Protein 2K6M (pdb70)

Solvent-accessible surface area: 4986 Å² total; per-residue (Å²): 217,189,100,165,177,131,168,99,55,52,76,64,37,11,5,58,104,117,126,76,60,164,38,2,44,99,111,79,7,9,51,8,2,63,69,131,8,0,101,151,1,0,73,70,37,110,114,78,3,87,93,68,63,74,140,105,28,27,64,63,0,148,78,101,42,6,85

Structure (mmCIF, N/CA/C/O backbone):
data_2K6M
#
_entry.id   2K6M
#
loop_
_atom_site.group_PDB
_atom_site.id
_atom_site.type_symbol
_atom_site.label_atom_id
_atom_site.label_alt_id
_atom_site.label_comp_id
_atom_site.label_asym_id
_atom_site.label_entity_id
_atom_site.label_seq_id
_atom_site.pdbx_PDB_ins_code
_atom_site.Cartn_x
_atom_site.Cartn_y
_atom_site.Cartn_z
_atom_site.occupancy
_atom_site.B_iso_or_equiv
_atom_site.auth_seq_id
_atom_site.auth_comp_id
_atom_site.auth_asym_id
_atom_site.auth_atom_id
_atom_site.pdbx_PDB_model_num
ATOM 1 N N . MET A 1 1 ? -18.258 -14.375 1.313 1.00 0.00 10 MET S N 1
ATOM 2 C CA . MET A 1 1 ? -18.137 -13.394 2.424 1.00 0.00 10 MET S CA 1
ATOM 3 C C . MET A 1 1 ? -17.466 -14.021 3.640 1.00 0.00 10 MET S C 1
ATOM 4 O O . MET A 1 1 ? -16.466 -13.509 4.143 1.00 0.00 10 MET S O 1
ATOM 20 N N . LEU A 1 2 ? -18.022 -15.134 4.109 1.00 0.00 11 LEU S N 1
ATOM 21 C CA . LEU A 1 2 ? -17.477 -15.832 5.268 1.00 0.00 11 LEU S CA 1
ATOM 22 C C . LEU A 1 2 ? -16.413 -16.838 4.846 1.00 0.00 11 LEU S C 1
ATOM 23 O O . LEU A 1 2 ? -15.465 -17.102 5.586 1.00 0.00 11 LEU S O 1
ATOM 39 N N . ALA A 1 3 ? -16.576 -17.401 3.653 1.00 0.00 12 ALA S N 1
ATOM 40 C CA . ALA A 1 3 ? -15.629 -18.379 3.133 1.00 0.00 12 ALA S CA 1
ATOM 41 C C . ALA A 1 3 ? -14.460 -17.695 2.433 1.00 0.00 12 ALA S C 1
ATOM 42 O O . ALA A 1 3 ? -13.306 -18.087 2.605 1.00 0.00 12 ALA S O 1
ATOM 49 N N . LYS A 1 4 ? -14.766 -16.671 1.643 1.00 0.00 13 LYS S N 1
ATOM 50 C CA . LYS A 1 4 ? -13.740 -15.932 0.917 1.00 0.00 13 LYS S CA 1
ATOM 51 C C . LYS A 1 4 ? -13.701 -14.473 1.363 1.00 0.00 13 LYS S C 1
ATOM 52 O O . LYS A 1 4 ? -14.740 -13.863 1.615 1.00 0.00 13 LYS S O 1
ATOM 71 N N . LEU A 1 5 ? -12.496 -13.921 1.458 1.00 0.00 14 LEU S N 1
ATOM 72 C CA . LEU A 1 5 ? -12.324 -12.533 1.873 1.00 0.00 14 LEU S CA 1
ATOM 73 C C . LEU A 1 5 ? -12.377 -11.596 0.671 1.00 0.00 14 LEU S C 1
ATOM 74 O O . LEU A 1 5 ? -12.159 -12.016 -0.466 1.00 0.00 14 LEU S O 1
ATOM 90 N N . CYS A 1 6 ? -12.671 -10.326 0.929 1.00 0.00 15 CYS S N 1
ATOM 91 C CA . CYS A 1 6 ? -12.755 -9.332 -0.135 1.00 0.00 15 CYS S CA 1
ATOM 92 C C . CYS A 1 6 ? -12.104 -8.019 0.291 1.00 0.00 15 CYS S C 1
ATOM 93 O O . CYS A 1 6 ? -12.580 -7.348 1.206 1.00 0.00 15 CYS S O 1
ATOM 101 N N . LYS A 1 7 ? -11.015 -7.660 -0.380 1.00 0.00 16 LYS S N 1
ATOM 102 C CA . LYS A 1 7 ? -10.300 -6.426 -0.075 1.00 0.00 16 LYS S CA 1
ATOM 103 C C . LYS A 1 7 ? -10.444 -5.420 -1.212 1.00 0.00 16 LYS S C 1
ATOM 104 O O . LYS A 1 7 ? -10.695 -5.794 -2.358 1.00 0.00 16 LYS S O 1
ATOM 123 N N . THR A 1 8 ? -10.284 -4.142 -0.889 1.00 0.00 17 THR S N 1
ATOM 124 C CA . THR A 1 8 ? -10.398 -3.081 -1.883 1.00 0.00 17 THR S CA 1
ATOM 125 C C . THR A 1 8 ? -9.246 -2.089 -1.756 1.00 0.00 17 THR S C 1
ATOM 126 O O . THR A 1 8 ? -8.945 -1.610 -0.663 1.00 0.00 17 THR S O 1
ATOM 137 N N . ILE A 1 9 ? -8.603 -1.789 -2.880 1.00 0.00 18 ILE S N 1
ATOM 138 C CA . ILE A 1 9 ? -7.484 -0.860 -2.896 1.00 0.00 18 ILE S CA 1
ATOM 139 C C . ILE A 1 9 ? -7.961 0.571 -3.119 1.00 0.00 18 ILE S C 1
ATOM 140 O O . ILE A 1 9 ? -8.926 0.812 -3.844 1.00 0.00 18 ILE S O 1
ATOM 156 N N . TYR A 1 10 ? -7.270 1.517 -2.492 1.00 0.00 19 TYR S N 1
ATOM 157 C CA . TYR A 1 10 ? -7.610 2.926 -2.622 1.00 0.00 19 TYR S CA 1
ATOM 158 C C . TYR A 1 10 ? -6.742 3.579 -3.698 1.00 0.00 19 TYR S C 1
ATOM 159 O O . TYR A 1 10 ? -5.576 3.221 -3.866 1.00 0.00 19 TYR S O 1
ATOM 177 N N . PRO A 1 11 ? -7.309 4.528 -4.465 1.00 0.00 20 PRO S N 1
ATOM 178 C CA . PRO A 1 11 ? -6.600 5.217 -5.548 1.00 0.00 20 PRO S CA 1
ATOM 179 C C . PRO A 1 11 ? -5.200 5.681 -5.150 1.00 0.00 20 PRO S C 1
ATOM 180 O O . PRO A 1 11 ? -5.045 6.543 -4.285 1.00 0.00 20 PRO S O 1
ATOM 191 N N . LEU A 1 12 ? -4.184 5.101 -5.793 1.00 0.00 21 LEU S N 1
ATOM 192 C CA . LEU A 1 12 ? -2.791 5.445 -5.518 1.00 0.00 21 LEU S CA 1
ATOM 193 C C . LEU A 1 12 ? -2.598 6.951 -5.348 1.00 0.00 21 LEU S C 1
ATOM 194 O O . LEU A 1 12 ? -1.799 7.391 -4.527 1.00 0.00 21 LEU S O 1
ATOM 210 N N . ALA A 1 13 ? -3.334 7.739 -6.121 1.00 0.00 22 ALA S N 1
ATOM 211 C CA . ALA A 1 13 ? -3.228 9.191 -6.030 1.00 0.00 22 ALA S CA 1
ATOM 212 C C . ALA A 1 13 ? -3.497 9.658 -4.607 1.00 0.00 22 ALA S C 1
ATOM 213 O O . ALA A 1 13 ? -2.700 10.393 -4.021 1.00 0.00 22 ALA S O 1
ATOM 220 N N . ASP A 1 14 ? -4.622 9.218 -4.054 1.00 0.00 23 ASP S N 1
ATOM 221 C CA . ASP A 1 14 ? -5.009 9.577 -2.692 1.00 0.00 23 ASP S CA 1
ATOM 222 C C . ASP A 1 14 ? -3.878 9.304 -1.708 1.00 0.00 23 ASP S C 1
ATOM 223 O O . ASP A 1 14 ? -3.581 10.124 -0.839 1.00 0.00 23 ASP S O 1
ATOM 232 N N . LEU A 1 15 ? -3.255 8.143 -1.850 1.00 0.00 24 LEU S N 1
ATOM 233 C CA . LEU A 1 15 ? -2.159 7.743 -0.972 1.00 0.00 24 LEU S CA 1
ATOM 234 C C . LEU A 1 15 ? -0.827 8.317 -1.443 1.00 0.00 24 LEU S C 1
ATOM 235 O O . LEU A 1 15 ? 0.166 8.273 -0.716 1.00 0.00 24 LEU S O 1
ATOM 251 N N . LEU A 1 16 ? -0.801 8.833 -2.665 1.00 0.00 25 LEU S N 1
ATOM 252 C CA . LEU A 1 16 ? 0.419 9.387 -3.225 1.00 0.00 25 LEU S CA 1
ATOM 253 C C . LEU A 1 16 ? 0.405 10.916 -3.238 1.00 0.00 25 LEU S C 1
ATOM 254 O O . LEU A 1 16 ? 0.971 11.539 -4.138 1.00 0.00 25 LEU S O 1
ATOM 270 N N . ALA A 1 17 ? -0.220 11.510 -2.215 1.00 0.00 26 ALA S N 1
ATOM 271 C CA . ALA A 1 17 ? -0.292 12.973 -2.060 1.00 0.00 26 ALA S CA 1
ATOM 272 C C . ALA A 1 17 ? -1.594 13.570 -2.593 1.00 0.00 26 ALA S C 1
ATOM 273 O O . ALA A 1 17 ? -1.576 14.557 -3.330 1.00 0.00 26 ALA S O 1
ATOM 280 N N . ARG A 1 18 ? -2.721 12.991 -2.197 1.00 0.00 27 ARG S N 1
ATOM 281 C CA . ARG A 1 18 ? -4.027 13.494 -2.616 1.00 0.00 27 ARG S CA 1
ATOM 282 C C . ARG A 1 18 ? -5.078 13.189 -1.553 1.00 0.00 27 ARG S C 1
ATOM 283 O O . ARG A 1 18 ? -5.105 12.084 -1.019 1.00 0.00 27 ARG S O 1
ATOM 304 N N . PRO A 1 19 ? -5.961 14.164 -1.231 1.00 0.00 28 PRO S N 1
ATOM 305 C CA . PRO A 1 19 ? -7.021 13.997 -0.233 1.00 0.00 28 PRO S CA 1
ATOM 306 C C . PRO A 1 19 ? -7.533 12.558 -0.137 1.00 0.00 28 PRO S C 1
ATOM 307 O O . PRO A 1 19 ? -8.564 12.207 -0.711 1.00 0.00 28 PRO S O 1
ATOM 318 N N . LEU A 1 20 ? -6.785 11.737 0.590 1.00 0.00 29 LEU S N 1
ATOM 319 C CA . LEU A 1 20 ? -7.120 10.327 0.774 1.00 0.00 29 LEU S CA 1
ATOM 320 C C . LEU A 1 20 ? -8.233 10.139 1.800 1.00 0.00 29 LEU S C 1
ATOM 321 O O . LEU A 1 20 ? -8.473 11.003 2.643 1.00 0.00 29 LEU S O 1
ATOM 337 N N . PRO A 1 21 ? -8.930 8.989 1.731 1.00 0.00 30 PRO S N 1
ATOM 338 C CA . PRO A 1 21 ? -10.026 8.662 2.644 1.00 0.00 30 PRO S CA 1
ATOM 339 C C . PRO A 1 21 ? -9.526 8.143 3.984 1.00 0.00 30 PRO S C 1
ATOM 340 O O . PRO A 1 21 ? -8.378 8.376 4.362 1.00 0.00 30 PRO S O 1
ATOM 351 N N . GLU A 1 22 ? -10.395 7.441 4.700 1.00 0.00 31 GLU S N 1
ATOM 352 C CA . GLU A 1 22 ? -10.033 6.896 6.001 1.00 0.00 31 GLU S CA 1
ATOM 353 C C . GLU A 1 22 ? -9.537 5.465 5.887 1.00 0.00 31 GLU S C 1
ATOM 354 O O . GLU A 1 22 ? -8.553 5.100 6.532 1.00 0.00 31 GLU S O 1
ATOM 366 N N . GLY A 1 23 ? -10.185 4.658 5.047 1.00 0.00 32 GLY S N 1
ATOM 367 C CA . GLY A 1 23 ? -9.730 3.290 4.868 1.00 0.00 32 GLY S CA 1
ATOM 368 C C . GLY A 1 23 ? -8.234 3.260 4.629 1.00 0.00 32 GLY S C 1
ATOM 369 O O . GLY A 1 23 ? -7.549 2.294 4.969 1.00 0.00 32 GLY S O 1
ATOM 373 N N . VAL A 1 24 ? -7.734 4.358 4.066 1.00 0.00 33 VAL S N 1
ATOM 374 C CA . VAL A 1 24 ? -6.320 4.526 3.795 1.00 0.00 33 VAL S CA 1
ATOM 375 C C . VAL A 1 24 ? -5.597 4.926 5.084 1.00 0.00 33 VAL S C 1
ATOM 376 O O . VAL A 1 24 ? -5.766 6.041 5.576 1.00 0.00 33 VAL S O 1
ATOM 389 N N . ASP A 1 25 ? -4.805 4.015 5.637 1.00 0.00 34 ASP S N 1
ATOM 390 C CA . ASP A 1 25 ? -4.083 4.300 6.867 1.00 0.00 34 ASP S CA 1
ATOM 391 C C . ASP A 1 25 ? -2.723 4.924 6.552 1.00 0.00 34 ASP S C 1
ATOM 392 O O . ASP A 1 25 ? -1.933 4.348 5.807 1.00 0.00 34 ASP S O 1
ATOM 401 N N . PRO A 1 26 ? -2.438 6.118 7.103 1.00 0.00 35 PRO S N 1
ATOM 402 C CA . PRO A 1 26 ? -1.171 6.824 6.857 1.00 0.00 35 PRO S CA 1
ATOM 403 C C . PRO A 1 26 ? 0.062 6.021 7.262 1.00 0.00 35 PRO S C 1
ATOM 404 O O . PRO A 1 26 ? 1.107 6.116 6.618 1.00 0.00 35 PRO S O 1
ATOM 415 N N . LEU A 1 27 ? -0.052 5.247 8.335 1.00 0.00 36 LEU S N 1
ATOM 416 C CA . LEU A 1 27 ? 1.079 4.456 8.815 1.00 0.00 36 LEU S CA 1
ATOM 417 C C . LEU A 1 27 ? 1.308 3.200 7.968 1.00 0.00 36 LEU S C 1
ATOM 418 O O . LEU A 1 27 ? 2.382 2.602 8.024 1.00 0.00 36 LEU S O 1
ATOM 434 N N . LYS A 1 28 ? 0.309 2.800 7.183 1.00 0.00 37 LYS S N 1
ATOM 435 C CA . LYS A 1 28 ? 0.443 1.615 6.331 1.00 0.00 37 LYS S CA 1
ATOM 436 C C . LYS A 1 28 ? -0.239 1.821 4.986 1.00 0.00 37 LYS S C 1
ATOM 437 O O . LYS A 1 28 ? -1.415 1.500 4.818 1.00 0.00 37 LYS S O 1
ATOM 456 N N . LEU A 1 29 ? 0.504 2.363 4.029 1.00 0.00 38 LEU S N 1
ATOM 457 C CA . LEU A 1 29 ? -0.033 2.612 2.698 1.00 0.00 38 LEU S CA 1
ATOM 458 C C . LEU A 1 29 ? 0.127 1.396 1.789 1.00 0.00 38 LEU S C 1
ATOM 459 O O . LEU A 1 29 ? -0.833 0.953 1.158 1.00 0.00 38 LEU S O 1
ATOM 475 N N . GLU A 1 30 ? 1.342 0.867 1.717 1.00 0.00 39 GLU S N 1
ATOM 476 C CA . GLU A 1 30 ? 1.630 -0.291 0.874 1.00 0.00 39 GLU S CA 1
ATOM 477 C C . GLU A 1 30 ? 0.568 -1.382 1.018 1.00 0.00 39 GLU S C 1
ATOM 478 O O . GLU A 1 30 ? 0.356 -2.178 0.105 1.00 0.00 39 GLU S O 1
ATOM 490 N N . ILE A 1 31 ? -0.085 -1.427 2.175 1.00 0.00 40 ILE S N 1
ATOM 491 C CA . ILE A 1 31 ? -1.102 -2.437 2.438 1.00 0.00 40 ILE S CA 1
ATOM 492 C C . ILE A 1 31 ? -2.418 -2.157 1.709 1.00 0.00 40 ILE S C 1
ATOM 493 O O . ILE A 1 31 ? -3.248 -3.055 1.568 1.00 0.00 40 ILE S O 1
ATOM 509 N N . TYR A 1 32 ? -2.627 -0.920 1.260 1.00 0.00 41 TYR S N 1
ATOM 510 C CA . TYR A 1 32 ? -3.873 -0.586 0.570 1.00 0.00 41 TYR S CA 1
ATOM 511 C C . TYR A 1 32 ? -3.669 -0.283 -0.911 1.00 0.00 41 TYR S C 1
ATOM 512 O O . TYR A 1 32 ? -4.396 0.530 -1.484 1.00 0.00 41 TYR S O 1
ATOM 530 N N . LEU A 1 33 ? -2.703 -0.947 -1.541 1.00 0.00 42 LEU S N 1
ATOM 531 C CA . LEU A 1 33 ? -2.454 -0.739 -2.967 1.00 0.00 42 LEU S CA 1
ATOM 532 C C . LEU A 1 33 ? -2.188 -2.062 -3.671 1.00 0.00 42 LEU S C 1
ATOM 533 O O . LEU A 1 33 ? -1.272 -2.798 -3.311 1.00 0.00 42 LEU S O 1
ATOM 549 N N . THR A 1 34 ? -3.003 -2.350 -4.682 1.00 0.00 43 THR S N 1
ATOM 550 C CA . THR A 1 34 ? -2.869 -3.579 -5.450 1.00 0.00 43 THR S CA 1
ATOM 551 C C . THR A 1 34 ? -1.561 -3.598 -6.232 1.00 0.00 43 THR S C 1
ATOM 552 O O . THR A 1 34 ? -0.990 -2.559 -6.534 1.00 0.00 43 THR S O 1
ATOM 563 N N . ASP A 1 35 ? -1.111 -4.806 -6.547 1.00 0.00 44 ASP S N 1
ATOM 564 C CA . ASP A 1 35 ? 0.126 -5.043 -7.292 1.00 0.00 44 ASP S CA 1
ATOM 565 C C . ASP A 1 35 ? 0.386 -3.966 -8.338 1.00 0.00 44 ASP S C 1
ATOM 566 O O . ASP A 1 35 ? 1.530 -3.609 -8.589 1.00 0.00 44 ASP S O 1
ATOM 575 N N . GLU A 1 36 ? -0.673 -3.439 -8.936 1.00 0.00 45 GLU S N 1
ATOM 576 C CA . GLU A 1 36 ? -0.518 -2.387 -9.930 1.00 0.00 45 GLU S CA 1
ATOM 577 C C . GLU A 1 36 ? -0.017 -1.128 -9.244 1.00 0.00 45 GLU S C 1
ATOM 578 O O . GLU A 1 36 ? 1.030 -0.582 -9.593 1.00 0.00 45 GLU S O 1
ATOM 590 N N . ASP A 1 37 ? -0.762 -0.700 -8.231 1.00 0.00 46 ASP S N 1
ATOM 591 C CA . ASP A 1 37 ? -0.404 0.459 -7.441 1.00 0.00 46 ASP S CA 1
ATOM 592 C C . ASP A 1 37 ? 0.872 0.152 -6.665 1.00 0.00 46 ASP S C 1
ATOM 593 O O . ASP A 1 37 ? 1.708 1.022 -6.423 1.00 0.00 46 ASP S O 1
ATOM 602 N N . PHE A 1 38 ? 1.000 -1.115 -6.295 1.00 0.00 47 PHE S N 1
ATOM 603 C CA . PHE A 1 38 ? 2.145 -1.618 -5.559 1.00 0.00 47 PHE S CA 1
ATOM 604 C C . PHE A 1 38 ? 3.386 -1.635 -6.443 1.00 0.00 47 PHE S C 1
ATOM 605 O O . PHE A 1 38 ? 4.481 -1.284 -6.004 1.00 0.00 47 PHE S O 1
ATOM 622 N N . GLU A 1 39 ? 3.203 -2.057 -7.689 1.00 0.00 48 GLU S N 1
ATOM 623 C CA . GLU A 1 39 ? 4.314 -2.134 -8.636 1.00 0.00 48 GLU S CA 1
ATOM 624 C C . GLU A 1 39 ? 4.642 -0.766 -9.226 1.00 0.00 48 GLU S C 1
ATOM 625 O O . GLU A 1 39 ? 5.767 -0.522 -9.661 1.00 0.00 48 GLU S O 1
ATOM 637 N N . PHE A 1 40 ? 3.657 0.122 -9.246 1.00 0.00 49 PHE S N 1
ATOM 638 C CA . PHE A 1 40 ? 3.852 1.459 -9.794 1.00 0.00 49 PHE S CA 1
ATOM 639 C C . PHE A 1 40 ? 4.434 2.410 -8.752 1.00 0.00 49 PHE S C 1
ATOM 640 O O . PHE A 1 40 ? 5.238 3.282 -9.078 1.00 0.00 49 PHE S O 1
ATOM 657 N N . ALA A 1 41 ? 4.012 2.248 -7.503 1.00 0.00 50 ALA S N 1
ATOM 658 C CA . ALA A 1 41 ? 4.483 3.109 -6.422 1.00 0.00 50 ALA S CA 1
ATOM 659 C C . ALA A 1 41 ? 5.576 2.448 -5.584 1.00 0.00 50 ALA S C 1
ATOM 660 O O . ALA A 1 41 ? 6.343 3.132 -4.906 1.00 0.00 50 ALA S O 1
ATOM 667 N N . LEU A 1 42 ? 5.640 1.119 -5.609 1.00 0.00 51 LEU S N 1
ATOM 668 C CA . LEU A 1 42 ? 6.638 0.399 -4.818 1.00 0.00 51 LEU S CA 1
ATOM 669 C C . LEU A 1 42 ? 7.397 -0.648 -5.634 1.00 0.00 51 LEU S C 1
ATOM 670 O O . LEU A 1 42 ? 8.392 -1.199 -5.164 1.00 0.00 51 LEU S O 1
ATOM 686 N N . ASP A 1 43 ? 6.930 -0.928 -6.844 1.00 0.00 52 ASP S N 1
ATOM 687 C CA . ASP A 1 43 ? 7.576 -1.920 -7.698 1.00 0.00 52 ASP S CA 1
ATOM 688 C C . ASP A 1 43 ? 7.525 -3.314 -7.074 1.00 0.00 52 ASP S C 1
ATOM 689 O O . ASP A 1 43 ? 8.207 -4.230 -7.535 1.00 0.00 52 ASP S O 1
ATOM 698 N N . MET A 1 44 ? 6.701 -3.484 -6.040 1.00 0.00 53 MET S N 1
ATOM 699 C CA . MET A 1 44 ? 6.558 -4.783 -5.386 1.00 0.00 53 MET S CA 1
ATOM 700 C C . MET A 1 44 ? 5.082 -5.129 -5.246 1.00 0.00 53 MET S C 1
ATOM 701 O O . MET A 1 44 ? 4.236 -4.429 -5.792 1.00 0.00 53 MET S O 1
ATOM 715 N N . THR A 1 45 ? 4.763 -6.205 -4.528 1.00 0.00 54 THR S N 1
ATOM 716 C CA . THR A 1 45 ? 3.370 -6.595 -4.356 1.00 0.00 54 THR S CA 1
ATOM 717 C C . THR A 1 45 ? 3.072 -6.922 -2.901 1.00 0.00 54 THR S C 1
ATOM 718 O O . THR A 1 45 ? 3.973 -7.256 -2.132 1.00 0.00 54 THR S O 1
ATOM 729 N N . ARG A 1 46 ? 1.801 -6.826 -2.527 1.00 0.00 55 ARG S N 1
ATOM 730 C CA . ARG A 1 46 ? 1.386 -7.117 -1.159 1.00 0.00 55 ARG S CA 1
ATOM 731 C C . ARG A 1 46 ? 1.903 -8.480 -0.706 1.00 0.00 55 ARG S C 1
ATOM 732 O O . ARG A 1 46 ? 2.097 -8.712 0.483 1.00 0.00 55 ARG S O 1
ATOM 753 N N . ASP A 1 47 ? 2.116 -9.375 -1.667 1.00 0.00 56 ASP S N 1
ATOM 754 C CA . ASP A 1 47 ? 2.605 -10.720 -1.378 1.00 0.00 56 ASP S CA 1
ATOM 755 C C . ASP A 1 47 ? 4.134 -10.784 -1.382 1.00 0.00 56 ASP S C 1
ATOM 756 O O . ASP A 1 47 ? 4.716 -11.792 -0.983 1.00 0.00 56 ASP S O 1
ATOM 765 N N . GLU A 1 48 ? 4.782 -9.709 -1.823 1.00 0.00 57 GLU S N 1
ATOM 766 C CA . GLU A 1 48 ? 6.237 -9.660 -1.858 1.00 0.00 57 GLU S CA 1
ATOM 767 C C . GLU A 1 48 ? 6.733 -8.983 -0.602 1.00 0.00 57 GLU S C 1
ATOM 768 O O . GLU A 1 48 ? 7.512 -9.543 0.168 1.00 0.00 57 GLU S O 1
ATOM 780 N N . TYR A 1 49 ? 6.236 -7.775 -0.397 1.00 0.00 58 TYR S N 1
ATOM 781 C CA . TYR A 1 49 ? 6.572 -6.994 0.771 1.00 0.00 58 TYR S CA 1
ATOM 782 C C . TYR A 1 49 ? 6.080 -7.710 2.019 1.00 0.00 58 TYR S C 1
ATOM 783 O O . TYR A 1 49 ? 6.662 -7.581 3.096 1.00 0.00 58 TYR S O 1
ATOM 801 N N . ASN A 1 50 ? 5.003 -8.471 1.861 1.00 0.00 59 ASN S N 1
ATOM 802 C CA . ASN A 1 50 ? 4.428 -9.219 2.982 1.00 0.00 59 ASN S CA 1
ATOM 803 C C . ASN A 1 50 ? 5.487 -10.070 3.683 1.00 0.00 59 ASN S C 1
ATOM 804 O O . ASN A 1 50 ? 5.374 -10.360 4.873 1.00 0.00 59 ASN S O 1
ATOM 815 N N . ALA A 1 51 ? 6.509 -10.480 2.935 1.00 0.00 60 ALA S N 1
ATOM 816 C CA . ALA A 1 51 ? 7.574 -11.309 3.490 1.00 0.00 60 ALA S CA 1
ATOM 817 C C . ALA A 1 51 ? 8.851 -10.506 3.717 1.00 0.00 60 ALA S C 1
ATOM 818 O O . ALA A 1 51 ? 9.589 -10.755 4.670 1.00 0.00 60 ALA S O 1
ATOM 825 N N . LEU A 1 52 ? 9.109 -9.545 2.838 1.00 0.00 61 LEU S N 1
ATOM 826 C CA . LEU A 1 52 ? 10.302 -8.713 2.947 1.00 0.00 61 LEU S CA 1
ATOM 827 C C . LEU A 1 52 ? 10.303 -7.939 4.263 1.00 0.00 61 LEU S C 1
ATOM 828 O O . LEU A 1 52 ? 9.262 -7.790 4.903 1.00 0.00 61 LEU S O 1
ATOM 844 N N . PRO A 1 53 ? 11.475 -7.433 4.687 1.00 0.00 62 PRO S N 1
ATOM 845 C CA . PRO A 1 53 ? 11.593 -6.671 5.933 1.00 0.00 62 PRO S CA 1
ATOM 846 C C . PRO A 1 53 ? 10.574 -5.543 6.009 1.00 0.00 62 PRO S C 1
ATOM 847 O O . PRO A 1 53 ? 9.943 -5.200 5.011 1.00 0.00 62 PRO S O 1
ATOM 858 N N . ALA A 1 54 ? 10.416 -4.973 7.197 1.00 0.00 63 ALA S N 1
ATOM 859 C CA . ALA A 1 54 ? 9.470 -3.882 7.400 1.00 0.00 63 ALA S CA 1
ATOM 860 C C . ALA A 1 54 ? 10.112 -2.526 7.120 1.00 0.00 63 ALA S C 1
ATOM 861 O O . ALA A 1 54 ? 9.425 -1.559 6.794 1.00 0.00 63 ALA S O 1
ATOM 868 N N . TRP A 1 55 ? 11.434 -2.463 7.231 1.00 0.00 64 TRP S N 1
ATOM 869 C CA . TRP A 1 55 ? 12.162 -1.242 6.984 1.00 0.00 64 TRP S CA 1
ATOM 870 C C . TRP A 1 55 ? 12.554 -1.182 5.516 1.00 0.00 64 TRP S C 1
ATOM 871 O O . TRP A 1 55 ? 12.400 -0.155 4.870 1.00 0.00 64 TRP S O 1
ATOM 892 N N . LYS A 1 56 ? 13.062 -2.301 5.000 1.00 0.00 65 LYS S N 1
ATOM 893 C CA . LYS A 1 56 ? 13.473 -2.377 3.607 1.00 0.00 65 LYS S CA 1
ATOM 894 C C . LYS A 1 56 ? 12.273 -2.128 2.717 1.00 0.00 65 LYS S C 1
ATOM 895 O O . LYS A 1 56 ? 12.346 -1.364 1.754 1.00 0.00 65 LYS S O 1
ATOM 914 N N . GLN A 1 57 ? 11.149 -2.747 3.068 1.00 0.00 66 GLN S N 1
ATOM 915 C CA . GLN A 1 57 ? 9.927 -2.549 2.316 1.00 0.00 66 GLN S CA 1
ATOM 916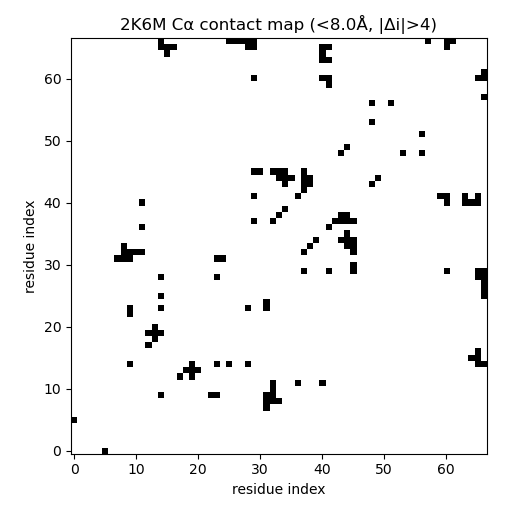 C C . GLN A 1 57 ? 9.562 -1.075 2.382 1.00 0.00 66 GLN S C 1
ATOM 917 O O . GLN A 1 57 ? 9.204 -0.464 1.374 1.00 0.00 66 GLN S O 1
ATOM 931 N N . VAL A 1 58 ? 9.708 -0.496 3.574 1.00 0.00 67 VAL S N 1
ATOM 932 C CA . VAL A 1 58 ? 9.445 0.918 3.762 1.00 0.00 67 VAL S CA 1
ATOM 933 C C . VAL A 1 58 ? 10.474 1.727 2.980 1.00 0.00 67 VAL S C 1
ATOM 934 O O . VAL A 1 58 ? 10.137 2.725 2.345 1.00 0.00 67 VAL S O 1
ATOM 947 N N . ASN A 1 59 ? 11.736 1.276 3.020 1.00 0.00 68 ASN S N 1
ATOM 948 C CA . ASN A 1 59 ? 12.817 1.949 2.299 1.00 0.00 68 ASN S CA 1
ATOM 949 C C . ASN A 1 59 ? 12.362 2.410 0.915 1.00 0.00 68 ASN S C 1
ATOM 950 O O . ASN A 1 59 ? 12.682 3.516 0.478 1.00 0.00 68 ASN S O 1
ATOM 961 N N . LEU A 1 60 ? 11.619 1.546 0.231 1.00 0.00 69 LEU S N 1
ATOM 962 C CA . LEU A 1 60 ? 11.126 1.851 -1.106 1.00 0.00 69 LEU S CA 1
ATOM 963 C C . LEU A 1 60 ? 9.999 2.879 -1.064 1.00 0.00 69 LEU S C 1
ATOM 964 O O . LEU A 1 60 ? 10.010 3.850 -1.821 1.00 0.00 69 LEU S O 1
ATOM 980 N N . LYS A 1 61 ? 9.020 2.662 -0.186 1.00 0.00 70 LYS S N 1
ATOM 981 C CA . LYS A 1 61 ? 7.891 3.583 -0.069 1.00 0.00 70 LYS S CA 1
ATOM 982 C C . LYS A 1 61 ? 8.372 5.026 0.029 1.00 0.00 70 LYS S C 1
ATOM 983 O O . LYS A 1 61 ? 7.979 5.878 -0.769 1.00 0.00 70 LYS S O 1
ATOM 1002 N N . LYS A 1 62 ? 9.231 5.294 1.007 1.00 0.00 71 LYS S N 1
ATOM 1003 C CA . LYS A 1 62 ? 9.770 6.634 1.200 1.00 0.00 71 LYS S CA 1
ATOM 1004 C C . LYS A 1 62 ? 10.541 7.084 -0.036 1.00 0.00 71 LYS S C 1
ATOM 1005 O O . LYS A 1 62 ? 10.600 8.274 -0.345 1.00 0.00 71 LYS S O 1
ATOM 1024 N N . ALA A 1 63 ? 11.123 6.121 -0.745 1.00 0.00 72 ALA S N 1
ATOM 1025 C CA . ALA A 1 63 ? 11.885 6.415 -1.951 1.00 0.00 72 ALA S CA 1
ATOM 1026 C C . ALA A 1 63 ? 10.966 6.839 -3.092 1.00 0.00 72 ALA S C 1
ATOM 1027 O O . ALA A 1 63 ? 11.318 7.700 -3.898 1.00 0.00 72 ALA S O 1
ATOM 1034 N N . LYS A 1 64 ? 9.784 6.230 -3.155 1.00 0.00 73 LYS S N 1
ATOM 1035 C CA . LYS A 1 64 ? 8.818 6.552 -4.200 1.00 0.00 73 LYS S CA 1
ATOM 1036 C C . LYS A 1 64 ? 7.890 7.681 -3.761 1.00 0.00 73 LYS S C 1
ATOM 1037 O O . LYS A 1 64 ? 7.352 8.411 -4.593 1.00 0.00 73 LYS S O 1
ATOM 1056 N N . GLY A 1 65 ? 7.719 7.831 -2.451 1.00 0.00 74 GLY S N 1
ATOM 1057 C CA . GLY A 1 65 ? 6.868 8.886 -1.934 1.00 0.00 74 GLY S CA 1
ATOM 1058 C C . GLY A 1 65 ? 5.553 8.385 -1.360 1.00 0.00 74 GLY S C 1
ATOM 1059 O O . GLY A 1 65 ? 4.717 9.185 -0.940 1.00 0.00 74 GLY S O 1
ATOM 1063 N N . LEU A 1 66 ? 5.357 7.068 -1.334 1.00 0.00 75 LEU S N 1
ATOM 1064 C CA . LEU A 1 66 ? 4.122 6.506 -0.796 1.00 0.00 75 LEU S CA 1
ATOM 1065 C C . LEU A 1 66 ? 3.981 6.845 0.683 1.00 0.00 75 LEU S C 1
ATOM 1066 O O . LEU A 1 66 ? 3.284 7.792 1.045 1.00 0.00 75 LEU S O 1
ATOM 1082 N N . PHE A 1 67 ? 4.644 6.066 1.536 1.00 0.00 76 PHE S N 1
ATOM 1083 C CA . PHE A 1 67 ? 4.583 6.295 2.981 1.00 0.00 76 PHE S CA 1
ATOM 1084 C C . PHE A 1 67 ? 4.796 7.769 3.316 1.00 0.00 76 PHE S C 1
ATOM 1085 O O . PHE A 1 67 ? 4.453 8.175 4.448 1.00 0.00 76 PHE S O 1
ATOM 1103 N N . MET A 1 1 ? -20.124 -2.876 7.013 1.00 0.00 10 MET S N 2
ATOM 1104 C CA . MET A 1 1 ? -18.912 -3.150 6.198 1.00 0.00 10 MET S CA 2
ATOM 1105 C C . MET A 1 1 ? -17.652 -3.139 7.059 1.00 0.00 10 MET S C 2
ATOM 1106 O O . MET A 1 1 ? -16.656 -3.781 6.726 1.00 0.00 10 MET S O 2
ATOM 1122 N N . LEU A 1 2 ? -17.702 -2.405 8.167 1.00 0.00 11 LEU S N 2
ATOM 1123 C CA . LEU A 1 2 ? -16.563 -2.312 9.073 1.00 0.00 11 LEU S CA 2
ATOM 1124 C C . LEU A 1 2 ? -16.461 -3.559 9.946 1.00 0.00 11 LEU S C 2
ATOM 1125 O O . LEU A 1 2 ? -15.366 -3.971 10.330 1.00 0.00 11 LEU S O 2
ATOM 1141 N N . ALA A 1 3 ? -17.609 -4.155 10.255 1.00 0.00 12 ALA S N 2
ATOM 1142 C CA . ALA A 1 3 ? -17.647 -5.354 11.083 1.00 0.00 12 ALA S CA 2
ATOM 1143 C C . ALA A 1 3 ? -16.937 -6.518 10.399 1.00 0.00 12 ALA S C 2
ATOM 1144 O O . ALA A 1 3 ? -16.233 -7.293 11.045 1.00 0.00 12 ALA S O 2
ATOM 1151 N N . LYS A 1 4 ? -17.127 -6.633 9.089 1.00 0.00 13 LYS S N 2
ATOM 1152 C CA . LYS A 1 4 ? -16.503 -7.702 8.318 1.00 0.00 13 LYS S CA 2
ATOM 1153 C C . LYS A 1 4 ? -15.167 -7.249 7.742 1.00 0.00 13 LYS S C 2
ATOM 1154 O O . LYS A 1 4 ? -14.913 -6.054 7.598 1.00 0.00 13 LYS S O 2
ATOM 1173 N N . LEU A 1 5 ? -14.314 -8.213 7.409 1.00 0.00 14 LEU S N 2
ATOM 1174 C CA . LEU A 1 5 ? -13.003 -7.916 6.845 1.00 0.00 14 LEU S CA 2
ATOM 1175 C C . LEU A 1 5 ? -13.070 -7.851 5.324 1.00 0.00 14 LEU S C 2
ATOM 1176 O O . LEU A 1 5 ? -13.465 -8.815 4.669 1.00 0.00 14 LEU S O 2
ATOM 1192 N N . CYS A 1 6 ? -12.679 -6.709 4.767 1.00 0.00 15 CYS S N 2
ATOM 1193 C CA . CYS A 1 6 ? -12.696 -6.521 3.321 1.00 0.00 15 CYS S CA 2
ATOM 1194 C C . CYS A 1 6 ? -11.457 -5.763 2.856 1.00 0.00 15 CYS S C 2
ATOM 1195 O O . CYS A 1 6 ? -11.117 -4.712 3.399 1.00 0.00 15 CYS S O 2
ATOM 1203 N N . LYS A 1 7 ? -10.786 -6.304 1.843 1.00 0.00 16 LYS S N 2
ATOM 1204 C CA . LYS A 1 7 ? -9.585 -5.678 1.299 1.00 0.00 16 LYS S CA 2
ATOM 1205 C C . LYS A 1 7 ? -9.875 -5.043 -0.057 1.00 0.00 16 LYS S C 2
ATOM 1206 O O . LYS A 1 7 ? -10.441 -5.684 -0.943 1.00 0.00 16 LYS S O 2
ATOM 1225 N N . THR A 1 8 ? -9.485 -3.783 -0.213 1.00 0.00 17 THR S N 2
ATOM 1226 C CA . THR A 1 8 ? -9.708 -3.066 -1.463 1.00 0.00 17 THR S CA 2
ATOM 1227 C C . THR A 1 8 ? -8.564 -2.101 -1.757 1.00 0.00 17 THR S C 2
ATOM 1228 O O . THR A 1 8 ? -7.925 -1.580 -0.842 1.00 0.00 17 THR S O 2
ATOM 1239 N N . ILE A 1 9 ? -8.313 -1.870 -3.041 1.00 0.00 18 ILE S N 2
ATOM 1240 C CA . ILE A 1 9 ? -7.247 -0.973 -3.467 1.00 0.00 18 ILE S CA 2
ATOM 1241 C C . ILE A 1 9 ? -7.752 0.460 -3.608 1.00 0.00 18 ILE S C 2
ATOM 1242 O O . ILE A 1 9 ? -8.652 0.735 -4.403 1.00 0.00 18 ILE S O 2
ATOM 1258 N N . TYR A 1 10 ? -7.149 1.373 -2.855 1.00 0.00 19 TYR S N 2
ATOM 1259 C CA . TYR A 1 10 ? -7.523 2.778 -2.929 1.00 0.00 19 TYR S CA 2
ATOM 1260 C C . TYR A 1 10 ? -6.675 3.457 -4.001 1.00 0.00 19 TYR S C 2
ATOM 1261 O O . TYR A 1 10 ? -5.500 3.133 -4.165 1.00 0.00 19 TYR S O 2
ATOM 1279 N N . PRO A 1 11 ? -7.261 4.391 -4.769 1.00 0.00 20 PRO S N 2
ATOM 1280 C CA . PRO A 1 11 ? -6.552 5.087 -5.848 1.00 0.00 20 PRO S CA 2
ATOM 1281 C C . PRO A 1 11 ? -5.213 5.656 -5.401 1.00 0.00 20 PRO S C 2
ATOM 1282 O O . PRO A 1 11 ? -5.153 6.732 -4.807 1.00 0.00 20 PRO S O 2
ATOM 1293 N N . LEU A 1 12 ? -4.140 4.916 -5.693 1.00 0.00 21 LEU S N 2
ATOM 1294 C CA . LEU A 1 12 ? -2.784 5.328 -5.327 1.00 0.00 21 LEU S CA 2
ATOM 1295 C C . LEU A 1 12 ? -2.582 6.840 -5.430 1.00 0.00 21 LEU S C 2
ATOM 1296 O O . LEU A 1 12 ? -1.882 7.431 -4.614 1.00 0.00 21 LEU S O 2
ATOM 1312 N N . ALA A 1 13 ? -3.187 7.458 -6.438 1.00 0.00 22 ALA S N 2
ATOM 1313 C CA . ALA A 1 13 ? -3.048 8.899 -6.638 1.00 0.00 22 ALA S CA 2
ATOM 1314 C C . ALA A 1 13 ? -3.738 9.678 -5.528 1.00 0.00 22 ALA S C 2
ATOM 1315 O O . ALA A 1 13 ? -3.151 10.572 -4.917 1.00 0.00 22 ALA S O 2
ATOM 1322 N N . ASP A 1 14 ? -4.991 9.330 -5.276 1.00 0.00 23 ASP S N 2
ATOM 1323 C CA . ASP A 1 14 ? -5.790 9.983 -4.245 1.00 0.00 23 ASP S CA 2
ATOM 1324 C C . ASP A 1 14 ? -5.115 9.922 -2.875 1.00 0.00 23 ASP S C 2
ATOM 1325 O O . ASP A 1 14 ? -5.468 10.673 -1.967 1.00 0.00 23 ASP S O 2
ATOM 1334 N N . LEU A 1 15 ? -4.174 9.003 -2.724 1.00 0.00 24 LEU S N 2
ATOM 1335 C CA . LEU A 1 15 ? -3.480 8.817 -1.453 1.00 0.00 24 LEU S CA 2
ATOM 1336 C C . LEU A 1 15 ? -2.000 9.144 -1.554 1.00 0.00 24 LEU S C 2
ATOM 1337 O O . LEU A 1 15 ? -1.347 9.432 -0.552 1.00 0.00 24 LEU S O 2
ATOM 1353 N N . LEU A 1 16 ? -1.469 9.063 -2.760 1.00 0.00 25 LEU S N 2
ATOM 1354 C CA . LEU A 1 16 ? -0.058 9.317 -2.982 1.00 0.00 25 LEU S CA 2
ATOM 1355 C C . LEU A 1 16 ? 0.371 10.706 -2.504 1.00 0.00 25 LEU S C 2
ATOM 1356 O O . LEU A 1 16 ? 1.559 10.937 -2.270 1.00 0.00 25 LEU S O 2
ATOM 1372 N N . ALA A 1 17 ? -0.585 11.626 -2.345 1.00 0.00 26 ALA S N 2
ATOM 1373 C CA . ALA A 1 17 ? -0.263 12.986 -1.876 1.00 0.00 26 ALA S CA 2
ATOM 1374 C C . ALA A 1 17 ? -1.416 13.970 -2.088 1.00 0.00 26 ALA S C 2
ATOM 1375 O O . ALA A 1 17 ? -1.195 15.120 -2.466 1.00 0.00 26 ALA S O 2
ATOM 1382 N N . ARG A 1 18 ? -2.640 13.522 -1.845 1.00 0.00 27 ARG S N 2
ATOM 1383 C CA . ARG A 1 18 ? -3.814 14.376 -2.011 1.00 0.00 27 ARG S CA 2
ATOM 1384 C C . ARG A 1 18 ? -4.928 13.959 -1.056 1.00 0.00 27 ARG S C 2
ATOM 1385 O O . ARG A 1 18 ? -4.974 12.805 -0.641 1.00 0.00 27 ARG S O 2
ATOM 1406 N N . PRO A 1 19 ? -5.850 14.889 -0.715 1.00 0.00 28 PRO S N 2
ATOM 1407 C CA . PRO A 1 19 ? -6.986 14.613 0.173 1.00 0.00 28 PRO S CA 2
ATOM 1408 C C . PRO A 1 19 ? -7.530 13.188 0.021 1.00 0.00 28 PRO S C 2
ATOM 1409 O O . PRO A 1 19 ? -8.643 12.968 -0.456 1.00 0.00 28 PRO S O 2
ATOM 1420 N N . LEU A 1 20 ? -6.701 12.240 0.429 1.00 0.00 29 LEU S N 2
ATOM 1421 C CA . LEU A 1 20 ? -7.008 10.818 0.362 1.00 0.00 29 LEU S CA 2
ATOM 1422 C C . LEU A 1 20 ? -8.126 10.407 1.322 1.00 0.00 29 LEU S C 2
ATOM 1423 O O . LEU A 1 20 ? -8.411 11.091 2.306 1.00 0.00 29 LEU S O 2
ATOM 1439 N N . PRO A 1 21 ? -8.780 9.266 1.024 1.00 0.00 30 PRO S N 2
ATOM 1440 C CA . PRO A 1 21 ? -9.881 8.726 1.835 1.00 0.00 30 PRO S CA 2
ATOM 1441 C C . PRO A 1 21 ? -9.461 8.404 3.262 1.00 0.00 30 PRO S C 2
ATOM 1442 O O . PRO A 1 21 ? -8.408 8.839 3.726 1.00 0.00 30 PRO S O 2
ATOM 1453 N N . GLU A 1 22 ? -10.296 7.632 3.954 1.00 0.00 31 GLU S N 2
ATOM 1454 C CA . GLU A 1 22 ? -10.012 7.246 5.330 1.00 0.00 31 GLU S CA 2
ATOM 1455 C C . GLU A 1 22 ? -9.547 5.802 5.406 1.00 0.00 31 GLU S C 2
ATOM 1456 O O . GLU A 1 22 ? -8.611 5.490 6.142 1.00 0.00 31 GLU S O 2
ATOM 1468 N N . GLY A 1 23 ? -10.170 4.922 4.621 1.00 0.00 32 GLY S N 2
ATOM 1469 C CA . GLY A 1 23 ? -9.747 3.531 4.613 1.00 0.00 32 GLY S CA 2
ATOM 1470 C C . GLY A 1 23 ? -8.241 3.443 4.462 1.00 0.00 32 GLY S C 2
ATOM 1471 O O . GLY A 1 23 ? -7.601 2.506 4.938 1.00 0.00 32 GLY S O 2
ATOM 1475 N N . VAL A 1 24 ? -7.686 4.464 3.812 1.00 0.00 33 VAL S N 2
ATOM 1476 C CA . VAL A 1 24 ? -6.257 4.579 3.598 1.00 0.00 33 VAL S CA 2
ATOM 1477 C C . VAL A 1 24 ? -5.590 5.101 4.870 1.00 0.00 33 VAL S C 2
ATOM 1478 O O . VAL A 1 24 ? -5.752 6.269 5.227 1.00 0.00 33 VAL S O 2
ATOM 1491 N N . ASP A 1 25 ? -4.847 4.243 5.557 1.00 0.00 34 ASP S N 2
ATOM 1492 C CA . ASP A 1 25 ? -4.176 4.650 6.781 1.00 0.00 34 ASP S CA 2
ATOM 1493 C C . ASP A 1 25 ? -2.792 5.211 6.454 1.00 0.00 34 ASP S C 2
ATOM 1494 O O . ASP A 1 25 ? -1.997 4.555 5.783 1.00 0.00 34 ASP S O 2
ATOM 1503 N N . PRO A 1 26 ? -2.491 6.440 6.908 1.00 0.00 35 PRO S N 2
ATOM 1504 C CA . PRO A 1 26 ? -1.201 7.084 6.639 1.00 0.00 35 PRO S CA 2
ATOM 1505 C C . PRO A 1 26 ? -0.010 6.296 7.181 1.00 0.00 35 PRO S C 2
ATOM 1506 O O . PRO A 1 26 ? 1.077 6.332 6.605 1.00 0.00 35 PRO S O 2
ATOM 1517 N N . LEU A 1 27 ? -0.210 5.600 8.297 1.00 0.00 36 LEU S N 2
ATOM 1518 C CA . LEU A 1 27 ? 0.870 4.827 8.906 1.00 0.00 36 LEU S CA 2
ATOM 1519 C C . LEU A 1 27 ? 1.133 3.518 8.156 1.00 0.00 36 LEU S C 2
ATOM 1520 O O . LEU A 1 27 ? 2.212 2.942 8.275 1.00 0.00 36 LEU S O 2
ATOM 1536 N N . LYS A 1 28 ? 0.157 3.057 7.376 1.00 0.00 37 LYS S N 2
ATOM 1537 C CA . LYS A 1 28 ? 0.321 1.822 6.606 1.00 0.00 37 LYS S CA 2
ATOM 1538 C C . LYS A 1 28 ? -0.268 1.980 5.210 1.00 0.00 37 LYS S C 2
ATOM 1539 O O . LYS A 1 28 ? -1.455 1.747 4.992 1.00 0.00 37 LYS S O 2
ATOM 1558 N N . LEU A 1 29 ? 0.569 2.394 4.269 1.00 0.00 38 LEU S N 2
ATOM 1559 C CA . LEU A 1 29 ? 0.129 2.600 2.897 1.00 0.00 38 LEU S CA 2
ATOM 1560 C C . LEU A 1 29 ? 0.224 1.326 2.067 1.00 0.00 38 LEU S C 2
ATOM 1561 O O . LEU A 1 29 ? -0.777 0.848 1.534 1.00 0.00 38 LEU S O 2
ATOM 1577 N N . GLU A 1 30 ? 1.433 0.789 1.948 1.00 0.00 39 GLU S N 2
ATOM 1578 C CA . GLU A 1 30 ? 1.670 -0.426 1.168 1.00 0.00 39 GLU S CA 2
ATOM 1579 C C . GLU A 1 30 ? 0.582 -1.481 1.392 1.00 0.00 39 GLU S C 2
ATOM 1580 O O . GLU A 1 30 ? 0.344 -2.324 0.527 1.00 0.00 39 GLU S O 2
ATOM 1592 N N . ILE A 1 31 ? -0.063 -1.442 2.554 1.00 0.00 40 ILE S N 2
ATOM 1593 C CA . ILE A 1 31 ? -1.105 -2.411 2.878 1.00 0.00 40 ILE S CA 2
ATOM 1594 C C . ILE A 1 31 ? -2.417 -2.129 2.140 1.00 0.00 40 ILE S C 2
ATOM 1595 O O . ILE A 1 31 ? -3.168 -3.056 1.836 1.00 0.00 40 ILE S O 2
ATOM 1611 N N . TYR A 1 32 ? -2.705 -0.856 1.860 1.00 0.00 41 TYR S N 2
ATOM 1612 C CA . TYR A 1 32 ? -3.947 -0.509 1.170 1.00 0.00 41 TYR S CA 2
ATOM 1613 C C . TYR A 1 32 ? -3.776 -0.467 -0.341 1.00 0.00 41 TYR S C 2
ATOM 1614 O O . TYR A 1 32 ? -4.563 0.173 -1.038 1.00 0.00 41 TYR S O 2
ATOM 1632 N N . LEU A 1 33 ? -2.754 -1.141 -0.855 1.00 0.00 42 LEU S N 2
ATOM 1633 C CA . LEU A 1 33 ? -2.523 -1.148 -2.291 1.00 0.00 42 LEU S CA 2
ATOM 1634 C C . LEU A 1 33 ? -2.221 -2.544 -2.810 1.00 0.00 42 LEU S C 2
ATOM 1635 O O . LEU A 1 33 ? -1.348 -3.237 -2.292 1.00 0.00 42 LEU S O 2
ATOM 1651 N N . THR A 1 34 ? -2.941 -2.940 -3.851 1.00 0.00 43 THR S N 2
ATOM 1652 C CA . THR A 1 34 ? -2.739 -4.242 -4.460 1.00 0.00 43 THR S CA 2
ATOM 1653 C C . THR A 1 34 ? -1.425 -4.258 -5.234 1.00 0.00 43 THR S C 2
ATOM 1654 O O . THR A 1 34 ? -0.626 -3.332 -5.128 1.00 0.00 43 THR S O 2
ATOM 1665 N N . ASP A 1 35 ? -1.222 -5.311 -6.008 1.00 0.00 44 ASP S N 2
ATOM 1666 C CA . ASP A 1 35 ? -0.019 -5.481 -6.814 1.00 0.00 44 ASP S CA 2
ATOM 1667 C C . ASP A 1 35 ? 0.046 -4.425 -7.906 1.00 0.00 44 ASP S C 2
ATOM 1668 O O . ASP A 1 35 ? 1.122 -3.950 -8.254 1.00 0.00 44 ASP S O 2
ATOM 1677 N N . GLU A 1 36 ? -1.113 -4.053 -8.434 1.00 0.00 45 GLU S N 2
ATOM 1678 C CA . GLU A 1 36 ? -1.172 -3.034 -9.471 1.00 0.00 45 GLU S CA 2
ATOM 1679 C C . GLU A 1 36 ? -0.702 -1.711 -8.898 1.00 0.00 45 GLU S C 2
ATOM 1680 O O . GLU A 1 36 ? 0.208 -1.075 -9.430 1.00 0.00 45 GLU S O 2
ATOM 1692 N N . ASP A 1 37 ? -1.312 -1.317 -7.784 1.00 0.00 46 ASP S N 2
ATOM 1693 C CA . ASP A 1 37 ? -0.939 -0.092 -7.109 1.00 0.00 46 ASP S CA 2
ATOM 1694 C C . ASP A 1 37 ? 0.475 -0.249 -6.572 1.00 0.00 46 ASP S C 2
ATOM 1695 O O . ASP A 1 37 ? 1.287 0.673 -6.634 1.00 0.00 46 ASP S O 2
ATOM 1704 N N . PHE A 1 38 ? 0.768 -1.449 -6.077 1.00 0.00 47 PHE S N 2
ATOM 1705 C CA . PHE A 1 38 ? 2.090 -1.767 -5.561 1.00 0.00 47 PHE S CA 2
ATOM 1706 C C . PHE A 1 38 ? 3.113 -1.614 -6.671 1.00 0.00 47 PHE S C 2
ATOM 1707 O O . PHE A 1 38 ? 4.203 -1.084 -6.467 1.00 0.00 47 PHE S O 2
ATOM 1724 N N . GLU A 1 39 ? 2.745 -2.107 -7.847 1.00 0.00 48 GLU S N 2
ATOM 1725 C CA . GLU A 1 39 ? 3.628 -2.053 -9.008 1.00 0.00 48 GLU S CA 2
ATOM 1726 C C . GLU A 1 39 ? 4.006 -0.617 -9.372 1.00 0.00 48 GLU S C 2
ATOM 1727 O O . GLU A 1 39 ? 5.178 -0.313 -9.585 1.00 0.00 48 GLU S O 2
ATOM 1739 N N . PHE A 1 40 ? 3.012 0.258 -9.462 1.00 0.00 49 PHE S N 2
ATOM 1740 C CA . PHE A 1 40 ? 3.256 1.651 -9.827 1.00 0.00 49 PHE S CA 2
ATOM 1741 C C . PHE A 1 40 ? 3.596 2.519 -8.614 1.00 0.00 49 PHE S C 2
ATOM 1742 O O . PHE A 1 40 ? 4.068 3.646 -8.769 1.00 0.00 49 PHE S O 2
ATOM 1759 N N . ALA A 1 41 ? 3.347 2.009 -7.414 1.00 0.00 50 ALA S N 2
ATOM 1760 C CA . ALA A 1 41 ? 3.625 2.770 -6.198 1.00 0.00 50 ALA S CA 2
ATOM 1761 C C . ALA A 1 41 ? 4.936 2.348 -5.538 1.00 0.00 50 ALA S C 2
ATOM 1762 O O . ALA A 1 41 ? 5.738 3.193 -5.145 1.00 0.00 50 ALA S O 2
ATOM 1769 N N . LEU A 1 42 ? 5.138 1.041 -5.397 1.00 0.00 51 LEU S N 2
ATOM 1770 C CA . LEU A 1 42 ? 6.346 0.525 -4.755 1.00 0.00 51 LEU S CA 2
ATOM 1771 C C . LEU A 1 42 ? 7.156 -0.380 -5.679 1.00 0.00 51 LEU S C 2
ATOM 1772 O O . LEU A 1 42 ? 8.217 -0.871 -5.295 1.00 0.00 51 LEU S O 2
ATOM 1788 N N . ASP A 1 43 ? 6.658 -0.609 -6.887 1.00 0.00 52 ASP S N 2
ATOM 1789 C CA . ASP A 1 43 ? 7.349 -1.465 -7.841 1.00 0.00 52 ASP S CA 2
ATOM 1790 C C . ASP A 1 43 ? 7.477 -2.895 -7.316 1.00 0.00 52 ASP S C 2
ATOM 1791 O O . ASP A 1 43 ? 8.225 -3.698 -7.871 1.00 0.00 52 ASP S O 2
ATOM 1800 N N . MET A 1 44 ? 6.734 -3.219 -6.255 1.00 0.00 53 MET S N 2
ATOM 1801 C CA . MET A 1 44 ? 6.776 -4.568 -5.691 1.00 0.00 53 MET S CA 2
ATOM 1802 C C . MET A 1 44 ? 5.376 -5.175 -5.656 1.00 0.00 53 MET S C 2
ATOM 1803 O O . MET A 1 44 ? 4.496 -4.737 -6.394 1.00 0.00 53 MET S O 2
ATOM 1817 N N . THR A 1 45 ? 5.164 -6.185 -4.811 1.00 0.00 54 THR S N 2
ATOM 1818 C CA . THR A 1 45 ? 3.858 -6.820 -4.719 1.00 0.00 54 THR S CA 2
ATOM 1819 C C . THR A 1 45 ? 3.446 -6.994 -3.268 1.00 0.00 54 THR S C 2
ATOM 1820 O O . THR A 1 45 ? 4.294 -7.143 -2.387 1.00 0.00 54 THR S O 2
ATOM 1831 N N . ARG A 1 46 ? 2.144 -7.008 -3.020 1.00 0.00 55 ARG S N 2
ATOM 1832 C CA . ARG A 1 46 ? 1.640 -7.202 -1.670 1.00 0.00 55 ARG S CA 2
ATOM 1833 C C . ARG A 1 46 ? 2.162 -8.521 -1.109 1.00 0.00 55 ARG S C 2
ATOM 1834 O O . ARG A 1 46 ? 2.283 -8.688 0.103 1.00 0.00 55 ARG S O 2
ATOM 1855 N N . ASP A 1 47 ? 2.477 -9.450 -2.010 1.00 0.00 56 ASP S N 2
ATOM 1856 C CA . ASP A 1 47 ? 2.995 -10.761 -1.634 1.00 0.00 56 ASP S CA 2
ATOM 1857 C C . ASP A 1 47 ? 4.524 -10.764 -1.578 1.00 0.00 56 ASP S C 2
ATOM 1858 O O . ASP A 1 47 ? 5.129 -11.724 -1.101 1.00 0.00 56 ASP S O 2
ATOM 1867 N N . GLU A 1 48 ? 5.149 -9.686 -2.052 1.00 0.00 57 GLU S N 2
ATOM 1868 C CA . GLU A 1 48 ? 6.601 -9.575 -2.032 1.00 0.00 57 GLU S CA 2
ATOM 1869 C C . GLU A 1 48 ? 7.011 -8.863 -0.763 1.00 0.00 57 GLU S C 2
ATOM 1870 O O . GLU A 1 48 ? 7.781 -9.381 0.045 1.00 0.00 57 GLU S O 2
ATOM 1882 N N . TYR A 1 49 ? 6.437 -7.685 -0.577 1.00 0.00 58 TYR S N 2
ATOM 1883 C CA . TYR A 1 49 ? 6.674 -6.897 0.614 1.00 0.00 58 TYR S CA 2
ATOM 1884 C C . TYR A 1 49 ? 6.189 -7.682 1.820 1.00 0.00 58 TYR S C 2
ATOM 1885 O O . TYR A 1 49 ? 6.748 -7.583 2.913 1.00 0.00 58 TYR S O 2
ATOM 1903 N N . ASN A 1 50 ? 5.142 -8.471 1.606 1.00 0.00 59 ASN S N 2
ATOM 1904 C CA . ASN A 1 50 ? 4.570 -9.289 2.675 1.00 0.00 59 ASN S CA 2
ATOM 1905 C C . ASN A 1 50 ? 5.632 -10.173 3.326 1.00 0.00 59 ASN S C 2
ATOM 1906 O O . ASN A 1 50 ? 5.522 -10.529 4.499 1.00 0.00 59 ASN S O 2
ATOM 1917 N N . ALA A 1 51 ? 6.655 -10.537 2.556 1.00 0.00 60 ALA S N 2
ATOM 1918 C CA . ALA A 1 51 ? 7.725 -11.391 3.063 1.00 0.00 60 ALA S CA 2
ATOM 1919 C C . ALA A 1 51 ? 9.024 -10.612 3.252 1.00 0.00 60 ALA S C 2
ATOM 1920 O O . ALA A 1 51 ? 9.827 -10.931 4.128 1.00 0.00 60 ALA S O 2
ATOM 1927 N N . LEU A 1 52 ? 9.226 -9.592 2.425 1.00 0.00 61 LEU S N 2
ATOM 1928 C CA . LEU A 1 52 ? 10.432 -8.775 2.503 1.00 0.00 61 LEU S CA 2
ATOM 1929 C C . LEU A 1 52 ? 10.539 -8.093 3.865 1.00 0.00 61 LEU S C 2
ATOM 1930 O O . LEU A 1 52 ? 9.557 -8.009 4.604 1.00 0.00 61 LEU S O 2
ATOM 1946 N N . PRO A 1 53 ? 11.736 -7.591 4.217 1.00 0.00 62 PRO S N 2
ATOM 1947 C CA . PRO A 1 53 ? 11.959 -6.912 5.497 1.00 0.00 62 PRO S CA 2
ATOM 1948 C C . PRO A 1 53 ? 10.945 -5.804 5.740 1.00 0.00 62 PRO S C 2
ATOM 1949 O O . PRO A 1 53 ? 10.240 -5.386 4.822 1.00 0.00 62 PRO S O 2
ATOM 1960 N N . ALA A 1 54 ? 10.875 -5.330 6.978 1.00 0.00 63 ALA S N 2
ATOM 1961 C CA . ALA A 1 54 ? 9.946 -4.267 7.338 1.00 0.00 63 ALA S CA 2
ATOM 1962 C C . ALA A 1 54 ? 10.567 -2.891 7.117 1.00 0.00 63 ALA S C 2
ATOM 1963 O O . ALA A 1 54 ? 9.864 -1.913 6.868 1.00 0.00 63 ALA S O 2
ATOM 1970 N N . TRP A 1 55 ? 11.892 -2.825 7.184 1.00 0.00 64 TRP S N 2
ATOM 1971 C CA . TRP A 1 55 ? 12.602 -1.588 6.981 1.00 0.00 64 TRP S CA 2
ATOM 1972 C C . TRP A 1 55 ? 12.932 -1.446 5.506 1.00 0.00 64 TRP S C 2
ATOM 1973 O O . TRP A 1 55 ? 12.756 -0.385 4.924 1.00 0.00 64 TRP S O 2
ATOM 1994 N N . LYS A 1 56 ? 13.412 -2.537 4.910 1.00 0.00 65 LYS S N 2
ATOM 1995 C CA . LYS A 1 56 ? 13.762 -2.541 3.499 1.00 0.00 65 LYS S CA 2
ATOM 1996 C C . LYS A 1 56 ? 12.521 -2.260 2.675 1.00 0.00 65 LYS S C 2
ATOM 1997 O O . LYS A 1 56 ? 12.549 -1.456 1.742 1.00 0.00 65 LYS S O 2
ATOM 2016 N N . GLN A 1 57 ? 11.416 -2.900 3.050 1.00 0.00 66 GLN S N 2
ATOM 2017 C CA . GLN A 1 57 ? 10.161 -2.675 2.361 1.00 0.00 66 GLN S CA 2
ATOM 2018 C C . GLN A 1 57 ? 9.794 -1.208 2.508 1.00 0.00 66 GLN S C 2
ATOM 2019 O O . GLN A 1 57 ? 9.345 -0.566 1.560 1.00 0.00 66 GLN S O 2
ATOM 2033 N N . VAL A 1 58 ? 10.043 -0.668 3.703 1.00 0.00 67 VAL S N 2
ATOM 2034 C CA . VAL A 1 58 ? 9.795 0.738 3.959 1.00 0.00 67 VAL S CA 2
ATOM 2035 C C . VAL A 1 58 ? 10.802 1.572 3.174 1.00 0.00 67 VAL S C 2
ATOM 2036 O O . VAL A 1 58 ? 10.453 2.609 2.609 1.00 0.00 67 VAL S O 2
ATOM 2049 N N . ASN A 1 59 ? 12.058 1.101 3.133 1.00 0.00 68 ASN S N 2
ATOM 2050 C CA . ASN A 1 59 ? 13.119 1.797 2.401 1.00 0.00 68 ASN S CA 2
ATOM 2051 C C . ASN A 1 59 ? 12.609 2.343 1.069 1.00 0.00 68 ASN S C 2
ATOM 2052 O O . ASN A 1 59 ? 12.921 3.472 0.687 1.00 0.00 68 ASN S O 2
ATOM 2063 N N . LEU A 1 60 ? 11.828 1.530 0.366 1.00 0.00 69 LEU S N 2
ATOM 2064 C CA . LEU A 1 60 ? 11.278 1.921 -0.927 1.00 0.00 69 LEU S CA 2
ATOM 2065 C C . LEU A 1 60 ? 10.111 2.889 -0.757 1.00 0.00 69 LEU S C 2
ATOM 2066 O O . LEU A 1 60 ? 10.046 3.919 -1.422 1.00 0.00 69 LEU S O 2
ATOM 2082 N N . LYS A 1 61 ? 9.187 2.547 0.136 1.00 0.00 70 LYS S N 2
ATOM 2083 C CA . LYS A 1 61 ? 8.016 3.382 0.391 1.00 0.00 70 LYS S CA 2
ATOM 2084 C C . LYS A 1 61 ? 8.418 4.833 0.645 1.00 0.00 70 LYS S C 2
ATOM 2085 O O . LYS A 1 61 ? 7.926 5.748 -0.015 1.00 0.00 70 LYS S O 2
ATOM 2104 N N . LYS A 1 62 ? 9.319 5.035 1.597 1.00 0.00 71 LYS S N 2
ATOM 2105 C CA . LYS A 1 62 ? 9.790 6.373 1.931 1.00 0.00 71 LYS S CA 2
ATOM 2106 C C . LYS A 1 62 ? 10.612 6.965 0.788 1.00 0.00 71 LYS S C 2
ATOM 2107 O O . LYS A 1 62 ? 10.693 8.184 0.636 1.00 0.00 71 LYS S O 2
ATOM 2126 N N . ALA A 1 63 ? 11.225 6.095 -0.011 1.00 0.00 72 ALA S N 2
ATOM 2127 C CA . ALA A 1 63 ? 12.043 6.534 -1.136 1.00 0.00 72 ALA S CA 2
ATOM 2128 C C . ALA A 1 63 ? 11.187 6.840 -2.362 1.00 0.00 72 ALA S C 2
ATOM 2129 O O . ALA A 1 63 ? 11.576 7.634 -3.219 1.00 0.00 72 ALA S O 2
ATOM 2136 N N . LYS A 1 64 ? 10.019 6.209 -2.439 1.00 0.00 73 LYS S N 2
ATOM 2137 C CA . LYS A 1 64 ? 9.109 6.418 -3.561 1.00 0.00 73 LYS S CA 2
ATOM 2138 C C . LYS A 1 64 ? 8.148 7.566 -3.271 1.00 0.00 73 LYS S C 2
ATOM 2139 O O . LYS A 1 64 ? 7.636 8.208 -4.188 1.00 0.00 73 LYS S O 2
ATOM 2158 N N . GLY A 1 65 ? 7.914 7.824 -1.988 1.00 0.00 74 GLY S N 2
ATOM 2159 C CA . GLY A 1 65 ? 7.023 8.898 -1.597 1.00 0.00 74 GLY S CA 2
ATOM 2160 C C . GLY A 1 65 ? 5.735 8.405 -0.973 1.00 0.00 74 GLY S C 2
ATOM 2161 O O . GLY A 1 65 ? 4.982 9.193 -0.399 1.00 0.00 74 GLY S O 2
ATOM 2165 N N . LEU A 1 66 ? 5.476 7.104 -1.065 1.00 0.00 75 LEU S N 2
ATOM 2166 C CA . LEU A 1 66 ? 4.267 6.540 -0.482 1.00 0.00 75 LEU S CA 2
ATOM 2167 C C . LEU A 1 66 ? 4.216 6.844 1.010 1.00 0.00 75 LEU S C 2
ATOM 2168 O O . LEU A 1 66 ? 3.580 7.810 1.431 1.00 0.00 75 LEU S O 2
ATOM 2184 N N . PHE A 1 67 ? 4.895 6.021 1.804 1.00 0.00 76 PHE S N 2
ATOM 2185 C CA . PHE A 1 67 ? 4.925 6.218 3.253 1.00 0.00 76 PHE S CA 2
ATOM 2186 C C . PHE A 1 67 ? 5.356 7.642 3.603 1.00 0.00 76 PHE S C 2
ATOM 2187 O O . PHE A 1 67 ? 6.552 7.954 3.431 1.00 0.00 76 PHE S O 2
ATOM 2205 N N . MET A 1 1 ? -20.874 -11.194 9.614 1.00 0.00 10 MET S N 3
ATOM 2206 C CA . MET A 1 1 ? -20.178 -10.173 8.787 1.00 0.00 10 MET S CA 3
ATOM 2207 C C . MET A 1 1 ? -18.692 -10.107 9.129 1.00 0.00 10 MET S C 3
ATOM 2208 O O . MET A 1 1 ? -17.840 -10.127 8.242 1.00 0.00 10 MET S O 3
ATOM 2224 N N . LEU A 1 2 ? -18.391 -10.025 10.421 1.00 0.00 11 LEU S N 3
ATOM 2225 C CA . LEU A 1 2 ? -17.008 -9.954 10.880 1.00 0.00 11 LEU S CA 3
ATOM 2226 C C . LEU A 1 2 ? -16.213 -11.172 10.421 1.00 0.00 11 LEU S C 3
ATOM 2227 O O . LEU A 1 2 ? -14.995 -11.104 10.258 1.00 0.00 11 LEU S O 3
ATOM 2243 N N . ALA A 1 3 ? -16.909 -12.287 10.213 1.00 0.00 12 ALA S N 3
ATOM 2244 C CA . ALA A 1 3 ? -16.266 -13.518 9.772 1.00 0.00 12 ALA S CA 3
ATOM 2245 C C . ALA A 1 3 ? -15.522 -13.310 8.456 1.00 0.00 12 ALA S C 3
ATOM 2246 O O . ALA A 1 3 ? -14.367 -13.712 8.314 1.00 0.00 12 ALA S O 3
ATOM 2253 N N . LYS A 1 4 ? -16.193 -12.682 7.498 1.00 0.00 13 LYS S N 3
ATOM 2254 C CA . LYS A 1 4 ? -15.598 -12.420 6.191 1.00 0.00 13 LYS S CA 3
ATOM 2255 C C . LYS A 1 4 ? -15.302 -10.934 6.018 1.00 0.00 13 LYS S C 3
ATOM 2256 O O . LYS A 1 4 ? -16.159 -10.087 6.267 1.00 0.00 13 LYS S O 3
ATOM 2275 N N . LEU A 1 5 ? -14.081 -10.625 5.590 1.00 0.00 14 LEU S N 3
ATOM 2276 C CA . LEU A 1 5 ? -13.672 -9.241 5.382 1.00 0.00 14 LEU S CA 3
ATOM 2277 C C . LEU A 1 5 ? -13.332 -8.988 3.917 1.00 0.00 14 LEU S C 3
ATOM 2278 O O . LEU A 1 5 ? -12.692 -9.814 3.265 1.00 0.00 14 LEU S O 3
ATOM 2294 N N . CYS A 1 6 ? -13.763 -7.839 3.405 1.00 0.00 15 CYS S N 3
ATOM 2295 C CA . CYS A 1 6 ? -13.503 -7.476 2.016 1.00 0.00 15 CYS S CA 3
ATOM 2296 C C . CYS A 1 6 ? -12.267 -6.588 1.910 1.00 0.00 15 CYS S C 3
ATOM 2297 O O . CYS A 1 6 ? -11.813 -6.018 2.901 1.00 0.00 15 CYS S O 3
ATOM 2305 N N . LYS A 1 7 ? -11.728 -6.476 0.701 1.00 0.00 16 LYS S N 3
ATOM 2306 C CA . LYS A 1 7 ? -10.545 -5.657 0.465 1.00 0.00 16 LYS S CA 3
ATOM 2307 C C . LYS A 1 7 ? -10.779 -4.679 -0.682 1.00 0.00 16 LYS S C 3
ATOM 2308 O O . LYS A 1 7 ? -11.410 -5.023 -1.682 1.00 0.00 16 LYS S O 3
ATOM 2327 N N . THR A 1 8 ? -10.269 -3.464 -0.529 1.00 0.00 17 THR S N 3
ATOM 2328 C CA . THR A 1 8 ? -10.422 -2.436 -1.552 1.00 0.00 17 THR S CA 3
ATOM 2329 C C . THR A 1 8 ? -9.176 -1.560 -1.634 1.00 0.00 17 THR S C 3
ATOM 2330 O O . THR A 1 8 ? -8.718 -1.021 -0.625 1.00 0.00 17 THR S O 3
ATOM 2341 N N . ILE A 1 9 ? -8.629 -1.428 -2.837 1.00 0.00 18 ILE S N 3
ATOM 2342 C CA . ILE A 1 9 ? -7.436 -0.627 -3.052 1.00 0.00 18 ILE S CA 3
ATOM 2343 C C . ILE A 1 9 ? -7.794 0.822 -3.364 1.00 0.00 18 ILE S C 3
ATOM 2344 O O . ILE A 1 9 ? -8.648 1.095 -4.207 1.00 0.00 18 ILE S O 3
ATOM 2360 N N . TYR A 1 10 ? -7.121 1.745 -2.687 1.00 0.00 19 TYR S N 3
ATOM 2361 C CA . TYR A 1 10 ? -7.354 3.168 -2.900 1.00 0.00 19 TYR S CA 3
ATOM 2362 C C . TYR A 1 10 ? -6.380 3.694 -3.957 1.00 0.00 19 TYR S C 3
ATOM 2363 O O . TYR A 1 10 ? -5.211 3.307 -3.975 1.00 0.00 19 TYR S O 3
ATOM 2381 N N . PRO A 1 11 ? -6.848 4.569 -4.866 1.00 0.00 20 PRO S N 3
ATOM 2382 C CA . PRO A 1 11 ? -6.009 5.127 -5.934 1.00 0.00 20 PRO S CA 3
ATOM 2383 C C . PRO A 1 11 ? -4.710 5.721 -5.406 1.00 0.00 20 PRO S C 3
ATOM 2384 O O . PRO A 1 11 ? -4.715 6.742 -4.718 1.00 0.00 20 PRO S O 3
ATOM 2395 N N . LEU A 1 12 ? -3.599 5.064 -5.730 1.00 0.00 21 LEU S N 3
A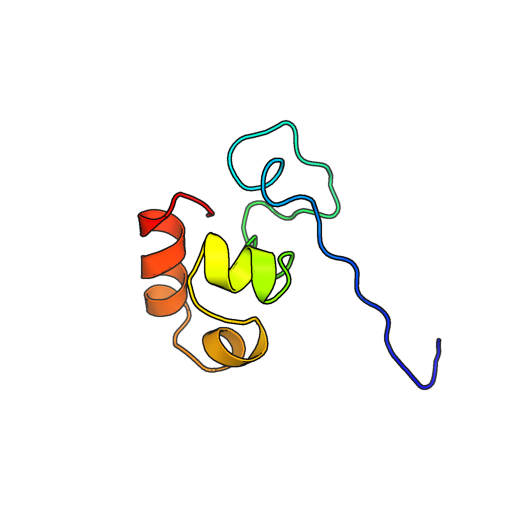TOM 2396 C CA . LEU A 1 12 ? -2.279 5.505 -5.287 1.00 0.00 21 LEU S CA 3
ATOM 2397 C C . LEU A 1 12 ? -2.102 7.017 -5.407 1.00 0.00 21 LEU S C 3
ATOM 2398 O O . LEU A 1 12 ? -1.562 7.650 -4.510 1.00 0.00 21 LEU S O 3
ATOM 2414 N N . ALA A 1 13 ? -2.554 7.591 -6.516 1.00 0.00 22 ALA S N 3
ATOM 2415 C CA . ALA A 1 13 ? -2.423 9.032 -6.729 1.00 0.00 22 ALA S CA 3
ATOM 2416 C C . ALA A 1 13 ? -3.185 9.810 -5.665 1.00 0.00 22 ALA S C 3
ATOM 2417 O O . ALA A 1 13 ? -2.618 10.639 -4.952 1.00 0.00 22 ALA S O 3
ATOM 2424 N N . ASP A 1 14 ? -4.472 9.526 -5.572 1.00 0.00 23 ASP S N 3
ATOM 2425 C CA . ASP A 1 14 ? -5.357 10.168 -4.610 1.00 0.00 23 ASP S CA 3
ATOM 2426 C C . ASP A 1 14 ? -4.777 10.176 -3.195 1.00 0.00 23 ASP S C 3
ATOM 2427 O O . ASP A 1 14 ? -5.190 10.975 -2.357 1.00 0.00 23 ASP S O 3
ATOM 2436 N N . LEU A 1 15 ? -3.848 9.270 -2.921 1.00 0.00 24 LEU S N 3
ATOM 2437 C CA . LEU A 1 15 ? -3.251 9.171 -1.591 1.00 0.00 24 LEU S CA 3
ATOM 2438 C C . LEU A 1 15 ? -1.765 9.507 -1.605 1.00 0.00 24 LEU S C 3
ATOM 2439 O O . LEU A 1 15 ? -1.213 9.972 -0.608 1.00 0.00 24 LEU S O 3
ATOM 2455 N N . LEU A 1 16 ? -1.120 9.252 -2.731 1.00 0.00 25 LEU S N 3
ATOM 2456 C CA . LEU A 1 16 ? 0.309 9.511 -2.869 1.00 0.00 25 LEU S CA 3
ATOM 2457 C C . LEU A 1 16 ? 0.635 10.996 -2.717 1.00 0.00 25 LEU S C 3
ATOM 2458 O O . LEU A 1 16 ? 1.786 11.364 -2.487 1.00 0.00 25 LEU S O 3
ATOM 2474 N N . ALA A 1 17 ? -0.382 11.844 -2.844 1.00 0.00 26 ALA S N 3
ATOM 2475 C CA . ALA A 1 17 ? -0.192 13.289 -2.717 1.00 0.00 26 ALA S CA 3
ATOM 2476 C C . ALA A 1 17 ? -1.496 14.034 -2.982 1.00 0.00 26 ALA S C 3
ATOM 2477 O O . ALA A 1 17 ? -1.518 15.049 -3.678 1.00 0.00 26 ALA S O 3
ATOM 2484 N N . ARG A 1 18 ? -2.582 13.511 -2.429 1.00 0.00 27 ARG S N 3
ATOM 2485 C CA . ARG A 1 18 ? -3.901 14.107 -2.606 1.00 0.00 27 ARG S CA 3
ATOM 2486 C C . ARG A 1 18 ? -4.774 13.824 -1.386 1.00 0.00 27 ARG S C 3
ATOM 2487 O O . ARG A 1 18 ? -4.694 12.742 -0.811 1.00 0.00 27 ARG S O 3
ATOM 2508 N N . PRO A 1 19 ? -5.628 14.783 -0.973 1.00 0.00 28 PRO S N 3
ATOM 2509 C CA . PRO A 1 19 ? -6.517 14.594 0.180 1.00 0.00 28 PRO S CA 3
ATOM 2510 C C . PRO A 1 19 ? -7.271 13.267 0.099 1.00 0.00 28 PRO S C 3
ATOM 2511 O O . PRO A 1 19 ? -8.412 13.208 -0.359 1.00 0.00 28 PRO S O 3
ATOM 2522 N N . LEU A 1 20 ? -6.602 12.204 0.530 1.00 0.00 29 LEU S N 3
ATOM 2523 C CA . LEU A 1 20 ? -7.167 10.860 0.500 1.00 0.00 29 LEU S CA 3
ATOM 2524 C C . LEU A 1 20 ? -8.114 10.612 1.670 1.00 0.00 29 LEU S C 3
ATOM 2525 O O . LEU A 1 20 ? -8.032 11.274 2.704 1.00 0.00 29 LEU S O 3
ATOM 2541 N N . PRO A 1 21 ? -9.021 9.631 1.517 1.00 0.00 30 PRO S N 3
ATOM 2542 C CA . PRO A 1 21 ? -9.982 9.270 2.563 1.00 0.00 30 PRO S CA 3
ATOM 2543 C C . PRO A 1 21 ? -9.285 8.702 3.788 1.00 0.00 30 PRO S C 3
ATOM 2544 O O . PRO A 1 21 ? -8.081 8.884 3.968 1.00 0.00 30 PRO S O 3
ATOM 2555 N N . GLU A 1 22 ? -10.041 8.013 4.629 1.00 0.00 31 GLU S N 3
ATOM 2556 C CA . GLU A 1 22 ? -9.478 7.423 5.836 1.00 0.00 31 GLU S CA 3
ATOM 2557 C C . GLU A 1 22 ? -9.218 5.938 5.661 1.00 0.00 31 GLU S C 3
ATOM 2558 O O . GLU A 1 22 ? -8.423 5.358 6.402 1.00 0.00 31 GLU S O 3
ATOM 2570 N N . GLY A 1 23 ? -9.851 5.323 4.666 1.00 0.00 32 GLY S N 3
ATOM 2571 C CA . GLY A 1 23 ? -9.606 3.914 4.425 1.00 0.00 32 GLY S CA 3
ATOM 2572 C C . GLY A 1 23 ? -8.117 3.648 4.328 1.00 0.00 32 GLY S C 3
ATOM 2573 O O . GLY A 1 23 ? -7.647 2.550 4.629 1.00 0.00 32 GLY S O 3
ATOM 2577 N N . VAL A 1 24 ? -7.378 4.684 3.930 1.00 0.00 33 VAL S N 3
ATOM 2578 C CA . VAL A 1 24 ? -5.931 4.602 3.815 1.00 0.00 33 VAL S CA 3
ATOM 2579 C C . VAL A 1 24 ? -5.283 4.839 5.168 1.00 0.00 33 VAL S C 3
ATOM 2580 O O . VAL A 1 24 ? -5.264 5.965 5.661 1.00 0.00 33 VAL S O 3
ATOM 2593 N N . ASP A 1 25 ? -4.734 3.790 5.758 1.00 0.00 34 ASP S N 3
ATOM 2594 C CA . ASP A 1 25 ? -4.072 3.930 7.041 1.00 0.00 34 ASP S CA 3
ATOM 2595 C C . ASP A 1 25 ? -2.687 4.539 6.824 1.00 0.00 34 ASP S C 3
ATOM 2596 O O . ASP A 1 25 ? -1.807 3.897 6.253 1.00 0.00 34 ASP S O 3
ATOM 2605 N N . PRO A 1 26 ? -2.481 5.799 7.248 1.00 0.00 35 PRO S N 3
ATOM 2606 C CA . PRO A 1 26 ? -1.206 6.500 7.061 1.00 0.00 35 PRO S CA 3
ATOM 2607 C C . PRO A 1 26 ? 0.008 5.713 7.559 1.00 0.00 35 PRO S C 3
ATOM 2608 O O . PRO A 1 26 ? 1.133 5.976 7.140 1.00 0.00 35 PRO S O 3
ATOM 2619 N N . LEU A 1 27 ? -0.215 4.755 8.454 1.00 0.00 36 LEU S N 3
ATOM 2620 C CA . LEU A 1 27 ? 0.886 3.956 8.993 1.00 0.00 36 LEU S CA 3
ATOM 2621 C C . LEU A 1 27 ? 1.064 2.641 8.229 1.00 0.00 36 LEU S C 3
ATOM 2622 O O . LEU A 1 27 ? 1.930 1.838 8.566 1.00 0.00 36 LEU S O 3
ATOM 2638 N N . LYS A 1 28 ? 0.245 2.429 7.200 1.00 0.00 37 LYS S N 3
ATOM 2639 C CA . LYS A 1 28 ? 0.323 1.218 6.385 1.00 0.00 37 LYS S CA 3
ATOM 2640 C C . LYS A 1 28 ? -0.316 1.460 5.020 1.00 0.00 37 LYS S C 3
ATOM 2641 O O . LYS A 1 28 ? -1.494 1.178 4.810 1.00 0.00 37 LYS S O 3
ATOM 2660 N N . LEU A 1 29 ? 0.467 2.010 4.100 1.00 0.00 38 LEU S N 3
ATOM 2661 C CA . LEU A 1 29 ? -0.025 2.315 2.763 1.00 0.00 38 LEU S CA 3
ATOM 2662 C C . LEU A 1 29 ? 0.113 1.124 1.823 1.00 0.00 38 LEU S C 3
ATOM 2663 O O . LEU A 1 29 ? -0.858 0.711 1.188 1.00 0.00 38 LEU S O 3
ATOM 2679 N N . GLU A 1 30 ? 1.322 0.579 1.731 1.00 0.00 39 GLU S N 3
ATOM 2680 C CA . GLU A 1 30 ? 1.589 -0.565 0.858 1.00 0.00 39 GLU S CA 3
ATOM 2681 C C . GLU A 1 30 ? 0.498 -1.641 0.956 1.00 0.00 39 GLU S C 3
ATOM 2682 O O . GLU A 1 30 ? 0.323 -2.439 0.037 1.00 0.00 39 GLU S O 3
ATOM 2694 N N . ILE A 1 31 ? -0.214 -1.674 2.079 1.00 0.00 40 ILE S N 3
ATOM 2695 C CA . ILE A 1 31 ? -1.259 -2.673 2.294 1.00 0.00 40 ILE S CA 3
ATOM 2696 C C . ILE A 1 31 ? -2.542 -2.375 1.514 1.00 0.00 40 ILE S C 3
ATOM 2697 O O . ILE A 1 31 ? -3.242 -3.299 1.103 1.00 0.00 40 ILE S O 3
ATOM 2713 N N . TYR A 1 32 ? -2.870 -1.097 1.328 1.00 0.00 41 TYR S N 3
ATOM 2714 C CA . TYR A 1 32 ? -4.096 -0.736 0.614 1.00 0.00 41 TYR S CA 3
ATOM 2715 C C . TYR A 1 32 ? -3.875 -0.575 -0.885 1.00 0.00 41 TYR S C 3
ATOM 2716 O O . TYR A 1 32 ? -4.621 0.143 -1.551 1.00 0.00 41 TYR S O 3
ATOM 2734 N N . LEU A 1 33 ? -2.861 -1.244 -1.425 1.00 0.00 42 LEU S N 3
ATOM 2735 C CA . LEU A 1 33 ? -2.584 -1.153 -2.852 1.00 0.00 42 LEU S CA 3
ATOM 2736 C C . LEU A 1 33 ? -2.308 -2.522 -3.449 1.00 0.00 42 LEU S C 3
ATOM 2737 O O . LEU A 1 33 ? -1.390 -3.222 -3.029 1.00 0.00 42 LEU S O 3
ATOM 2753 N N . THR A 1 34 ? -3.105 -2.889 -4.449 1.00 0.00 43 THR S N 3
ATOM 2754 C CA . THR A 1 34 ? -2.931 -4.169 -5.122 1.00 0.00 43 THR S CA 3
ATOM 2755 C C . THR A 1 34 ? -1.540 -4.238 -5.739 1.00 0.00 43 THR S C 3
ATOM 2756 O O . THR A 1 34 ? -0.733 -3.343 -5.537 1.00 0.00 43 THR S O 3
ATOM 2767 N N . ASP A 1 35 ? -1.281 -5.299 -6.491 1.00 0.00 44 ASP S N 3
ATOM 2768 C CA . ASP A 1 35 ? 0.003 -5.503 -7.148 1.00 0.00 44 ASP S CA 3
ATOM 2769 C C . ASP A 1 35 ? 0.278 -4.392 -8.146 1.00 0.00 44 ASP S C 3
ATOM 2770 O O . ASP A 1 35 ? 1.402 -3.911 -8.254 1.00 0.00 44 ASP S O 3
ATOM 2779 N N . GLU A 1 36 ? -0.756 -3.978 -8.869 1.00 0.00 45 GLU S N 3
ATOM 2780 C CA . GLU A 1 36 ? -0.611 -2.906 -9.842 1.00 0.00 45 GLU S CA 3
ATOM 2781 C C . GLU A 1 36 ? -0.231 -1.623 -9.127 1.00 0.00 45 GLU S C 3
ATOM 2782 O O . GLU A 1 36 ? 0.789 -1.005 -9.428 1.00 0.00 45 GLU S O 3
ATOM 2794 N N . ASP A 1 37 ? -1.047 -1.245 -8.145 1.00 0.00 46 ASP S N 3
ATOM 2795 C CA . ASP A 1 37 ? -0.783 -0.063 -7.355 1.00 0.00 46 ASP S CA 3
ATOM 2796 C C . ASP A 1 37 ? 0.528 -0.263 -6.607 1.00 0.00 46 ASP S C 3
ATOM 2797 O O . ASP A 1 37 ? 1.304 0.670 -6.414 1.00 0.00 46 ASP S O 3
ATOM 2806 N N . PHE A 1 38 ? 0.765 -1.512 -6.220 1.00 0.00 47 PHE S N 3
ATOM 2807 C CA . PHE A 1 38 ? 1.981 -1.899 -5.523 1.00 0.00 47 PHE S CA 3
ATOM 2808 C C . PHE A 1 38 ? 3.175 -1.672 -6.423 1.00 0.00 47 PHE S C 3
ATOM 2809 O O . PHE A 1 38 ? 4.185 -1.099 -6.016 1.00 0.00 47 PHE S O 3
ATOM 2826 N N . GLU A 1 39 ? 3.047 -2.149 -7.654 1.00 0.00 48 GLU S N 3
ATOM 2827 C CA . GLU A 1 39 ? 4.121 -2.022 -8.630 1.00 0.00 48 GLU S CA 3
ATOM 2828 C C . GLU A 1 39 ? 4.492 -0.559 -8.869 1.00 0.00 48 GLU S C 3
ATOM 2829 O O . GLU A 1 39 ? 5.668 -0.225 -9.009 1.00 0.00 48 GLU S O 3
ATOM 2841 N N . PHE A 1 40 ? 3.486 0.305 -8.925 1.00 0.00 49 PHE S N 3
ATOM 2842 C CA . PHE A 1 40 ? 3.715 1.729 -9.164 1.00 0.00 49 PHE S CA 3
ATOM 2843 C C . PHE A 1 40 ? 3.857 2.519 -7.861 1.00 0.00 49 PHE S C 3
ATOM 2844 O O . PHE A 1 40 ? 4.238 3.689 -7.884 1.00 0.00 49 PHE S O 3
ATOM 2861 N N . ALA A 1 41 ? 3.540 1.894 -6.732 1.00 0.00 50 ALA S N 3
ATOM 2862 C CA . ALA A 1 41 ? 3.630 2.573 -5.442 1.00 0.00 50 ALA S CA 3
ATOM 2863 C C . ALA A 1 41 ? 4.909 2.211 -4.693 1.00 0.00 50 ALA S C 3
ATOM 2864 O O . ALA A 1 41 ? 5.518 3.064 -4.050 1.00 0.00 50 ALA S O 3
ATOM 2871 N N . LEU A 1 42 ? 5.306 0.946 -4.763 1.00 0.00 51 LEU S N 3
ATOM 2872 C CA . LEU A 1 42 ? 6.508 0.492 -4.067 1.00 0.00 51 LEU S CA 3
ATOM 2873 C C . LEU A 1 42 ? 7.360 -0.434 -4.933 1.00 0.00 51 LEU S C 3
ATOM 2874 O O . LEU A 1 42 ? 8.362 -0.977 -4.466 1.00 0.00 51 LEU S O 3
ATOM 2890 N N . ASP A 1 43 ? 6.964 -0.627 -6.185 1.00 0.00 52 ASP S N 3
ATOM 2891 C CA . ASP A 1 43 ? 7.699 -1.502 -7.086 1.00 0.00 52 ASP S CA 3
ATOM 2892 C C . ASP A 1 43 ? 7.740 -2.936 -6.555 1.00 0.00 52 ASP S C 3
ATOM 2893 O O . ASP A 1 43 ? 8.501 -3.766 -7.056 1.00 0.00 52 ASP S O 3
ATOM 2902 N N . MET A 1 44 ? 6.908 -3.234 -5.554 1.00 0.00 53 MET S N 3
ATOM 2903 C CA . MET A 1 44 ? 6.852 -4.580 -4.987 1.00 0.00 53 MET S CA 3
ATOM 2904 C C . MET A 1 44 ? 5.410 -5.076 -4.959 1.00 0.00 53 MET S C 3
ATOM 2905 O O . MET A 1 44 ? 4.545 -4.474 -5.588 1.00 0.00 53 MET S O 3
ATOM 2919 N N . THR A 1 45 ? 5.143 -6.165 -4.238 1.00 0.00 54 THR S N 3
ATOM 2920 C CA . THR A 1 45 ? 3.786 -6.694 -4.165 1.00 0.00 54 THR S CA 3
ATOM 2921 C C . THR A 1 45 ? 3.404 -7.014 -2.728 1.00 0.00 54 THR S C 3
ATOM 2922 O O . THR A 1 45 ? 4.248 -6.993 -1.830 1.00 0.00 54 THR S O 3
ATOM 2933 N N . ARG A 1 46 ? 2.131 -7.325 -2.514 1.00 0.00 55 ARG S N 3
ATOM 2934 C CA . ARG A 1 46 ? 1.646 -7.663 -1.184 1.00 0.00 55 ARG S CA 3
ATOM 2935 C C . ARG A 1 46 ? 2.207 -9.009 -0.741 1.00 0.00 55 ARG S C 3
ATOM 2936 O O . ARG A 1 46 ? 2.392 -9.251 0.450 1.00 0.00 55 ARG S O 3
ATOM 2957 N N . ASP A 1 47 ? 2.470 -9.882 -1.710 1.00 0.00 56 ASP S N 3
ATOM 2958 C CA . ASP A 1 47 ? 3.003 -11.212 -1.428 1.00 0.00 56 ASP S CA 3
ATOM 2959 C C . ASP A 1 47 ? 4.530 -11.209 -1.351 1.00 0.00 56 ASP S C 3
ATOM 2960 O O . ASP A 1 47 ? 5.135 -12.199 -0.936 1.00 0.00 56 ASP S O 3
ATOM 2969 N N . GLU A 1 48 ? 5.155 -10.098 -1.735 1.00 0.00 57 GLU S N 3
ATOM 2970 C CA . GLU A 1 48 ? 6.607 -9.989 -1.685 1.00 0.00 57 GLU S CA 3
ATOM 2971 C C . GLU A 1 48 ? 7.004 -9.317 -0.394 1.00 0.00 57 GLU S C 3
ATOM 2972 O O . GLU A 1 48 ? 7.702 -9.889 0.444 1.00 0.00 57 GLU S O 3
ATOM 2984 N N . TYR A 1 49 ? 6.514 -8.102 -0.237 1.00 0.00 58 TYR S N 3
ATOM 2985 C CA . TYR A 1 49 ? 6.755 -7.321 0.956 1.00 0.00 58 TYR S CA 3
ATOM 2986 C C . TYR A 1 49 ? 6.284 -8.095 2.173 1.00 0.00 58 TYR S C 3
ATOM 2987 O O . TYR A 1 49 ? 6.863 -8.001 3.256 1.00 0.00 58 TYR S O 3
ATOM 3005 N N . ASN A 1 50 ? 5.224 -8.867 1.973 1.00 0.00 59 ASN S N 3
ATOM 3006 C CA . ASN A 1 50 ? 4.653 -9.679 3.048 1.00 0.00 59 ASN S CA 3
ATOM 3007 C C . ASN A 1 50 ? 5.735 -10.460 3.795 1.00 0.00 59 ASN S C 3
ATOM 3008 O O . ASN A 1 50 ? 5.580 -10.774 4.976 1.00 0.00 59 ASN S O 3
ATOM 3019 N N . ALA A 1 51 ? 6.823 -10.780 3.100 1.00 0.00 60 ALA S N 3
ATOM 3020 C CA . ALA A 1 51 ? 7.919 -11.536 3.703 1.00 0.00 60 ALA S CA 3
ATOM 3021 C C . ALA A 1 51 ? 9.211 -10.727 3.739 1.00 0.00 60 ALA S C 3
ATOM 3022 O O . ALA A 1 51 ? 10.040 -10.908 4.631 1.00 0.00 60 ALA S O 3
ATOM 3029 N N . LEU A 1 52 ? 9.381 -9.835 2.768 1.00 0.00 61 LEU S N 3
ATOM 3030 C CA . LEU A 1 52 ? 10.579 -9.007 2.698 1.00 0.00 61 LEU S CA 3
ATOM 3031 C C . LEU A 1 52 ? 10.711 -8.136 3.946 1.00 0.00 61 LEU S C 3
ATOM 3032 O O . LEU A 1 52 ? 9.741 -7.941 4.679 1.00 0.00 61 LEU S O 3
ATOM 3048 N N . PRO A 1 53 ? 11.917 -7.599 4.206 1.00 0.00 62 PRO S N 3
ATOM 3049 C CA . PRO A 1 53 ? 12.162 -6.748 5.374 1.00 0.00 62 PRO S CA 3
ATOM 3050 C C . PRO A 1 53 ? 11.164 -5.600 5.464 1.00 0.00 62 PRO S C 3
ATOM 3051 O O . PRO A 1 53 ? 10.749 -5.046 4.445 1.00 0.00 62 PRO S O 3
ATOM 3062 N N . ALA A 1 54 ? 10.779 -5.254 6.684 1.00 0.00 63 ALA S N 3
ATOM 3063 C CA . ALA A 1 54 ? 9.822 -4.178 6.907 1.00 0.00 63 ALA S CA 3
ATOM 3064 C C . ALA A 1 54 ? 10.440 -2.809 6.640 1.00 0.00 63 ALA S C 3
ATOM 3065 O O . ALA A 1 54 ? 9.725 -1.827 6.449 1.00 0.00 63 ALA S O 3
ATOM 3072 N N . TRP A 1 55 ? 11.765 -2.745 6.605 1.00 0.00 64 TRP S N 3
ATOM 3073 C CA . TRP A 1 55 ? 12.458 -1.507 6.351 1.00 0.00 64 TRP S CA 3
ATOM 3074 C C . TRP A 1 55 ? 12.681 -1.362 4.857 1.00 0.00 64 TRP S C 3
ATOM 3075 O O . TRP A 1 55 ? 12.475 -0.297 4.296 1.00 0.00 64 TRP S O 3
ATOM 3096 N N . LYS A 1 56 ? 13.103 -2.455 4.220 1.00 0.00 65 LYS S N 3
ATOM 3097 C CA . LYS A 1 56 ? 13.347 -2.444 2.787 1.00 0.00 65 LYS S CA 3
ATOM 3098 C C . LYS A 1 56 ? 12.062 -2.106 2.059 1.00 0.00 65 LYS S C 3
ATOM 3099 O O . LYS A 1 56 ? 12.057 -1.294 1.136 1.00 0.00 65 LYS S O 3
ATOM 3118 N N . GLN A 1 57 ? 10.959 -2.702 2.506 1.00 0.00 66 GLN S N 3
ATOM 3119 C CA . GLN A 1 57 ? 9.674 -2.406 1.906 1.00 0.00 66 GLN S CA 3
ATOM 3120 C C . GLN A 1 57 ? 9.377 -0.935 2.138 1.00 0.00 66 GLN S C 3
ATOM 3121 O O . GLN A 1 57 ? 8.905 -0.233 1.244 1.00 0.00 66 GLN S O 3
ATOM 3135 N N . VAL A 1 58 ? 9.722 -0.460 3.335 1.00 0.00 67 VAL S N 3
ATOM 3136 C CA . VAL A 1 58 ? 9.550 0.944 3.660 1.00 0.00 67 VAL S CA 3
ATOM 3137 C C . VAL A 1 58 ? 10.490 1.763 2.783 1.00 0.00 67 VAL S C 3
ATOM 3138 O O . VAL A 1 58 ? 10.120 2.827 2.287 1.00 0.00 67 VAL S O 3
ATOM 3151 N N . ASN A 1 59 ? 11.709 1.245 2.582 1.00 0.00 68 ASN S N 3
ATOM 3152 C CA . ASN A 1 59 ? 12.702 1.918 1.745 1.00 0.00 68 ASN S CA 3
ATOM 3153 C C . ASN A 1 59 ? 12.072 2.485 0.472 1.00 0.00 68 ASN S C 3
ATOM 3154 O O . ASN A 1 59 ? 12.278 3.649 0.127 1.00 0.00 68 ASN S O 3
ATOM 3165 N N . LEU A 1 60 ? 11.309 1.647 -0.225 1.00 0.00 69 LEU S N 3
ATOM 3166 C CA . LEU A 1 60 ? 10.659 2.053 -1.463 1.00 0.00 69 LEU S CA 3
ATOM 3167 C C . LEU A 1 60 ? 9.582 3.098 -1.199 1.00 0.00 69 LEU S C 3
ATOM 3168 O O . LEU A 1 60 ? 9.408 4.031 -1.984 1.00 0.00 69 LEU S O 3
ATOM 3184 N N . LYS A 1 61 ? 8.858 2.939 -0.097 1.00 0.00 70 LYS S N 3
ATOM 3185 C CA . LYS A 1 61 ? 7.797 3.878 0.251 1.00 0.00 70 LYS S CA 3
ATOM 3186 C C . LYS A 1 61 ? 8.336 5.299 0.304 1.00 0.00 70 LYS S C 3
ATOM 3187 O O . LYS A 1 61 ? 7.947 6.148 -0.492 1.00 0.00 70 LYS S O 3
ATOM 3206 N N . LYS A 1 62 ? 9.236 5.550 1.250 1.00 0.00 71 LYS S N 3
ATOM 3207 C CA . LYS A 1 62 ? 9.831 6.873 1.406 1.00 0.00 71 LYS S CA 3
ATOM 3208 C C . LYS A 1 62 ? 10.363 7.385 0.071 1.00 0.00 71 LYS S C 3
ATOM 3209 O O . LYS A 1 62 ? 10.409 8.593 -0.168 1.00 0.00 71 LYS S O 3
ATOM 3228 N N . ALA A 1 63 ? 10.754 6.459 -0.797 1.00 0.00 72 ALA S N 3
ATOM 3229 C CA . ALA A 1 63 ? 11.272 6.815 -2.112 1.00 0.00 72 ALA S CA 3
ATOM 3230 C C . ALA A 1 63 ? 10.143 7.212 -3.059 1.00 0.00 72 ALA S C 3
ATOM 3231 O O . ALA A 1 63 ? 10.351 7.984 -3.995 1.00 0.00 72 ALA S O 3
ATOM 3238 N N . LYS A 1 64 ? 8.947 6.679 -2.813 1.00 0.00 73 LYS S N 3
ATOM 3239 C CA . LYS A 1 64 ? 7.790 6.984 -3.650 1.00 0.00 73 LYS S CA 3
ATOM 3240 C C . LYS A 1 64 ? 6.893 8.030 -2.991 1.00 0.00 73 LYS S C 3
ATOM 3241 O O . LYS A 1 64 ? 6.179 8.766 -3.672 1.00 0.00 73 LYS S O 3
ATOM 3260 N N . GLY A 1 65 ? 6.950 8.108 -1.664 1.00 0.00 74 GLY S N 3
ATOM 3261 C CA . GLY A 1 65 ? 6.158 9.084 -0.941 1.00 0.00 74 GLY S CA 3
ATOM 3262 C C . GLY A 1 65 ? 5.026 8.487 -0.127 1.00 0.00 74 GLY S C 3
ATOM 3263 O O . GLY A 1 65 ? 4.291 9.223 0.533 1.00 0.00 74 GLY S O 3
ATOM 3267 N N . LEU A 1 66 ? 4.876 7.167 -0.146 1.00 0.00 75 LEU S N 3
ATOM 3268 C CA . LEU A 1 66 ? 3.816 6.535 0.630 1.00 0.00 75 LEU S CA 3
ATOM 3269 C C . LEU A 1 66 ? 4.073 6.739 2.120 1.00 0.00 75 LEU S C 3
ATOM 3270 O O . LEU A 1 66 ? 3.550 7.677 2.721 1.00 0.00 75 LEU S O 3
ATOM 3286 N N . PHE A 1 67 ? 4.894 5.877 2.714 1.00 0.00 76 PHE S N 3
ATOM 3287 C CA . PHE A 1 67 ? 5.210 6.008 4.136 1.00 0.00 76 PHE S CA 3
ATOM 3288 C C . PHE A 1 67 ? 5.912 7.335 4.411 1.00 0.00 76 PHE S C 3
ATOM 3289 O O . PHE A 1 67 ? 6.264 7.585 5.582 1.00 0.00 76 PHE S O 3
ATOM 3307 N N . MET A 1 1 ? -23.077 -5.234 4.357 1.00 0.00 10 MET S N 4
ATOM 3308 C CA . MET A 1 1 ? -22.389 -4.594 3.205 1.00 0.00 10 MET S CA 4
ATOM 3309 C C . MET A 1 1 ? -21.722 -3.284 3.616 1.00 0.00 10 MET S C 4
ATOM 3310 O O . MET A 1 1 ? -20.725 -2.872 3.025 1.00 0.00 10 MET S O 4
ATOM 3326 N N . LEU A 1 2 ? -22.280 -2.634 4.633 1.00 0.00 11 LEU S N 4
ATOM 3327 C CA . LEU A 1 2 ? -21.738 -1.371 5.121 1.00 0.00 11 LEU S CA 4
ATOM 3328 C C . LEU A 1 2 ? -20.998 -1.572 6.439 1.00 0.00 11 LEU S C 4
ATOM 3329 O O . LEU A 1 2 ? -20.026 -0.874 6.730 1.00 0.00 11 LEU S O 4
ATOM 3345 N N . ALA A 1 3 ? -21.465 -2.529 7.234 1.00 0.00 12 ALA S N 4
ATOM 3346 C CA . ALA A 1 3 ? -20.849 -2.822 8.522 1.00 0.00 12 ALA S CA 4
ATOM 3347 C C . ALA A 1 3 ? -19.559 -3.618 8.347 1.00 0.00 12 ALA S C 4
ATOM 3348 O O . ALA A 1 3 ? -18.531 -3.294 8.941 1.00 0.00 12 ALA S O 4
ATOM 3355 N N . LYS A 1 4 ? -19.622 -4.664 7.527 1.00 0.00 13 LYS S N 4
ATOM 3356 C CA . LYS A 1 4 ? -18.460 -5.507 7.274 1.00 0.00 13 LYS S CA 4
ATOM 3357 C C . LYS A 1 4 ? -17.404 -4.753 6.474 1.00 0.00 13 LYS S C 4
ATOM 3358 O O . LYS A 1 4 ? -17.724 -3.849 5.702 1.00 0.00 13 LYS S O 4
ATOM 3377 N N . LEU A 1 5 ? -16.145 -5.130 6.662 1.00 0.00 14 LEU S N 4
ATOM 3378 C CA . LEU A 1 5 ? -15.040 -4.490 5.958 1.00 0.00 14 LEU S CA 4
ATOM 3379 C C . LEU A 1 5 ? -14.940 -5.000 4.524 1.00 0.00 14 LEU S C 4
ATOM 3380 O O . LEU A 1 5 ? -15.172 -6.179 4.258 1.00 0.00 14 LEU S O 4
ATOM 3396 N N . CYS A 1 6 ? -14.594 -4.105 3.605 1.00 0.00 15 CYS S N 4
ATOM 3397 C CA . CYS A 1 6 ? -14.464 -4.465 2.197 1.00 0.00 15 CYS S CA 4
ATOM 3398 C C . CYS A 1 6 ? -13.027 -4.282 1.720 1.00 0.00 15 CYS S C 4
ATOM 3399 O O . CYS A 1 6 ? -12.355 -3.320 2.094 1.00 0.00 15 CYS S O 4
ATOM 3407 N N . LYS A 1 7 ? -12.561 -5.210 0.892 1.00 0.00 16 LYS S N 4
ATOM 3408 C CA . LYS A 1 7 ? -11.203 -5.150 0.362 1.00 0.00 16 LYS S CA 4
ATOM 3409 C C . LYS A 1 7 ? -11.175 -4.422 -0.979 1.00 0.00 16 LYS S C 4
ATOM 3410 O O . LYS A 1 7 ? -11.635 -4.949 -1.990 1.00 0.00 16 LYS S O 4
ATOM 3429 N N . THR A 1 8 ? -10.635 -3.209 -0.975 1.00 0.00 17 THR S N 4
ATOM 3430 C CA . THR A 1 8 ? -10.550 -2.408 -2.192 1.00 0.00 17 THR S CA 4
ATOM 3431 C C . THR A 1 8 ? -9.300 -1.533 -2.186 1.00 0.00 17 THR S C 4
ATOM 3432 O O . THR A 1 8 ? -8.876 -1.042 -1.139 1.00 0.00 17 THR S O 4
ATOM 3443 N N . ILE A 1 9 ? -8.713 -1.347 -3.363 1.00 0.00 18 ILE S N 4
ATOM 3444 C CA . ILE A 1 9 ? -7.512 -0.540 -3.505 1.00 0.00 18 ILE S CA 4
ATOM 3445 C C . ILE A 1 9 ? -7.854 0.923 -3.762 1.00 0.00 18 ILE S C 4
ATOM 3446 O O . ILE A 1 9 ? -8.682 1.236 -4.618 1.00 0.00 18 ILE S O 4
ATOM 3462 N N . TYR A 1 10 ? -7.193 1.814 -3.035 1.00 0.00 19 TYR S N 4
ATOM 3463 C CA . TYR A 1 10 ? -7.410 3.244 -3.204 1.00 0.00 19 TYR S CA 4
ATOM 3464 C C . TYR A 1 10 ? -6.427 3.780 -4.246 1.00 0.00 19 TYR S C 4
ATOM 3465 O O . TYR A 1 10 ? -5.282 3.335 -4.309 1.00 0.00 19 TYR S O 4
ATOM 3483 N N . PRO A 1 11 ? -6.865 4.724 -5.098 1.00 0.00 20 PRO S N 4
ATOM 3484 C CA . PRO A 1 11 ? -6.018 5.291 -6.154 1.00 0.00 20 PRO S CA 4
ATOM 3485 C C . PRO A 1 11 ? -4.673 5.787 -5.632 1.00 0.00 20 PRO S C 4
ATOM 3486 O O . PRO A 1 11 ? -4.608 6.778 -4.905 1.00 0.00 20 PRO S O 4
ATOM 3497 N N . LEU A 1 12 ? -3.601 5.088 -6.011 1.00 0.00 21 LEU S N 4
ATOM 3498 C CA . LEU A 1 12 ? -2.251 5.452 -5.584 1.00 0.00 21 LEU S CA 4
ATOM 3499 C C . LEU A 1 12 ? -2.011 6.956 -5.677 1.00 0.00 21 LEU S C 4
ATOM 3500 O O . LEU A 1 12 ? -1.356 7.543 -4.819 1.00 0.00 21 LEU S O 4
ATOM 3516 N N . ALA A 1 13 ? -2.535 7.573 -6.726 1.00 0.00 22 ALA S N 4
ATOM 3517 C CA . ALA A 1 13 ? -2.363 9.005 -6.923 1.00 0.00 22 ALA S CA 4
ATOM 3518 C C . ALA A 1 13 ? -2.935 9.791 -5.749 1.00 0.00 22 ALA S C 4
ATOM 3519 O O . ALA A 1 13 ? -2.290 10.697 -5.220 1.00 0.00 22 ALA S O 4
ATOM 3526 N N . ASP A 1 14 ? -4.151 9.440 -5.354 1.00 0.00 23 ASP S N 4
ATOM 3527 C CA . ASP A 1 14 ? -4.823 10.114 -4.252 1.00 0.00 23 ASP S CA 4
ATOM 3528 C C . ASP A 1 14 ? -4.064 9.952 -2.937 1.00 0.00 23 ASP S C 4
ATOM 3529 O O . ASP A 1 14 ? -3.992 10.883 -2.135 1.00 0.00 23 ASP S O 4
ATOM 3538 N N . LEU A 1 15 ? -3.515 8.767 -2.715 1.00 0.00 24 LEU S N 4
ATOM 3539 C CA . LEU A 1 15 ? -2.777 8.488 -1.483 1.00 0.00 24 LEU S CA 4
ATOM 3540 C C . LEU A 1 15 ? -1.328 8.946 -1.576 1.00 0.00 24 LEU S C 4
ATOM 3541 O O . LEU A 1 15 ? -0.650 9.098 -0.561 1.00 0.00 24 LEU S O 4
ATOM 3557 N N . LEU A 1 16 ? -0.848 9.132 -2.796 1.00 0.00 25 LEU S N 4
ATOM 3558 C CA . LEU A 1 16 ? 0.527 9.531 -3.014 1.00 0.00 25 LEU S CA 4
ATOM 3559 C C . LEU A 1 16 ? 0.735 11.041 -2.883 1.00 0.00 25 LEU S C 4
ATOM 3560 O O . LEU A 1 16 ? 1.875 11.503 -2.855 1.00 0.00 25 LEU S O 4
ATOM 3576 N N . ALA A 1 17 ? -0.350 11.816 -2.792 1.00 0.00 26 ALA S N 4
ATOM 3577 C CA . ALA A 1 17 ? -0.215 13.272 -2.654 1.00 0.00 26 ALA S CA 4
ATOM 3578 C C . ALA A 1 17 ? -1.554 14.009 -2.729 1.00 0.00 26 ALA S C 4
ATOM 3579 O O . ALA A 1 17 ? -1.630 15.103 -3.288 1.00 0.00 26 ALA S O 4
ATOM 3586 N N . ARG A 1 18 ? -2.603 13.429 -2.159 1.00 0.00 27 ARG S N 4
ATOM 3587 C CA . ARG A 1 18 ? -3.915 14.075 -2.171 1.00 0.00 27 ARG S CA 4
ATOM 3588 C C . ARG A 1 18 ? -4.737 13.683 -0.945 1.00 0.00 27 ARG S C 4
ATOM 3589 O O . ARG A 1 18 ? -4.619 12.564 -0.451 1.00 0.00 27 ARG S O 4
ATOM 3610 N N . PRO A 1 19 ? -5.593 14.598 -0.450 1.00 0.00 28 PRO S N 4
ATOM 3611 C CA . PRO A 1 19 ? -6.455 14.336 0.708 1.00 0.00 28 PRO S CA 4
ATOM 3612 C C . PRO A 1 19 ? -7.222 13.020 0.567 1.00 0.00 28 PRO S C 4
ATOM 3613 O O . PRO A 1 19 ? -8.420 13.005 0.281 1.00 0.00 28 PRO S O 4
ATOM 3624 N N . LEU A 1 20 ? -6.504 11.922 0.771 1.00 0.00 29 LEU S N 4
ATOM 3625 C CA . LEU A 1 20 ? -7.073 10.585 0.677 1.00 0.00 29 LEU S CA 4
ATOM 3626 C C . LEU A 1 20 ? -7.970 10.276 1.874 1.00 0.00 29 LEU S C 4
ATOM 3627 O O . LEU A 1 20 ? -7.840 10.885 2.936 1.00 0.00 29 LEU S O 4
ATOM 3643 N N . PRO A 1 21 ? -8.902 9.321 1.708 1.00 0.00 30 PRO S N 4
ATOM 3644 C CA . PRO A 1 21 ? -9.835 8.924 2.768 1.00 0.00 30 PRO S CA 4
ATOM 3645 C C . PRO A 1 21 ? -9.128 8.258 3.939 1.00 0.00 30 PRO S C 4
ATOM 3646 O O . PRO A 1 21 ? -7.912 8.378 4.093 1.00 0.00 30 PRO S O 4
ATOM 3657 N N . GLU A 1 22 ? -9.896 7.562 4.766 1.00 0.00 31 GLU S N 4
ATOM 3658 C CA . GLU A 1 22 ? -9.339 6.883 5.931 1.00 0.00 31 GLU S CA 4
ATOM 3659 C C . GLU A 1 22 ? -9.182 5.392 5.695 1.00 0.00 31 GLU S C 4
ATOM 3660 O O . GLU A 1 22 ? -8.494 4.717 6.462 1.00 0.00 31 GLU S O 4
ATOM 3672 N N . GLY A 1 23 ? -9.769 4.873 4.615 1.00 0.00 32 GLY S N 4
ATOM 3673 C CA . GLY A 1 23 ? -9.593 3.463 4.320 1.00 0.00 32 GLY S CA 4
ATOM 3674 C C . GLY A 1 23 ? -8.118 3.119 4.351 1.00 0.00 32 GLY S C 4
ATOM 3675 O O . GLY A 1 23 ? -7.724 1.992 4.652 1.00 0.00 32 GLY S O 4
ATOM 3679 N N . VAL A 1 24 ? -7.307 4.141 4.074 1.00 0.00 33 VAL S N 4
ATOM 3680 C CA . VAL A 1 24 ? -5.862 4.032 4.095 1.00 0.00 33 VAL S CA 4
ATOM 3681 C C . VAL A 1 24 ? -5.359 4.096 5.528 1.00 0.00 33 VAL S C 4
ATOM 3682 O O . VAL A 1 24 ? -6.013 4.670 6.399 1.00 0.00 33 VAL S O 4
ATOM 3695 N N . ASP A 1 25 ? -4.186 3.537 5.763 1.00 0.00 34 ASP S N 4
ATOM 3696 C CA . ASP A 1 25 ? -3.591 3.571 7.087 1.00 0.00 34 ASP S CA 4
ATOM 3697 C C . ASP A 1 25 ? -2.188 4.176 6.998 1.00 0.00 34 ASP S C 4
ATOM 3698 O O . ASP A 1 25 ? -1.252 3.514 6.550 1.00 0.00 34 ASP S O 4
ATOM 3707 N N . PRO A 1 26 ? -2.026 5.452 7.395 1.00 0.00 35 PRO S N 4
ATOM 3708 C CA . PRO A 1 26 ? -0.741 6.149 7.326 1.00 0.00 35 PRO S CA 4
ATOM 3709 C C . PRO A 1 26 ? 0.441 5.313 7.824 1.00 0.00 35 PRO S C 4
ATOM 3710 O O . PRO A 1 26 ? 1.514 5.328 7.221 1.00 0.00 35 PRO S O 4
ATOM 3721 N N . LEU A 1 27 ? 0.248 4.593 8.926 1.00 0.00 36 LEU S N 4
ATOM 3722 C CA . LEU A 1 27 ? 1.315 3.766 9.490 1.00 0.00 36 LEU S CA 4
ATOM 3723 C C . LEU A 1 27 ? 1.692 2.622 8.547 1.00 0.00 36 LEU S C 4
ATOM 3724 O O . LEU A 1 27 ? 2.739 1.995 8.705 1.00 0.00 36 LEU S O 4
ATOM 3740 N N . LYS A 1 28 ? 0.838 2.364 7.558 1.00 0.00 37 LYS S N 4
ATOM 3741 C CA . LYS A 1 28 ? 1.081 1.310 6.580 1.00 0.00 37 LYS S CA 4
ATOM 3742 C C . LYS A 1 28 ? 0.233 1.551 5.334 1.00 0.00 37 LYS S C 4
ATOM 3743 O O . LYS A 1 28 ? -0.947 1.204 5.295 1.00 0.00 37 LYS S O 4
ATOM 3762 N N . LEU A 1 29 ? 0.835 2.182 4.329 1.00 0.00 38 LEU S N 4
ATOM 3763 C CA . LEU A 1 29 ? 0.125 2.504 3.096 1.00 0.00 38 LEU S CA 4
ATOM 3764 C C . LEU A 1 29 ? 0.021 1.308 2.156 1.00 0.00 38 LEU S C 4
ATOM 3765 O O . LEU A 1 29 ? -1.070 0.962 1.705 1.00 0.00 38 LEU S O 4
ATOM 3781 N N . GLU A 1 30 ? 1.162 0.692 1.854 1.00 0.00 39 GLU S N 4
ATOM 3782 C CA . GLU A 1 30 ? 1.211 -0.466 0.951 1.00 0.00 39 GLU S CA 4
ATOM 3783 C C . GLU A 1 30 ? 0.006 -1.400 1.118 1.00 0.00 39 GLU S C 4
ATOM 3784 O O . GLU A 1 30 ? -0.390 -2.086 0.178 1.00 0.00 39 GLU S O 4
ATOM 3796 N N . ILE A 1 31 ? -0.552 -1.441 2.321 1.00 0.00 40 ILE S N 4
ATOM 3797 C CA . ILE A 1 31 ? -1.688 -2.312 2.611 1.00 0.00 40 ILE S CA 4
ATOM 3798 C C . ILE A 1 31 ? -2.906 -2.040 1.721 1.00 0.00 40 ILE S C 4
ATOM 3799 O O . ILE A 1 31 ? -3.716 -2.940 1.501 1.00 0.00 40 ILE S O 4
ATOM 3815 N N . TYR A 1 32 ? -3.062 -0.811 1.223 1.00 0.00 41 TYR S N 4
ATOM 3816 C CA . TYR A 1 32 ? -4.224 -0.495 0.385 1.00 0.00 41 TYR S CA 4
ATOM 3817 C C . TYR A 1 32 ? -3.876 -0.341 -1.090 1.00 0.00 41 TYR S C 4
ATOM 3818 O O . TYR A 1 32 ? -4.508 0.443 -1.800 1.00 0.00 41 TYR S O 4
ATOM 3836 N N . LEU A 1 33 ? -2.895 -1.101 -1.568 1.00 0.00 42 LEU S N 4
ATOM 3837 C CA . LEU A 1 33 ? -2.522 -1.039 -2.977 1.00 0.00 42 LEU S CA 4
ATOM 3838 C C . LEU A 1 33 ? -2.250 -2.428 -3.533 1.00 0.00 42 LEU S C 4
ATOM 3839 O O . LEU A 1 33 ? -1.308 -3.097 -3.113 1.00 0.00 42 LEU S O 4
ATOM 3855 N N . THR A 1 34 ? -3.068 -2.851 -4.492 1.00 0.00 43 THR S N 4
ATOM 3856 C CA . THR A 1 34 ? -2.886 -4.158 -5.112 1.00 0.00 43 THR S CA 4
ATOM 3857 C C . THR A 1 34 ? -1.509 -4.233 -5.763 1.00 0.00 43 THR S C 4
ATOM 3858 O O . THR A 1 34 ? -0.684 -3.352 -5.563 1.00 0.00 43 THR S O 4
ATOM 3869 N N . ASP A 1 35 ? -1.279 -5.285 -6.537 1.00 0.00 44 ASP S N 4
ATOM 3870 C CA . ASP A 1 35 ? -0.012 -5.496 -7.225 1.00 0.00 44 ASP S CA 4
ATOM 3871 C C . ASP A 1 35 ? 0.235 -4.399 -8.246 1.00 0.00 44 ASP S C 4
ATOM 3872 O O . ASP A 1 35 ? 1.359 -3.938 -8.412 1.00 0.00 44 ASP S O 4
ATOM 3881 N N . GLU A 1 36 ? -0.826 -3.975 -8.922 1.00 0.00 45 GLU S N 4
ATOM 3882 C CA . GLU A 1 36 ? -0.710 -2.915 -9.909 1.00 0.00 45 GLU S CA 4
ATOM 3883 C C . GLU A 1 36 ? -0.330 -1.621 -9.214 1.00 0.00 45 GLU S C 4
ATOM 3884 O O . GLU A 1 36 ? 0.668 -0.985 -9.556 1.00 0.00 45 GLU S O 4
ATOM 3896 N N . ASP A 1 37 ? -1.117 -1.254 -8.206 1.00 0.00 46 ASP S N 4
ATOM 3897 C CA . ASP A 1 37 ? -0.848 -0.061 -7.433 1.00 0.00 46 ASP S CA 4
ATOM 3898 C C . ASP A 1 37 ? 0.474 -0.243 -6.698 1.00 0.00 46 ASP S C 4
ATOM 3899 O O . ASP A 1 37 ? 1.215 0.709 -6.470 1.00 0.00 46 ASP S O 4
ATOM 3908 N N . PHE A 1 38 ? 0.767 -1.498 -6.364 1.00 0.00 47 PHE S N 4
ATOM 3909 C CA . PHE A 1 38 ? 2.004 -1.858 -5.689 1.00 0.00 47 PHE S CA 4
ATOM 3910 C C . PHE A 1 38 ? 3.174 -1.661 -6.631 1.00 0.00 47 PHE S C 4
ATOM 3911 O O . PHE A 1 38 ? 4.203 -1.097 -6.261 1.00 0.00 47 PHE S O 4
ATOM 3928 N N . GLU A 1 39 ? 3.008 -2.164 -7.846 1.00 0.00 48 GLU S N 4
ATOM 3929 C CA . GLU A 1 39 ? 4.059 -2.080 -8.852 1.00 0.00 48 GLU S CA 4
ATOM 3930 C C . GLU A 1 39 ? 4.435 -0.633 -9.173 1.00 0.00 48 GLU S C 4
ATOM 3931 O O . GLU A 1 39 ? 5.617 -0.301 -9.269 1.00 0.00 48 GLU S O 4
ATOM 3943 N N . PHE A 1 40 ? 3.435 0.219 -9.359 1.00 0.00 49 PHE S N 4
ATOM 3944 C CA . PHE A 1 40 ? 3.682 1.619 -9.697 1.00 0.00 49 PHE S CA 4
ATOM 3945 C C . PHE A 1 40 ? 3.924 2.486 -8.461 1.00 0.00 49 PHE S C 4
ATOM 3946 O O . PHE A 1 40 ? 4.435 3.601 -8.574 1.00 0.00 49 PHE S O 4
ATOM 3963 N N . ALA A 1 41 ? 3.547 1.993 -7.285 1.00 0.00 50 ALA S N 4
ATOM 3964 C CA . ALA A 1 41 ? 3.724 2.759 -6.056 1.00 0.00 50 ALA S CA 4
ATOM 3965 C C . ALA A 1 41 ? 4.953 2.318 -5.266 1.00 0.00 50 ALA S C 4
ATOM 3966 O O . ALA A 1 41 ? 5.709 3.150 -4.767 1.00 0.00 50 ALA S O 4
ATOM 3973 N N . LEU A 1 42 ? 5.138 1.009 -5.130 1.00 0.00 51 LEU S N 4
ATOM 3974 C CA . LEU A 1 42 ? 6.269 0.479 -4.373 1.00 0.00 51 LEU S CA 4
ATOM 3975 C C . LEU A 1 42 ? 7.137 -0.459 -5.210 1.00 0.00 51 LEU S C 4
ATOM 3976 O O . LEU A 1 42 ? 8.185 -0.913 -4.752 1.00 0.00 51 LEU S O 4
ATOM 3992 N N . ASP A 1 43 ? 6.700 -0.758 -6.428 1.00 0.00 52 ASP S N 4
ATOM 3993 C CA . ASP A 1 43 ? 7.446 -1.652 -7.303 1.00 0.00 52 ASP S CA 4
ATOM 3994 C C . ASP A 1 43 ? 7.549 -3.056 -6.704 1.00 0.00 52 ASP S C 4
ATOM 3995 O O . ASP A 1 43 ? 8.335 -3.879 -7.173 1.00 0.00 52 ASP S O 4
ATOM 4004 N N . MET A 1 44 ? 6.746 -3.333 -5.674 1.00 0.00 53 MET S N 4
ATOM 4005 C CA . MET A 1 44 ? 6.758 -4.651 -5.040 1.00 0.00 53 MET S CA 4
ATOM 4006 C C . MET A 1 44 ? 5.369 -5.280 -5.088 1.00 0.00 53 MET S C 4
ATOM 4007 O O . MET A 1 44 ? 4.522 -4.853 -5.869 1.00 0.00 53 MET S O 4
ATOM 4021 N N . THR A 1 45 ? 5.130 -6.297 -4.260 1.00 0.00 54 THR S N 4
ATOM 4022 C CA . THR A 1 45 ? 3.832 -6.958 -4.236 1.00 0.00 54 THR S CA 4
ATOM 4023 C C . THR A 1 45 ? 3.346 -7.143 -2.804 1.00 0.00 54 THR S C 4
ATOM 4024 O O . THR A 1 45 ? 4.143 -7.140 -1.865 1.00 0.00 54 THR S O 4
ATOM 4035 N N . ARG A 1 46 ? 2.043 -7.327 -2.642 1.00 0.00 55 ARG S N 4
ATOM 4036 C CA . ARG A 1 46 ? 1.471 -7.539 -1.321 1.00 0.00 55 ARG S CA 4
ATOM 4037 C C . ARG A 1 46 ? 2.013 -8.832 -0.723 1.00 0.00 55 ARG S C 4
ATOM 4038 O O . ARG A 1 46 ? 2.170 -8.953 0.490 1.00 0.00 55 ARG S O 4
ATOM 4059 N N . ASP A 1 47 ? 2.301 -9.792 -1.597 1.00 0.00 56 ASP S N 4
ATOM 4060 C CA . ASP A 1 47 ? 2.830 -11.088 -1.187 1.00 0.00 56 ASP S CA 4
ATOM 4061 C C . ASP A 1 47 ? 4.360 -11.077 -1.118 1.00 0.00 56 ASP S C 4
ATOM 4062 O O . ASP A 1 47 ? 4.969 -12.029 -0.632 1.00 0.00 56 ASP S O 4
ATOM 4071 N N . GLU A 1 48 ? 4.976 -9.997 -1.595 1.00 0.00 57 GLU S N 4
ATOM 4072 C CA . GLU A 1 48 ? 6.428 -9.879 -1.573 1.00 0.00 57 GLU S CA 4
ATOM 4073 C C . GLU A 1 48 ? 6.841 -9.175 -0.303 1.00 0.00 57 GLU S C 4
ATOM 4074 O O . GLU A 1 48 ? 7.574 -9.716 0.525 1.00 0.00 57 GLU S O 4
ATOM 4086 N N . TYR A 1 49 ? 6.324 -7.971 -0.152 1.00 0.00 58 TYR S N 4
ATOM 4087 C CA . TYR A 1 49 ? 6.578 -7.168 1.020 1.00 0.00 58 TYR S CA 4
ATOM 4088 C C . TYR A 1 49 ? 6.079 -7.901 2.252 1.00 0.00 58 TYR S C 4
ATOM 4089 O O . TYR A 1 49 ? 6.654 -7.795 3.336 1.00 0.00 58 TYR S O 4
ATOM 4107 N N . ASN A 1 50 ? 4.998 -8.652 2.068 1.00 0.00 59 ASN S N 4
ATOM 4108 C CA . ASN A 1 50 ? 4.405 -9.422 3.160 1.00 0.00 59 ASN S CA 4
ATOM 4109 C C . ASN A 1 50 ? 5.458 -10.260 3.886 1.00 0.00 59 ASN S C 4
ATOM 4110 O O . ASN A 1 50 ? 5.291 -10.605 5.056 1.00 0.00 59 ASN S O 4
ATOM 4121 N N . ALA A 1 51 ? 6.541 -10.587 3.184 1.00 0.00 60 ALA S N 4
ATOM 4122 C CA . ALA A 1 51 ? 7.613 -11.389 3.765 1.00 0.00 60 ALA S CA 4
ATOM 4123 C C . ALA A 1 51 ? 8.910 -10.591 3.865 1.00 0.00 60 ALA S C 4
ATOM 4124 O O . ALA A 1 51 ? 9.684 -10.764 4.806 1.00 0.00 60 ALA S O 4
ATOM 4131 N N . LEU A 1 52 ? 9.141 -9.718 2.891 1.00 0.00 61 LEU S N 4
ATOM 4132 C CA . LEU A 1 52 ? 10.345 -8.895 2.872 1.00 0.00 61 LEU S CA 4
ATOM 4133 C C . LEU A 1 52 ? 10.406 -8.003 4.110 1.00 0.00 61 LEU S C 4
ATOM 4134 O O . LEU A 1 52 ? 9.395 -7.781 4.774 1.00 0.00 61 LEU S O 4
ATOM 4150 N N . PRO A 1 53 ? 11.600 -7.478 4.440 1.00 0.00 62 PRO S N 4
ATOM 4151 C CA . PRO A 1 53 ? 11.781 -6.607 5.604 1.00 0.00 62 PRO S CA 4
ATOM 4152 C C . PRO A 1 53 ? 10.752 -5.485 5.649 1.00 0.00 62 PRO S C 4
ATOM 4153 O O . PRO A 1 53 ? 10.162 -5.129 4.628 1.00 0.00 62 PRO S O 4
ATOM 4164 N N . ALA A 1 54 ? 10.536 -4.933 6.837 1.00 0.00 63 ALA S N 4
ATOM 4165 C CA . ALA A 1 54 ? 9.574 -3.854 7.015 1.00 0.00 63 ALA S CA 4
ATOM 4166 C C . ALA A 1 54 ? 10.211 -2.487 6.778 1.00 0.00 63 ALA S C 4
ATOM 4167 O O . ALA A 1 54 ? 9.512 -1.501 6.550 1.00 0.00 63 ALA S O 4
ATOM 4174 N N . TRP A 1 55 ? 11.538 -2.432 6.815 1.00 0.00 64 TRP S N 4
ATOM 4175 C CA . TRP A 1 55 ? 12.254 -1.200 6.598 1.00 0.00 64 TRP S CA 4
ATOM 4176 C C . TRP A 1 55 ? 12.556 -1.053 5.117 1.00 0.00 64 TRP S C 4
ATOM 4177 O O . TRP A 1 55 ? 12.378 0.012 4.544 1.00 0.00 64 TRP S O 4
ATOM 4198 N N . LYS A 1 56 ? 13.017 -2.145 4.503 1.00 0.00 65 LYS S N 4
ATOM 4199 C CA . LYS A 1 56 ? 13.339 -2.138 3.085 1.00 0.00 65 LYS S CA 4
ATOM 4200 C C . LYS A 1 56 ? 12.086 -1.827 2.291 1.00 0.00 65 LYS S C 4
ATOM 4201 O O . LYS A 1 56 ? 12.097 -0.986 1.394 1.00 0.00 65 LYS S O 4
ATOM 4220 N N . GLN A 1 57 ? 10.987 -2.484 2.659 1.00 0.00 66 GLN S N 4
ATOM 4221 C CA . GLN A 1 57 ? 9.722 -2.233 1.999 1.00 0.00 66 GLN S CA 4
ATOM 4222 C C . GLN A 1 57 ? 9.361 -0.772 2.207 1.00 0.00 66 GLN S C 4
ATOM 4223 O O . GLN A 1 57 ? 8.898 -0.095 1.290 1.00 0.00 66 GLN S O 4
ATOM 4237 N N . VAL A 1 58 ? 9.633 -0.278 3.416 1.00 0.00 67 VAL S N 4
ATOM 4238 C CA . VAL A 1 58 ? 9.392 1.116 3.731 1.00 0.00 67 VAL S CA 4
ATOM 4239 C C . VAL A 1 58 ? 10.348 1.979 2.918 1.00 0.00 67 VAL S C 4
ATOM 4240 O O . VAL A 1 58 ? 9.963 3.020 2.386 1.00 0.00 67 VAL S O 4
ATOM 4253 N N . ASN A 1 59 ? 11.604 1.526 2.811 1.00 0.00 68 ASN S N 4
ATOM 4254 C CA . ASN A 1 59 ? 12.615 2.251 2.043 1.00 0.00 68 ASN S CA 4
ATOM 4255 C C . ASN A 1 59 ? 12.055 2.737 0.708 1.00 0.00 68 ASN S C 4
ATOM 4256 O O . ASN A 1 59 ? 12.412 3.813 0.226 1.00 0.00 68 ASN S O 4
ATOM 4267 N N . LEU A 1 60 ? 11.183 1.931 0.110 1.00 0.00 69 LEU S N 4
ATOM 4268 C CA . LEU A 1 60 ? 10.584 2.270 -1.176 1.00 0.00 69 LEU S CA 4
ATOM 4269 C C . LEU A 1 60 ? 9.463 3.295 -1.027 1.00 0.00 69 LEU S C 4
ATOM 4270 O O . LEU A 1 60 ? 9.425 4.288 -1.754 1.00 0.00 69 LEU S O 4
ATOM 4286 N N . LYS A 1 61 ? 8.544 3.055 -0.093 1.00 0.00 70 LYS S N 4
ATOM 4287 C CA . LYS A 1 61 ? 7.425 3.970 0.118 1.00 0.00 70 LYS S CA 4
ATOM 4288 C C . LYS A 1 61 ? 7.931 5.393 0.328 1.00 0.00 70 LYS S C 4
ATOM 4289 O O . LYS A 1 61 ? 7.469 6.329 -0.323 1.00 0.00 70 LYS S O 4
ATOM 4308 N N . LYS A 1 62 ? 8.899 5.546 1.224 1.00 0.00 71 LYS S N 4
ATOM 4309 C CA . LYS A 1 62 ? 9.480 6.852 1.501 1.00 0.00 71 LYS S CA 4
ATOM 4310 C C . LYS A 1 62 ? 10.241 7.365 0.281 1.00 0.00 71 LYS S C 4
ATOM 4311 O O . LYS A 1 62 ? 10.370 8.572 0.079 1.00 0.00 71 LYS S O 4
ATOM 4330 N N . ALA A 1 63 ? 10.744 6.435 -0.527 1.00 0.00 72 ALA S N 4
ATOM 4331 C CA . ALA A 1 63 ? 11.494 6.786 -1.726 1.00 0.00 72 ALA S CA 4
ATOM 4332 C C . ALA A 1 63 ? 10.562 7.186 -2.866 1.00 0.00 72 ALA S C 4
ATOM 4333 O O . ALA A 1 63 ? 10.921 8.004 -3.714 1.00 0.00 72 ALA S O 4
ATOM 4340 N N . LYS A 1 64 ? 9.365 6.605 -2.887 1.00 0.00 73 LYS S N 4
ATOM 4341 C CA . LYS A 1 64 ? 8.392 6.912 -3.931 1.00 0.00 73 LYS S CA 4
ATOM 4342 C C . LYS A 1 64 ? 7.433 8.005 -3.477 1.00 0.00 73 LYS S C 4
ATOM 4343 O O . LYS A 1 64 ? 6.874 8.732 -4.298 1.00 0.00 73 LYS S O 4
ATOM 4362 N N . GLY A 1 65 ? 7.257 8.129 -2.165 1.00 0.00 74 GLY S N 4
ATOM 4363 C CA . GLY A 1 65 ? 6.376 9.150 -1.633 1.00 0.00 74 GLY S CA 4
ATOM 4364 C C . GLY A 1 65 ? 5.113 8.598 -0.999 1.00 0.00 74 GLY S C 4
ATOM 4365 O O . GLY A 1 65 ? 4.354 9.349 -0.385 1.00 0.00 74 GLY S O 4
ATOM 4369 N N . LEU A 1 66 ? 4.875 7.292 -1.130 1.00 0.00 75 LEU S N 4
ATOM 4370 C CA . LEU A 1 66 ? 3.681 6.691 -0.539 1.00 0.00 75 LEU S CA 4
ATOM 4371 C C . LEU A 1 66 ? 3.580 7.073 0.930 1.00 0.00 75 LEU S C 4
ATOM 4372 O O . LEU A 1 66 ? 2.913 8.048 1.278 1.00 0.00 75 LEU S O 4
ATOM 4388 N N . PHE A 1 67 ? 4.251 6.306 1.791 1.00 0.00 76 PHE S N 4
ATOM 4389 C CA . PHE A 1 67 ? 4.239 6.578 3.230 1.00 0.00 76 PHE S CA 4
ATOM 4390 C C . PHE A 1 67 ? 4.261 8.078 3.524 1.00 0.00 76 PHE S C 4
ATOM 4391 O O . PHE A 1 67 ? 4.982 8.809 2.811 1.00 0.00 76 PHE S O 4
ATOM 4409 N N . MET A 1 1 ? -25.388 -8.011 -1.865 1.00 0.00 10 MET S N 5
ATOM 4410 C CA . MET A 1 1 ? -24.529 -6.911 -1.352 1.00 0.00 10 MET S CA 5
ATOM 4411 C C . MET A 1 1 ? -23.589 -7.407 -0.257 1.00 0.00 10 MET S C 5
ATOM 4412 O O . MET A 1 1 ? -22.370 -7.268 -0.360 1.00 0.00 10 MET S O 5
ATOM 4428 N N . LEU A 1 2 ? -24.165 -7.989 0.790 1.00 0.00 11 LEU S N 5
ATOM 4429 C CA . LEU A 1 2 ? -23.378 -8.506 1.905 1.00 0.00 11 LEU S CA 5
ATOM 4430 C C . LEU A 1 2 ? -22.804 -9.879 1.572 1.00 0.00 11 LEU S C 5
ATOM 4431 O O . LEU A 1 2 ? -21.722 -10.239 2.036 1.00 0.00 11 LEU S O 5
ATOM 4447 N N . ALA A 1 3 ? -23.535 -10.643 0.767 1.00 0.00 12 ALA S N 5
ATOM 4448 C CA . ALA A 1 3 ? -23.097 -11.976 0.372 1.00 0.00 12 ALA S CA 5
ATOM 4449 C C . ALA A 1 3 ? -21.910 -11.907 -0.582 1.00 0.00 12 ALA S C 5
ATOM 4450 O O . ALA A 1 3 ? -21.066 -12.802 -0.605 1.00 0.00 12 ALA S O 5
ATOM 4457 N N . LYS A 1 4 ? -21.852 -10.838 -1.369 1.00 0.00 13 LYS S N 5
ATOM 4458 C CA . LYS A 1 4 ? -20.768 -10.652 -2.327 1.00 0.00 13 LYS S CA 5
ATOM 4459 C C . LYS A 1 4 ? -19.690 -9.735 -1.760 1.00 0.00 13 LYS S C 5
ATOM 4460 O O . LYS A 1 4 ? -19.941 -8.561 -1.487 1.00 0.00 13 LYS S O 5
ATOM 4479 N N . LEU A 1 5 ? -18.490 -10.278 -1.585 1.00 0.00 14 LEU S N 5
ATOM 4480 C CA . LEU A 1 5 ? -17.372 -9.508 -1.051 1.00 0.00 14 LEU S CA 5
ATOM 4481 C C . LEU A 1 5 ? -16.724 -8.665 -2.145 1.00 0.00 14 LEU S C 5
ATOM 4482 O O . LEU A 1 5 ? -16.311 -9.188 -3.181 1.00 0.00 14 LEU S O 5
ATOM 4498 N N . CYS A 1 6 ? -16.639 -7.360 -1.910 1.00 0.00 15 CYS S N 5
ATOM 4499 C CA . CYS A 1 6 ? -16.043 -6.446 -2.877 1.00 0.00 15 CYS S CA 5
ATOM 4500 C C . CYS A 1 6 ? -14.873 -5.684 -2.264 1.00 0.00 15 CYS S C 5
ATOM 4501 O O . CYS A 1 6 ? -15.054 -4.879 -1.350 1.00 0.00 15 CYS S O 5
ATOM 4509 N N . LYS A 1 7 ? -13.674 -5.940 -2.776 1.00 0.00 16 LYS S N 5
ATOM 4510 C CA . LYS A 1 7 ? -12.471 -5.277 -2.284 1.00 0.00 16 LYS S CA 5
ATOM 4511 C C . LYS A 1 7 ? -11.877 -4.373 -3.358 1.00 0.00 16 LYS S C 5
ATOM 4512 O O . LYS A 1 7 ? -11.560 -4.827 -4.459 1.00 0.00 16 LYS S O 5
ATOM 4531 N N . THR A 1 8 ? -11.732 -3.091 -3.037 1.00 0.00 17 THR S N 5
ATOM 4532 C CA . THR A 1 8 ? -11.182 -2.126 -3.982 1.00 0.00 17 THR S CA 5
ATOM 4533 C C . THR A 1 8 ? -9.981 -1.396 -3.389 1.00 0.00 17 THR S C 5
ATOM 4534 O O . THR A 1 8 ? -9.963 -1.063 -2.204 1.00 0.00 17 THR S O 5
ATOM 4545 N N . ILE A 1 9 ? -8.976 -1.156 -4.225 1.00 0.00 18 ILE S N 5
ATOM 4546 C CA . ILE A 1 9 ? -7.766 -0.474 -3.803 1.00 0.00 18 ILE S CA 5
ATOM 4547 C C . ILE A 1 9 ? -7.896 1.038 -3.972 1.00 0.00 18 ILE S C 5
ATOM 4548 O O . ILE A 1 9 ? -8.603 1.516 -4.858 1.00 0.00 18 ILE S O 5
ATOM 4564 N N . TYR A 1 10 ? -7.197 1.785 -3.120 1.00 0.00 19 TYR S N 5
ATOM 4565 C CA . TYR A 1 10 ? -7.226 3.240 -3.184 1.00 0.00 19 TYR S CA 5
ATOM 4566 C C . TYR A 1 10 ? -6.117 3.732 -4.118 1.00 0.00 19 TYR S C 5
ATOM 4567 O O . TYR A 1 10 ? -4.971 3.299 -4.003 1.00 0.00 19 TYR S O 5
ATOM 4585 N N . PRO A 1 11 ? -6.443 4.622 -5.079 1.00 0.00 20 PRO S N 5
ATOM 4586 C CA . PRO A 1 11 ? -5.467 5.142 -6.045 1.00 0.00 20 PRO S CA 5
ATOM 4587 C C . PRO A 1 11 ? -4.208 5.685 -5.378 1.00 0.00 20 PRO S C 5
ATOM 4588 O O . PRO A 1 11 ? -4.223 6.760 -4.778 1.00 0.00 20 PRO S O 5
ATOM 4599 N N . LEU A 1 12 ? -3.117 4.925 -5.486 1.00 0.00 21 LEU S N 5
ATOM 4600 C CA . LEU A 1 12 ? -1.832 5.306 -4.895 1.00 0.00 21 LEU S CA 5
ATOM 4601 C C . LEU A 1 12 ? -1.543 6.795 -5.061 1.00 0.00 21 LEU S C 5
ATOM 4602 O O . LEU A 1 12 ? -0.980 7.430 -4.170 1.00 0.00 21 LEU S O 5
ATOM 4618 N N . ALA A 1 13 ? -1.925 7.345 -6.206 1.00 0.00 22 ALA S N 5
ATOM 4619 C CA . ALA A 1 13 ? -1.698 8.757 -6.476 1.00 0.00 22 ALA S CA 5
ATOM 4620 C C . ALA A 1 13 ? -2.475 9.625 -5.498 1.00 0.00 22 ALA S C 5
ATOM 4621 O O . ALA A 1 13 ? -1.959 10.612 -4.973 1.00 0.00 22 ALA S O 5
ATOM 4628 N N . ASP A 1 14 ? -3.725 9.248 -5.264 1.00 0.00 23 ASP S N 5
ATOM 4629 C CA . ASP A 1 14 ? -4.594 9.987 -4.361 1.00 0.00 23 ASP S CA 5
ATOM 4630 C C . ASP A 1 14 ? -4.113 9.905 -2.915 1.00 0.00 23 ASP S C 5
ATOM 4631 O O . ASP A 1 14 ? -4.264 10.857 -2.150 1.00 0.00 23 ASP S O 5
ATOM 4640 N N . LEU A 1 15 ? -3.554 8.763 -2.537 1.00 0.00 24 LEU S N 5
ATOM 4641 C CA . LEU A 1 15 ? -3.079 8.569 -1.170 1.00 0.00 24 LEU S CA 5
ATOM 4642 C C . LEU A 1 15 ? -1.635 9.009 -0.993 1.00 0.00 24 LEU S C 5
ATOM 4643 O O . LEU A 1 15 ? -1.144 9.092 0.133 1.00 0.00 24 LEU S O 5
ATOM 4659 N N . LEU A 1 16 ? -0.943 9.263 -2.092 1.00 0.00 25 LEU S N 5
ATOM 4660 C CA . LEU A 1 16 ? 0.452 9.659 -2.012 1.00 0.00 25 LEU S CA 5
ATOM 4661 C C . LEU A 1 16 ? 0.659 11.126 -2.380 1.00 0.00 25 LEU S C 5
ATOM 4662 O O . LEU A 1 16 ? 1.794 11.566 -2.558 1.00 0.00 25 LEU S O 5
ATOM 4678 N N . ALA A 1 17 ? -0.429 11.895 -2.478 1.00 0.00 26 ALA S N 5
ATOM 4679 C CA . ALA A 1 17 ? -0.300 13.319 -2.814 1.00 0.00 26 ALA S CA 5
ATOM 4680 C C . ALA A 1 17 ? -1.640 14.045 -2.974 1.00 0.00 26 ALA S C 5
ATOM 4681 O O . ALA A 1 17 ? -1.692 15.111 -3.589 1.00 0.00 26 ALA S O 5
ATOM 4688 N N . ARG A 1 18 ? -2.722 13.496 -2.425 1.00 0.00 27 ARG S N 5
ATOM 4689 C CA . ARG A 1 18 ? -4.027 14.147 -2.538 1.00 0.00 27 ARG S CA 5
ATOM 4690 C C . ARG A 1 18 ? -4.920 13.819 -1.342 1.00 0.00 27 ARG S C 5
ATOM 4691 O O . ARG A 1 18 ? -4.762 12.774 -0.716 1.00 0.00 27 ARG S O 5
ATOM 4712 N N . PRO A 1 19 ? -5.884 14.707 -1.025 1.00 0.00 28 PRO S N 5
ATOM 4713 C CA . PRO A 1 19 ? -6.825 14.505 0.082 1.00 0.00 28 PRO S CA 5
ATOM 4714 C C . PRO A 1 19 ? -7.495 13.131 0.015 1.00 0.00 28 PRO S C 5
ATOM 4715 O O . PRO A 1 19 ? -8.652 13.001 -0.382 1.00 0.00 28 PRO S O 5
ATOM 4726 N N . LEU A 1 20 ? -6.733 12.115 0.401 1.00 0.00 29 LEU S N 5
ATOM 4727 C CA . LEU A 1 20 ? -7.196 10.733 0.393 1.00 0.00 29 LEU S CA 5
ATOM 4728 C C . LEU A 1 20 ? -8.168 10.447 1.540 1.00 0.00 29 LEU S C 5
ATOM 4729 O O . LEU A 1 20 ? -8.098 11.068 2.599 1.00 0.00 29 LEU S O 5
ATOM 4745 N N . PRO A 1 21 ? -9.084 9.482 1.330 1.00 0.00 30 PRO S N 5
ATOM 4746 C CA . PRO A 1 21 ? -10.073 9.084 2.338 1.00 0.00 30 PRO S CA 5
ATOM 4747 C C . PRO A 1 21 ? -9.416 8.496 3.577 1.00 0.00 30 PRO S C 5
ATOM 4748 O O . PRO A 1 21 ? -8.227 8.707 3.819 1.00 0.00 30 PRO S O 5
ATOM 4759 N N . GLU A 1 22 ? -10.192 7.764 4.364 1.00 0.00 31 GLU S N 5
ATOM 4760 C CA . GLU A 1 22 ? -9.671 7.158 5.583 1.00 0.00 31 GLU S CA 5
ATOM 4761 C C . GLU A 1 22 ? -9.402 5.673 5.411 1.00 0.00 31 GLU S C 5
ATOM 4762 O O . GLU A 1 22 ? -8.651 5.090 6.194 1.00 0.00 31 GLU S O 5
ATOM 4774 N N . GLY A 1 23 ? -9.970 5.059 4.374 1.00 0.00 32 GLY S N 5
ATOM 4775 C CA . GLY A 1 23 ? -9.698 3.652 4.141 1.00 0.00 32 GLY S CA 5
ATOM 4776 C C . GLY A 1 23 ? -8.201 3.407 4.155 1.00 0.00 32 GLY S C 5
ATOM 4777 O O . GLY A 1 23 ? -7.728 2.326 4.504 1.00 0.00 32 GLY S O 5
ATOM 4781 N N . VAL A 1 24 ? -7.463 4.459 3.801 1.00 0.00 33 VAL S N 5
ATOM 4782 C CA . VAL A 1 24 ? -6.013 4.439 3.788 1.00 0.00 33 VAL S CA 5
ATOM 4783 C C . VAL A 1 24 ? -5.472 4.662 5.191 1.00 0.00 33 VAL S C 5
ATOM 4784 O O . VAL A 1 24 ? -5.804 5.658 5.834 1.00 0.00 33 VAL S O 5
ATOM 4797 N N . ASP A 1 25 ? -4.619 3.766 5.661 1.00 0.00 34 ASP S N 5
ATOM 4798 C CA . ASP A 1 25 ? -4.031 3.929 6.977 1.00 0.00 34 ASP S CA 5
ATOM 4799 C C . ASP A 1 25 ? -2.670 4.607 6.830 1.00 0.00 34 ASP S C 5
ATOM 4800 O O . ASP A 1 25 ? -1.704 3.978 6.401 1.00 0.00 34 ASP S O 5
ATOM 4809 N N . PRO A 1 26 ? -2.580 5.913 7.148 1.00 0.00 35 PRO S N 5
ATOM 4810 C CA . PRO A 1 26 ? -1.343 6.683 7.016 1.00 0.00 35 PRO S CA 5
ATOM 4811 C C . PRO A 1 26 ? -0.091 5.910 7.436 1.00 0.00 35 PRO S C 5
ATOM 4812 O O . PRO A 1 26 ? 0.934 5.966 6.757 1.00 0.00 35 PRO S O 5
ATOM 4823 N N . LEU A 1 27 ? -0.169 5.206 8.560 1.00 0.00 36 LEU S N 5
ATOM 4824 C CA . LEU A 1 27 ? 0.978 4.451 9.055 1.00 0.00 36 LEU S CA 5
ATOM 4825 C C . LEU A 1 27 ? 1.241 3.195 8.218 1.00 0.00 36 LEU S C 5
ATOM 4826 O O . LEU A 1 27 ? 2.351 2.666 8.226 1.00 0.00 36 LEU S O 5
ATOM 4842 N N . LYS A 1 28 ? 0.227 2.726 7.492 1.00 0.00 37 LYS S N 5
ATOM 4843 C CA . LYS A 1 28 ? 0.378 1.541 6.648 1.00 0.00 37 LYS S CA 5
ATOM 4844 C C . LYS A 1 28 ? -0.330 1.736 5.309 1.00 0.00 37 LYS S C 5
ATOM 4845 O O . LYS A 1 28 ? -1.527 1.476 5.188 1.00 0.00 37 LYS S O 5
ATOM 4864 N N . LEU A 1 29 ? 0.411 2.211 4.311 1.00 0.00 38 LEU S N 5
ATOM 4865 C CA . LEU A 1 29 ? -0.159 2.452 2.991 1.00 0.00 38 LEU S CA 5
ATOM 4866 C C . LEU A 1 29 ? -0.099 1.213 2.097 1.00 0.00 38 LEU S C 5
ATOM 4867 O O . LEU A 1 29 ? -1.097 0.829 1.489 1.00 0.00 38 LEU S O 5
ATOM 4883 N N . GLU A 1 30 ? 1.080 0.608 2.006 1.00 0.00 39 GLU S N 5
ATOM 4884 C CA . GLU A 1 30 ? 1.280 -0.574 1.168 1.00 0.00 39 GLU S CA 5
ATOM 4885 C C . GLU A 1 30 ? 0.223 -1.653 1.410 1.00 0.00 39 GLU S C 5
ATOM 4886 O O . GLU A 1 30 ? 0.034 -2.538 0.574 1.00 0.00 39 GLU S O 5
ATOM 4898 N N . ILE A 1 31 ? -0.448 -1.597 2.554 1.00 0.00 40 ILE S N 5
ATOM 4899 C CA . ILE A 1 31 ? -1.459 -2.594 2.891 1.00 0.00 40 ILE S CA 5
ATOM 4900 C C . ILE A 1 31 ? -2.735 -2.447 2.062 1.00 0.00 40 ILE S C 5
ATOM 4901 O O . ILE A 1 31 ? -3.400 -3.442 1.771 1.00 0.00 40 ILE S O 5
ATOM 4917 N N . TYR A 1 32 ? -3.096 -1.217 1.694 1.00 0.00 41 TYR S N 5
ATOM 4918 C CA . TYR A 1 32 ? -4.316 -1.004 0.919 1.00 0.00 41 TYR S CA 5
ATOM 4919 C C . TYR A 1 32 ? -4.046 -0.803 -0.566 1.00 0.00 41 TYR S C 5
ATOM 4920 O O . TYR A 1 32 ? -4.769 -0.067 -1.235 1.00 0.00 41 TYR S O 5
ATOM 4938 N N . LEU A 1 33 ? -3.026 -1.474 -1.095 1.00 0.00 42 LEU S N 5
ATOM 4939 C CA . LEU A 1 33 ? -2.721 -1.364 -2.516 1.00 0.00 42 LEU S CA 5
ATOM 4940 C C . LEU A 1 33 ? -2.374 -2.720 -3.107 1.00 0.00 42 LEU S C 5
ATOM 4941 O O . LEU A 1 33 ? -1.456 -3.391 -2.641 1.00 0.00 42 LEU S O 5
ATOM 4957 N N . THR A 1 34 ? -3.109 -3.115 -4.144 1.00 0.00 43 THR S N 5
ATOM 4958 C CA . THR A 1 34 ? -2.858 -4.392 -4.798 1.00 0.00 43 THR S CA 5
ATOM 4959 C C . THR A 1 34 ? -1.504 -4.363 -5.501 1.00 0.00 43 THR S C 5
ATOM 4960 O O . THR A 1 34 ? -0.780 -3.379 -5.420 1.00 0.00 43 THR S O 5
ATOM 4971 N N . ASP A 1 35 ? -1.183 -5.449 -6.190 1.00 0.00 44 ASP S N 5
ATOM 4972 C CA . ASP A 1 35 ? 0.069 -5.575 -6.920 1.00 0.00 44 ASP S CA 5
ATOM 4973 C C . ASP A 1 35 ? 0.168 -4.506 -7.994 1.00 0.00 44 ASP S C 5
ATOM 4974 O O . ASP A 1 35 ? 1.252 -4.009 -8.289 1.00 0.00 44 ASP S O 5
ATOM 4983 N N . GLU A 1 36 ? -0.974 -4.143 -8.566 1.00 0.00 45 GLU S N 5
ATOM 4984 C CA . GLU A 1 36 ? -1.007 -3.113 -9.591 1.00 0.00 45 GLU S CA 5
ATOM 4985 C C . GLU A 1 36 ? -0.626 -1.781 -8.970 1.00 0.00 45 GLU S C 5
ATOM 4986 O O . GLU A 1 36 ? 0.273 -1.091 -9.449 1.00 0.00 45 GLU S O 5
ATOM 4998 N N . ASP A 1 37 ? -1.298 -1.446 -7.873 1.00 0.00 46 ASP S N 5
ATOM 4999 C CA . ASP A 1 37 ? -1.013 -0.222 -7.154 1.00 0.00 46 ASP S CA 5
ATOM 5000 C C . ASP A 1 37 ? 0.385 -0.323 -6.564 1.00 0.00 46 ASP S C 5
ATOM 5001 O O . ASP A 1 37 ? 1.150 0.641 -6.557 1.00 0.00 46 ASP S O 5
ATOM 5010 N N . PHE A 1 38 ? 0.712 -1.526 -6.102 1.00 0.00 47 PHE S N 5
ATOM 5011 C CA . PHE A 1 38 ? 2.018 -1.816 -5.540 1.00 0.00 47 PHE S CA 5
ATOM 5012 C C . PHE A 1 38 ? 3.078 -1.608 -6.601 1.00 0.00 47 PHE S C 5
ATOM 5013 O O . PHE A 1 38 ? 4.128 -1.027 -6.349 1.00 0.00 47 PHE S O 5
ATOM 5030 N N . GLU A 1 39 ? 2.788 -2.115 -7.792 1.00 0.00 48 GLU S N 5
ATOM 5031 C CA . GLU A 1 39 ? 3.719 -2.012 -8.909 1.00 0.00 48 GLU S CA 5
ATOM 5032 C C . GLU A 1 39 ? 4.060 -0.555 -9.228 1.00 0.00 48 GLU S C 5
ATOM 5033 O O . GLU A 1 39 ? 5.227 -0.212 -9.421 1.00 0.00 48 GLU S O 5
ATOM 5045 N N . PHE A 1 40 ? 3.042 0.294 -9.299 1.00 0.00 49 PHE S N 5
ATOM 5046 C CA . PHE A 1 40 ? 3.246 1.705 -9.618 1.00 0.00 49 PHE S CA 5
ATOM 5047 C C . PHE A 1 40 ? 3.532 2.548 -8.374 1.00 0.00 49 PHE S C 5
ATOM 5048 O O . PHE A 1 40 ? 3.978 3.690 -8.486 1.00 0.00 49 PHE S O 5
ATOM 5065 N N . ALA A 1 41 ? 3.266 1.998 -7.195 1.00 0.00 50 ALA S N 5
ATOM 5066 C CA . ALA A 1 41 ? 3.492 2.731 -5.952 1.00 0.00 50 ALA S CA 5
ATOM 5067 C C . ALA A 1 41 ? 4.796 2.324 -5.272 1.00 0.00 50 ALA S C 5
ATOM 5068 O O . ALA A 1 41 ? 5.541 3.176 -4.785 1.00 0.00 50 ALA S O 5
ATOM 5075 N N . LEU A 1 42 ? 5.059 1.024 -5.220 1.00 0.00 51 LEU S N 5
ATOM 5076 C CA . LEU A 1 42 ? 6.266 0.514 -4.575 1.00 0.00 51 LEU S CA 5
ATOM 5077 C C . LEU A 1 42 ? 7.091 -0.383 -5.496 1.00 0.00 51 LEU S C 5
ATOM 5078 O O . LEU A 1 42 ? 8.182 -0.818 -5.128 1.00 0.00 51 LEU S O 5
ATOM 5094 N N . ASP A 1 43 ? 6.572 -0.668 -6.684 1.00 0.00 52 ASP S N 5
ATOM 5095 C CA . ASP A 1 43 ? 7.274 -1.526 -7.631 1.00 0.00 52 ASP S CA 5
ATOM 5096 C C . ASP A 1 43 ? 7.411 -2.951 -7.094 1.00 0.00 52 ASP S C 5
ATOM 5097 O O . ASP A 1 43 ? 8.165 -3.753 -7.643 1.00 0.00 52 ASP S O 5
ATOM 5106 N N . MET A 1 44 ? 6.669 -3.273 -6.031 1.00 0.00 53 MET S N 5
ATOM 5107 C CA . MET A 1 44 ? 6.716 -4.617 -5.456 1.00 0.00 53 MET S CA 5
ATOM 5108 C C . MET A 1 44 ? 5.314 -5.223 -5.397 1.00 0.00 53 MET S C 5
ATOM 5109 O O . MET A 1 44 ? 4.427 -4.792 -6.128 1.00 0.00 53 MET S O 5
ATOM 5123 N N . THR A 1 45 ? 5.109 -6.225 -4.539 1.00 0.00 54 THR S N 5
ATOM 5124 C CA . THR A 1 45 ? 3.799 -6.853 -4.426 1.00 0.00 54 THR S CA 5
ATOM 5125 C C . THR A 1 45 ? 3.407 -7.011 -2.965 1.00 0.00 54 THR S C 5
ATOM 5126 O O . THR A 1 45 ? 4.270 -7.126 -2.095 1.00 0.00 54 THR S O 5
ATOM 5137 N N . ARG A 1 46 ? 2.108 -7.047 -2.695 1.00 0.00 55 ARG S N 5
ATOM 5138 C CA . ARG A 1 46 ? 1.635 -7.227 -1.331 1.00 0.00 55 ARG S CA 5
ATOM 5139 C C . ARG A 1 46 ? 2.107 -8.575 -0.797 1.00 0.00 55 ARG S C 5
ATOM 5140 O O . ARG A 1 46 ? 2.257 -8.758 0.409 1.00 0.00 55 ARG S O 5
ATOM 5161 N N . ASP A 1 47 ? 2.347 -9.510 -1.714 1.00 0.00 56 ASP S N 5
ATOM 5162 C CA . ASP A 1 47 ? 2.813 -10.847 -1.361 1.00 0.00 56 ASP S CA 5
ATOM 5163 C C . ASP A 1 47 ? 4.341 -10.916 -1.346 1.00 0.00 56 ASP S C 5
ATOM 5164 O O . ASP A 1 47 ? 4.919 -11.904 -0.893 1.00 0.00 56 ASP S O 5
ATOM 5173 N N . GLU A 1 48 ? 4.994 -9.858 -1.828 1.00 0.00 57 GLU S N 5
ATOM 5174 C CA . GLU A 1 48 ? 6.448 -9.804 -1.850 1.00 0.00 57 GLU S CA 5
ATOM 5175 C C . GLU A 1 48 ? 6.922 -9.095 -0.601 1.00 0.00 57 GLU S C 5
ATOM 5176 O O . GLU A 1 48 ? 7.703 -9.629 0.186 1.00 0.00 57 GLU S O 5
ATOM 5188 N N . TYR A 1 49 ? 6.392 -7.899 -0.411 1.00 0.00 58 TYR S N 5
ATOM 5189 C CA . TYR A 1 49 ? 6.694 -7.103 0.758 1.00 0.00 58 TYR S CA 5
ATOM 5190 C C . TYR A 1 49 ? 6.226 -7.846 1.993 1.00 0.00 58 TYR S C 5
ATOM 5191 O O . TYR A 1 49 ? 6.828 -7.753 3.063 1.00 0.00 58 TYR S O 5
ATOM 5209 N N . ASN A 1 50 ? 5.144 -8.595 1.826 1.00 0.00 59 ASN S N 5
ATOM 5210 C CA . ASN A 1 50 ? 4.579 -9.378 2.925 1.00 0.00 59 ASN S CA 5
ATOM 5211 C C . ASN A 1 50 ? 5.647 -10.244 3.595 1.00 0.00 59 ASN S C 5
ATOM 5212 O O . ASN A 1 50 ? 5.523 -10.600 4.767 1.00 0.00 59 ASN S O 5
ATOM 5223 N N . ALA A 1 51 ? 6.690 -10.586 2.843 1.00 0.00 60 ALA S N 5
ATOM 5224 C CA . ALA A 1 51 ? 7.770 -11.417 3.368 1.00 0.00 60 ALA S CA 5
ATOM 5225 C C . ALA A 1 51 ? 9.078 -10.638 3.472 1.00 0.00 60 ALA S C 5
ATOM 5226 O O . ALA A 1 51 ? 9.890 -10.889 4.362 1.00 0.00 60 ALA S O 5
ATOM 5233 N N . LEU A 1 52 ? 9.281 -9.695 2.557 1.00 0.00 61 LEU S N 5
ATOM 5234 C CA . LEU A 1 52 ? 10.495 -8.886 2.551 1.00 0.00 61 LEU S CA 5
ATOM 5235 C C . LEU A 1 52 ? 10.624 -8.092 3.849 1.00 0.00 61 LEU S C 5
ATOM 5236 O O . LEU A 1 52 ? 9.680 -8.018 4.636 1.00 0.00 61 LEU S O 5
ATOM 5252 N N . PRO A 1 53 ? 11.800 -7.486 4.094 1.00 0.00 62 PRO S N 5
ATOM 5253 C CA . PRO A 1 53 ? 12.038 -6.699 5.305 1.00 0.00 62 PRO S CA 5
ATOM 5254 C C . PRO A 1 53 ? 10.994 -5.608 5.492 1.00 0.00 62 PRO S C 5
ATOM 5255 O O . PRO A 1 53 ? 10.307 -5.224 4.545 1.00 0.00 62 PRO S O 5
ATOM 5266 N N . ALA A 1 54 ? 10.878 -5.113 6.717 1.00 0.00 63 ALA S N 5
ATOM 5267 C CA . ALA A 1 54 ? 9.916 -4.064 7.026 1.00 0.00 63 ALA S CA 5
ATOM 5268 C C . ALA A 1 54 ? 10.514 -2.679 6.794 1.00 0.00 63 ALA S C 5
ATOM 5269 O O . ALA A 1 54 ? 9.792 -1.717 6.544 1.00 0.00 63 ALA S O 5
ATOM 5276 N N . TRP A 1 55 ? 11.838 -2.586 6.857 1.00 0.00 64 TRP S N 5
ATOM 5277 C CA . TRP A 1 55 ? 12.521 -1.337 6.643 1.00 0.00 64 TRP S CA 5
ATOM 5278 C C . TRP A 1 55 ? 12.855 -1.203 5.168 1.00 0.00 64 TRP S C 5
ATOM 5279 O O . TRP A 1 55 ? 12.646 -0.158 4.569 1.00 0.00 64 TRP S O 5
ATOM 5300 N N . LYS A 1 56 ? 13.376 -2.288 4.590 1.00 0.00 65 LYS S N 5
ATOM 5301 C CA . LYS A 1 56 ? 13.734 -2.298 3.181 1.00 0.00 65 LYS S CA 5
ATOM 5302 C C . LYS A 1 56 ? 12.493 -2.047 2.347 1.00 0.00 65 LYS S C 5
ATOM 5303 O O . LYS A 1 56 ? 12.522 -1.275 1.389 1.00 0.00 65 LYS S O 5
ATOM 5322 N N . GLN A 1 57 ? 11.389 -2.674 2.741 1.00 0.00 66 GLN S N 5
ATOM 5323 C CA . GLN A 1 57 ? 10.135 -2.472 2.042 1.00 0.00 66 GLN S CA 5
ATOM 5324 C C . GLN A 1 57 ? 9.745 -1.010 2.185 1.00 0.00 66 GLN S C 5
ATOM 5325 O O . GLN A 1 57 ? 9.308 -0.375 1.225 1.00 0.00 66 GLN S O 5
ATOM 5339 N N . VAL A 1 58 ? 9.959 -0.467 3.385 1.00 0.00 67 VAL S N 5
ATOM 5340 C CA . VAL A 1 58 ? 9.681 0.938 3.634 1.00 0.00 67 VAL S CA 5
ATOM 5341 C C . VAL A 1 58 ? 10.665 1.787 2.839 1.00 0.00 67 VAL S C 5
ATOM 5342 O O . VAL A 1 58 ? 10.287 2.809 2.267 1.00 0.00 67 VAL S O 5
ATOM 5355 N N . ASN A 1 59 ? 11.930 1.345 2.788 1.00 0.00 68 ASN S N 5
ATOM 5356 C CA . ASN A 1 59 ? 12.956 2.064 2.032 1.00 0.00 68 ASN S CA 5
ATOM 5357 C C . ASN A 1 59 ? 12.403 2.543 0.689 1.00 0.00 68 ASN S C 5
ATOM 5358 O O . ASN A 1 59 ? 12.660 3.667 0.258 1.00 0.00 68 ASN S O 5
ATOM 5369 N N . LEU A 1 60 ? 11.639 1.670 0.040 1.00 0.00 69 LEU S N 5
ATOM 5370 C CA . LEU A 1 60 ? 11.042 1.980 -1.253 1.00 0.00 69 LEU S CA 5
ATOM 5371 C C . LEU A 1 60 ? 9.894 2.974 -1.105 1.00 0.00 69 LEU S C 5
ATOM 5372 O O . LEU A 1 60 ? 9.819 3.960 -1.840 1.00 0.00 69 LEU S O 5
ATOM 5388 N N . LYS A 1 61 ? 8.997 2.711 -0.156 1.00 0.00 70 LYS S N 5
ATOM 5389 C CA . LYS A 1 61 ? 7.854 3.592 0.071 1.00 0.00 70 LYS S CA 5
ATOM 5390 C C . LYS A 1 61 ? 8.306 5.042 0.182 1.00 0.00 70 LYS S C 5
ATOM 5391 O O . LYS A 1 61 ? 7.923 5.887 -0.624 1.00 0.00 70 LYS S O 5
ATOM 5410 N N . LYS A 1 62 ? 9.130 5.321 1.189 1.00 0.00 71 LYS S N 5
ATOM 5411 C CA . LYS A 1 62 ? 9.643 6.668 1.410 1.00 0.00 71 LYS S CA 5
ATOM 5412 C C . LYS A 1 62 ? 10.195 7.257 0.115 1.00 0.00 71 LYS S C 5
ATOM 5413 O O . LYS A 1 62 ? 9.987 8.433 -0.181 1.00 0.00 71 LYS S O 5
ATOM 5432 N N . ALA A 1 63 ? 10.893 6.428 -0.655 1.00 0.00 72 ALA S N 5
ATOM 5433 C CA . ALA A 1 63 ? 11.466 6.865 -1.922 1.00 0.00 72 ALA S CA 5
ATOM 5434 C C . ALA A 1 63 ? 10.373 7.289 -2.897 1.00 0.00 72 ALA S C 5
ATOM 5435 O O . ALA A 1 63 ? 10.565 8.201 -3.703 1.00 0.00 72 ALA S O 5
ATOM 5442 N N . LYS A 1 64 ? 9.224 6.624 -2.818 1.00 0.00 73 LYS S N 5
ATOM 5443 C CA . LYS A 1 64 ? 8.098 6.932 -3.692 1.00 0.00 73 LYS S CA 5
ATOM 5444 C C . LYS A 1 64 ? 7.194 7.989 -3.062 1.00 0.00 73 LYS S C 5
ATOM 5445 O O . LYS A 1 64 ? 6.497 8.722 -3.763 1.00 0.00 73 LYS S O 5
ATOM 5464 N N . GLY A 1 65 ? 7.220 8.068 -1.735 1.00 0.00 74 GLY S N 5
ATOM 5465 C CA . GLY A 1 65 ? 6.410 9.044 -1.032 1.00 0.00 74 GLY S CA 5
ATOM 5466 C C . GLY A 1 65 ? 5.090 8.484 -0.543 1.00 0.00 74 GLY S C 5
ATOM 5467 O O . GLY A 1 65 ? 4.060 9.154 -0.622 1.00 0.00 74 GLY S O 5
ATOM 5471 N N . LEU A 1 66 ? 5.117 7.262 -0.021 1.00 0.00 75 LEU S N 5
ATOM 5472 C CA . LEU A 1 66 ? 3.907 6.634 0.497 1.00 0.00 75 LEU S CA 5
ATOM 5473 C C . LEU A 1 66 ? 3.955 6.567 2.019 1.00 0.00 75 LEU S C 5
ATOM 5474 O O . LEU A 1 66 ? 3.341 7.390 2.698 1.00 0.00 75 LEU S O 5
ATOM 5490 N N . PHE A 1 67 ? 4.685 5.592 2.557 1.00 0.00 76 PHE S N 5
ATOM 5491 C CA . PHE A 1 67 ? 4.787 5.456 4.013 1.00 0.00 76 PHE S CA 5
ATOM 5492 C C . PHE A 1 67 ? 5.226 6.768 4.657 1.00 0.00 76 PHE S C 5
ATOM 5493 O O . PHE A 1 67 ? 4.639 7.142 5.695 1.00 0.00 76 PHE S O 5
ATOM 5511 N N . MET A 1 1 ? -17.076 -4.743 14.713 1.00 0.00 10 MET S N 6
ATOM 5512 C CA . MET A 1 1 ? -16.624 -3.429 14.188 1.00 0.00 10 MET S CA 6
ATOM 5513 C C . MET A 1 1 ? -15.133 -3.449 13.861 1.00 0.00 10 MET S C 6
ATOM 5514 O O . MET A 1 1 ? -14.727 -3.109 12.750 1.00 0.00 10 MET S O 6
ATOM 5530 N N . LEU A 1 2 ? -14.324 -3.848 14.838 1.00 0.00 11 LEU S N 6
ATOM 5531 C CA . LEU A 1 2 ? -12.879 -3.911 14.653 1.00 0.00 11 LEU S CA 6
ATOM 5532 C C . LEU A 1 2 ? -12.431 -5.337 14.350 1.00 0.00 11 LEU S C 6
ATOM 5533 O O . LEU A 1 2 ? -11.451 -5.553 13.638 1.00 0.00 11 LEU S O 6
ATOM 5549 N N . ALA A 1 3 ? -13.156 -6.308 14.895 1.00 0.00 12 ALA S N 6
ATOM 5550 C CA . ALA A 1 3 ? -12.834 -7.714 14.683 1.00 0.00 12 ALA S CA 6
ATOM 5551 C C . ALA A 1 3 ? -12.872 -8.068 13.201 1.00 0.00 12 ALA S C 6
ATOM 5552 O O . ALA A 1 3 ? -12.009 -8.790 12.701 1.00 0.00 12 ALA S O 6
ATOM 5559 N N . LYS A 1 4 ? -13.879 -7.555 12.500 1.00 0.00 13 LYS S N 6
ATOM 5560 C CA . LYS A 1 4 ? -14.030 -7.819 11.073 1.00 0.00 13 LYS S CA 6
ATOM 5561 C C . LYS A 1 4 ? -13.347 -6.734 10.245 1.00 0.00 13 LYS S C 6
ATOM 5562 O O . LYS A 1 4 ? -13.653 -5.550 10.384 1.00 0.00 13 LYS S O 6
ATOM 5581 N N . LEU A 1 5 ? -12.423 -7.147 9.385 1.00 0.00 14 LEU S N 6
ATOM 5582 C CA . LEU A 1 5 ? -11.697 -6.211 8.533 1.00 0.00 14 LEU S CA 6
ATOM 5583 C C . LEU A 1 5 ? -11.951 -6.509 7.059 1.00 0.00 14 LEU S C 6
ATOM 5584 O O . LEU A 1 5 ? -12.340 -7.619 6.697 1.00 0.00 14 LEU S O 6
ATOM 5600 N N . CYS A 1 6 ? -11.729 -5.509 6.212 1.00 0.00 15 CYS S N 6
ATOM 5601 C CA . CYS A 1 6 ? -11.932 -5.662 4.776 1.00 0.00 15 CYS S CA 6
ATOM 5602 C C . CYS A 1 6 ? -10.705 -5.199 3.999 1.00 0.00 15 CYS S C 6
ATOM 5603 O O . CYS A 1 6 ? -9.952 -4.342 4.461 1.00 0.00 15 CYS S O 6
ATOM 5611 N N . LYS A 1 7 ? -10.509 -5.772 2.815 1.00 0.00 16 LYS S N 6
ATOM 5612 C CA . LYS A 1 7 ? -9.372 -5.420 1.972 1.00 0.00 16 LYS S CA 6
ATOM 5613 C C . LYS A 1 7 ? -9.840 -4.771 0.672 1.00 0.00 16 LYS S C 6
ATOM 5614 O O . LYS A 1 7 ? -10.640 -5.345 -0.067 1.00 0.00 16 LYS S O 6
ATOM 5633 N N . THR A 1 8 ? -9.334 -3.572 0.397 1.00 0.00 17 THR S N 6
ATOM 5634 C CA . THR A 1 8 ? -9.702 -2.846 -0.814 1.00 0.00 17 THR S CA 6
ATOM 5635 C C . THR A 1 8 ? -8.586 -1.897 -1.241 1.00 0.00 17 THR S C 6
ATOM 5636 O O . THR A 1 8 ? -7.909 -1.301 -0.404 1.00 0.00 17 THR S O 6
ATOM 5647 N N . ILE A 1 9 ? -8.400 -1.762 -2.551 1.00 0.00 18 ILE S N 6
ATOM 5648 C CA . ILE A 1 9 ? -7.368 -0.889 -3.090 1.00 0.00 18 ILE S CA 6
ATOM 5649 C C . ILE A 1 9 ? -7.896 0.522 -3.311 1.00 0.00 18 ILE S C 6
ATOM 5650 O O . ILE A 1 9 ? -8.926 0.719 -3.956 1.00 0.00 18 ILE S O 6
ATOM 5666 N N . TYR A 1 10 ? -7.171 1.502 -2.787 1.00 0.00 19 TYR S N 6
ATOM 5667 C CA . TYR A 1 10 ? -7.549 2.896 -2.941 1.00 0.00 19 TYR S CA 6
ATOM 5668 C C . TYR A 1 10 ? -6.728 3.526 -4.065 1.00 0.00 19 TYR S C 6
ATOM 5669 O O . TYR A 1 10 ? -5.660 3.025 -4.416 1.00 0.00 19 TYR S O 6
ATOM 5687 N N . PRO A 1 11 ? -7.228 4.614 -4.670 1.00 0.00 20 PRO S N 6
ATOM 5688 C CA . PRO A 1 11 ? -6.551 5.290 -5.781 1.00 0.00 20 PRO S CA 6
ATOM 5689 C C . PRO A 1 11 ? -5.079 5.572 -5.495 1.00 0.00 20 PRO S C 6
ATOM 5690 O O . PRO A 1 11 ? -4.746 6.524 -4.790 1.00 0.00 20 PRO S O 6
ATOM 5701 N N . LEU A 1 12 ? -4.204 4.729 -6.046 1.00 0.00 21 LEU S N 6
ATOM 5702 C CA . LEU A 1 12 ? -2.760 4.868 -5.859 1.00 0.00 21 LEU S CA 6
ATOM 5703 C C . LEU A 1 12 ? -2.305 6.325 -5.881 1.00 0.00 21 LEU S C 6
ATOM 5704 O O . LEU A 1 12 ? -1.360 6.699 -5.189 1.00 0.00 21 LEU S O 6
ATOM 5720 N N . ALA A 1 13 ? -2.971 7.140 -6.687 1.00 0.00 22 ALA S N 6
ATOM 5721 C CA . ALA A 1 13 ? -2.617 8.547 -6.793 1.00 0.00 22 ALA S CA 6
ATOM 5722 C C . ALA A 1 13 ? -2.964 9.292 -5.514 1.00 0.00 22 ALA S C 6
ATOM 5723 O O . ALA A 1 13 ? -2.184 10.108 -5.023 1.00 0.00 22 ALA S O 6
ATOM 5730 N N . ASP A 1 14 ? -4.145 9.005 -4.981 1.00 0.00 23 ASP S N 6
ATOM 5731 C CA . ASP A 1 14 ? -4.613 9.651 -3.765 1.00 0.00 23 ASP S CA 6
ATOM 5732 C C . ASP A 1 14 ? -3.772 9.263 -2.551 1.00 0.00 23 ASP S C 6
ATOM 5733 O O . ASP A 1 14 ? -3.647 10.041 -1.606 1.00 0.00 23 ASP S O 6
ATOM 5742 N N . LEU A 1 15 ? -3.199 8.066 -2.574 1.00 0.00 24 LEU S N 6
ATOM 5743 C CA . LEU A 1 15 ? -2.382 7.605 -1.452 1.00 0.00 24 LEU S CA 6
ATOM 5744 C C . LEU A 1 15 ? -0.926 8.006 -1.616 1.00 0.00 24 LEU S C 6
ATOM 5745 O O . LEU A 1 15 ? -0.160 8.012 -0.653 1.00 0.00 24 LEU S O 6
ATOM 5761 N N . LEU A 1 16 ? -0.541 8.308 -2.843 1.00 0.00 25 LEU S N 6
ATOM 5762 C CA . LEU A 1 16 ? 0.827 8.675 -3.139 1.00 0.00 25 LEU S CA 6
ATOM 5763 C C . LEU A 1 16 ? 1.187 10.067 -2.618 1.00 0.00 25 LEU S C 6
ATOM 5764 O O . LEU A 1 16 ? 2.364 10.355 -2.404 1.00 0.00 25 LEU S O 6
ATOM 5780 N N . ALA A 1 17 ? 0.182 10.925 -2.396 1.00 0.00 26 ALA S N 6
ATOM 5781 C CA . ALA A 1 17 ? 0.445 12.280 -1.881 1.00 0.00 26 ALA S CA 6
ATOM 5782 C C . ALA A 1 17 ? -0.737 13.237 -2.069 1.00 0.00 26 ALA S C 6
ATOM 5783 O O . ALA A 1 17 ? -0.558 14.361 -2.540 1.00 0.00 26 ALA S O 6
ATOM 5790 N N . ARG A 1 18 ? -1.935 12.811 -1.688 1.00 0.00 27 ARG S N 6
ATOM 5791 C CA . ARG A 1 18 ? -3.116 13.667 -1.810 1.00 0.00 27 ARG S CA 6
ATOM 5792 C C . ARG A 1 18 ? -4.148 13.329 -0.739 1.00 0.00 27 ARG S C 6
ATOM 5793 O O . ARG A 1 18 ? -4.189 12.200 -0.258 1.00 0.00 27 ARG S O 6
ATOM 5814 N N . PRO A 1 19 ? -5.005 14.304 -0.366 1.00 0.00 28 PRO S N 6
ATOM 5815 C CA . PRO A 1 19 ? -6.060 14.108 0.633 1.00 0.00 28 PRO S CA 6
ATOM 5816 C C . PRO A 1 19 ? -6.799 12.780 0.440 1.00 0.00 28 PRO S C 6
ATOM 5817 O O . PRO A 1 19 ? -7.954 12.742 0.016 1.00 0.00 28 PRO S O 6
ATOM 5828 N N . LEU A 1 20 ? -6.098 11.699 0.754 1.00 0.00 29 LEU S N 6
ATOM 5829 C CA . LEU A 1 20 ? -6.628 10.346 0.630 1.00 0.00 29 LEU S CA 6
ATOM 5830 C C . LEU A 1 20 ? -7.696 10.059 1.687 1.00 0.00 29 LEU S C 6
ATOM 5831 O O . LEU A 1 20 ? -7.670 10.618 2.783 1.00 0.00 29 LEU S O 6
ATOM 5847 N N . PRO A 1 21 ? -8.661 9.180 1.350 1.00 0.00 30 PRO S N 6
ATOM 5848 C CA . PRO A 1 21 ? -9.764 8.807 2.247 1.00 0.00 30 PRO S CA 6
ATOM 5849 C C . PRO A 1 21 ? -9.290 8.291 3.598 1.00 0.00 30 PRO S C 6
ATOM 5850 O O . PRO A 1 21 ? -8.137 8.486 3.983 1.00 0.00 30 PRO S O 6
ATOM 5861 N N . GLU A 1 22 ? -10.197 7.639 4.326 1.00 0.00 31 GLU S N 6
ATOM 5862 C CA . GLU A 1 22 ? -9.875 7.106 5.645 1.00 0.00 31 GLU S CA 6
ATOM 5863 C C . GLU A 1 22 ? -9.512 5.634 5.586 1.00 0.00 31 GLU S C 6
ATOM 5864 O O . GLU A 1 22 ? -8.570 5.210 6.255 1.00 0.00 31 GLU S O 6
ATOM 5876 N N . GLY A 1 23 ? -10.218 4.853 4.762 1.00 0.00 32 GLY S N 6
ATOM 5877 C CA . GLY A 1 23 ? -9.867 3.445 4.638 1.00 0.00 32 GLY S CA 6
ATOM 5878 C C . GLY A 1 23 ? -8.366 3.310 4.489 1.00 0.00 32 GLY S C 6
ATOM 5879 O O . GLY A 1 23 ? -7.759 2.327 4.914 1.00 0.00 32 GLY S O 6
ATOM 5883 N N . VAL A 1 24 ? -7.782 4.359 3.914 1.00 0.00 33 VAL S N 6
ATOM 5884 C CA . VAL A 1 24 ? -6.354 4.472 3.719 1.00 0.00 33 VAL S CA 6
ATOM 5885 C C . VAL A 1 24 ? -5.689 4.808 5.056 1.00 0.00 33 VAL S C 6
ATOM 5886 O O . VAL A 1 24 ? -6.119 5.730 5.749 1.00 0.00 33 VAL S O 6
ATOM 5899 N N . ASP A 1 25 ? -4.648 4.073 5.423 1.00 0.00 34 ASP S N 6
ATOM 5900 C CA . ASP A 1 25 ? -3.958 4.332 6.680 1.00 0.00 34 ASP S CA 6
ATOM 5901 C C . ASP A 1 25 ? -2.718 5.191 6.439 1.00 0.00 34 ASP S C 6
ATOM 5902 O O . ASP A 1 25 ? -2.009 5.001 5.453 1.00 0.00 34 ASP S O 6
ATOM 5911 N N . PRO A 1 26 ? -2.450 6.165 7.326 1.00 0.00 35 PRO S N 6
ATOM 5912 C CA . PRO A 1 26 ? -1.301 7.067 7.185 1.00 0.00 35 PRO S CA 6
ATOM 5913 C C . PRO A 1 26 ? 0.022 6.467 7.663 1.00 0.00 35 PRO S C 6
ATOM 5914 O O . PRO A 1 26 ? 1.079 7.073 7.484 1.00 0.00 35 PRO S O 6
ATOM 5925 N N . LEU A 1 27 ? -0.025 5.285 8.276 1.00 0.00 36 LEU S N 6
ATOM 5926 C CA . LEU A 1 27 ? 1.194 4.645 8.771 1.00 0.00 36 LEU S CA 6
ATOM 5927 C C . LEU A 1 27 ? 1.490 3.339 8.030 1.00 0.00 36 LEU S C 6
ATOM 5928 O O . LEU A 1 27 ? 2.362 2.572 8.440 1.00 0.00 36 LEU S O 6
ATOM 5944 N N . LYS A 1 28 ? 0.768 3.089 6.940 1.00 0.00 37 LYS S N 6
ATOM 5945 C CA . LYS A 1 28 ? 0.965 1.877 6.147 1.00 0.00 37 LYS S CA 6
ATOM 5946 C C . LYS A 1 28 ? 0.140 1.938 4.865 1.00 0.00 37 LYS S C 6
ATOM 5947 O O . LYS A 1 28 ? -1.037 1.583 4.850 1.00 0.00 37 LYS S O 6
ATOM 5966 N N . LEU A 1 29 ? 0.765 2.413 3.794 1.00 0.00 38 LEU S N 6
ATOM 5967 C CA . LEU A 1 29 ? 0.088 2.546 2.510 1.00 0.00 38 LEU S CA 6
ATOM 5968 C C . LEU A 1 29 ? 0.169 1.268 1.684 1.00 0.00 38 LEU S C 6
ATOM 5969 O O . LEU A 1 29 ? -0.840 0.790 1.167 1.00 0.00 38 LEU S O 6
ATOM 5985 N N . GLU A 1 30 ? 1.374 0.726 1.557 1.00 0.00 39 GLU S N 6
ATOM 5986 C CA . GLU A 1 30 ? 1.607 -0.495 0.785 1.00 0.00 39 GLU S CA 6
ATOM 5987 C C . GLU A 1 30 ? 0.489 -1.533 0.963 1.00 0.00 39 GLU S C 6
ATOM 5988 O O . GLU A 1 30 ? 0.259 -2.356 0.078 1.00 0.00 39 GLU S O 6
ATOM 6000 N N . ILE A 1 31 ? -0.181 -1.511 2.113 1.00 0.00 40 ILE S N 6
ATOM 6001 C CA . ILE A 1 31 ? -1.243 -2.478 2.390 1.00 0.00 40 ILE S CA 6
ATOM 6002 C C . ILE A 1 31 ? -2.532 -2.202 1.611 1.00 0.00 40 ILE S C 6
ATOM 6003 O O . ILE A 1 31 ? -3.215 -3.140 1.203 1.00 0.00 40 ILE S O 6
ATOM 6019 N N . TYR A 1 32 ? -2.885 -0.930 1.416 1.00 0.00 41 TYR S N 6
ATOM 6020 C CA . TYR A 1 32 ? -4.120 -0.607 0.697 1.00 0.00 41 TYR S CA 6
ATOM 6021 C C . TYR A 1 32 ? -3.906 -0.470 -0.805 1.00 0.00 41 TYR S C 6
ATOM 6022 O O . TYR A 1 32 ? -4.651 0.244 -1.478 1.00 0.00 41 TYR S O 6
ATOM 6040 N N . LEU A 1 33 ? -2.907 -1.165 -1.341 1.00 0.00 42 LEU S N 6
ATOM 6041 C CA . LEU A 1 33 ? -2.642 -1.113 -2.773 1.00 0.00 42 LEU S CA 6
ATOM 6042 C C . LEU A 1 33 ? -2.306 -2.490 -3.320 1.00 0.00 42 LEU S C 6
ATOM 6043 O O . LEU A 1 33 ? -1.318 -3.098 -2.915 1.00 0.00 42 LEU S O 6
ATOM 6059 N N . THR A 1 34 ? -3.115 -2.978 -4.256 1.00 0.00 43 THR S N 6
ATOM 6060 C CA . THR A 1 34 ? -2.861 -4.279 -4.859 1.00 0.00 43 THR S CA 6
ATOM 6061 C C . THR A 1 34 ? -1.497 -4.275 -5.543 1.00 0.00 43 THR S C 6
ATOM 6062 O O . THR A 1 34 ? -0.708 -3.362 -5.339 1.00 0.00 43 THR S O 6
ATOM 6073 N N . ASP A 1 35 ? -1.241 -5.290 -6.357 1.00 0.00 44 ASP S N 6
ATOM 6074 C CA . ASP A 1 35 ? 0.013 -5.421 -7.083 1.00 0.00 44 ASP S CA 6
ATOM 6075 C C . ASP A 1 35 ? 0.151 -4.309 -8.106 1.00 0.00 44 ASP S C 6
ATOM 6076 O O . ASP A 1 35 ? 1.230 -3.757 -8.292 1.00 0.00 44 ASP S O 6
ATOM 6085 N N . GLU A 1 36 ? -0.955 -3.972 -8.760 1.00 0.00 45 GLU S N 6
ATOM 6086 C CA . GLU A 1 36 ? -0.948 -2.906 -9.747 1.00 0.00 45 GLU S CA 6
ATOM 6087 C C . GLU A 1 36 ? -0.647 -1.587 -9.061 1.00 0.00 45 GLU S C 6
ATOM 6088 O O . GLU A 1 36 ? 0.300 -0.887 -9.418 1.00 0.00 45 GLU S O 6
ATOM 6100 N N . ASP A 1 37 ? -1.444 -1.268 -8.043 1.00 0.00 46 ASP S N 6
ATOM 6101 C CA . ASP A 1 37 ? -1.239 -0.057 -7.277 1.00 0.00 46 ASP S CA 6
ATOM 6102 C C . ASP A 1 37 ? 0.120 -0.136 -6.592 1.00 0.00 46 ASP S C 6
ATOM 6103 O O . ASP A 1 37 ? 0.790 0.873 -6.388 1.00 0.00 46 ASP S O 6
ATOM 6112 N N . PHE A 1 38 ? 0.528 -1.365 -6.280 1.00 0.00 47 PHE S N 6
ATOM 6113 C CA . PHE A 1 38 ? 1.818 -1.620 -5.661 1.00 0.00 47 PHE S CA 6
ATOM 6114 C C . PHE A 1 38 ? 2.921 -1.312 -6.650 1.00 0.00 47 PHE S C 6
ATOM 6115 O O . PHE A 1 38 ? 3.892 -0.630 -6.334 1.00 0.00 47 PHE S O 6
ATOM 6132 N N . GLU A 1 39 ? 2.760 -1.849 -7.852 1.00 0.00 48 GLU S N 6
ATOM 6133 C CA . GLU A 1 39 ? 3.752 -1.659 -8.905 1.00 0.00 48 GLU S CA 6
ATOM 6134 C C . GLU A 1 39 ? 4.004 -0.177 -9.179 1.00 0.00 48 GLU S C 6
ATOM 6135 O O . GLU A 1 39 ? 5.149 0.274 -9.191 1.00 0.00 48 GLU S O 6
ATOM 6147 N N . PHE A 1 40 ? 2.933 0.571 -9.410 1.00 0.00 49 PHE S N 6
ATOM 6148 C CA . PHE A 1 40 ? 3.050 1.998 -9.699 1.00 0.00 49 PHE S CA 6
ATOM 6149 C C . PHE A 1 40 ? 3.355 2.818 -8.445 1.00 0.00 49 PHE S C 6
ATOM 6150 O O . PHE A 1 40 ? 3.745 3.981 -8.542 1.00 0.00 49 PHE S O 6
ATOM 6167 N N . ALA A 1 41 ? 3.167 2.223 -7.269 1.00 0.00 50 ALA S N 6
ATOM 6168 C CA . ALA A 1 41 ? 3.418 2.932 -6.015 1.00 0.00 50 ALA S CA 6
ATOM 6169 C C . ALA A 1 41 ? 4.768 2.565 -5.399 1.00 0.00 50 ALA S C 6
ATOM 6170 O O . ALA A 1 41 ? 5.630 3.426 -5.216 1.00 0.00 50 ALA S O 6
ATOM 6177 N N . LEU A 1 42 ? 4.937 1.290 -5.064 1.00 0.00 51 LEU S N 6
ATOM 6178 C CA . LEU A 1 42 ? 6.176 0.815 -4.448 1.00 0.00 51 LEU S CA 6
ATOM 6179 C C . LEU A 1 42 ? 7.001 -0.037 -5.412 1.00 0.00 51 LEU S C 6
ATOM 6180 O O . LEU A 1 42 ? 8.150 -0.372 -5.123 1.00 0.00 51 LEU S O 6
ATOM 6196 N N . ASP A 1 43 ? 6.409 -0.404 -6.542 1.00 0.00 52 ASP S N 6
ATOM 6197 C CA . ASP A 1 43 ? 7.092 -1.234 -7.526 1.00 0.00 52 ASP S CA 6
ATOM 6198 C C . ASP A 1 43 ? 7.273 -2.660 -7.007 1.00 0.00 52 ASP S C 6
ATOM 6199 O O . ASP A 1 43 ? 8.026 -3.445 -7.582 1.00 0.00 52 ASP S O 6
ATOM 6208 N N . MET A 1 44 ? 6.570 -2.997 -5.923 1.00 0.00 53 MET S N 6
ATOM 6209 C CA . MET A 1 44 ? 6.654 -4.340 -5.348 1.00 0.00 53 MET S CA 6
ATOM 6210 C C . MET A 1 44 ? 5.279 -5.005 -5.336 1.00 0.00 53 MET S C 6
ATOM 6211 O O . MET A 1 44 ? 4.390 -4.594 -6.073 1.00 0.00 53 MET S O 6
ATOM 6225 N N . THR A 1 45 ? 5.102 -6.033 -4.504 1.00 0.00 54 THR S N 6
ATOM 6226 C CA . THR A 1 45 ? 3.820 -6.721 -4.427 1.00 0.00 54 THR S CA 6
ATOM 6227 C C . THR A 1 45 ? 3.407 -6.925 -2.975 1.00 0.00 54 THR S C 6
ATOM 6228 O O . THR A 1 45 ? 4.257 -6.995 -2.087 1.00 0.00 54 THR S O 6
ATOM 6239 N N . ARG A 1 46 ? 2.106 -7.042 -2.735 1.00 0.00 55 ARG S N 6
ATOM 6240 C CA . ARG A 1 46 ? 1.610 -7.264 -1.385 1.00 0.00 55 ARG S CA 6
ATOM 6241 C C . ARG A 1 46 ? 2.145 -8.586 -0.848 1.00 0.00 55 ARG S C 6
ATOM 6242 O O . ARG A 1 46 ? 2.341 -8.747 0.354 1.00 0.00 55 ARG S O 6
ATOM 6263 N N . ASP A 1 47 ? 2.380 -9.525 -1.763 1.00 0.00 56 ASP S N 6
ATOM 6264 C CA . ASP A 1 47 ? 2.894 -10.844 -1.412 1.00 0.00 56 ASP S CA 6
ATOM 6265 C C . ASP A 1 47 ? 4.424 -10.868 -1.412 1.00 0.00 56 ASP S C 6
ATOM 6266 O O . ASP A 1 47 ? 5.034 -11.846 -0.980 1.00 0.00 56 ASP S O 6
ATOM 6275 N N . GLU A 1 48 ? 5.044 -9.790 -1.891 1.00 0.00 57 GLU S N 6
ATOM 6276 C CA . GLU A 1 48 ? 6.497 -9.704 -1.932 1.00 0.00 57 GLU S CA 6
ATOM 6277 C C . GLU A 1 48 ? 6.979 -9.029 -0.670 1.00 0.00 57 GLU S C 6
ATOM 6278 O O . GLU A 1 48 ? 7.735 -9.597 0.118 1.00 0.00 57 GLU S O 6
ATOM 6290 N N . TYR A 1 49 ? 6.490 -7.819 -0.476 1.00 0.00 58 TYR S N 6
ATOM 6291 C CA . TYR A 1 49 ? 6.808 -7.043 0.702 1.00 0.00 58 TYR S CA 6
ATOM 6292 C C . TYR A 1 49 ? 6.332 -7.785 1.939 1.00 0.00 58 TYR S C 6
ATOM 6293 O O . TYR A 1 49 ? 6.934 -7.695 3.009 1.00 0.00 58 TYR S O 6
ATOM 6311 N N . ASN A 1 50 ? 5.238 -8.522 1.774 1.00 0.00 59 ASN S N 6
ATOM 6312 C CA . ASN A 1 50 ? 4.661 -9.297 2.874 1.00 0.00 59 ASN S CA 6
ATOM 6313 C C . ASN A 1 50 ? 5.722 -10.131 3.592 1.00 0.00 59 ASN S C 6
ATOM 6314 O O . ASN A 1 50 ? 5.581 -10.443 4.774 1.00 0.00 59 ASN S O 6
ATOM 6325 N N . ALA A 1 51 ? 6.779 -10.498 2.872 1.00 0.00 60 ALA S N 6
ATOM 6326 C CA . ALA A 1 51 ? 7.851 -11.304 3.448 1.00 0.00 60 ALA S CA 6
ATOM 6327 C C . ALA A 1 51 ? 9.128 -10.490 3.628 1.00 0.00 60 ALA S C 6
ATOM 6328 O O . ALA A 1 51 ? 9.897 -10.726 4.561 1.00 0.00 60 ALA S O 6
ATOM 6335 N N . LEU A 1 52 ? 9.350 -9.533 2.735 1.00 0.00 61 LEU S N 6
ATOM 6336 C CA . LEU A 1 52 ? 10.535 -8.688 2.801 1.00 0.00 61 LEU S CA 6
ATOM 6337 C C . LEU A 1 52 ? 10.567 -7.901 4.109 1.00 0.00 61 LEU S C 6
ATOM 6338 O O . LEU A 1 52 ? 9.540 -7.738 4.767 1.00 0.00 61 LEU S O 6
ATOM 6354 N N . PRO A 1 53 ? 11.750 -7.405 4.507 1.00 0.00 62 PRO S N 6
ATOM 6355 C CA . PRO A 1 53 ? 11.900 -6.634 5.745 1.00 0.00 62 PRO S CA 6
ATOM 6356 C C . PRO A 1 53 ? 10.928 -5.461 5.808 1.00 0.00 62 PRO S C 6
ATOM 6357 O O . PRO A 1 53 ? 10.683 -4.787 4.807 1.00 0.00 62 PRO S O 6
ATOM 6368 N N . ALA A 1 54 ? 10.367 -5.235 6.989 1.00 0.00 63 ALA S N 6
ATOM 6369 C CA . ALA A 1 54 ? 9.407 -4.156 7.186 1.00 0.00 63 ALA S CA 6
ATOM 6370 C C . ALA A 1 54 ? 10.036 -2.782 6.962 1.00 0.00 63 ALA S C 6
ATOM 6371 O O . ALA A 1 54 ? 9.328 -1.799 6.756 1.00 0.00 63 ALA S O 6
ATOM 6378 N N . TRP A 1 55 ? 11.361 -2.717 6.987 1.00 0.00 64 TRP S N 6
ATOM 6379 C CA . TRP A 1 55 ? 12.061 -1.474 6.785 1.00 0.00 64 TRP S CA 6
ATOM 6380 C C . TRP A 1 55 ? 12.348 -1.296 5.306 1.00 0.00 64 TRP S C 6
ATOM 6381 O O . TRP A 1 55 ? 12.207 -0.205 4.770 1.00 0.00 64 TRP S O 6
ATOM 6402 N N . LYS A 1 56 ? 12.750 -2.383 4.651 1.00 0.00 65 LYS S N 6
ATOM 6403 C CA . LYS A 1 56 ? 13.048 -2.340 3.229 1.00 0.00 65 LYS S CA 6
ATOM 6404 C C . LYS A 1 56 ? 11.798 -1.945 2.465 1.00 0.00 65 LYS S C 6
ATOM 6405 O O . LYS A 1 56 ? 11.848 -1.119 1.554 1.00 0.00 65 LYS S O 6
ATOM 6424 N N . GLN A 1 57 ? 10.661 -2.510 2.869 1.00 0.00 66 GLN S N 6
ATOM 6425 C CA . GLN A 1 57 ? 9.404 -2.167 2.236 1.00 0.00 66 GLN S CA 6
ATOM 6426 C C . GLN A 1 57 ? 9.127 -0.696 2.497 1.00 0.00 66 GLN S C 6
ATOM 6427 O O . GLN A 1 57 ? 8.694 0.035 1.607 1.00 0.00 66 GLN S O 6
ATOM 6441 N N . VAL A 1 58 ? 9.440 -0.256 3.717 1.00 0.00 67 VAL S N 6
ATOM 6442 C CA . VAL A 1 58 ? 9.283 1.142 4.071 1.00 0.00 67 VAL S CA 6
ATOM 6443 C C . VAL A 1 58 ? 10.280 1.960 3.259 1.00 0.00 67 VAL S C 6
ATOM 6444 O O . VAL A 1 58 ? 9.959 3.040 2.766 1.00 0.00 67 VAL S O 6
ATOM 6457 N N . ASN A 1 59 ? 11.500 1.421 3.117 1.00 0.00 68 ASN S N 6
ATOM 6458 C CA . ASN A 1 59 ? 12.549 2.092 2.350 1.00 0.00 68 ASN S CA 6
ATOM 6459 C C . ASN A 1 59 ? 12.004 2.666 1.043 1.00 0.00 68 ASN S C 6
ATOM 6460 O O . ASN A 1 59 ? 12.193 3.844 0.743 1.00 0.00 68 ASN S O 6
ATOM 6471 N N . LEU A 1 60 ? 11.336 1.817 0.269 1.00 0.00 69 LEU S N 6
ATOM 6472 C CA . LEU A 1 60 ? 10.772 2.228 -1.010 1.00 0.00 69 LEU S CA 6
ATOM 6473 C C . LEU A 1 60 ? 9.633 3.224 -0.822 1.00 0.00 69 LEU S C 6
ATOM 6474 O O . LEU A 1 60 ? 9.462 4.138 -1.627 1.00 0.00 69 LEU S O 6
ATOM 6490 N N . LYS A 1 61 ? 8.851 3.046 0.241 1.00 0.00 70 LYS S N 6
ATOM 6491 C CA . LYS A 1 61 ? 7.731 3.941 0.515 1.00 0.00 70 LYS S CA 6
ATOM 6492 C C . LYS A 1 61 ? 8.196 5.392 0.542 1.00 0.00 70 LYS S C 6
ATOM 6493 O O . LYS A 1 61 ? 7.750 6.214 -0.257 1.00 0.00 70 LYS S O 6
ATOM 6512 N N . LYS A 1 62 ? 9.101 5.695 1.466 1.00 0.00 71 LYS S N 6
ATOM 6513 C CA . LYS A 1 62 ? 9.633 7.045 1.599 1.00 0.00 71 LYS S CA 6
ATOM 6514 C C . LYS A 1 62 ? 10.430 7.442 0.361 1.00 0.00 71 LYS S C 6
ATOM 6515 O O . LYS A 1 62 ? 10.510 8.620 0.014 1.00 0.00 71 LYS S O 6
ATOM 6534 N N . ALA A 1 63 ? 11.016 6.452 -0.305 1.00 0.00 72 ALA S N 6
ATOM 6535 C CA . ALA A 1 63 ? 11.805 6.700 -1.506 1.00 0.00 72 ALA S CA 6
ATOM 6536 C C . ALA A 1 63 ? 10.906 7.037 -2.692 1.00 0.00 72 ALA S C 6
ATOM 6537 O O . ALA A 1 63 ? 11.266 7.846 -3.546 1.00 0.00 72 ALA S O 6
ATOM 6544 N N . LYS A 1 64 ? 9.733 6.414 -2.735 1.00 0.00 73 LYS S N 6
ATOM 6545 C CA . LYS A 1 64 ? 8.778 6.652 -3.811 1.00 0.00 73 LYS S CA 6
ATOM 6546 C C . LYS A 1 64 ? 7.831 7.789 -3.448 1.00 0.00 73 LYS S C 6
ATOM 6547 O O . LYS A 1 64 ? 7.281 8.458 -4.323 1.00 0.00 73 LYS S O 6
ATOM 6566 N N . GLY A 1 65 ? 7.648 8.005 -2.149 1.00 0.00 74 GLY S N 6
ATOM 6567 C CA . GLY A 1 65 ? 6.772 9.062 -1.690 1.00 0.00 74 GLY S CA 6
ATOM 6568 C C . GLY A 1 65 ? 5.444 8.551 -1.166 1.00 0.00 74 GLY S C 6
ATOM 6569 O O . GLY A 1 65 ? 4.563 9.343 -0.832 1.00 0.00 74 GLY S O 6
ATOM 6573 N N . LEU A 1 66 ? 5.291 7.230 -1.085 1.00 0.00 75 LEU S N 6
ATOM 6574 C CA . LEU A 1 66 ? 4.051 6.650 -0.585 1.00 0.00 75 LEU S CA 6
ATOM 6575 C C . LEU A 1 66 ? 3.767 7.146 0.826 1.00 0.00 75 LEU S C 6
ATOM 6576 O O . LEU A 1 66 ? 3.055 8.133 1.007 1.00 0.00 75 LEU S O 6
ATOM 6592 N N . PHE A 1 67 ? 4.327 6.451 1.822 1.00 0.00 76 PHE S N 6
ATOM 6593 C CA . PHE A 1 67 ? 4.137 6.814 3.235 1.00 0.00 76 PHE S CA 6
ATOM 6594 C C . PHE A 1 67 ? 3.802 8.295 3.412 1.00 0.00 76 PHE S C 6
ATOM 6595 O O . PHE A 1 67 ? 2.844 8.599 4.153 1.00 0.00 76 PHE S O 6
ATOM 6613 N N . MET A 1 1 ? -20.977 -8.790 2.423 1.00 0.00 10 MET S N 7
ATOM 6614 C CA . MET A 1 1 ? -19.574 -8.889 2.902 1.00 0.00 10 MET S CA 7
ATOM 6615 C C . MET A 1 1 ? -19.358 -10.156 3.725 1.00 0.00 10 MET S C 7
ATOM 6616 O O . MET A 1 1 ? -18.245 -10.678 3.796 1.00 0.00 10 MET S O 7
ATOM 6632 N N . LEU A 1 2 ? -20.427 -10.648 4.343 1.00 0.00 11 LEU S N 7
ATOM 6633 C CA . LEU A 1 2 ? -20.350 -11.854 5.159 1.00 0.00 11 LEU S CA 7
ATOM 6634 C C . LEU A 1 2 ? -20.260 -13.099 4.282 1.00 0.00 11 LEU S C 7
ATOM 6635 O O . LEU A 1 2 ? -19.643 -14.094 4.661 1.00 0.00 11 LEU S O 7
ATOM 6651 N N . ALA A 1 3 ? -20.882 -13.035 3.108 1.00 0.00 12 ALA S N 7
ATOM 6652 C CA . ALA A 1 3 ? -20.874 -14.157 2.178 1.00 0.00 12 ALA S CA 7
ATOM 6653 C C . ALA A 1 3 ? -19.635 -14.124 1.288 1.00 0.00 12 ALA S C 7
ATOM 6654 O O . ALA A 1 3 ? -19.010 -15.155 1.039 1.00 0.00 12 ALA S O 7
ATOM 6661 N N . LYS A 1 4 ? -19.286 -12.934 0.813 1.00 0.00 13 LYS S N 7
ATOM 6662 C CA . LYS A 1 4 ? -18.122 -12.767 -0.051 1.00 0.00 13 LYS S CA 7
ATOM 6663 C C . LYS A 1 4 ? -17.170 -11.718 0.514 1.00 0.00 13 LYS S C 7
ATOM 6664 O O . LYS A 1 4 ? -17.587 -10.806 1.227 1.00 0.00 13 LYS S O 7
ATOM 6683 N N . LEU A 1 5 ? -15.888 -11.854 0.190 1.00 0.00 14 LEU S N 7
ATOM 6684 C CA . LEU A 1 5 ? -14.876 -10.917 0.663 1.00 0.00 14 LEU S CA 7
ATOM 6685 C C . LEU A 1 5 ? -13.972 -10.466 -0.479 1.00 0.00 14 LEU S C 7
ATOM 6686 O O . LEU A 1 5 ? -13.284 -11.278 -1.097 1.00 0.00 14 LEU S O 7
ATOM 6702 N N . CYS A 1 6 ? -13.981 -9.165 -0.755 1.00 0.00 15 CYS S N 7
ATOM 6703 C CA . CYS A 1 6 ? -13.163 -8.606 -1.824 1.00 0.00 15 CYS S CA 7
ATOM 6704 C C . CYS A 1 6 ? -12.422 -7.361 -1.348 1.00 0.00 15 CYS S C 7
ATOM 6705 O O . CYS A 1 6 ? -13.021 -6.457 -0.766 1.00 0.00 15 CYS S O 7
ATOM 6713 N N . LYS A 1 7 ? -11.118 -7.321 -1.600 1.00 0.00 16 LYS S N 7
ATOM 6714 C CA . LYS A 1 7 ? -10.296 -6.187 -1.198 1.00 0.00 16 LYS S CA 7
ATOM 6715 C C . LYS A 1 7 ? -10.486 -5.012 -2.152 1.00 0.00 16 LYS S C 7
ATOM 6716 O O . LYS A 1 7 ? -10.719 -5.201 -3.346 1.00 0.00 16 LYS S O 7
ATOM 6735 N N . THR A 1 8 ? -10.385 -3.800 -1.617 1.00 0.00 17 THR S N 7
ATOM 6736 C CA . THR A 1 8 ? -10.547 -2.595 -2.422 1.00 0.00 17 THR S CA 7
ATOM 6737 C C . THR A 1 8 ? -9.329 -1.685 -2.292 1.00 0.00 17 THR S C 7
ATOM 6738 O O . THR A 1 8 ? -9.028 -1.185 -1.208 1.00 0.00 17 THR S O 7
ATOM 6749 N N . ILE A 1 9 ? -8.628 -1.483 -3.402 1.00 0.00 18 ILE S N 7
ATOM 6750 C CA . ILE A 1 9 ? -7.442 -0.647 -3.419 1.00 0.00 18 ILE S CA 7
ATOM 6751 C C . ILE A 1 9 ? -7.794 0.807 -3.709 1.00 0.00 18 ILE S C 7
ATOM 6752 O O . ILE A 1 9 ? -8.561 1.101 -4.628 1.00 0.00 18 ILE S O 7
ATOM 6768 N N . TYR A 1 10 ? -7.212 1.715 -2.935 1.00 0.00 19 TYR S N 7
ATOM 6769 C CA . TYR A 1 10 ? -7.444 3.138 -3.125 1.00 0.00 19 TYR S CA 7
ATOM 6770 C C . TYR A 1 10 ? -6.404 3.682 -4.107 1.00 0.00 19 TYR S C 7
ATOM 6771 O O . TYR A 1 10 ? -5.251 3.252 -4.091 1.00 0.00 19 TYR S O 7
ATOM 6789 N N . PRO A 1 11 ? -6.794 4.615 -4.993 1.00 0.00 20 PRO S N 7
ATOM 6790 C CA . PRO A 1 11 ? -5.884 5.186 -5.995 1.00 0.00 20 PRO S CA 7
ATOM 6791 C C . PRO A 1 11 ? -4.609 5.746 -5.381 1.00 0.00 20 PRO S C 7
ATOM 6792 O O . PRO A 1 11 ? -4.629 6.791 -4.730 1.00 0.00 20 PRO S O 7
ATOM 6803 N N . LEU A 1 12 ? -3.500 5.037 -5.589 1.00 0.00 21 LEU S N 7
ATOM 6804 C CA . LEU A 1 12 ? -2.201 5.444 -5.059 1.00 0.00 21 LEU S CA 7
ATOM 6805 C C . LEU A 1 12 ? -1.996 6.958 -5.118 1.00 0.00 21 LEU S C 7
ATOM 6806 O O . LEU A 1 12 ? -1.545 7.561 -4.152 1.00 0.00 21 LEU S O 7
ATOM 6822 N N . ALA A 1 13 ? -2.327 7.567 -6.253 1.00 0.00 22 ALA S N 7
ATOM 6823 C CA . ALA A 1 13 ? -2.161 9.010 -6.419 1.00 0.00 22 ALA S CA 7
ATOM 6824 C C . ALA A 1 13 ? -2.943 9.776 -5.359 1.00 0.00 22 ALA S C 7
ATOM 6825 O O . ALA A 1 13 ? -2.369 10.468 -4.519 1.00 0.00 22 ALA S O 7
ATOM 6832 N N . ASP A 1 14 ? -4.260 9.634 -5.412 1.00 0.00 23 ASP S N 7
ATOM 6833 C CA . ASP A 1 14 ? -5.165 10.287 -4.478 1.00 0.00 23 ASP S CA 7
ATOM 6834 C C . ASP A 1 14 ? -4.690 10.193 -3.025 1.00 0.00 23 ASP S C 7
ATOM 6835 O O . ASP A 1 14 ? -5.123 10.969 -2.177 1.00 0.00 23 ASP S O 7
ATOM 6844 N N . LEU A 1 15 ? -3.827 9.232 -2.734 1.00 0.00 24 LEU S N 7
ATOM 6845 C CA . LEU A 1 15 ? -3.338 9.044 -1.370 1.00 0.00 24 LEU S CA 7
ATOM 6846 C C . LEU A 1 15 ? -1.843 9.307 -1.261 1.00 0.00 24 LEU S C 7
ATOM 6847 O O . LEU A 1 15 ? -1.336 9.596 -0.177 1.00 0.00 24 LEU S O 7
ATOM 6863 N N . LEU A 1 16 ? -1.137 9.201 -2.374 1.00 0.00 25 LEU S N 7
ATOM 6864 C CA . LEU A 1 16 ? 0.303 9.424 -2.377 1.00 0.00 25 LEU S CA 7
ATOM 6865 C C . LEU A 1 16 ? 0.646 10.910 -2.249 1.00 0.00 25 LEU S C 7
ATOM 6866 O O . LEU A 1 16 ? 1.812 11.269 -2.085 1.00 0.00 25 LEU S O 7
ATOM 6882 N N . ALA A 1 17 ? -0.369 11.772 -2.322 1.00 0.00 26 ALA S N 7
ATOM 6883 C CA . ALA A 1 17 ? -0.156 13.215 -2.206 1.00 0.00 26 ALA S CA 7
ATOM 6884 C C . ALA A 1 17 ? -1.435 13.989 -2.517 1.00 0.00 26 ALA S C 7
ATOM 6885 O O . ALA A 1 17 ? -1.403 15.023 -3.185 1.00 0.00 26 ALA S O 7
ATOM 6892 N N . ARG A 1 18 ? -2.560 13.477 -2.033 1.00 0.00 27 ARG S N 7
ATOM 6893 C CA . ARG A 1 18 ? -3.855 14.109 -2.262 1.00 0.00 27 ARG S CA 7
ATOM 6894 C C . ARG A 1 18 ? -4.803 13.816 -1.104 1.00 0.00 27 ARG S C 7
ATOM 6895 O O . ARG A 1 18 ? -4.819 12.700 -0.595 1.00 0.00 27 ARG S O 7
ATOM 6916 N N . PRO A 1 19 ? -5.616 14.805 -0.672 1.00 0.00 28 PRO S N 7
ATOM 6917 C CA . PRO A 1 19 ? -6.575 14.617 0.420 1.00 0.00 28 PRO S CA 7
ATOM 6918 C C . PRO A 1 19 ? -7.271 13.256 0.345 1.00 0.00 28 PRO S C 7
ATOM 6919 O O . PRO A 1 19 ? -8.378 13.128 -0.180 1.00 0.00 28 PRO S O 7
ATOM 6930 N N . LEU A 1 20 ? -6.580 12.249 0.865 1.00 0.00 29 LEU S N 7
ATOM 6931 C CA . LEU A 1 20 ? -7.068 10.874 0.870 1.00 0.00 29 LEU S CA 7
ATOM 6932 C C . LEU A 1 20 ? -8.105 10.634 1.960 1.00 0.00 29 LEU S C 7
ATOM 6933 O O . LEU A 1 20 ? -8.191 11.379 2.935 1.00 0.00 29 LEU S O 7
ATOM 6949 N N . PRO A 1 21 ? -8.917 9.576 1.786 1.00 0.00 30 PRO S N 7
ATOM 6950 C CA . PRO A 1 21 ? -9.971 9.209 2.721 1.00 0.00 30 PRO S CA 7
ATOM 6951 C C . PRO A 1 21 ? -9.499 8.244 3.794 1.00 0.00 30 PRO S C 7
ATOM 6952 O O . PRO A 1 21 ? -8.301 8.078 4.019 1.00 0.00 30 PRO S O 7
ATOM 6963 N N . GLU A 1 22 ? -10.460 7.591 4.435 1.00 0.00 31 GLU S N 7
ATOM 6964 C CA . GLU A 1 22 ? -10.152 6.617 5.466 1.00 0.00 31 GLU S CA 7
ATOM 6965 C C . GLU A 1 22 ? -9.818 5.294 4.816 1.00 0.00 31 GLU S C 7
ATOM 6966 O O . GLU A 1 22 ? -9.626 5.234 3.603 1.00 0.00 31 GLU S O 7
ATOM 6978 N N . GLY A 1 23 ? -9.662 4.244 5.613 1.00 0.00 32 GLY S N 7
ATOM 6979 C CA . GLY A 1 23 ? -9.254 2.978 5.040 1.00 0.00 32 GLY S CA 7
ATOM 6980 C C . GLY A 1 23 ? -7.878 3.133 4.412 1.00 0.00 32 GLY S C 7
ATOM 6981 O O . GLY A 1 23 ? -7.296 2.183 3.889 1.00 0.00 32 GLY S O 7
ATOM 6985 N N . VAL A 1 24 ? -7.370 4.369 4.489 1.00 0.00 33 VAL S N 7
ATOM 6986 C CA . VAL A 1 24 ? -6.079 4.745 3.971 1.00 0.00 33 VAL S CA 7
ATOM 6987 C C . VAL A 1 24 ? -5.289 5.414 5.087 1.00 0.00 33 VAL S C 7
ATOM 6988 O O . VAL A 1 24 ? -5.591 6.539 5.482 1.00 0.00 33 VAL S O 7
ATOM 7001 N N . ASP A 1 25 ? -4.285 4.726 5.598 1.00 0.00 34 ASP S N 7
ATOM 7002 C CA . ASP A 1 25 ? -3.475 5.283 6.663 1.00 0.00 34 ASP S CA 7
ATOM 7003 C C . ASP A 1 25 ? -2.085 5.612 6.121 1.00 0.00 34 ASP S C 7
ATOM 7004 O O . ASP A 1 25 ? -1.400 4.733 5.603 1.00 0.00 34 ASP S O 7
ATOM 7013 N N . PRO A 1 26 ? -1.652 6.881 6.210 1.00 0.00 35 PRO S N 7
ATOM 7014 C CA . PRO A 1 26 ? -0.343 7.316 5.698 1.00 0.00 35 PRO S CA 7
ATOM 7015 C C . PRO A 1 26 ? 0.827 6.499 6.244 1.00 0.00 35 PRO S C 7
ATOM 7016 O O . PRO A 1 26 ? 1.907 6.481 5.653 1.00 0.00 35 PRO S O 7
ATOM 7027 N N . LEU A 1 27 ? 0.617 5.828 7.371 1.00 0.00 36 LEU S N 7
ATOM 7028 C CA . LEU A 1 27 ? 1.670 5.020 7.982 1.00 0.00 36 LEU S CA 7
ATOM 7029 C C . LEU A 1 27 ? 1.492 3.542 7.650 1.00 0.00 36 LEU S C 7
ATOM 7030 O O . LEU A 1 27 ? 2.002 2.672 8.356 1.00 0.00 36 LEU S O 7
ATOM 7046 N N . LYS A 1 28 ? 0.778 3.262 6.564 1.00 0.00 37 LYS S N 7
ATOM 7047 C CA . LYS A 1 28 ? 0.548 1.885 6.132 1.00 0.00 37 LYS S CA 7
ATOM 7048 C C . LYS A 1 28 ? -0.262 1.846 4.840 1.00 0.00 37 LYS S C 7
ATOM 7049 O O . LYS A 1 28 ? -1.458 1.552 4.855 1.00 0.00 37 LYS S O 7
ATOM 7068 N N . LEU A 1 29 ? 0.394 2.146 3.721 1.00 0.00 38 LEU S N 7
ATOM 7069 C CA . LEU A 1 29 ? -0.278 2.148 2.424 1.00 0.00 38 LEU S CA 7
ATOM 7070 C C . LEU A 1 29 ? -0.260 0.768 1.780 1.00 0.00 38 LEU S C 7
ATOM 7071 O O . LEU A 1 29 ? -1.248 0.339 1.183 1.00 0.00 38 LEU S O 7
ATOM 7087 N N . GLU A 1 30 ? 0.867 0.077 1.897 1.00 0.00 39 GLU S N 7
ATOM 7088 C CA . GLU A 1 30 ? 1.015 -1.255 1.318 1.00 0.00 39 GLU S CA 7
ATOM 7089 C C . GLU A 1 30 ? -0.159 -2.165 1.679 1.00 0.00 39 GLU S C 7
ATOM 7090 O O . GLU A 1 30 ? -0.420 -3.155 0.994 1.00 0.00 39 GLU S O 7
ATOM 7102 N N . ILE A 1 31 ? -0.857 -1.837 2.762 1.00 0.00 40 ILE S N 7
ATOM 7103 C CA . ILE A 1 31 ? -1.989 -2.637 3.212 1.00 0.00 40 ILE S CA 7
ATOM 7104 C C . ILE A 1 31 ? -3.269 -2.338 2.428 1.00 0.00 40 ILE S C 7
ATOM 7105 O O . ILE A 1 31 ? -4.283 -3.008 2.625 1.00 0.00 40 ILE S O 7
ATOM 7121 N N . TYR A 1 32 ? -3.237 -1.341 1.542 1.00 0.00 41 TYR S N 7
ATOM 7122 C CA . TYR A 1 32 ? -4.427 -1.002 0.762 1.00 0.00 41 TYR S CA 7
ATOM 7123 C C . TYR A 1 32 ? -4.130 -0.857 -0.727 1.00 0.00 41 TYR S C 7
ATOM 7124 O O . TYR A 1 32 ? -4.899 -0.227 -1.455 1.00 0.00 41 TYR S O 7
ATOM 7142 N N . LEU A 1 33 ? -3.030 -1.442 -1.188 1.00 0.00 42 LEU S N 7
ATOM 7143 C CA . LEU A 1 33 ? -2.680 -1.360 -2.604 1.00 0.00 42 LEU S CA 7
ATOM 7144 C C . LEU A 1 33 ? -2.386 -2.732 -3.186 1.00 0.00 42 LEU S C 7
ATOM 7145 O O . LEU A 1 33 ? -1.629 -3.512 -2.612 1.00 0.00 42 LEU S O 7
ATOM 7161 N N . THR A 1 34 ? -2.985 -3.012 -4.338 1.00 0.00 43 THR S N 7
ATOM 7162 C CA . THR A 1 34 ? -2.774 -4.284 -5.011 1.00 0.00 43 THR S CA 7
ATOM 7163 C C . THR A 1 34 ? -1.392 -4.321 -5.658 1.00 0.00 43 THR S C 7
ATOM 7164 O O . THR A 1 34 ? -0.594 -3.404 -5.484 1.00 0.00 43 THR S O 7
ATOM 7175 N N . ASP A 1 35 ? -1.132 -5.385 -6.401 1.00 0.00 44 ASP S N 7
ATOM 7176 C CA . ASP A 1 35 ? 0.137 -5.584 -7.091 1.00 0.00 44 ASP S CA 7
ATOM 7177 C C . ASP A 1 35 ? 0.387 -4.477 -8.101 1.00 0.00 44 ASP S C 7
ATOM 7178 O O . ASP A 1 35 ? 1.527 -4.082 -8.327 1.00 0.00 44 ASP S O 7
ATOM 7187 N N . GLU A 1 36 ? -0.684 -3.973 -8.699 1.00 0.00 45 GLU S N 7
ATOM 7188 C CA . GLU A 1 36 ? -0.560 -2.896 -9.669 1.00 0.00 45 GLU S CA 7
ATOM 7189 C C . GLU A 1 36 ? -0.142 -1.625 -8.948 1.00 0.00 45 GLU S C 7
ATOM 7190 O O . GLU A 1 36 ? 0.871 -1.010 -9.283 1.00 0.00 45 GLU S O 7
ATOM 7202 N N . ASP A 1 37 ? -0.913 -1.264 -7.929 1.00 0.00 46 ASP S N 7
ATOM 7203 C CA . ASP A 1 37 ? -0.611 -0.099 -7.123 1.00 0.00 46 ASP S CA 7
ATOM 7204 C C . ASP A 1 37 ? 0.721 -0.323 -6.417 1.00 0.00 46 ASP S C 7
ATOM 7205 O O . ASP A 1 37 ? 1.474 0.615 -6.154 1.00 0.00 46 ASP S O 7
ATOM 7214 N N . PHE A 1 38 ? 1.011 -1.596 -6.149 1.00 0.00 47 PHE S N 7
ATOM 7215 C CA . PHE A 1 38 ? 2.257 -1.994 -5.512 1.00 0.00 47 PHE S CA 7
ATOM 7216 C C . PHE A 1 38 ? 3.400 -1.833 -6.493 1.00 0.00 47 PHE S C 7
ATOM 7217 O O . PHE A 1 38 ? 4.445 -1.274 -6.169 1.00 0.00 47 PHE S O 7
ATOM 7234 N N . GLU A 1 39 ? 3.191 -2.357 -7.695 1.00 0.00 48 GLU S N 7
ATOM 7235 C CA . GLU A 1 39 ? 4.209 -2.302 -8.740 1.00 0.00 48 GLU S CA 7
ATOM 7236 C C . GLU A 1 39 ? 4.476 -0.870 -9.194 1.00 0.00 48 GLU S C 7
ATOM 7237 O O . GLU A 1 39 ? 5.614 -0.506 -9.488 1.00 0.00 48 GLU S O 7
ATOM 7249 N N . PHE A 1 40 ? 3.422 -0.069 -9.263 1.00 0.00 49 PHE S N 7
ATOM 7250 C CA . PHE A 1 40 ? 3.543 1.316 -9.702 1.00 0.00 49 PHE S CA 7
ATOM 7251 C C . PHE A 1 40 ? 4.431 2.142 -8.772 1.00 0.00 49 PHE S C 7
ATOM 7252 O O . PHE A 1 40 ? 5.331 2.847 -9.229 1.00 0.00 49 PHE S O 7
ATOM 7269 N N . ALA A 1 41 ? 4.160 2.081 -7.472 1.00 0.00 50 ALA S N 7
ATOM 7270 C CA . ALA A 1 41 ? 4.925 2.859 -6.499 1.00 0.00 50 ALA S CA 7
ATOM 7271 C C . ALA A 1 41 ? 5.991 2.034 -5.776 1.00 0.00 50 ALA S C 7
ATOM 7272 O O . ALA A 1 41 ? 7.121 2.490 -5.604 1.00 0.00 50 ALA S O 7
ATOM 7279 N N . LEU A 1 42 ? 5.624 0.839 -5.326 1.00 0.00 51 LEU S N 7
ATOM 7280 C CA . LEU A 1 42 ? 6.553 -0.014 -4.589 1.00 0.00 51 LEU S CA 7
ATOM 7281 C C . LEU A 1 42 ? 7.351 -0.937 -5.513 1.00 0.00 51 LEU S C 7
ATOM 7282 O O . LEU A 1 42 ? 8.386 -1.472 -5.116 1.00 0.00 51 LEU S O 7
ATOM 7298 N N . ASP A 1 43 ? 6.873 -1.123 -6.738 1.00 0.00 52 ASP S N 7
ATOM 7299 C CA . ASP A 1 43 ? 7.558 -1.987 -7.697 1.00 0.00 52 ASP S CA 7
ATOM 7300 C C . ASP A 1 43 ? 7.654 -3.425 -7.185 1.00 0.00 52 ASP S C 7
ATOM 7301 O O . ASP A 1 43 ? 8.460 -4.212 -7.677 1.00 0.00 52 ASP S O 7
ATOM 7310 N N . MET A 1 44 ? 6.825 -3.763 -6.199 1.00 0.00 53 MET S N 7
ATOM 7311 C CA . MET A 1 44 ? 6.822 -5.109 -5.632 1.00 0.00 53 MET S CA 7
ATOM 7312 C C . MET A 1 44 ? 5.398 -5.656 -5.565 1.00 0.00 53 MET S C 7
ATOM 7313 O O . MET A 1 44 ? 4.520 -5.190 -6.288 1.00 0.00 53 MET S O 7
ATOM 7327 N N . THR A 1 45 ? 5.164 -6.643 -4.700 1.00 0.00 54 THR S N 7
ATOM 7328 C CA . THR A 1 45 ? 3.835 -7.222 -4.564 1.00 0.00 54 THR S CA 7
ATOM 7329 C C . THR A 1 45 ? 3.457 -7.349 -3.097 1.00 0.00 54 THR S C 7
ATOM 7330 O O . THR A 1 45 ? 4.326 -7.478 -2.234 1.00 0.00 54 THR S O 7
ATOM 7341 N N . ARG A 1 46 ? 2.162 -7.335 -2.811 1.00 0.00 55 ARG S N 7
ATOM 7342 C CA . ARG A 1 46 ? 1.695 -7.474 -1.439 1.00 0.00 55 ARG S CA 7
ATOM 7343 C C . ARG A 1 46 ? 2.221 -8.777 -0.842 1.00 0.00 55 ARG S C 7
ATOM 7344 O O . ARG A 1 46 ? 2.386 -8.894 0.370 1.00 0.00 55 ARG S O 7
ATOM 7365 N N . ASP A 1 47 ? 2.487 -9.749 -1.714 1.00 0.00 56 ASP S N 7
ATOM 7366 C CA . ASP A 1 47 ? 2.997 -11.049 -1.297 1.00 0.00 56 ASP S CA 7
ATOM 7367 C C . ASP A 1 47 ? 4.527 -11.075 -1.286 1.00 0.00 56 ASP S C 7
ATOM 7368 O O . ASP A 1 47 ? 5.132 -12.025 -0.787 1.00 0.00 56 ASP S O 7
ATOM 7377 N N . GLU A 1 48 ? 5.152 -10.028 -1.822 1.00 0.00 57 GLU S N 7
ATOM 7378 C CA . GLU A 1 48 ? 6.608 -9.943 -1.849 1.00 0.00 57 GLU S CA 7
ATOM 7379 C C . GLU A 1 48 ? 7.069 -9.145 -0.648 1.00 0.00 57 GLU S C 7
ATOM 7380 O O . GLU A 1 48 ? 7.879 -9.606 0.155 1.00 0.00 57 GLU S O 7
ATOM 7392 N N . TYR A 1 49 ? 6.499 -7.958 -0.516 1.00 0.00 58 TYR S N 7
ATOM 7393 C CA . TYR A 1 49 ? 6.791 -7.092 0.607 1.00 0.00 58 TYR S CA 7
ATOM 7394 C C . TYR A 1 49 ? 6.331 -7.775 1.887 1.00 0.00 58 TYR S C 7
ATOM 7395 O O . TYR A 1 49 ? 6.914 -7.584 2.953 1.00 0.00 58 TYR S O 7
ATOM 7413 N N . ASN A 1 50 ? 5.280 -8.580 1.765 1.00 0.00 59 ASN S N 7
ATOM 7414 C CA . ASN A 1 50 ? 4.735 -9.305 2.914 1.00 0.00 59 ASN S CA 7
ATOM 7415 C C . ASN A 1 50 ? 5.824 -10.098 3.638 1.00 0.00 59 ASN S C 7
ATOM 7416 O O . ASN A 1 50 ? 5.737 -10.328 4.843 1.00 0.00 59 ASN S O 7
ATOM 7427 N N . ALA A 1 51 ? 6.841 -10.520 2.893 1.00 0.00 60 ALA S N 7
ATOM 7428 C CA . ALA A 1 51 ? 7.937 -11.294 3.468 1.00 0.00 60 ALA S CA 7
ATOM 7429 C C . ALA A 1 51 ? 9.196 -10.449 3.631 1.00 0.00 60 ALA S C 7
ATOM 7430 O O . ALA A 1 51 ? 9.973 -10.652 4.565 1.00 0.00 60 ALA S O 7
ATOM 7437 N N . LEU A 1 52 ? 9.394 -9.503 2.721 1.00 0.00 61 LEU S N 7
ATOM 7438 C CA . LEU A 1 52 ? 10.562 -8.631 2.766 1.00 0.00 61 LEU S CA 7
ATOM 7439 C C . LEU A 1 52 ? 10.585 -7.819 4.060 1.00 0.00 61 LEU S C 7
ATOM 7440 O O . LEU A 1 52 ? 9.553 -7.641 4.707 1.00 0.00 61 LEU S O 7
ATOM 7456 N N . PRO A 1 53 ? 11.767 -7.313 4.455 1.00 0.00 62 PRO S N 7
ATOM 7457 C CA . PRO A 1 53 ? 11.912 -6.514 5.675 1.00 0.00 62 PRO S CA 7
ATOM 7458 C C . PRO A 1 53 ? 10.931 -5.349 5.713 1.00 0.00 62 PRO S C 7
ATOM 7459 O O . PRO A 1 53 ? 10.648 -4.731 4.688 1.00 0.00 62 PRO S O 7
ATOM 7470 N N . ALA A 1 54 ? 10.409 -5.061 6.900 1.00 0.00 63 ALA S N 7
ATOM 7471 C CA . ALA A 1 54 ? 9.449 -3.978 7.072 1.00 0.00 63 ALA S CA 7
ATOM 7472 C C . ALA A 1 54 ? 10.064 -2.616 6.762 1.00 0.00 63 ALA S C 7
ATOM 7473 O O . ALA A 1 54 ? 9.347 -1.643 6.521 1.00 0.00 63 ALA S O 7
ATOM 7480 N N . TRP A 1 55 ? 11.388 -2.547 6.752 1.00 0.00 64 TRP S N 7
ATOM 7481 C CA . TRP A 1 55 ? 12.078 -1.315 6.471 1.00 0.00 64 TRP S CA 7
ATOM 7482 C C . TRP A 1 55 ? 12.308 -1.196 4.974 1.00 0.00 64 TRP S C 7
ATOM 7483 O O . TRP A 1 55 ? 12.137 -0.130 4.402 1.00 0.00 64 TRP S O 7
ATOM 7504 N N . LYS A 1 56 ? 12.697 -2.305 4.350 1.00 0.00 65 LYS S N 7
ATOM 7505 C CA . LYS A 1 56 ? 12.944 -2.321 2.914 1.00 0.00 65 LYS S CA 7
ATOM 7506 C C . LYS A 1 56 ? 11.653 -2.029 2.169 1.00 0.00 65 LYS S C 7
ATOM 7507 O O . LYS A 1 56 ? 11.653 -1.310 1.170 1.00 0.00 65 LYS S O 7
ATOM 7526 N N . GLN A 1 57 ? 10.538 -2.555 2.672 1.00 0.00 66 GLN S N 7
ATOM 7527 C CA . GLN A 1 57 ? 9.259 -2.284 2.044 1.00 0.00 66 GLN S CA 7
ATOM 7528 C C . GLN A 1 57 ? 8.990 -0.797 2.166 1.00 0.00 66 GLN S C 7
ATOM 7529 O O . GLN A 1 57 ? 8.556 -0.150 1.212 1.00 0.00 66 GLN S O 7
ATOM 7543 N N . VAL A 1 58 ? 9.314 -0.242 3.335 1.00 0.00 67 VAL S N 7
ATOM 7544 C CA . VAL A 1 58 ? 9.166 1.186 3.546 1.00 0.00 67 VAL S CA 7
ATOM 7545 C C . VAL A 1 58 ? 10.218 1.911 2.715 1.00 0.00 67 VAL S C 7
ATOM 7546 O O . VAL A 1 58 ? 9.963 2.984 2.173 1.00 0.00 67 VAL S O 7
ATOM 7559 N N . ASN A 1 59 ? 11.405 1.299 2.605 1.00 0.00 68 ASN S N 7
ATOM 7560 C CA . ASN A 1 59 ? 12.505 1.867 1.825 1.00 0.00 68 ASN S CA 7
ATOM 7561 C C . ASN A 1 59 ? 12.019 2.436 0.487 1.00 0.00 68 ASN S C 7
ATOM 7562 O O . ASN A 1 59 ? 12.131 3.638 0.236 1.00 0.00 68 ASN S O 7
ATOM 7573 N N . LEU A 1 60 ? 11.484 1.567 -0.366 1.00 0.00 69 LEU S N 7
ATOM 7574 C CA . LEU A 1 60 ? 10.991 1.987 -1.673 1.00 0.00 69 LEU S CA 7
ATOM 7575 C C . LEU A 1 60 ? 9.730 2.825 -1.525 1.00 0.00 69 LEU S C 7
ATOM 7576 O O . LEU A 1 60 ? 9.466 3.721 -2.326 1.00 0.00 69 LEU S O 7
ATOM 7592 N N . LYS A 1 61 ? 8.958 2.524 -0.492 1.00 0.00 70 LYS S N 7
ATOM 7593 C CA . LYS A 1 61 ? 7.723 3.242 -0.226 1.00 0.00 70 LYS S CA 7
ATOM 7594 C C . LYS A 1 61 ? 8.010 4.689 0.160 1.00 0.00 70 LYS S C 7
ATOM 7595 O O . LYS A 1 61 ? 7.225 5.589 -0.136 1.00 0.00 70 LYS S O 7
ATOM 7614 N N . LYS A 1 62 ? 9.145 4.906 0.815 1.00 0.00 71 LYS S N 7
ATOM 7615 C CA . LYS A 1 62 ? 9.539 6.243 1.236 1.00 0.00 71 LYS S CA 7
ATOM 7616 C C . LYS A 1 62 ? 9.960 7.074 0.033 1.00 0.00 71 LYS S C 7
ATOM 7617 O O . LYS A 1 62 ? 9.726 8.282 -0.007 1.00 0.00 71 LYS S O 7
ATOM 7636 N N . ALA A 1 63 ? 10.568 6.417 -0.955 1.00 0.00 72 ALA S N 7
ATOM 7637 C CA . ALA A 1 63 ? 11.002 7.102 -2.169 1.00 0.00 72 ALA S CA 7
ATOM 7638 C C . ALA A 1 63 ? 9.891 8.006 -2.692 1.00 0.00 72 ALA S C 7
ATOM 7639 O O . ALA A 1 63 ? 10.149 9.053 -3.287 1.00 0.00 72 ALA S O 7
ATOM 7646 N N . LYS A 1 64 ? 8.650 7.596 -2.444 1.00 0.00 73 LYS S N 7
ATOM 7647 C CA . LYS A 1 64 ? 7.485 8.360 -2.862 1.00 0.00 73 LYS S CA 7
ATOM 7648 C C . LYS A 1 64 ? 6.770 8.945 -1.644 1.00 0.00 73 LYS S C 7
ATOM 7649 O O . LYS A 1 64 ? 6.080 9.960 -1.744 1.00 0.00 73 LYS S O 7
ATOM 7668 N N . GLY A 1 65 ? 6.948 8.299 -0.493 1.00 0.00 74 GLY S N 7
ATOM 7669 C CA . GLY A 1 65 ? 6.323 8.767 0.730 1.00 0.00 74 GLY S CA 7
ATOM 7670 C C . GLY A 1 65 ? 5.048 8.023 1.060 1.00 0.00 74 GLY S C 7
ATOM 7671 O O . GLY A 1 65 ? 4.018 8.634 1.341 1.00 0.00 74 GLY S O 7
ATOM 7675 N N . LEU A 1 66 ? 5.115 6.697 1.024 1.00 0.00 75 LEU S N 7
ATOM 7676 C CA . LEU A 1 66 ? 3.955 5.870 1.319 1.00 0.00 75 LEU S CA 7
ATOM 7677 C C . LEU A 1 66 ? 4.050 5.252 2.717 1.00 0.00 75 LEU S C 7
ATOM 7678 O O . LEU A 1 66 ? 3.517 5.800 3.680 1.00 0.00 75 LEU S O 7
ATOM 7694 N N . PHE A 1 67 ? 4.729 4.105 2.817 1.00 0.00 76 PHE S N 7
ATOM 7695 C CA . PHE A 1 67 ? 4.891 3.405 4.095 1.00 0.00 76 PHE S CA 7
ATOM 7696 C C . PHE A 1 67 ? 3.594 3.392 4.899 1.00 0.00 76 PHE S C 7
ATOM 7697 O O . PHE A 1 67 ? 2.522 3.610 4.297 1.00 0.00 76 PHE S O 7
ATOM 7715 N N . MET A 1 1 ? -21.613 -10.258 -5.321 1.00 0.00 10 MET S N 8
ATOM 7716 C CA . MET A 1 1 ? -20.792 -9.565 -4.295 1.00 0.00 10 MET S CA 8
ATOM 7717 C C . MET A 1 1 ? -20.682 -10.397 -3.022 1.00 0.00 10 MET S C 8
ATOM 7718 O O . MET A 1 1 ? -19.582 -10.692 -2.554 1.00 0.00 10 MET S O 8
ATOM 7734 N N . LEU A 1 2 ? -21.829 -10.773 -2.465 1.00 0.00 11 LEU S N 8
ATOM 7735 C CA . LEU A 1 2 ? -21.862 -11.573 -1.245 1.00 0.00 11 LEU S CA 8
ATOM 7736 C C . LEU A 1 2 ? -21.185 -12.923 -1.460 1.00 0.00 11 LEU S C 8
ATOM 7737 O O . LEU A 1 2 ? -20.611 -13.495 -0.534 1.00 0.00 11 LEU S O 8
ATOM 7753 N N . ALA A 1 3 ? -21.258 -13.427 -2.688 1.00 0.00 12 ALA S N 8
ATOM 7754 C CA . ALA A 1 3 ? -20.653 -14.711 -3.023 1.00 0.00 12 ALA S CA 8
ATOM 7755 C C . ALA A 1 3 ? -19.211 -14.538 -3.485 1.00 0.00 12 ALA S C 8
ATOM 7756 O O . ALA A 1 3 ? -18.375 -15.420 -3.291 1.00 0.00 12 ALA S O 8
ATOM 7763 N N . LYS A 1 4 ? -18.925 -13.392 -4.099 1.00 0.00 13 LYS S N 8
ATOM 7764 C CA . LYS A 1 4 ? -17.582 -13.103 -4.589 1.00 0.00 13 LYS S CA 8
ATOM 7765 C C . LYS A 1 4 ? -16.755 -12.383 -3.528 1.00 0.00 13 LYS S C 8
ATOM 7766 O O . LYS A 1 4 ? -17.298 -11.684 -2.673 1.00 0.00 13 LYS S O 8
ATOM 7785 N N . LEU A 1 5 ? -15.440 -12.559 -3.591 1.00 0.00 14 LEU S N 8
ATOM 7786 C CA . LEU A 1 5 ? -14.536 -11.926 -2.637 1.00 0.00 14 LEU S CA 8
ATOM 7787 C C . LEU A 1 5 ? -13.388 -11.225 -3.354 1.00 0.00 14 LEU S C 8
ATOM 7788 O O . LEU A 1 5 ? -12.647 -11.847 -4.115 1.00 0.00 14 LEU S O 8
ATOM 7804 N N . CYS A 1 6 ? -13.244 -9.928 -3.105 1.00 0.00 15 CYS S N 8
ATOM 7805 C CA . CYS A 1 6 ? -12.183 -9.143 -3.727 1.00 0.00 15 CYS S CA 8
ATOM 7806 C C . CYS A 1 6 ? -11.698 -8.039 -2.791 1.00 0.00 15 CYS S C 8
ATOM 7807 O O . CYS A 1 6 ? -12.482 -7.459 -2.041 1.00 0.00 15 CYS S O 8
ATOM 7815 N N . LYS A 1 7 ? -10.402 -7.751 -2.846 1.00 0.00 16 LYS S N 8
ATOM 7816 C CA . LYS A 1 7 ? -9.811 -6.715 -2.005 1.00 0.00 16 LYS S CA 8
ATOM 7817 C C . LYS A 1 7 ? -10.164 -5.327 -2.529 1.00 0.00 16 LYS S C 8
ATOM 7818 O O . LYS A 1 7 ? -10.549 -5.170 -3.688 1.00 0.00 16 LYS S O 8
ATOM 7837 N N . THR A 1 8 ? -10.034 -4.320 -1.670 1.00 0.00 17 THR S N 8
ATOM 7838 C CA . THR A 1 8 ? -10.342 -2.947 -2.053 1.00 0.00 17 THR S CA 8
ATOM 7839 C C . THR A 1 8 ? -9.079 -2.100 -2.130 1.00 0.00 17 THR S C 8
ATOM 7840 O O . THR A 1 8 ? -8.453 -1.796 -1.115 1.00 0.00 17 THR S O 8
ATOM 7851 N N . ILE A 1 9 ? -8.718 -1.720 -3.349 1.00 0.00 18 ILE S N 8
ATOM 7852 C CA . ILE A 1 9 ? -7.539 -0.908 -3.589 1.00 0.00 18 ILE S CA 8
ATOM 7853 C C . ILE A 1 9 ? -7.901 0.578 -3.642 1.00 0.00 18 ILE S C 8
ATOM 7854 O O . ILE A 1 9 ? -8.773 0.982 -4.411 1.00 0.00 18 ILE S O 8
ATOM 7870 N N . TYR A 1 10 ? -7.217 1.387 -2.835 1.00 0.00 19 TYR S N 8
ATOM 7871 C CA . TYR A 1 10 ? -7.465 2.826 -2.815 1.00 0.00 19 TYR S CA 8
ATOM 7872 C C . TYR A 1 10 ? -6.558 3.512 -3.840 1.00 0.00 19 TYR S C 8
ATOM 7873 O O . TYR A 1 10 ? -5.360 3.242 -3.890 1.00 0.00 19 TYR S O 8
ATOM 7891 N N . PRO A 1 11 ? -7.116 4.399 -4.687 1.00 0.00 20 PRO S N 8
ATOM 7892 C CA . PRO A 1 11 ? -6.363 5.102 -5.728 1.00 0.00 20 PRO S CA 8
ATOM 7893 C C . PRO A 1 11 ? -4.958 5.506 -5.290 1.00 0.00 20 PRO S C 8
ATOM 7894 O O . PRO A 1 11 ? -4.786 6.392 -4.452 1.00 0.00 20 PRO S O 8
ATOM 7905 N N . LEU A 1 12 ? -3.953 4.843 -5.869 1.00 0.00 21 LEU S N 8
ATOM 7906 C CA . LEU A 1 12 ? -2.552 5.119 -5.552 1.00 0.00 21 LEU S CA 8
ATOM 7907 C C . LEU A 1 12 ? -2.278 6.618 -5.454 1.00 0.00 21 LEU S C 8
ATOM 7908 O O . LEU A 1 12 ? -1.398 7.048 -4.712 1.00 0.00 21 LEU S O 8
ATOM 7924 N N . ALA A 1 13 ? -3.037 7.412 -6.199 1.00 0.00 22 ALA S N 8
ATOM 7925 C CA . ALA A 1 13 ? -2.862 8.856 -6.170 1.00 0.00 22 ALA S CA 8
ATOM 7926 C C . ALA A 1 13 ? -3.213 9.396 -4.793 1.00 0.00 22 ALA S C 8
ATOM 7927 O O . ALA A 1 13 ? -2.474 10.193 -4.216 1.00 0.00 22 ALA S O 8
ATOM 7934 N N . ASP A 1 14 ? -4.344 8.937 -4.266 1.00 0.00 23 ASP S N 8
ATOM 7935 C CA . ASP A 1 14 ? -4.807 9.351 -2.946 1.00 0.00 23 ASP S CA 8
ATOM 7936 C C . ASP A 1 14 ? -3.722 9.140 -1.895 1.00 0.00 23 ASP S C 8
ATOM 7937 O O . ASP A 1 14 ? -3.520 9.972 -1.013 1.00 0.00 23 ASP S O 8
ATOM 7946 N N . LEU A 1 15 ? -3.034 8.012 -2.000 1.00 0.00 24 LEU S N 8
ATOM 7947 C CA . LEU A 1 15 ? -1.972 7.664 -1.062 1.00 0.00 24 LEU S CA 8
ATOM 7948 C C . LEU A 1 15 ? -0.630 8.233 -1.498 1.00 0.00 24 LEU S C 8
ATOM 7949 O O . LEU A 1 15 ? 0.348 8.174 -0.753 1.00 0.00 24 LEU S O 8
ATOM 7965 N N . LEU A 1 16 ? -0.575 8.765 -2.712 1.00 0.00 25 LEU S N 8
ATOM 7966 C CA . LEU A 1 16 ? 0.656 9.314 -3.236 1.00 0.00 25 LEU S CA 8
ATOM 7967 C C . LEU A 1 16 ? 0.591 10.834 -3.391 1.00 0.00 25 LEU S C 8
ATOM 7968 O O . LEU A 1 16 ? 1.146 11.392 -4.337 1.00 0.00 25 LEU S O 8
ATOM 7984 N N . ALA A 1 17 ? -0.064 11.493 -2.427 1.00 0.00 26 ALA S N 8
ATOM 7985 C CA . ALA A 1 17 ? -0.185 12.961 -2.398 1.00 0.00 26 ALA S CA 8
ATOM 7986 C C . ALA A 1 17 ? -1.504 13.473 -2.978 1.00 0.00 26 ALA S C 8
ATOM 7987 O O . ALA A 1 17 ? -1.516 14.421 -3.764 1.00 0.00 26 ALA S O 8
ATOM 7994 N N . ARG A 1 18 ? -2.614 12.869 -2.570 1.00 0.00 27 ARG S N 8
ATOM 7995 C CA . ARG A 1 18 ? -3.930 13.299 -3.034 1.00 0.00 27 ARG S CA 8
ATOM 7996 C C . ARG A 1 18 ? -4.995 13.009 -1.979 1.00 0.00 27 ARG S C 8
ATOM 7997 O O . ARG A 1 18 ? -4.999 11.930 -1.393 1.00 0.00 27 ARG S O 8
ATOM 8018 N N . PRO A 1 19 ? -5.918 13.967 -1.728 1.00 0.00 28 PRO S N 8
ATOM 8019 C CA . PRO A 1 19 ? -6.996 13.808 -0.746 1.00 0.00 28 PRO S CA 8
ATOM 8020 C C . PRO A 1 19 ? -7.487 12.366 -0.619 1.00 0.00 28 PRO S C 8
ATOM 8021 O O . PRO A 1 19 ? -8.487 11.976 -1.221 1.00 0.00 28 PRO S O 8
ATOM 8032 N N . LEU A 1 20 ? -6.756 11.585 0.168 1.00 0.00 29 LEU S N 8
ATOM 8033 C CA . LEU A 1 20 ? -7.078 10.178 0.390 1.00 0.00 29 LEU S CA 8
ATOM 8034 C C . LEU A 1 20 ? -8.218 10.003 1.389 1.00 0.00 29 LEU S C 8
ATOM 8035 O O . LEU A 1 20 ? -8.490 10.885 2.202 1.00 0.00 29 LEU S O 8
ATOM 8051 N N . PRO A 1 21 ? -8.894 8.840 1.335 1.00 0.00 30 PRO S N 8
ATOM 8052 C CA . PRO A 1 21 ? -10.007 8.520 2.230 1.00 0.00 30 PRO S CA 8
ATOM 8053 C C . PRO A 1 21 ? -9.529 8.093 3.609 1.00 0.00 30 PRO S C 8
ATOM 8054 O O . PRO A 1 21 ? -8.406 8.397 4.009 1.00 0.00 30 PRO S O 8
ATOM 8065 N N . GLU A 1 22 ? -10.387 7.388 4.336 1.00 0.00 31 GLU S N 8
ATOM 8066 C CA . GLU A 1 22 ? -10.038 6.928 5.673 1.00 0.00 31 GLU S CA 8
ATOM 8067 C C . GLU A 1 22 ? -9.489 5.514 5.652 1.00 0.00 31 GLU S C 8
ATOM 8068 O O . GLU A 1 22 ? -8.517 5.218 6.348 1.00 0.00 31 GLU S O 8
ATOM 8080 N N . GLY A 1 23 ? -10.079 4.641 4.836 1.00 0.00 32 GLY S N 8
ATOM 8081 C CA . GLY A 1 23 ? -9.568 3.284 4.744 1.00 0.00 32 GLY S CA 8
ATOM 8082 C C . GLY A 1 23 ? -8.067 3.295 4.524 1.00 0.00 32 GLY S C 8
ATOM 8083 O O . GLY A 1 23 ? -7.360 2.353 4.879 1.00 0.00 32 GLY S O 8
ATOM 8087 N N . VAL A 1 24 ? -7.591 4.401 3.951 1.00 0.00 33 VAL S N 8
ATOM 8088 C CA . VAL A 1 24 ? -6.182 4.608 3.687 1.00 0.00 33 VAL S CA 8
ATOM 8089 C C . VAL A 1 24 ? -5.490 5.164 4.935 1.00 0.00 33 VAL S C 8
ATOM 8090 O O . VAL A 1 24 ? -5.753 6.296 5.342 1.00 0.00 33 VAL S O 8
ATOM 8103 N N . ASP A 1 25 ? -4.607 4.375 5.544 1.00 0.00 34 ASP S N 8
ATOM 8104 C CA . ASP A 1 25 ? -3.899 4.825 6.734 1.00 0.00 34 ASP S CA 8
ATOM 8105 C C . ASP A 1 25 ? -2.524 5.376 6.348 1.00 0.00 34 ASP S C 8
ATOM 8106 O O . ASP A 1 25 ? -1.724 4.673 5.734 1.00 0.00 34 ASP S O 8
ATOM 8115 N N . PRO A 1 26 ? -2.235 6.647 6.685 1.00 0.00 35 PRO S N 8
ATOM 8116 C CA . PRO A 1 26 ? -0.956 7.289 6.349 1.00 0.00 35 PRO S CA 8
ATOM 8117 C C . PRO A 1 26 ? 0.263 6.520 6.856 1.00 0.00 35 PRO S C 8
ATOM 8118 O O . PRO A 1 26 ? 1.350 6.626 6.289 1.00 0.00 35 PRO S O 8
ATOM 8129 N N . LEU A 1 27 ? 0.088 5.763 7.934 1.00 0.00 36 LEU S N 8
ATOM 8130 C CA . LEU A 1 27 ? 1.194 5.004 8.513 1.00 0.00 36 LEU S CA 8
ATOM 8131 C C . LEU A 1 27 ? 1.454 3.688 7.769 1.00 0.00 36 LEU S C 8
ATOM 8132 O O . LEU A 1 27 ? 2.458 3.023 8.024 1.00 0.00 36 LEU S O 8
ATOM 8148 N N . LYS A 1 28 ? 0.562 3.309 6.856 1.00 0.00 37 LYS S N 8
ATOM 8149 C CA . LYS A 1 28 ? 0.737 2.068 6.099 1.00 0.00 37 LYS S CA 8
ATOM 8150 C C . LYS A 1 28 ? -0.031 2.102 4.782 1.00 0.00 37 LYS S C 8
ATOM 8151 O O . LYS A 1 28 ? -1.186 1.682 4.716 1.00 0.00 37 LYS S O 8
ATOM 8170 N N . LEU A 1 29 ? 0.612 2.601 3.733 1.00 0.00 38 LEU S N 8
ATOM 8171 C CA . LEU A 1 29 ? -0.028 2.677 2.426 1.00 0.00 38 LEU S CA 8
ATOM 8172 C C . LEU A 1 29 ? 0.169 1.394 1.626 1.00 0.00 38 LEU S C 8
ATOM 8173 O O . LEU A 1 29 ? -0.737 0.943 0.928 1.00 0.00 38 LEU S O 8
ATOM 8189 N N . GLU A 1 30 ? 1.359 0.815 1.727 1.00 0.00 39 GLU S N 8
ATOM 8190 C CA . GLU A 1 30 ? 1.678 -0.412 1.006 1.00 0.00 39 GLU S CA 8
ATOM 8191 C C . GLU A 1 30 ? 0.661 -1.520 1.287 1.00 0.00 39 GLU S C 8
ATOM 8192 O O . GLU A 1 30 ? 0.557 -2.481 0.528 1.00 0.00 39 GLU S O 8
ATOM 8204 N N . ILE A 1 31 ? -0.075 -1.396 2.389 1.00 0.00 40 ILE S N 8
ATOM 8205 C CA . ILE A 1 31 ? -1.057 -2.409 2.760 1.00 0.00 40 ILE S CA 8
ATOM 8206 C C . ILE A 1 31 ? -2.396 -2.218 2.046 1.00 0.00 40 ILE S C 8
ATOM 8207 O O . ILE A 1 31 ? -3.148 -3.179 1.880 1.00 0.00 40 ILE S O 8
ATOM 8223 N N . TYR A 1 32 ? -2.709 -0.989 1.637 1.00 0.00 41 TYR S N 8
ATOM 8224 C CA . TYR A 1 32 ? -3.981 -0.734 0.963 1.00 0.00 41 TYR S CA 8
ATOM 8225 C C . TYR A 1 32 ? -3.819 -0.542 -0.539 1.00 0.00 41 TYR S C 8
ATOM 8226 O O . TYR A 1 32 ? -4.606 0.168 -1.165 1.00 0.00 41 TYR S O 8
ATOM 8244 N N . LEU A 1 33 ? -2.818 -1.188 -1.123 1.00 0.00 42 LEU S N 8
ATOM 8245 C CA . LEU A 1 33 ? -2.598 -1.080 -2.560 1.00 0.00 42 LEU S CA 8
ATOM 8246 C C . LEU A 1 33 ? -2.304 -2.439 -3.172 1.00 0.00 42 LEU S C 8
ATOM 8247 O O . LEU A 1 33 ? -1.299 -3.068 -2.852 1.00 0.00 42 LEU S O 8
ATOM 8263 N N . THR A 1 34 ? -3.178 -2.884 -4.069 1.00 0.00 43 THR S N 8
ATOM 8264 C CA . THR A 1 34 ? -2.988 -4.162 -4.733 1.00 0.00 43 THR S CA 8
ATOM 8265 C C . THR A 1 34 ? -1.670 -4.158 -5.499 1.00 0.00 43 THR S C 8
ATOM 8266 O O . THR A 1 34 ? -0.931 -3.185 -5.455 1.00 0.00 43 THR S O 8
ATOM 8277 N N . ASP A 1 35 ? -1.392 -5.254 -6.188 1.00 0.00 44 ASP S N 8
ATOM 8278 C CA . ASP A 1 35 ? -0.168 -5.413 -6.965 1.00 0.00 44 ASP S CA 8
ATOM 8279 C C . ASP A 1 35 ? -0.043 -4.328 -8.022 1.00 0.00 44 ASP S C 8
ATOM 8280 O O . ASP A 1 35 ? 1.053 -3.862 -8.312 1.00 0.00 44 ASP S O 8
ATOM 8289 N N . GLU A 1 36 ? -1.171 -3.924 -8.591 1.00 0.00 45 GLU S N 8
ATOM 8290 C CA . GLU A 1 36 ? -1.164 -2.880 -9.603 1.00 0.00 45 GLU S CA 8
ATOM 8291 C C . GLU A 1 36 ? -0.734 -1.569 -8.969 1.00 0.00 45 GLU S C 8
ATOM 8292 O O . GLU A 1 36 ? 0.226 -0.936 -9.405 1.00 0.00 45 GLU S O 8
ATOM 8304 N N . ASP A 1 37 ? -1.439 -1.187 -7.909 1.00 0.00 46 ASP S N 8
ATOM 8305 C CA . ASP A 1 37 ? -1.120 0.022 -7.179 1.00 0.00 46 ASP S CA 8
ATOM 8306 C C . ASP A 1 37 ? 0.262 -0.131 -6.560 1.00 0.00 46 ASP S C 8
ATOM 8307 O O . ASP A 1 37 ? 1.036 0.820 -6.475 1.00 0.00 46 ASP S O 8
ATOM 8316 N N . PHE A 1 38 ? 0.560 -1.362 -6.159 1.00 0.00 47 PHE S N 8
ATOM 8317 C CA . PHE A 1 38 ? 1.843 -1.708 -5.575 1.00 0.00 47 PHE S CA 8
ATOM 8318 C C . PHE A 1 38 ? 2.936 -1.527 -6.608 1.00 0.00 47 PHE S C 8
ATOM 8319 O O . PHE A 1 38 ? 3.987 -0.946 -6.336 1.00 0.00 47 PHE S O 8
ATOM 8336 N N . GLU A 1 39 ? 2.677 -2.055 -7.798 1.00 0.00 48 GLU S N 8
ATOM 8337 C CA . GLU A 1 39 ? 3.640 -1.981 -8.890 1.00 0.00 48 GLU S CA 8
ATOM 8338 C C . GLU A 1 39 ? 3.984 -0.535 -9.242 1.00 0.00 48 GLU S C 8
ATOM 8339 O O . GLU A 1 39 ? 5.155 -0.170 -9.333 1.00 0.00 48 GLU S O 8
ATOM 8351 N N . PHE A 1 40 ? 2.959 0.281 -9.453 1.00 0.00 49 PHE S N 8
ATOM 8352 C CA . PHE A 1 40 ? 3.162 1.680 -9.815 1.00 0.00 49 PHE S CA 8
ATOM 8353 C C . PHE A 1 40 ? 3.545 2.539 -8.609 1.00 0.00 49 PHE S C 8
ATOM 8354 O O . PHE A 1 40 ? 4.020 3.662 -8.774 1.00 0.00 49 PHE S O 8
ATOM 8371 N N . ALA A 1 41 ? 3.328 2.026 -7.401 1.00 0.00 50 ALA S N 8
ATOM 8372 C CA . ALA A 1 41 ? 3.650 2.785 -6.196 1.00 0.00 50 ALA S CA 8
ATOM 8373 C C . ALA A 1 41 ? 4.976 2.355 -5.571 1.00 0.00 50 ALA S C 8
ATOM 8374 O O . ALA A 1 41 ? 5.901 3.158 -5.450 1.00 0.00 50 ALA S O 8
ATOM 8381 N N . LEU A 1 42 ? 5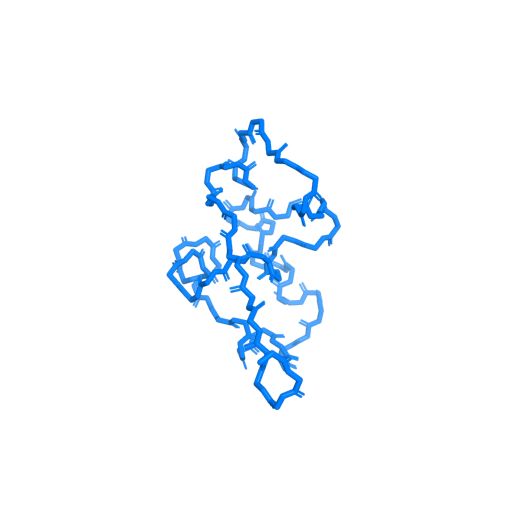.058 1.094 -5.156 1.00 0.00 51 LEU S N 8
ATOM 8382 C CA . LEU A 1 42 ? 6.269 0.580 -4.520 1.00 0.00 51 LEU S CA 8
ATOM 8383 C C . LEU A 1 42 ? 7.050 -0.362 -5.434 1.00 0.00 51 LEU S C 8
ATOM 8384 O O . LEU A 1 42 ? 8.123 -0.841 -5.066 1.00 0.00 51 LEU S O 8
ATOM 8400 N N . ASP A 1 43 ? 6.514 -0.629 -6.618 1.00 0.00 52 ASP S N 8
ATOM 8401 C CA . ASP A 1 43 ? 7.172 -1.519 -7.566 1.00 0.00 52 ASP S CA 8
ATOM 8402 C C . ASP A 1 43 ? 7.265 -2.945 -7.018 1.00 0.00 52 ASP S C 8
ATOM 8403 O O . ASP A 1 43 ? 7.985 -3.777 -7.568 1.00 0.00 52 ASP S O 8
ATOM 8412 N N . MET A 1 44 ? 6.524 -3.231 -5.947 1.00 0.00 53 MET S N 8
ATOM 8413 C CA . MET A 1 44 ? 6.531 -4.571 -5.361 1.00 0.00 53 MET S CA 8
ATOM 8414 C C . MET A 1 44 ? 5.117 -5.138 -5.316 1.00 0.00 53 MET S C 8
ATOM 8415 O O . MET A 1 44 ? 4.232 -4.644 -6.011 1.00 0.00 53 MET S O 8
ATOM 8429 N N . THR A 1 45 ? 4.896 -6.179 -4.513 1.00 0.00 54 THR S N 8
ATOM 8430 C CA . THR A 1 45 ? 3.573 -6.780 -4.414 1.00 0.00 54 THR S CA 8
ATOM 8431 C C . THR A 1 45 ? 3.185 -7.013 -2.961 1.00 0.00 54 THR S C 8
ATOM 8432 O O . THR A 1 45 ? 4.047 -7.104 -2.087 1.00 0.00 54 THR S O 8
ATOM 8443 N N . ARG A 1 46 ? 1.886 -7.125 -2.708 1.00 0.00 55 ARG S N 8
ATOM 8444 C CA . ARG A 1 46 ? 1.400 -7.370 -1.358 1.00 0.00 55 ARG S CA 8
ATOM 8445 C C . ARG A 1 46 ? 1.914 -8.710 -0.852 1.00 0.00 55 ARG S C 8
ATOM 8446 O O . ARG A 1 46 ? 2.114 -8.896 0.346 1.00 0.00 55 ARG S O 8
ATOM 8467 N N . ASP A 1 47 ? 2.130 -9.638 -1.780 1.00 0.00 56 ASP S N 8
ATOM 8468 C CA . ASP A 1 47 ? 2.627 -10.969 -1.446 1.00 0.00 56 ASP S CA 8
ATOM 8469 C C . ASP A 1 47 ? 4.157 -11.005 -1.422 1.00 0.00 56 ASP S C 8
ATOM 8470 O O . ASP A 1 47 ? 4.750 -11.994 -0.990 1.00 0.00 56 ASP S O 8
ATOM 8479 N N . GLU A 1 48 ? 4.794 -9.925 -1.872 1.00 0.00 57 GLU S N 8
ATOM 8480 C CA . GLU A 1 48 ? 6.248 -9.848 -1.880 1.00 0.00 57 GLU S CA 8
ATOM 8481 C C . GLU A 1 48 ? 6.703 -9.147 -0.622 1.00 0.00 57 GLU S C 8
ATOM 8482 O O . GLU A 1 48 ? 7.428 -9.709 0.201 1.00 0.00 57 GLU S O 8
ATOM 8494 N N . TYR A 1 49 ? 6.228 -7.923 -0.465 1.00 0.00 58 TYR S N 8
ATOM 8495 C CA . TYR A 1 49 ? 6.524 -7.130 0.709 1.00 0.00 58 TYR S CA 8
ATOM 8496 C C . TYR A 1 49 ? 6.035 -7.869 1.945 1.00 0.00 58 TYR S C 8
ATOM 8497 O O . TYR A 1 49 ? 6.601 -7.735 3.031 1.00 0.00 58 TYR S O 8
ATOM 8515 N N . ASN A 1 50 ? 4.981 -8.655 1.765 1.00 0.00 59 ASN S N 8
ATOM 8516 C CA . ASN A 1 50 ? 4.407 -9.431 2.865 1.00 0.00 59 ASN S CA 8
ATOM 8517 C C . ASN A 1 50 ? 5.481 -10.247 3.586 1.00 0.00 59 ASN S C 8
ATOM 8518 O O . ASN A 1 50 ? 5.342 -10.562 4.767 1.00 0.00 59 ASN S O 8
ATOM 8529 N N . ALA A 1 51 ? 6.547 -10.591 2.866 1.00 0.00 60 ALA S N 8
ATOM 8530 C CA . ALA A 1 51 ? 7.633 -11.378 3.440 1.00 0.00 60 ALA S CA 8
ATOM 8531 C C . ALA A 1 51 ? 8.936 -10.585 3.482 1.00 0.00 60 ALA S C 8
ATOM 8532 O O . ALA A 1 51 ? 9.752 -10.765 4.385 1.00 0.00 60 ALA S O 8
ATOM 8539 N N . LEU A 1 52 ? 9.126 -9.710 2.501 1.00 0.00 61 LEU S N 8
ATOM 8540 C CA . LEU A 1 52 ? 10.329 -8.895 2.429 1.00 0.00 61 LEU S CA 8
ATOM 8541 C C . LEU A 1 52 ? 10.458 -8.008 3.663 1.00 0.00 61 LEU S C 8
ATOM 8542 O O . LEU A 1 52 ? 9.456 -7.603 4.254 1.00 0.00 61 LEU S O 8
ATOM 8558 N N . PRO A 1 53 ? 11.699 -7.697 4.070 1.00 0.00 62 PRO S N 8
ATOM 8559 C CA . PRO A 1 53 ? 11.973 -6.858 5.237 1.00 0.00 62 PRO S CA 8
ATOM 8560 C C . PRO A 1 53 ? 11.043 -5.650 5.309 1.00 0.00 62 PRO S C 8
ATOM 8561 O O . PRO A 1 53 ? 10.900 -4.900 4.343 1.00 0.00 62 PRO S O 8
ATOM 8572 N N . ALA A 1 54 ? 10.406 -5.477 6.462 1.00 0.00 63 ALA S N 8
ATOM 8573 C CA . ALA A 1 54 ? 9.474 -4.373 6.669 1.00 0.00 63 ALA S CA 8
ATOM 8574 C C . ALA A 1 54 ? 10.164 -3.014 6.587 1.00 0.00 63 ALA S C 8
ATOM 8575 O O . ALA A 1 54 ? 9.505 -1.987 6.435 1.00 0.00 63 ALA S O 8
ATOM 8582 N N . TRP A 1 55 ? 11.488 -3.007 6.670 1.00 0.00 64 TRP S N 8
ATOM 8583 C CA . TRP A 1 55 ? 12.246 -1.783 6.593 1.00 0.00 64 TRP S CA 8
ATOM 8584 C C . TRP A 1 55 ? 12.603 -1.512 5.144 1.00 0.00 64 TRP S C 8
ATOM 8585 O O . TRP A 1 55 ? 12.503 -0.386 4.673 1.00 0.00 64 TRP S O 8
ATOM 8606 N N . LYS A 1 56 ? 13.018 -2.565 4.443 1.00 0.00 65 LYS S N 8
ATOM 8607 C CA . LYS A 1 56 ? 13.386 -2.449 3.044 1.00 0.00 65 LYS S CA 8
ATOM 8608 C C . LYS A 1 56 ? 12.187 -1.985 2.243 1.00 0.00 65 LYS S C 8
ATOM 8609 O O . LYS A 1 56 ? 12.293 -1.078 1.417 1.00 0.00 65 LYS S O 8
ATOM 8628 N N . GLN A 1 57 ? 11.025 -2.577 2.519 1.00 0.00 66 GLN S N 8
ATOM 8629 C CA . GLN A 1 57 ? 9.813 -2.165 1.843 1.00 0.00 66 GLN S CA 8
ATOM 8630 C C . GLN A 1 57 ? 9.582 -0.699 2.160 1.00 0.00 66 GLN S C 8
ATOM 8631 O O . GLN A 1 57 ? 9.313 0.111 1.272 1.00 0.00 66 GLN S O 8
ATOM 8645 N N . VAL A 1 58 ? 9.762 -0.354 3.436 1.00 0.00 67 VAL S N 8
ATOM 8646 C CA . VAL A 1 58 ? 9.648 1.021 3.874 1.00 0.00 67 VAL S CA 8
ATOM 8647 C C . VAL A 1 58 ? 10.686 1.848 3.128 1.00 0.00 67 VAL S C 8
ATOM 8648 O O . VAL A 1 58 ? 10.392 2.944 2.650 1.00 0.00 67 VAL S O 8
ATOM 8661 N N . ASN A 1 59 ? 11.904 1.300 3.011 1.00 0.00 68 ASN S N 8
ATOM 8662 C CA . ASN A 1 59 ? 12.974 1.985 2.290 1.00 0.00 68 ASN S CA 8
ATOM 8663 C C . ASN A 1 59 ? 12.458 2.528 0.960 1.00 0.00 68 ASN S C 8
ATOM 8664 O O . ASN A 1 59 ? 12.903 3.571 0.483 1.00 0.00 68 ASN S O 8
ATOM 8675 N N . LEU A 1 60 ? 11.510 1.803 0.372 1.00 0.00 69 LEU S N 8
ATOM 8676 C CA . LEU A 1 60 ? 10.923 2.195 -0.902 1.00 0.00 69 LEU S CA 8
ATOM 8677 C C . LEU A 1 60 ? 9.785 3.189 -0.699 1.00 0.00 69 LEU S C 8
ATOM 8678 O O . LEU A 1 60 ? 9.683 4.180 -1.423 1.00 0.00 69 LEU S O 8
ATOM 8694 N N . LYS A 1 61 ? 8.928 2.925 0.287 1.00 0.00 70 LYS S N 8
ATOM 8695 C CA . LYS A 1 61 ? 7.802 3.812 0.563 1.00 0.00 70 LYS S CA 8
ATOM 8696 C C . LYS A 1 61 ? 8.291 5.235 0.826 1.00 0.00 70 LYS S C 8
ATOM 8697 O O . LYS A 1 61 ? 7.819 6.185 0.205 1.00 0.00 70 LYS S O 8
ATOM 8716 N N . LYS A 1 62 ? 9.246 5.375 1.737 1.00 0.00 71 LYS S N 8
ATOM 8717 C CA . LYS A 1 62 ? 9.797 6.686 2.062 1.00 0.00 71 LYS S CA 8
ATOM 8718 C C . LYS A 1 62 ? 10.641 7.220 0.908 1.00 0.00 71 LYS S C 8
ATOM 8719 O O . LYS A 1 62 ? 10.731 8.430 0.701 1.00 0.00 71 LYS S O 8
ATOM 8738 N N . ALA A 1 63 ? 11.258 6.311 0.160 1.00 0.00 72 ALA S N 8
ATOM 8739 C CA . ALA A 1 63 ? 12.094 6.689 -0.973 1.00 0.00 72 ALA S CA 8
ATOM 8740 C C . ALA A 1 63 ? 11.314 7.541 -1.971 1.00 0.00 72 ALA S C 8
ATOM 8741 O O . ALA A 1 63 ? 11.881 8.406 -2.638 1.00 0.00 72 ALA S O 8
ATOM 8748 N N . LYS A 1 64 ? 10.012 7.290 -2.065 1.00 0.00 73 LYS S N 8
ATOM 8749 C CA . LYS A 1 64 ? 9.155 8.038 -2.980 1.00 0.00 73 LYS S CA 8
ATOM 8750 C C . LYS A 1 64 ? 8.095 8.829 -2.216 1.00 0.00 73 LYS S C 8
ATOM 8751 O O . LYS A 1 64 ? 7.100 9.267 -2.794 1.00 0.00 73 LYS S O 8
ATOM 8770 N N . GLY A 1 65 ? 8.316 9.011 -0.917 1.00 0.00 74 GLY S N 8
ATOM 8771 C CA . GLY A 1 65 ? 7.374 9.750 -0.098 1.00 0.00 74 GLY S CA 8
ATOM 8772 C C . GLY A 1 65 ? 6.027 9.065 0.018 1.00 0.00 74 GLY S C 8
ATOM 8773 O O . GLY A 1 65 ? 5.055 9.674 0.465 1.00 0.00 74 GLY S O 8
ATOM 8777 N N . LEU A 1 66 ? 5.965 7.796 -0.375 1.00 0.00 75 LEU S N 8
ATOM 8778 C CA . LEU A 1 66 ? 4.723 7.038 -0.296 1.00 0.00 75 LEU S CA 8
ATOM 8779 C C . LEU A 1 66 ? 4.152 7.087 1.114 1.00 0.00 75 LEU S C 8
ATOM 8780 O O . LEU A 1 66 ? 3.407 8.003 1.460 1.00 0.00 75 LEU S O 8
ATOM 8796 N N . PHE A 1 67 ? 4.506 6.097 1.926 1.00 0.00 76 PHE S N 8
ATOM 8797 C CA . PHE A 1 67 ? 4.021 6.039 3.296 1.00 0.00 76 PHE S CA 8
ATOM 8798 C C . PHE A 1 67 ? 4.909 6.863 4.228 1.00 0.00 76 PHE S C 8
ATOM 8799 O O . PHE A 1 67 ? 4.428 7.247 5.316 1.00 0.00 76 PHE S O 8
ATOM 8817 N N . MET A 1 1 ? -17.541 -17.099 0.224 1.00 0.00 10 MET S N 9
ATOM 8818 C CA . MET A 1 1 ? -16.581 -16.175 0.882 1.00 0.00 10 MET S CA 9
ATOM 8819 C C . MET A 1 1 ? -15.144 -16.505 0.491 1.00 0.00 10 MET S C 9
ATOM 8820 O O . MET A 1 1 ? -14.426 -15.660 -0.045 1.00 0.00 10 MET S O 9
ATOM 8836 N N . LEU A 1 2 ? -14.729 -17.739 0.764 1.00 0.00 11 LEU S N 9
ATOM 8837 C CA . LEU A 1 2 ? -13.376 -18.178 0.441 1.00 0.00 11 LEU S CA 9
ATOM 8838 C C . LEU A 1 2 ? -13.225 -18.415 -1.059 1.00 0.00 11 LEU S C 9
ATOM 8839 O O . LEU A 1 2 ? -12.199 -18.078 -1.649 1.00 0.00 11 LEU S O 9
ATOM 8855 N N . ALA A 1 3 ? -14.253 -18.998 -1.668 1.00 0.00 12 ALA S N 9
ATOM 8856 C CA . ALA A 1 3 ? -14.233 -19.280 -3.098 1.00 0.00 12 ALA S CA 9
ATOM 8857 C C . ALA A 1 3 ? -14.231 -17.991 -3.911 1.00 0.00 12 ALA S C 9
ATOM 8858 O O . ALA A 1 3 ? -13.599 -17.912 -4.965 1.00 0.00 12 ALA S O 9
ATOM 8865 N N . LYS A 1 4 ? -14.939 -16.981 -3.416 1.00 0.00 13 LYS S N 9
ATOM 8866 C CA . LYS A 1 4 ? -15.019 -15.695 -4.098 1.00 0.00 13 LYS S CA 9
ATOM 8867 C C . LYS A 1 4 ? -13.704 -14.931 -3.970 1.00 0.00 13 LYS S C 9
ATOM 8868 O O . LYS A 1 4 ? -12.994 -15.059 -2.972 1.00 0.00 13 LYS S O 9
ATOM 8887 N N . LEU A 1 5 ? -13.383 -14.137 -4.988 1.00 0.00 14 LEU S N 9
ATOM 8888 C CA . LEU A 1 5 ? -12.153 -13.355 -4.988 1.00 0.00 14 LEU S CA 9
ATOM 8889 C C . LEU A 1 5 ? -12.427 -11.909 -5.392 1.00 0.00 14 LEU S C 9
ATOM 8890 O O . LEU A 1 5 ? -12.671 -11.616 -6.562 1.00 0.00 14 LEU S O 9
ATOM 8906 N N . CYS A 1 6 ? -12.380 -11.009 -4.415 1.00 0.00 15 CYS S N 9
ATOM 8907 C CA . CYS A 1 6 ? -12.619 -9.593 -4.665 1.00 0.00 15 CYS S CA 9
ATOM 8908 C C . CYS A 1 6 ? -11.380 -8.768 -4.334 1.00 0.00 15 CYS S C 9
ATOM 8909 O O . CYS A 1 6 ? -10.724 -8.997 -3.319 1.00 0.00 15 CYS S O 9
ATOM 8917 N N . LYS A 1 7 ? -11.062 -7.809 -5.199 1.00 0.00 16 LYS S N 9
ATOM 8918 C CA . LYS A 1 7 ? -9.899 -6.955 -4.993 1.00 0.00 16 LYS S CA 9
ATOM 8919 C C . LYS A 1 7 ? -10.237 -5.490 -5.257 1.00 0.00 16 LYS S C 9
ATOM 8920 O O . LYS A 1 7 ? -10.465 -5.090 -6.398 1.00 0.00 16 LYS S O 9
ATOM 8939 N N . THR A 1 8 ? -10.261 -4.695 -4.191 1.00 0.00 17 THR S N 9
ATOM 8940 C CA . THR A 1 8 ? -10.564 -3.272 -4.301 1.00 0.00 17 THR S CA 9
ATOM 8941 C C . THR A 1 8 ? -9.602 -2.455 -3.445 1.00 0.00 17 THR S C 9
ATOM 8942 O O . THR A 1 8 ? -9.648 -2.514 -2.216 1.00 0.00 17 THR S O 9
ATOM 8953 N N . ILE A 1 9 ? -8.726 -1.700 -4.101 1.00 0.00 18 ILE S N 9
ATOM 8954 C CA . ILE A 1 9 ? -7.745 -0.882 -3.399 1.00 0.00 18 ILE S CA 9
ATOM 8955 C C . ILE A 1 9 ? -7.987 0.609 -3.644 1.00 0.00 18 ILE S C 9
ATOM 8956 O O . ILE A 1 9 ? -8.710 0.986 -4.568 1.00 0.00 18 ILE S O 9
ATOM 8972 N N . TYR A 1 10 ? -7.378 1.456 -2.815 1.00 0.00 19 TYR S N 9
ATOM 8973 C CA . TYR A 1 10 ? -7.529 2.901 -2.951 1.00 0.00 19 TYR S CA 9
ATOM 8974 C C . TYR A 1 10 ? -6.443 3.460 -3.882 1.00 0.00 19 TYR S C 9
ATOM 8975 O O . TYR A 1 10 ? -5.255 3.213 -3.676 1.00 0.00 19 TYR S O 9
ATOM 8993 N N . PRO A 1 11 ? -6.842 4.199 -4.943 1.00 0.00 20 PRO S N 9
ATOM 8994 C CA . PRO A 1 11 ? -5.910 4.769 -5.928 1.00 0.00 20 PRO S CA 9
ATOM 8995 C C . PRO A 1 11 ? -4.669 5.404 -5.301 1.00 0.00 20 PRO S C 9
ATOM 8996 O O . PRO A 1 11 ? -4.764 6.158 -4.335 1.00 0.00 20 PRO S O 9
ATOM 9007 N N . LEU A 1 12 ? -3.505 5.088 -5.871 1.00 0.00 21 LEU S N 9
ATOM 9008 C CA . LEU A 1 12 ? -2.227 5.611 -5.386 1.00 0.00 21 LEU S CA 9
ATOM 9009 C C . LEU A 1 12 ? -2.259 7.126 -5.201 1.00 0.00 21 LEU S C 9
ATOM 9010 O O . LEU A 1 12 ? -1.740 7.640 -4.217 1.00 0.00 21 LEU S O 9
ATOM 9026 N N . ALA A 1 13 ? -2.863 7.842 -6.143 1.00 0.00 22 ALA S N 9
ATOM 9027 C CA . ALA A 1 13 ? -2.940 9.293 -6.041 1.00 0.00 22 ALA S CA 9
ATOM 9028 C C . ALA A 1 13 ? -3.803 9.683 -4.856 1.00 0.00 22 ALA S C 9
ATOM 9029 O O . ALA A 1 13 ? -3.442 10.554 -4.065 1.00 0.00 22 ALA S O 9
ATOM 9036 N N . ASP A 1 14 ? -4.943 9.011 -4.731 1.00 0.00 23 ASP S N 9
ATOM 9037 C CA . ASP A 1 14 ? -5.870 9.257 -3.636 1.00 0.00 23 ASP S CA 9
ATOM 9038 C C . ASP A 1 14 ? -5.137 9.327 -2.298 1.00 0.00 23 ASP S C 9
ATOM 9039 O O . ASP A 1 14 ? -5.603 9.974 -1.366 1.00 0.00 23 ASP S O 9
ATOM 9048 N N . LEU A 1 15 ? -3.997 8.648 -2.215 1.00 0.00 24 LEU S N 9
ATOM 9049 C CA . LEU A 1 15 ? -3.203 8.619 -0.986 1.00 0.00 24 LEU S CA 9
ATOM 9050 C C . LEU A 1 15 ? -1.865 9.317 -1.170 1.00 0.00 24 LEU S C 9
ATOM 9051 O O . LEU A 1 15 ? -1.289 9.837 -0.213 1.00 0.00 24 LEU S O 9
ATOM 9067 N N . LEU A 1 16 ? -1.361 9.304 -2.395 1.00 0.00 25 LEU S N 9
ATOM 9068 C CA . LEU A 1 16 ? -0.076 9.907 -2.700 1.00 0.00 25 LEU S CA 9
ATOM 9069 C C . LEU A 1 16 ? -0.133 11.434 -2.684 1.00 0.00 25 LEU S C 9
ATOM 9070 O O . LEU A 1 16 ? 0.373 12.091 -3.595 1.00 0.00 25 LEU S O 9
ATOM 9086 N N . ALA A 1 17 ? -0.732 11.982 -1.627 1.00 0.00 26 ALA S N 9
ATOM 9087 C CA . ALA A 1 17 ? -0.847 13.438 -1.437 1.00 0.00 26 ALA S CA 9
ATOM 9088 C C . ALA A 1 17 ? -2.175 13.982 -1.951 1.00 0.00 26 ALA S C 9
ATOM 9089 O O . ALA A 1 17 ? -2.214 14.999 -2.645 1.00 0.00 26 ALA S O 9
ATOM 9096 N N . ARG A 1 18 ? -3.261 13.311 -1.594 1.00 0.00 27 ARG S N 9
ATOM 9097 C CA . ARG A 1 18 ? -4.592 13.736 -2.005 1.00 0.00 27 ARG S CA 9
ATOM 9098 C C . ARG A 1 18 ? -5.628 13.316 -0.971 1.00 0.00 27 ARG S C 9
ATOM 9099 O O . ARG A 1 18 ? -5.562 12.202 -0.462 1.00 0.00 27 ARG S O 9
ATOM 9120 N N . PRO A 1 19 ? -6.610 14.193 -0.653 1.00 0.00 28 PRO S N 9
ATOM 9121 C CA . PRO A 1 19 ? -7.667 13.887 0.311 1.00 0.00 28 PRO S CA 9
ATOM 9122 C C . PRO A 1 19 ? -8.086 12.415 0.280 1.00 0.00 28 PRO S C 9
ATOM 9123 O O . PRO A 1 19 ? -9.099 12.047 -0.314 1.00 0.00 28 PRO S O 9
ATOM 9134 N N . LEU A 1 20 ? -7.272 11.589 0.927 1.00 0.00 29 LEU S N 9
ATOM 9135 C CA . LEU A 1 20 ? -7.504 10.150 0.996 1.00 0.00 29 LEU S CA 9
ATOM 9136 C C . LEU A 1 20 ? -8.620 9.800 1.974 1.00 0.00 29 LEU S C 9
ATOM 9137 O O . LEU A 1 20 ? -8.944 10.570 2.877 1.00 0.00 29 LEU S O 9
ATOM 9153 N N . PRO A 1 21 ? -9.220 8.609 1.794 1.00 0.00 30 PRO S N 9
ATOM 9154 C CA . PRO A 1 21 ? -10.306 8.119 2.647 1.00 0.00 30 PRO S CA 9
ATOM 9155 C C . PRO A 1 21 ? -9.791 7.576 3.970 1.00 0.00 30 PRO S C 9
ATOM 9156 O O . PRO A 1 21 ? -8.691 7.915 4.406 1.00 0.00 30 PRO S O 9
ATOM 9167 N N . GLU A 1 22 ? -10.592 6.735 4.610 1.00 0.00 31 GLU S N 9
ATOM 9168 C CA . GLU A 1 22 ? -10.206 6.158 5.888 1.00 0.00 31 GLU S CA 9
ATOM 9169 C C . GLU A 1 22 ? -9.482 4.834 5.713 1.00 0.00 31 GLU S C 9
ATOM 9170 O O . GLU A 1 22 ? -8.472 4.591 6.373 1.00 0.00 31 GLU S O 9
ATOM 9182 N N . GLY A 1 23 ? -9.968 3.989 4.808 1.00 0.00 32 GLY S N 9
ATOM 9183 C CA . GLY A 1 23 ? -9.294 2.723 4.573 1.00 0.00 32 GLY S CA 9
ATOM 9184 C C . GLY A 1 23 ? -7.810 2.943 4.349 1.00 0.00 32 GLY S C 9
ATOM 9185 O O . GLY A 1 23 ? -6.990 2.055 4.587 1.00 0.00 32 GLY S O 9
ATOM 9189 N N . VAL A 1 24 ? -7.475 4.157 3.908 1.00 0.00 33 VAL S N 9
ATOM 9190 C CA . VAL A 1 24 ? -6.098 4.546 3.665 1.00 0.00 33 VAL S CA 9
ATOM 9191 C C . VAL A 1 24 ? -5.468 5.085 4.954 1.00 0.00 33 VAL S C 9
ATOM 9192 O O . VAL A 1 24 ? -5.791 6.184 5.403 1.00 0.00 33 VAL S O 9
ATOM 9205 N N . ASP A 1 25 ? -4.567 4.306 5.542 1.00 0.00 34 ASP S N 9
ATOM 9206 C CA . ASP A 1 25 ? -3.891 4.711 6.769 1.00 0.00 34 ASP S CA 9
ATOM 9207 C C . ASP A 1 25 ? -2.545 5.372 6.444 1.00 0.00 34 ASP S C 9
ATOM 9208 O O . ASP A 1 25 ? -1.667 4.745 5.854 1.00 0.00 34 ASP S O 9
ATOM 9217 N N . PRO A 1 26 ? -2.364 6.654 6.810 1.00 0.00 35 PRO S N 9
ATOM 9218 C CA . PRO A 1 26 ? -1.122 7.389 6.531 1.00 0.00 35 PRO S CA 9
ATOM 9219 C C . PRO A 1 26 ? 0.120 6.748 7.154 1.00 0.00 35 PRO S C 9
ATOM 9220 O O . PRO A 1 26 ? 1.240 6.999 6.709 1.00 0.00 35 PRO S O 9
ATOM 9231 N N . LEU A 1 27 ? -0.076 5.932 8.183 1.00 0.00 36 LEU S N 9
ATOM 9232 C CA . LEU A 1 27 ? 1.043 5.274 8.857 1.00 0.00 36 LEU S CA 9
ATOM 9233 C C . LEU A 1 27 ? 1.690 4.204 7.972 1.00 0.00 36 LEU S C 9
ATOM 9234 O O . LEU A 1 27 ? 2.766 3.696 8.289 1.00 0.00 36 LEU S O 9
ATOM 9250 N N . LYS A 1 28 ? 1.032 3.865 6.867 1.00 0.00 37 LYS S N 9
ATOM 9251 C CA . LYS A 1 28 ? 1.547 2.858 5.943 1.00 0.00 37 LYS S CA 9
ATOM 9252 C C . LYS A 1 28 ? 0.664 2.776 4.702 1.00 0.00 37 LYS S C 9
ATOM 9253 O O . LYS A 1 28 ? -0.503 2.398 4.782 1.00 0.00 37 LYS S O 9
ATOM 9272 N N . LEU A 1 29 ? 1.219 3.166 3.561 1.00 0.00 38 LEU S N 9
ATOM 9273 C CA . LEU A 1 29 ? 0.473 3.168 2.308 1.00 0.00 38 LEU S CA 9
ATOM 9274 C C . LEU A 1 29 ? 0.548 1.832 1.572 1.00 0.00 38 LEU S C 9
ATOM 9275 O O . LEU A 1 29 ? -0.443 1.373 1.006 1.00 0.00 38 LEU S O 9
ATOM 9291 N N . GLU A 1 30 ? 1.725 1.220 1.577 1.00 0.00 39 GLU S N 9
ATOM 9292 C CA . GLU A 1 30 ? 1.941 -0.061 0.900 1.00 0.00 39 GLU S CA 9
ATOM 9293 C C . GLU A 1 30 ? 0.778 -1.031 1.110 1.00 0.00 39 GLU S C 9
ATOM 9294 O O . GLU A 1 30 ? 0.533 -1.905 0.280 1.00 0.00 39 GLU S O 9
ATOM 9306 N N . ILE A 1 31 ? 0.079 -0.894 2.231 1.00 0.00 40 ILE S N 9
ATOM 9307 C CA . ILE A 1 31 ? -1.033 -1.783 2.544 1.00 0.00 40 ILE S CA 9
ATOM 9308 C C . ILE A 1 31 ? -2.256 -1.541 1.660 1.00 0.00 40 ILE S C 9
ATOM 9309 O O . ILE A 1 31 ? -2.987 -2.482 1.352 1.00 0.00 40 ILE S O 9
ATOM 9325 N N . TYR A 1 32 ? -2.502 -0.290 1.261 1.00 0.00 41 TYR S N 9
ATOM 9326 C CA . TYR A 1 32 ? -3.671 -0.001 0.431 1.00 0.00 41 TYR S CA 9
ATOM 9327 C C . TYR A 1 32 ? -3.322 0.272 -1.030 1.00 0.00 41 TYR S C 9
ATOM 9328 O O . TYR A 1 32 ? -3.892 1.169 -1.652 1.00 0.00 41 TYR S O 9
ATOM 9346 N N . LEU A 1 33 ? -2.423 -0.527 -1.594 1.00 0.00 42 LEU S N 9
ATOM 9347 C CA . LEU A 1 33 ? -2.065 -0.380 -3.002 1.00 0.00 42 LEU S CA 9
ATOM 9348 C C . LEU A 1 33 ? -1.939 -1.750 -3.650 1.00 0.00 42 LEU S C 9
ATOM 9349 O O . LEU A 1 33 ? -1.078 -2.543 -3.285 1.00 0.00 42 LEU S O 9
ATOM 9365 N N . THR A 1 34 ? -2.817 -2.020 -4.611 1.00 0.00 43 THR S N 9
ATOM 9366 C CA . THR A 1 34 ? -2.818 -3.298 -5.312 1.00 0.00 43 THR S CA 9
ATOM 9367 C C . THR A 1 34 ? -1.542 -3.482 -6.126 1.00 0.00 43 THR S C 9
ATOM 9368 O O . THR A 1 34 ? -0.883 -2.518 -6.488 1.00 0.00 43 THR S O 9
ATOM 9379 N N . ASP A 1 35 ? -1.214 -4.741 -6.398 1.00 0.00 44 ASP S N 9
ATOM 9380 C CA . ASP A 1 35 ? -0.024 -5.122 -7.166 1.00 0.00 44 ASP S CA 9
ATOM 9381 C C . ASP A 1 35 ? 0.319 -4.101 -8.243 1.00 0.00 44 ASP S C 9
ATOM 9382 O O . ASP A 1 35 ? 1.488 -3.848 -8.511 1.00 0.00 44 ASP S O 9
ATOM 9391 N N . GLU A 1 36 ? -0.699 -3.503 -8.851 1.00 0.00 45 GLU S N 9
ATOM 9392 C CA . GLU A 1 36 ? -0.469 -2.496 -9.876 1.00 0.00 45 GLU S CA 9
ATOM 9393 C C . GLU A 1 36 ? 0.134 -1.260 -9.230 1.00 0.00 45 GLU S C 9
ATOM 9394 O O . GLU A 1 36 ? 1.182 -0.767 -9.647 1.00 0.00 45 GLU S O 9
ATOM 9406 N N . ASP A 1 37 ? -0.529 -0.792 -8.180 1.00 0.00 46 ASP S N 9
ATOM 9407 C CA . ASP A 1 37 ? -0.069 0.352 -7.421 1.00 0.00 46 ASP S CA 9
ATOM 9408 C C . ASP A 1 37 ? 1.202 -0.027 -6.672 1.00 0.00 46 ASP S C 9
ATOM 9409 O O . ASP A 1 37 ? 2.109 0.784 -6.492 1.00 0.00 46 ASP S O 9
ATOM 9418 N N . PHE A 1 38 ? 1.247 -1.286 -6.256 1.00 0.00 47 PHE S N 9
ATOM 9419 C CA . PHE A 1 38 ? 2.381 -1.840 -5.540 1.00 0.00 47 PHE S CA 9
ATOM 9420 C C . PHE A 1 38 ? 3.573 -1.967 -6.472 1.00 0.00 47 PHE S C 9
ATOM 9421 O O . PHE A 1 38 ? 4.712 -1.707 -6.085 1.00 0.00 47 PHE S O 9
ATOM 9438 N N . GLU A 1 39 ? 3.297 -2.377 -7.706 1.00 0.00 48 GLU S N 9
ATOM 9439 C CA . GLU A 1 39 ? 4.349 -2.550 -8.703 1.00 0.00 48 GLU S CA 9
ATOM 9440 C C . GLU A 1 39 ? 4.758 -1.213 -9.315 1.00 0.00 48 GLU S C 9
ATOM 9441 O O . GLU A 1 39 ? 5.899 -1.039 -9.746 1.00 0.00 48 GLU S O 9
ATOM 9453 N N . PHE A 1 40 ? 3.823 -0.272 -9.363 1.00 0.00 49 PHE S N 9
ATOM 9454 C CA . PHE A 1 40 ? 4.095 1.042 -9.937 1.00 0.00 49 PHE S CA 9
ATOM 9455 C C . PHE A 1 40 ? 4.602 2.019 -8.880 1.00 0.00 49 PHE S C 9
ATOM 9456 O O . PHE A 1 40 ? 5.383 2.922 -9.185 1.00 0.00 49 PHE S O 9
ATOM 9473 N N . ALA A 1 41 ? 4.146 1.848 -7.644 1.00 0.00 50 ALA S N 9
ATOM 9474 C CA . ALA A 1 41 ? 4.551 2.733 -6.556 1.00 0.00 50 ALA S CA 9
ATOM 9475 C C . ALA A 1 41 ? 5.645 2.118 -5.685 1.00 0.00 50 ALA S C 9
ATOM 9476 O O . ALA A 1 41 ? 6.356 2.833 -4.981 1.00 0.00 50 ALA S O 9
ATOM 9483 N N . LEU A 1 42 ? 5.771 0.793 -5.714 1.00 0.00 51 LEU S N 9
ATOM 9484 C CA . LEU A 1 42 ? 6.778 0.117 -4.900 1.00 0.00 51 LEU S CA 9
ATOM 9485 C C . LEU A 1 42 ? 7.534 -0.966 -5.668 1.00 0.00 51 LEU S C 9
ATOM 9486 O O . LEU A 1 42 ? 8.472 -1.561 -5.140 1.00 0.00 51 LEU S O 9
ATOM 9502 N N . ASP A 1 43 ? 7.126 -1.230 -6.904 1.00 0.00 52 ASP S N 9
ATOM 9503 C CA . ASP A 1 43 ? 7.781 -2.251 -7.712 1.00 0.00 52 ASP S CA 9
ATOM 9504 C C . ASP A 1 43 ? 7.672 -3.631 -7.061 1.00 0.00 52 ASP S C 9
ATOM 9505 O O . ASP A 1 43 ? 8.352 -4.571 -7.474 1.00 0.00 52 ASP S O 9
ATOM 9514 N N . MET A 1 44 ? 6.804 -3.758 -6.056 1.00 0.00 53 MET S N 9
ATOM 9515 C CA . MET A 1 44 ? 6.609 -5.038 -5.381 1.00 0.00 53 MET S CA 9
ATOM 9516 C C . MET A 1 44 ? 5.123 -5.349 -5.268 1.00 0.00 53 MET S C 9
ATOM 9517 O O . MET A 1 44 ? 4.309 -4.710 -5.930 1.00 0.00 53 MET S O 9
ATOM 9531 N N . THR A 1 45 ? 4.764 -6.328 -4.441 1.00 0.00 54 THR S N 9
ATOM 9532 C CA . THR A 1 45 ? 3.363 -6.691 -4.273 1.00 0.00 54 THR S CA 9
ATOM 9533 C C . THR A 1 45 ? 3.012 -6.840 -2.800 1.00 0.00 54 THR S C 9
ATOM 9534 O O . THR A 1 45 ? 3.895 -7.009 -1.959 1.00 0.00 54 THR S O 9
ATOM 9545 N N . ARG A 1 46 ? 1.722 -6.805 -2.493 1.00 0.00 55 ARG S N 9
ATOM 9546 C CA . ARG A 1 46 ? 1.274 -6.969 -1.118 1.00 0.00 55 ARG S CA 9
ATOM 9547 C C . ARG A 1 46 ? 1.687 -8.342 -0.602 1.00 0.00 55 ARG S C 9
ATOM 9548 O O . ARG A 1 46 ? 1.867 -8.538 0.598 1.00 0.00 55 ARG S O 9
ATOM 9569 N N . ASP A 1 47 ? 1.848 -9.283 -1.530 1.00 0.00 56 ASP S N 9
ATOM 9570 C CA . ASP A 1 47 ? 2.251 -10.643 -1.197 1.00 0.00 56 ASP S CA 9
ATOM 9571 C C . ASP A 1 47 ? 3.775 -10.786 -1.211 1.00 0.00 56 ASP S C 9
ATOM 9572 O O . ASP A 1 47 ? 4.311 -11.809 -0.786 1.00 0.00 56 ASP S O 9
ATOM 9581 N N . GLU A 1 48 ? 4.468 -9.754 -1.690 1.00 0.00 57 GLU S N 9
ATOM 9582 C CA . GLU A 1 48 ? 5.923 -9.770 -1.743 1.00 0.00 57 GLU S CA 9
ATOM 9583 C C . GLU A 1 48 ? 6.463 -9.088 -0.504 1.00 0.00 57 GLU S C 9
ATOM 9584 O O . GLU A 1 48 ? 7.216 -9.671 0.275 1.00 0.00 57 GLU S O 9
ATOM 9596 N N . TYR A 1 49 ? 6.029 -7.852 -0.317 1.00 0.00 58 TYR S N 9
ATOM 9597 C CA . TYR A 1 49 ? 6.411 -7.071 0.840 1.00 0.00 58 TYR S CA 9
ATOM 9598 C C . TYR A 1 49 ? 5.892 -7.753 2.098 1.00 0.00 58 TYR S C 9
ATOM 9599 O O . TYR A 1 49 ? 6.490 -7.646 3.169 1.00 0.00 58 TYR S O 9
ATOM 9617 N N . ASN A 1 50 ? 4.775 -8.458 1.957 1.00 0.00 59 ASN S N 9
ATOM 9618 C CA . ASN A 1 50 ? 4.172 -9.167 3.085 1.00 0.00 59 ASN S CA 9
ATOM 9619 C C . ASN A 1 50 ? 5.197 -10.053 3.796 1.00 0.00 59 ASN S C 9
ATOM 9620 O O . ASN A 1 50 ? 5.093 -10.293 4.999 1.00 0.00 59 ASN S O 9
ATOM 9631 N N . ALA A 1 51 ? 6.179 -10.544 3.044 1.00 0.00 60 ALA S N 9
ATOM 9632 C CA . ALA A 1 51 ? 7.210 -11.412 3.605 1.00 0.00 60 ALA S CA 9
ATOM 9633 C C . ALA A 1 51 ? 8.550 -10.693 3.718 1.00 0.00 60 ALA S C 9
ATOM 9634 O O . ALA A 1 51 ? 9.320 -10.942 4.646 1.00 0.00 60 ALA S O 9
ATOM 9641 N N . LEU A 1 52 ? 8.826 -9.804 2.770 1.00 0.00 61 LEU S N 9
ATOM 9642 C CA . LEU A 1 52 ? 10.074 -9.058 2.765 1.00 0.00 61 LEU S CA 9
ATOM 9643 C C . LEU A 1 52 ? 10.208 -8.212 4.028 1.00 0.00 61 LEU S C 9
ATOM 9644 O O . LEU A 1 52 ? 9.220 -7.931 4.708 1.00 0.00 61 LEU S O 9
ATOM 9660 N N . PRO A 1 53 ? 11.441 -7.799 4.359 1.00 0.00 62 PRO S N 9
ATOM 9661 C CA . PRO A 1 53 ? 11.719 -6.986 5.541 1.00 0.00 62 PRO S CA 9
ATOM 9662 C C . PRO A 1 53 ? 10.710 -5.855 5.711 1.00 0.00 62 PRO S C 9
ATOM 9663 O O . PRO A 1 53 ? 10.051 -5.454 4.753 1.00 0.00 62 PRO S O 9
ATOM 9674 N N . ALA A 1 54 ? 10.582 -5.359 6.937 1.00 0.00 63 ALA S N 9
ATOM 9675 C CA . ALA A 1 54 ? 9.636 -4.289 7.234 1.00 0.00 63 ALA S CA 9
ATOM 9676 C C . ALA A 1 54 ? 10.249 -2.906 7.020 1.00 0.00 63 ALA S C 9
ATOM 9677 O O . ALA A 1 54 ? 9.537 -1.948 6.728 1.00 0.00 63 ALA S O 9
ATOM 9684 N N . TRP A 1 55 ? 11.566 -2.805 7.147 1.00 0.00 64 TRP S N 9
ATOM 9685 C CA . TRP A 1 55 ? 12.248 -1.551 6.955 1.00 0.00 64 TRP S CA 9
ATOM 9686 C C . TRP A 1 55 ? 12.651 -1.423 5.498 1.00 0.00 64 TRP S C 9
ATOM 9687 O O . TRP A 1 55 ? 12.456 -0.384 4.880 1.00 0.00 64 TRP S O 9
ATOM 9708 N N . LYS A 1 56 ? 13.217 -2.502 4.956 1.00 0.00 65 LYS S N 9
ATOM 9709 C CA . LYS A 1 56 ? 13.642 -2.516 3.566 1.00 0.00 65 LYS S CA 9
ATOM 9710 C C . LYS A 1 56 ? 12.441 -2.285 2.672 1.00 0.00 65 LYS S C 9
ATOM 9711 O O . LYS A 1 56 ? 12.510 -1.527 1.704 1.00 0.00 65 LYS S O 9
ATOM 9730 N N . GLN A 1 57 ? 11.320 -2.911 3.024 1.00 0.00 66 GLN S N 9
ATOM 9731 C CA . GLN A 1 57 ? 10.102 -2.723 2.265 1.00 0.00 66 GLN S CA 9
ATOM 9732 C C . GLN A 1 57 ? 9.714 -1.256 2.345 1.00 0.00 66 GLN S C 9
ATOM 9733 O O . GLN A 1 57 ? 9.388 -0.633 1.335 1.00 0.00 66 GLN S O 9
ATOM 9747 N N . VAL A 1 58 ? 9.807 -0.693 3.553 1.00 0.00 67 VAL S N 9
ATOM 9748 C CA . VAL A 1 58 ? 9.516 0.718 3.750 1.00 0.00 67 VAL S CA 9
ATOM 9749 C C . VAL A 1 58 ? 10.548 1.541 2.991 1.00 0.00 67 VAL S C 9
ATOM 9750 O O . VAL A 1 58 ? 10.212 2.549 2.367 1.00 0.00 67 VAL S O 9
ATOM 9763 N N . ASN A 1 59 ? 11.812 1.095 3.037 1.00 0.00 68 ASN S N 9
ATOM 9764 C CA . ASN A 1 59 ? 12.891 1.788 2.333 1.00 0.00 68 ASN S CA 9
ATOM 9765 C C . ASN A 1 59 ? 12.444 2.237 0.942 1.00 0.00 68 ASN S C 9
ATOM 9766 O O . ASN A 1 59 ? 12.692 3.374 0.534 1.00 0.00 68 ASN S O 9
ATOM 9777 N N . LEU A 1 60 ? 11.786 1.335 0.218 1.00 0.00 69 LEU S N 9
ATOM 9778 C CA . LEU A 1 60 ? 11.310 1.638 -1.126 1.00 0.00 69 LEU S CA 9
ATOM 9779 C C . LEU A 1 60 ? 10.024 2.456 -1.086 1.00 0.00 69 LEU S C 9
ATOM 9780 O O . LEU A 1 60 ? 9.769 3.263 -1.980 1.00 0.00 69 LEU S O 9
ATOM 9796 N N . LYS A 1 61 ? 9.219 2.259 -0.043 1.00 0.00 70 LYS S N 9
ATOM 9797 C CA . LYS A 1 61 ? 7.973 3.003 0.093 1.00 0.00 70 LYS S CA 9
ATOM 9798 C C . LYS A 1 61 ? 8.259 4.501 0.070 1.00 0.00 70 LYS S C 9
ATOM 9799 O O . LYS A 1 61 ? 7.650 5.250 -0.693 1.00 0.00 70 LYS S O 9
ATOM 9818 N N . LYS A 1 62 ? 9.202 4.927 0.907 1.00 0.00 71 LYS S N 9
ATOM 9819 C CA . LYS A 1 62 ? 9.584 6.333 0.983 1.00 0.00 71 LYS S CA 9
ATOM 9820 C C . LYS A 1 62 ? 10.147 6.812 -0.351 1.00 0.00 71 LYS S C 9
ATOM 9821 O O . LYS A 1 62 ? 9.836 7.910 -0.810 1.00 0.00 71 LYS S O 9
ATOM 9840 N N . ALA A 1 63 ? 10.985 5.979 -0.965 1.00 0.00 72 ALA S N 9
ATOM 9841 C CA . ALA A 1 63 ? 11.604 6.314 -2.246 1.00 0.00 72 ALA S CA 9
ATOM 9842 C C . ALA A 1 63 ? 10.582 6.859 -3.243 1.00 0.00 72 ALA S C 9
ATOM 9843 O O . ALA A 1 63 ? 10.895 7.739 -4.044 1.00 0.00 72 ALA S O 9
ATOM 9850 N N . LYS A 1 64 ? 9.363 6.331 -3.190 1.00 0.00 73 LYS S N 9
ATOM 9851 C CA . LYS A 1 64 ? 8.304 6.772 -4.093 1.00 0.00 73 LYS S CA 9
ATOM 9852 C C . LYS A 1 64 ? 7.513 7.933 -3.495 1.00 0.00 73 LYS S C 9
ATOM 9853 O O . LYS A 1 64 ? 6.848 8.677 -4.217 1.00 0.00 73 LYS S O 9
ATOM 9872 N N . GLY A 1 65 ? 7.590 8.087 -2.178 1.00 0.00 74 GLY S N 9
ATOM 9873 C CA . GLY A 1 65 ? 6.879 9.166 -1.516 1.00 0.00 74 GLY S CA 9
ATOM 9874 C C . GLY A 1 65 ? 5.736 8.678 -0.645 1.00 0.00 74 GLY S C 9
ATOM 9875 O O . GLY A 1 65 ? 4.871 9.463 -0.254 1.00 0.00 74 GLY S O 9
ATOM 9879 N N . LEU A 1 66 ? 5.734 7.388 -0.327 1.00 0.00 75 LEU S N 9
ATOM 9880 C CA . LEU A 1 66 ? 4.694 6.814 0.518 1.00 0.00 75 LEU S CA 9
ATOM 9881 C C . LEU A 1 66 ? 5.261 6.489 1.894 1.00 0.00 75 LEU S C 9
ATOM 9882 O O . LEU A 1 66 ? 4.920 7.134 2.884 1.00 0.00 75 LEU S O 9
ATOM 9898 N N . PHE A 1 67 ? 6.135 5.480 1.923 1.00 0.00 76 PHE S N 9
ATOM 9899 C CA . PHE A 1 67 ? 6.806 5.013 3.147 1.00 0.00 76 PHE S CA 9
ATOM 9900 C C . PHE A 1 67 ? 6.087 3.807 3.753 1.00 0.00 76 PHE S C 9
ATOM 9901 O O . PHE A 1 67 ? 6.589 3.269 4.763 1.00 0.00 76 PHE S O 9
ATOM 9919 N N . MET A 1 1 ? -16.250 -1.182 8.013 1.00 0.00 10 MET S N 10
ATOM 9920 C CA . MET A 1 1 ? -14.787 -0.939 8.109 1.00 0.00 10 MET S CA 10
ATOM 9921 C C . MET A 1 1 ? -14.115 -1.968 9.013 1.00 0.00 10 MET S C 10
ATOM 9922 O O . MET A 1 1 ? -13.233 -2.710 8.581 1.00 0.00 10 MET S O 10
ATOM 9938 N N . LEU A 1 2 ? -14.539 -2.006 10.273 1.00 0.00 11 LEU S N 10
ATOM 9939 C CA . LEU A 1 2 ? -13.981 -2.944 11.240 1.00 0.00 11 LEU S CA 10
ATOM 9940 C C . LEU A 1 2 ? -14.930 -4.115 11.473 1.00 0.00 11 LEU S C 10
ATOM 9941 O O . LEU A 1 2 ? -14.495 -5.234 11.746 1.00 0.00 11 LEU S O 10
ATOM 9957 N N . ALA A 1 3 ? -16.227 -3.849 11.364 1.00 0.00 12 ALA S N 10
ATOM 9958 C CA . ALA A 1 3 ? -17.238 -4.881 11.562 1.00 0.00 12 ALA S CA 10
ATOM 9959 C C . ALA A 1 3 ? -17.132 -5.965 10.498 1.00 0.00 12 ALA S C 10
ATOM 9960 O O . ALA A 1 3 ? -17.161 -7.158 10.805 1.00 0.00 12 ALA S O 10
ATOM 9967 N N . LYS A 1 4 ? -17.009 -5.546 9.242 1.00 0.00 13 LYS S N 10
ATOM 9968 C CA . LYS A 1 4 ? -16.898 -6.483 8.130 1.00 0.00 13 LYS S CA 10
ATOM 9969 C C . LYS A 1 4 ? -15.493 -6.466 7.540 1.00 0.00 13 LYS S C 10
ATOM 9970 O O . LYS A 1 4 ? -14.738 -5.514 7.737 1.00 0.00 13 LYS S O 10
ATOM 9989 N N . LEU A 1 5 ? -15.146 -7.524 6.815 1.00 0.00 14 LEU S N 10
ATOM 9990 C CA . LEU A 1 5 ? -13.831 -7.631 6.195 1.00 0.00 14 LEU S CA 10
ATOM 9991 C C . LEU A 1 5 ? -13.936 -7.529 4.677 1.00 0.00 14 LEU S C 10
ATOM 9992 O O . LEU A 1 5 ? -14.522 -8.393 4.025 1.00 0.00 14 LEU S O 10
ATOM 10008 N N . CYS A 1 6 ? -13.365 -6.465 4.119 1.00 0.00 15 CYS S N 10
ATOM 10009 C CA . CYS A 1 6 ? -13.396 -6.249 2.678 1.00 0.00 15 CYS S CA 10
ATOM 10010 C C . CYS A 1 6 ? -12.047 -5.745 2.172 1.00 0.00 15 CYS S C 10
ATOM 10011 O O . CYS A 1 6 ? -11.475 -4.811 2.731 1.00 0.00 15 CYS S O 10
ATOM 10019 N N . LYS A 1 7 ? -11.546 -6.373 1.113 1.00 0.00 16 LYS S N 10
ATOM 10020 C CA . LYS A 1 7 ? -10.265 -5.987 0.532 1.00 0.00 16 LYS S CA 10
ATOM 10021 C C . LYS A 1 7 ? -10.468 -5.061 -0.661 1.00 0.00 16 LYS S C 10
ATOM 10022 O O . LYS A 1 7 ? -11.004 -5.468 -1.692 1.00 0.00 16 LYS S O 10
ATOM 10041 N N . THR A 1 8 ? -10.037 -3.812 -0.516 1.00 0.00 17 THR S N 10
ATOM 10042 C CA . THR A 1 8 ? -10.175 -2.829 -1.583 1.00 0.00 17 THR S CA 10
ATOM 10043 C C . THR A 1 8 ? -8.947 -1.926 -1.656 1.00 0.00 17 THR S C 10
ATOM 10044 O O . THR A 1 8 ? -8.475 -1.418 -0.640 1.00 0.00 17 THR S O 10
ATOM 10055 N N . ILE A 1 9 ? -8.437 -1.733 -2.868 1.00 0.00 18 ILE S N 10
ATOM 10056 C CA . ILE A 1 9 ? -7.265 -0.896 -3.082 1.00 0.00 18 ILE S CA 10
ATOM 10057 C C . ILE A 1 9 ? -7.668 0.557 -3.331 1.00 0.00 18 ILE S C 10
ATOM 10058 O O . ILE A 1 9 ? -8.488 0.844 -4.203 1.00 0.00 18 ILE S O 10
ATOM 10074 N N . TYR A 1 10 ? -7.074 1.468 -2.567 1.00 0.00 19 TYR S N 10
ATOM 10075 C CA . TYR A 1 10 ? -7.357 2.890 -2.717 1.00 0.00 19 TYR S CA 10
ATOM 10076 C C . TYR A 1 10 ? -6.391 3.500 -3.733 1.00 0.00 19 TYR S C 10
ATOM 10077 O O . TYR A 1 10 ? -5.197 3.199 -3.716 1.00 0.00 19 TYR S O 10
ATOM 10095 N N . PRO A 1 11 ? -6.890 4.359 -4.643 1.00 0.00 20 PRO S N 10
ATOM 10096 C CA . PRO A 1 11 ? -6.065 4.992 -5.676 1.00 0.00 20 PRO S CA 10
ATOM 10097 C C . PRO A 1 11 ? -4.770 5.568 -5.122 1.00 0.00 20 PRO S C 10
ATOM 10098 O O . PRO A 1 11 ? -4.777 6.564 -4.400 1.00 0.00 20 PRO S O 10
ATOM 10109 N N . LEU A 1 12 ? -3.657 4.924 -5.464 1.00 0.00 21 LEU S N 10
ATOM 10110 C CA . LEU A 1 12 ? -2.343 5.360 -5.003 1.00 0.00 21 LEU S CA 10
ATOM 10111 C C . LEU A 1 12 ? -2.161 6.870 -5.142 1.00 0.00 21 LEU S C 10
ATOM 10112 O O . LEU A 1 12 ? -1.513 7.497 -4.311 1.00 0.00 21 LEU S O 10
ATOM 10128 N N . ALA A 1 13 ? -2.727 7.447 -6.197 1.00 0.00 22 ALA S N 10
ATOM 10129 C CA . ALA A 1 13 ? -2.607 8.884 -6.436 1.00 0.00 22 ALA S CA 10
ATOM 10130 C C . ALA A 1 13 ? -3.345 9.685 -5.371 1.00 0.00 22 ALA S C 10
ATOM 10131 O O . ALA A 1 13 ? -2.789 10.600 -4.764 1.00 0.00 22 ALA S O 10
ATOM 10138 N N . ASP A 1 14 ? -4.602 9.328 -5.154 1.00 0.00 23 ASP S N 10
ATOM 10139 C CA . ASP A 1 14 ? -5.445 9.996 -4.168 1.00 0.00 23 ASP S CA 10
ATOM 10140 C C . ASP A 1 14 ? -4.808 9.999 -2.779 1.00 0.00 23 ASP S C 10
ATOM 10141 O O . ASP A 1 14 ? -5.203 10.768 -1.907 1.00 0.00 23 ASP S O 10
ATOM 10150 N N . LEU A 1 15 ? -3.849 9.113 -2.574 1.00 0.00 24 LEU S N 10
ATOM 10151 C CA . LEU A 1 15 ? -3.179 8.990 -1.282 1.00 0.00 24 LEU S CA 10
ATOM 10152 C C . LEU A 1 15 ? -1.707 9.346 -1.373 1.00 0.00 24 LEU S C 10
ATOM 10153 O O . LEU A 1 15 ? -1.087 9.730 -0.380 1.00 0.00 24 LEU S O 10
ATOM 10169 N N . LEU A 1 16 ? -1.146 9.191 -2.557 1.00 0.00 25 LEU S N 10
ATOM 10170 C CA . LEU A 1 16 ? 0.264 9.472 -2.770 1.00 0.00 25 LEU S CA 10
ATOM 10171 C C . LEU A 1 16 ? 0.644 10.880 -2.316 1.00 0.00 25 LEU S C 10
ATOM 10172 O O . LEU A 1 16 ? 1.821 11.162 -2.092 1.00 0.00 25 LEU S O 10
ATOM 10188 N N . ALA A 1 17 ? -0.350 11.760 -2.165 1.00 0.00 26 ALA S N 10
ATOM 10189 C CA . ALA A 1 17 ? -0.082 13.136 -1.716 1.00 0.00 26 ALA S CA 10
ATOM 10190 C C . ALA A 1 17 ? -1.282 14.067 -1.903 1.00 0.00 26 ALA S C 10
ATOM 10191 O O . ALA A 1 17 ? -1.124 15.217 -2.311 1.00 0.00 26 ALA S O 10
ATOM 10198 N N . ARG A 1 18 ? -2.479 13.578 -1.600 1.00 0.00 27 ARG S N 10
ATOM 10199 C CA . ARG A 1 18 ? -3.687 14.388 -1.736 1.00 0.00 27 ARG S CA 10
ATOM 10200 C C . ARG A 1 18 ? -4.748 13.956 -0.726 1.00 0.00 27 ARG S C 10
ATOM 10201 O O . ARG A 1 18 ? -4.741 12.813 -0.277 1.00 0.00 27 ARG S O 10
ATOM 10222 N N . PRO A 1 19 ? -5.680 14.864 -0.370 1.00 0.00 28 PRO S N 10
ATOM 10223 C CA . PRO A 1 19 ? -6.768 14.586 0.573 1.00 0.00 28 PRO S CA 10
ATOM 10224 C C . PRO A 1 19 ? -7.363 13.183 0.404 1.00 0.00 28 PRO S C 10
ATOM 10225 O O . PRO A 1 19 ? -8.497 13.014 -0.044 1.00 0.00 28 PRO S O 10
ATOM 10236 N N . LEU A 1 20 ? -6.567 12.188 0.775 1.00 0.00 29 LEU S N 10
ATOM 10237 C CA . LEU A 1 20 ? -6.956 10.784 0.692 1.00 0.00 29 LEU S CA 10
ATOM 10238 C C . LEU A 1 20 ? -8.050 10.431 1.697 1.00 0.00 29 LEU S C 10
ATOM 10239 O O . LEU A 1 20 ? -8.238 11.117 2.702 1.00 0.00 29 LEU S O 10
ATOM 10255 N N . PRO A 1 21 ? -8.791 9.341 1.420 1.00 0.00 30 PRO S N 10
ATOM 10256 C CA . PRO A 1 21 ? -9.886 8.868 2.279 1.00 0.00 30 PRO S CA 10
ATOM 10257 C C . PRO A 1 21 ? -9.410 8.389 3.644 1.00 0.00 30 PRO S C 10
ATOM 10258 O O . PRO A 1 21 ? -8.288 8.677 4.061 1.00 0.00 30 PRO S O 10
ATOM 10269 N N . GLU A 1 22 ? -10.274 7.653 4.337 1.00 0.00 31 GLU S N 10
ATOM 10270 C CA . GLU A 1 22 ? -9.943 7.131 5.657 1.00 0.00 31 GLU S CA 10
ATOM 10271 C C . GLU A 1 22 ? -9.479 5.688 5.569 1.00 0.00 31 GLU S C 10
ATOM 10272 O O . GLU A 1 22 ? -8.529 5.301 6.250 1.00 0.00 31 GLU S O 10
ATOM 10284 N N . GLY A 1 23 ? -10.118 4.897 4.707 1.00 0.00 32 GLY S N 10
ATOM 10285 C CA . GLY A 1 23 ? -9.692 3.518 4.544 1.00 0.00 32 GLY S CA 10
ATOM 10286 C C . GLY A 1 23 ? -8.192 3.458 4.336 1.00 0.00 32 GLY S C 10
ATOM 10287 O O . GLY A 1 23 ? -7.533 2.479 4.687 1.00 0.00 32 GLY S O 10
ATOM 10291 N N . VAL A 1 24 ? -7.659 4.551 3.791 1.00 0.00 33 VAL S N 10
ATOM 10292 C CA . VAL A 1 24 ? -6.237 4.697 3.555 1.00 0.00 33 VAL S CA 10
ATOM 10293 C C . VAL A 1 24 ? -5.540 5.067 4.863 1.00 0.00 33 VAL S C 10
ATOM 10294 O O . VAL A 1 24 ? -5.716 6.172 5.378 1.00 0.00 33 VAL S O 10
ATOM 10307 N N . ASP A 1 25 ? -4.760 4.146 5.404 1.00 0.00 34 ASP S N 10
ATOM 10308 C CA . ASP A 1 25 ? -4.057 4.401 6.652 1.00 0.00 34 ASP S CA 10
ATOM 10309 C C . ASP A 1 25 ? -2.640 4.899 6.363 1.00 0.00 34 ASP S C 10
ATOM 10310 O O . ASP A 1 25 ? -1.949 4.348 5.509 1.00 0.00 34 ASP S O 10
ATOM 10319 N N . PRO A 1 26 ? -2.195 5.962 7.057 1.00 0.00 35 PRO S N 10
ATOM 10320 C CA . PRO A 1 26 ? -0.860 6.541 6.846 1.00 0.00 35 PRO S CA 10
ATOM 10321 C C . PRO A 1 26 ? 0.280 5.622 7.282 1.00 0.00 35 PRO S C 10
ATOM 10322 O O . PRO A 1 26 ? 1.304 5.531 6.604 1.00 0.00 35 PRO S O 10
ATOM 10333 N N . LEU A 1 27 ? 0.109 4.951 8.417 1.00 0.00 36 LEU S N 10
ATOM 10334 C CA . LEU A 1 27 ? 1.140 4.053 8.935 1.00 0.00 36 LEU S CA 10
ATOM 10335 C C . LEU A 1 27 ? 1.263 2.785 8.089 1.00 0.00 36 LEU S C 10
ATOM 10336 O O . LEU A 1 27 ? 2.192 1.999 8.267 1.00 0.00 36 LEU S O 10
ATOM 10352 N N . LYS A 1 28 ? 0.322 2.592 7.165 1.00 0.00 37 LYS S N 10
ATOM 10353 C CA . LYS A 1 28 ? 0.332 1.424 6.295 1.00 0.00 37 LYS S CA 10
ATOM 10354 C C . LYS A 1 28 ? -0.198 1.787 4.914 1.00 0.00 37 LYS S C 10
ATOM 10355 O O . LYS A 1 28 ? -1.395 1.676 4.649 1.00 0.00 37 LYS S O 10
ATOM 10374 N N . LEU A 1 29 ? 0.696 2.239 4.043 1.00 0.00 38 LEU S N 10
ATOM 10375 C CA . LEU A 1 29 ? 0.313 2.637 2.697 1.00 0.00 38 LEU S CA 10
ATOM 10376 C C . LEU A 1 29 ? 0.326 1.456 1.734 1.00 0.00 38 LEU S C 10
ATOM 10377 O O . LEU A 1 29 ? -0.687 1.148 1.108 1.00 0.00 38 LEU S O 10
ATOM 10393 N N . GLU A 1 30 ? 1.467 0.787 1.622 1.00 0.00 39 GLU S N 10
ATOM 10394 C CA . GLU A 1 30 ? 1.587 -0.368 0.733 1.00 0.00 39 GLU S CA 10
ATOM 10395 C C . GLU A 1 30 ? 0.449 -1.360 0.973 1.00 0.00 39 GLU S C 10
ATOM 10396 O O . GLU A 1 30 ? 0.103 -2.159 0.101 1.00 0.00 39 GLU S O 10
ATOM 10408 N N . ILE A 1 31 ? -0.111 -1.304 2.171 1.00 0.00 40 ILE S N 10
ATOM 10409 C CA . ILE A 1 31 ? -1.194 -2.185 2.570 1.00 0.00 40 ILE S CA 10
ATOM 10410 C C . ILE A 1 31 ? -2.448 -1.994 1.707 1.00 0.00 40 ILE S C 10
ATOM 10411 O O . ILE A 1 31 ? -3.137 -2.962 1.390 1.00 0.00 40 ILE S O 10
ATOM 10427 N N . TYR A 1 32 ? -2.760 -0.749 1.356 1.00 0.00 41 TYR S N 10
ATOM 10428 C CA . TYR A 1 32 ? -3.956 -0.470 0.559 1.00 0.00 41 TYR S CA 10
ATOM 10429 C C . TYR A 1 32 ? -3.675 -0.409 -0.936 1.00 0.00 41 TYR S C 10
ATOM 10430 O O . TYR A 1 32 ? -4.376 0.293 -1.665 1.00 0.00 41 TYR S O 10
ATOM 10448 N N . LEU A 1 33 ? -2.675 -1.147 -1.408 1.00 0.00 42 LEU S N 10
ATOM 10449 C CA . LEU A 1 33 ? -2.374 -1.148 -2.834 1.00 0.00 42 LEU S CA 10
ATOM 10450 C C . LEU A 1 33 ? -2.061 -2.545 -3.334 1.00 0.00 42 LEU S C 10
ATOM 10451 O O . LEU A 1 33 ? -1.074 -3.149 -2.930 1.00 0.00 42 LEU S O 10
ATOM 10467 N N . THR A 1 34 ? -2.900 -3.049 -4.231 1.00 0.00 43 THR S N 10
ATOM 10468 C CA . THR A 1 34 ? -2.690 -4.369 -4.802 1.00 0.00 43 THR S CA 10
ATOM 10469 C C . THR A 1 34 ? -1.345 -4.413 -5.523 1.00 0.00 43 THR S C 10
ATOM 10470 O O . THR A 1 34 ? -0.527 -3.515 -5.365 1.00 0.00 43 THR S O 10
ATOM 10481 N N . ASP A 1 35 ? -1.137 -5.457 -6.313 1.00 0.00 44 ASP S N 10
ATOM 10482 C CA . ASP A 1 35 ? 0.094 -5.638 -7.071 1.00 0.00 44 ASP S CA 10
ATOM 10483 C C . ASP A 1 35 ? 0.222 -4.575 -8.148 1.00 0.00 44 ASP S C 10
ATOM 10484 O O . ASP A 1 35 ? 1.305 -4.054 -8.393 1.00 0.00 44 ASP S O 10
ATOM 10493 N N . GLU A 1 36 ? -0.900 -4.246 -8.781 1.00 0.00 45 GLU S N 10
ATOM 10494 C CA . GLU A 1 36 ? -0.905 -3.226 -9.817 1.00 0.00 45 GLU S CA 10
ATOM 10495 C C . GLU A 1 36 ? -0.519 -1.890 -9.209 1.00 0.00 45 GLU S C 10
ATOM 10496 O O . GLU A 1 36 ? 0.417 -1.232 -9.664 1.00 0.00 45 GLU S O 10
ATOM 10508 N N . ASP A 1 37 ? -1.229 -1.511 -8.150 1.00 0.00 46 ASP S N 10
ATOM 10509 C CA . ASP A 1 37 ? -0.942 -0.277 -7.453 1.00 0.00 46 ASP S CA 10
ATOM 10510 C C . ASP A 1 37 ? 0.441 -0.381 -6.825 1.00 0.00 46 ASP S C 10
ATOM 10511 O O . ASP A 1 37 ? 1.192 0.591 -6.770 1.00 0.00 46 ASP S O 10
ATOM 10520 N N . PHE A 1 38 ? 0.776 -1.595 -6.391 1.00 0.00 47 PHE S N 10
ATOM 10521 C CA . PHE A 1 38 ? 2.078 -1.870 -5.805 1.00 0.00 47 PHE S CA 10
ATOM 10522 C C . PHE A 1 38 ? 3.151 -1.642 -6.844 1.00 0.00 47 PHE S C 10
ATOM 10523 O O . PHE A 1 38 ? 4.178 -1.028 -6.579 1.00 0.00 47 PHE S O 10
ATOM 10540 N N . GLU A 1 39 ? 2.900 -2.170 -8.034 1.00 0.00 48 GLU S N 10
ATOM 10541 C CA . GLU A 1 39 ? 3.855 -2.049 -9.129 1.00 0.00 48 GLU S CA 10
ATOM 10542 C C . GLU A 1 39 ? 4.185 -0.588 -9.434 1.00 0.00 48 GLU S C 10
ATOM 10543 O O . GLU A 1 39 ? 5.347 -0.235 -9.631 1.00 0.00 48 GLU S O 10
ATOM 10555 N N . PHE A 1 40 ? 3.159 0.256 -9.486 1.00 0.00 49 PHE S N 10
ATOM 10556 C CA . PHE A 1 40 ? 3.352 1.674 -9.786 1.00 0.00 49 PHE S CA 10
ATOM 10557 C C . PHE A 1 40 ? 3.617 2.504 -8.528 1.00 0.00 49 PHE S C 10
ATOM 10558 O O . PHE A 1 40 ? 4.039 3.656 -8.622 1.00 0.00 49 PHE S O 10
ATOM 10575 N N . ALA A 1 41 ? 3.363 1.929 -7.357 1.00 0.00 50 ALA S N 10
ATOM 10576 C CA . ALA A 1 41 ? 3.575 2.646 -6.101 1.00 0.00 50 ALA S CA 10
ATOM 10577 C C . ALA A 1 41 ? 4.891 2.251 -5.437 1.00 0.00 50 ALA S C 10
ATOM 10578 O O . ALA A 1 41 ? 5.639 3.106 -4.963 1.00 0.00 50 ALA S O 10
ATOM 10585 N N . LEU A 1 42 ? 5.161 0.954 -5.390 1.00 0.00 51 LEU S N 10
ATOM 10586 C CA . LEU A 1 42 ? 6.380 0.447 -4.767 1.00 0.00 51 LEU S CA 10
ATOM 10587 C C . LEU A 1 42 ? 7.158 -0.491 -5.689 1.00 0.00 51 LEU S C 10
ATOM 10588 O O . LEU A 1 42 ? 8.222 -0.986 -5.316 1.00 0.00 51 LEU S O 10
ATOM 10604 N N . ASP A 1 43 ? 6.631 -0.746 -6.881 1.00 0.00 52 ASP S N 10
ATOM 10605 C CA . ASP A 1 43 ? 7.293 -1.637 -7.822 1.00 0.00 52 ASP S CA 10
ATOM 10606 C C . ASP A 1 43 ? 7.450 -3.042 -7.237 1.00 0.00 52 ASP S C 10
ATOM 10607 O O . ASP A 1 43 ? 8.197 -3.862 -7.770 1.00 0.00 52 ASP S O 10
ATOM 10616 N N . MET A 1 44 ? 6.738 -3.321 -6.142 1.00 0.00 53 MET S N 10
ATOM 10617 C CA . MET A 1 44 ? 6.808 -4.638 -5.508 1.00 0.00 53 MET S CA 10
ATOM 10618 C C . MET A 1 44 ? 5.439 -5.312 -5.515 1.00 0.00 53 MET S C 10
ATOM 10619 O O . MET A 1 44 ? 4.563 -4.920 -6.282 1.00 0.00 53 MET S O 10
ATOM 10633 N N . THR A 1 45 ? 5.251 -6.326 -4.671 1.00 0.00 54 THR S N 10
ATOM 10634 C CA . THR A 1 45 ? 3.973 -7.021 -4.613 1.00 0.00 54 THR S CA 10
ATOM 10635 C C . THR A 1 45 ? 3.526 -7.212 -3.174 1.00 0.00 54 THR S C 10
ATOM 10636 O O . THR A 1 45 ? 4.351 -7.398 -2.280 1.00 0.00 54 THR S O 10
ATOM 10647 N N . ARG A 1 46 ? 2.218 -7.185 -2.950 1.00 0.00 55 ARG S N 10
ATOM 10648 C CA . ARG A 1 46 ? 1.680 -7.378 -1.611 1.00 0.00 55 ARG S CA 10
ATOM 10649 C C . ARG A 1 46 ? 2.159 -8.709 -1.043 1.00 0.00 55 ARG S C 10
ATOM 10650 O O . ARG A 1 46 ? 2.308 -8.862 0.165 1.00 0.00 55 ARG S O 10
ATOM 10671 N N . ASP A 1 47 ? 2.402 -9.666 -1.937 1.00 0.00 56 ASP S N 10
ATOM 10672 C CA . ASP A 1 47 ? 2.867 -10.993 -1.552 1.00 0.00 56 ASP S CA 10
ATOM 10673 C C . ASP A 1 47 ? 4.392 -11.049 -1.437 1.00 0.00 56 ASP S C 10
ATOM 10674 O O . ASP A 1 47 ? 4.946 -12.037 -0.958 1.00 0.00 56 ASP S O 10
ATOM 10683 N N . GLU A 1 48 ? 5.069 -9.985 -1.868 1.00 0.00 57 GLU S N 10
ATOM 10684 C CA . GLU A 1 48 ? 6.523 -9.928 -1.796 1.00 0.00 57 GLU S CA 10
ATOM 10685 C C . GLU A 1 48 ? 6.919 -9.232 -0.517 1.00 0.00 57 GLU S C 10
ATOM 10686 O O . GLU A 1 48 ? 7.527 -9.823 0.375 1.00 0.00 57 GLU S O 10
ATOM 10698 N N . TYR A 1 49 ? 6.522 -7.975 -0.427 1.00 0.00 58 TYR S N 10
ATOM 10699 C CA . TYR A 1 49 ? 6.775 -7.176 0.752 1.00 0.00 58 TYR S CA 10
ATOM 10700 C C . TYR A 1 49 ? 6.195 -7.885 1.966 1.00 0.00 58 TYR S C 10
ATOM 10701 O O . TYR A 1 49 ? 6.711 -7.770 3.077 1.00 0.00 58 TYR S O 10
ATOM 10719 N N . ASN A 1 50 ? 5.120 -8.630 1.733 1.00 0.00 59 ASN S N 10
ATOM 10720 C CA . ASN A 1 50 ? 4.461 -9.378 2.807 1.00 0.00 59 ASN S CA 10
ATOM 10721 C C . ASN A 1 50 ? 5.465 -10.218 3.601 1.00 0.00 59 ASN S C 10
ATOM 10722 O O . ASN A 1 50 ? 5.219 -10.559 4.757 1.00 0.00 59 ASN S O 10
ATOM 10733 N N . ALA A 1 51 ? 6.589 -10.556 2.972 1.00 0.00 60 ALA S N 10
ATOM 10734 C CA . ALA A 1 51 ? 7.613 -11.365 3.627 1.00 0.00 60 ALA S CA 10
ATOM 10735 C C . ALA A 1 51 ? 8.901 -10.576 3.835 1.00 0.00 60 ALA S C 10
ATOM 10736 O O . ALA A 1 51 ? 9.610 -10.779 4.821 1.00 0.00 60 ALA S O 10
ATOM 10743 N N . LEU A 1 52 ? 9.198 -9.677 2.905 1.00 0.00 61 LEU S N 10
ATOM 10744 C CA . LEU A 1 52 ? 10.404 -8.860 2.994 1.00 0.00 61 LEU S CA 10
ATOM 10745 C C . LEU A 1 52 ? 10.384 -8.008 4.261 1.00 0.00 61 LEU S C 10
ATOM 10746 O O . LEU A 1 52 ? 9.325 -7.785 4.848 1.00 0.00 61 LEU S O 10
ATOM 10762 N N . PRO A 1 53 ? 11.555 -7.515 4.700 1.00 0.00 62 PRO S N 10
ATOM 10763 C CA . PRO A 1 53 ? 11.655 -6.684 5.902 1.00 0.00 62 PRO S CA 10
ATOM 10764 C C . PRO A 1 53 ? 10.634 -5.552 5.898 1.00 0.00 62 PRO S C 10
ATOM 10765 O O . PRO A 1 53 ? 10.114 -5.181 4.848 1.00 0.00 62 PRO S O 10
ATOM 10776 N N . ALA A 1 54 ? 10.350 -5.014 7.078 1.00 0.00 63 ALA S N 10
ATOM 10777 C CA . ALA A 1 54 ? 9.386 -3.930 7.210 1.00 0.00 63 ALA S CA 10
ATOM 10778 C C . ALA A 1 54 ? 10.042 -2.564 7.023 1.00 0.00 63 ALA S C 10
ATOM 10779 O O . ALA A 1 54 ? 9.364 -1.574 6.753 1.00 0.00 63 ALA S O 10
ATOM 10786 N N . TRP A 1 55 ? 11.364 -2.513 7.153 1.00 0.00 64 TRP S N 10
ATOM 10787 C CA . TRP A 1 55 ? 12.095 -1.282 6.990 1.00 0.00 64 TRP S CA 10
ATOM 10788 C C . TRP A 1 55 ? 12.499 -1.130 5.537 1.00 0.00 64 TRP S C 10
ATOM 10789 O O . TRP A 1 55 ? 12.382 -0.054 4.965 1.00 0.00 64 TRP S O 10
ATOM 10810 N N . LYS A 1 56 ? 12.974 -2.225 4.943 1.00 0.00 65 LYS S N 10
ATOM 10811 C CA . LYS A 1 56 ? 13.386 -2.211 3.549 1.00 0.00 65 LYS S CA 10
ATOM 10812 C C . LYS A 1 56 ? 12.193 -1.865 2.682 1.00 0.00 65 LYS S C 10
ATOM 10813 O O . LYS A 1 56 ? 12.289 -1.032 1.780 1.00 0.00 65 LYS S O 10
ATOM 10832 N N . GLN A 1 57 ? 11.049 -2.475 2.987 1.00 0.00 66 GLN S N 10
ATOM 10833 C CA . GLN A 1 57 ? 9.836 -2.177 2.251 1.00 0.00 66 GLN S CA 10
ATOM 10834 C C . GLN A 1 57 ? 9.504 -0.709 2.468 1.00 0.00 66 GLN S C 10
ATOM 10835 O O . GLN A 1 57 ? 9.095 -0.007 1.544 1.00 0.00 66 GLN S O 10
ATOM 10849 N N . VAL A 1 58 ? 9.744 -0.239 3.694 1.00 0.00 67 VAL S N 10
ATOM 10850 C CA . VAL A 1 58 ? 9.533 1.160 4.019 1.00 0.00 67 VAL S CA 10
ATOM 10851 C C . VAL A 1 58 ? 10.551 1.991 3.250 1.00 0.00 67 VAL S C 10
ATOM 10852 O O . VAL A 1 58 ? 10.226 3.050 2.713 1.00 0.00 67 VAL S O 10
ATOM 10865 N N . ASN A 1 59 ? 11.789 1.491 3.187 1.00 0.00 68 ASN S N 10
ATOM 10866 C CA . ASN A 1 59 ? 12.855 2.181 2.465 1.00 0.00 68 ASN S CA 10
ATOM 10867 C C . ASN A 1 59 ? 12.388 2.629 1.080 1.00 0.00 68 ASN S C 10
ATOM 10868 O O . ASN A 1 59 ? 12.573 3.784 0.692 1.00 0.00 68 ASN S O 10
ATOM 10879 N N . LEU A 1 60 ? 11.793 1.702 0.336 1.00 0.00 69 LEU S N 10
ATOM 10880 C CA . LEU A 1 60 ? 11.313 1.990 -1.009 1.00 0.00 69 LEU S CA 10
ATOM 10881 C C . LEU A 1 60 ? 10.087 2.898 -0.982 1.00 0.00 69 LEU S C 10
ATOM 10882 O O . LEU A 1 60 ? 9.981 3.831 -1.779 1.00 0.00 69 LEU S O 10
ATOM 10898 N N . LYS A 1 61 ? 9.163 2.628 -0.064 1.00 0.00 70 LYS S N 10
ATOM 10899 C CA . LYS A 1 61 ? 7.951 3.434 0.051 1.00 0.00 70 LYS S CA 10
ATOM 10900 C C . LYS A 1 61 ? 8.296 4.914 0.155 1.00 0.00 70 LYS S C 10
ATOM 10901 O O . LYS A 1 61 ? 7.688 5.752 -0.510 1.00 0.00 70 LYS S O 10
ATOM 10920 N N . LYS A 1 62 ? 9.288 5.227 0.978 1.00 0.00 71 LYS S N 10
ATOM 10921 C CA . LYS A 1 62 ? 9.727 6.604 1.150 1.00 0.00 71 LYS S CA 10
ATOM 10922 C C . LYS A 1 62 ? 10.325 7.129 -0.151 1.00 0.00 71 LYS S C 10
ATOM 10923 O O . LYS A 1 62 ? 10.216 8.314 -0.465 1.00 0.00 71 LYS S O 10
ATOM 10942 N N . ALA A 1 63 ? 10.953 6.230 -0.904 1.00 0.00 72 ALA S N 10
ATOM 10943 C CA . ALA A 1 63 ? 11.567 6.590 -2.176 1.00 0.00 72 ALA S CA 10
ATOM 10944 C C . ALA A 1 63 ? 10.521 7.064 -3.180 1.00 0.00 72 ALA S C 10
ATOM 10945 O O . ALA A 1 63 ? 10.772 7.979 -3.965 1.00 0.00 72 ALA S O 10
ATOM 10952 N N . LYS A 1 64 ? 9.346 6.440 -3.150 1.00 0.00 73 LYS S N 10
ATOM 10953 C CA . LYS A 1 64 ? 8.267 6.810 -4.062 1.00 0.00 73 LYS S CA 10
ATOM 10954 C C . LYS A 1 64 ? 7.388 7.898 -3.453 1.00 0.00 73 LYS S C 10
ATOM 10955 O O . LYS A 1 64 ? 6.718 8.640 -4.170 1.00 0.00 73 LYS S O 10
ATOM 10974 N N . GLY A 1 65 ? 7.410 8.003 -2.126 1.00 0.00 74 GLY S N 10
ATOM 10975 C CA . GLY A 1 65 ? 6.626 9.020 -1.454 1.00 0.00 74 GLY S CA 10
ATOM 10976 C C . GLY A 1 65 ? 5.473 8.473 -0.636 1.00 0.00 74 GLY S C 10
ATOM 10977 O O . GLY A 1 65 ? 4.867 9.214 0.138 1.00 0.00 74 GLY S O 10
ATOM 10981 N N . LEU A 1 66 ? 5.164 7.185 -0.774 1.00 0.00 75 LEU S N 10
ATOM 10982 C CA . LEU A 1 66 ? 4.074 6.604 0.004 1.00 0.00 75 LEU S CA 10
ATOM 10983 C C . LEU A 1 66 ? 4.331 6.836 1.487 1.00 0.00 75 LEU S C 10
ATOM 10984 O O . LEU A 1 66 ? 3.843 7.811 2.058 1.00 0.00 75 LEU S O 10
ATOM 11000 N N . PHE A 1 67 ? 5.121 5.967 2.107 1.00 0.00 76 PHE S N 10
ATOM 11001 C CA . PHE A 1 67 ? 5.440 6.142 3.524 1.00 0.00 76 PHE S CA 10
ATOM 11002 C C . PHE A 1 67 ? 6.253 7.417 3.732 1.00 0.00 76 PHE S C 10
ATOM 11003 O O . PHE A 1 67 ? 5.864 8.230 4.597 1.00 0.00 76 PHE S O 10
ATOM 11021 N N . MET A 1 1 ? -19.504 -16.647 1.438 1.00 0.00 10 MET S N 11
ATOM 11022 C CA . MET A 1 1 ? -19.012 -15.389 0.820 1.00 0.00 10 MET S CA 11
ATOM 11023 C C . MET A 1 1 ? -19.445 -14.171 1.630 1.00 0.00 10 MET S C 11
ATOM 11024 O O . MET A 1 1 ? -18.744 -13.160 1.672 1.00 0.00 10 MET S O 11
ATOM 11040 N N . LEU A 1 2 ? -20.604 -14.276 2.273 1.00 0.00 11 LEU S N 11
ATOM 11041 C CA . LEU A 1 2 ? -21.130 -13.183 3.082 1.00 0.00 11 LEU S CA 11
ATOM 11042 C C . LEU A 1 2 ? -20.269 -12.960 4.320 1.00 0.00 11 LEU S C 11
ATOM 11043 O O . LEU A 1 2 ? -19.976 -11.821 4.688 1.00 0.00 11 LEU S O 11
ATOM 11059 N N . ALA A 1 3 ? -19.864 -14.053 4.958 1.00 0.00 12 ALA S N 11
ATOM 11060 C CA . ALA A 1 3 ? -19.035 -13.977 6.155 1.00 0.00 12 ALA S CA 11
ATOM 11061 C C . ALA A 1 3 ? -17.647 -13.438 5.827 1.00 0.00 12 ALA S C 11
ATOM 11062 O O . ALA A 1 3 ? -17.053 -12.703 6.615 1.00 0.00 12 ALA S O 11
ATOM 11069 N N . LYS A 1 4 ? -17.136 -13.808 4.657 1.00 0.00 13 LYS S N 11
ATOM 11070 C CA . LYS A 1 4 ? -15.816 -13.362 4.223 1.00 0.00 13 LYS S CA 11
ATOM 11071 C C . LYS A 1 4 ? -15.865 -11.919 3.729 1.00 0.00 13 LYS S C 11
ATOM 11072 O O . LYS A 1 4 ? -16.918 -11.426 3.327 1.00 0.00 13 LYS S O 11
ATOM 11091 N N . LEU A 1 5 ? -14.718 -11.249 3.762 1.00 0.00 14 LEU S N 11
ATOM 11092 C CA . LEU A 1 5 ? -14.628 -9.864 3.314 1.00 0.00 14 LEU S CA 11
ATOM 11093 C C . LEU A 1 5 ? -13.576 -9.714 2.220 1.00 0.00 14 LEU S C 11
ATOM 11094 O O . LEU A 1 5 ? -12.683 -10.550 2.086 1.00 0.00 14 LEU S O 11
ATOM 11110 N N . CYS A 1 6 ? -13.688 -8.645 1.440 1.00 0.00 15 CYS S N 11
ATOM 11111 C CA . CYS A 1 6 ? -12.747 -8.387 0.356 1.00 0.00 15 CYS S CA 11
ATOM 11112 C C . CYS A 1 6 ? -12.059 -7.038 0.539 1.00 0.00 15 CYS S C 11
ATOM 11113 O O . CYS A 1 6 ? -12.716 -6.017 0.744 1.00 0.00 15 CYS S O 11
ATOM 11121 N N . LYS A 1 7 ? -10.733 -7.042 0.461 1.00 0.00 16 LYS S N 11
ATOM 11122 C CA . LYS A 1 7 ? -9.955 -5.817 0.614 1.00 0.00 16 LYS S CA 11
ATOM 11123 C C . LYS A 1 7 ? -9.966 -5.003 -0.674 1.00 0.00 16 LYS S C 11
ATOM 11124 O O . LYS A 1 7 ? -9.749 -5.538 -1.761 1.00 0.00 16 LYS S O 11
ATOM 11143 N N . THR A 1 8 ? -10.221 -3.705 -0.546 1.00 0.00 17 THR S N 11
ATOM 11144 C CA . THR A 1 8 ? -10.262 -2.817 -1.702 1.00 0.00 17 THR S CA 11
ATOM 11145 C C . THR A 1 8 ? -9.039 -1.906 -1.735 1.00 0.00 17 THR S C 11
ATOM 11146 O O . THR A 1 8 ? -8.595 -1.405 -0.703 1.00 0.00 17 THR S O 11
ATOM 11157 N N . ILE A 1 9 ? -8.494 -1.703 -2.930 1.00 0.00 18 ILE S N 11
ATOM 11158 C CA . ILE A 1 9 ? -7.323 -0.862 -3.109 1.00 0.00 18 ILE S CA 11
ATOM 11159 C C . ILE A 1 9 ? -7.717 0.590 -3.355 1.00 0.00 18 ILE S C 11
ATOM 11160 O O . ILE A 1 9 ? -8.574 0.878 -4.191 1.00 0.00 18 ILE S O 11
ATOM 11176 N N . TYR A 1 10 ? -7.071 1.499 -2.635 1.00 0.00 19 TYR S N 11
ATOM 11177 C CA . TYR A 1 10 ? -7.341 2.921 -2.789 1.00 0.00 19 TYR S CA 11
ATOM 11178 C C . TYR A 1 10 ? -6.405 3.503 -3.851 1.00 0.00 19 TYR S C 11
ATOM 11179 O O . TYR A 1 10 ? -5.231 3.137 -3.913 1.00 0.00 19 TYR S O 11
ATOM 11197 N N . PRO A 1 11 ? -6.912 4.402 -4.715 1.00 0.00 20 PRO S N 11
ATOM 11198 C CA . PRO A 1 11 ? -6.116 5.010 -5.788 1.00 0.00 20 PRO S CA 11
ATOM 11199 C C . PRO A 1 11 ? -4.811 5.616 -5.284 1.00 0.00 20 PRO S C 11
ATOM 11200 O O . PRO A 1 11 ? -4.805 6.693 -4.689 1.00 0.00 20 PRO S O 11
ATOM 11211 N N . LEU A 1 12 ? -3.708 4.908 -5.527 1.00 0.00 21 LEU S N 11
ATOM 11212 C CA . LEU A 1 12 ? -2.384 5.358 -5.101 1.00 0.00 21 LEU S CA 11
ATOM 11213 C C . LEU A 1 12 ? -2.194 6.862 -5.297 1.00 0.00 21 LEU S C 11
ATOM 11214 O O . LEU A 1 12 ? -1.580 7.526 -4.469 1.00 0.00 21 LEU S O 11
ATOM 11230 N N . ALA A 1 13 ? -2.719 7.390 -6.398 1.00 0.00 22 ALA S N 11
ATOM 11231 C CA . ALA A 1 13 ? -2.588 8.814 -6.693 1.00 0.00 22 ALA S CA 11
ATOM 11232 C C . ALA A 1 13 ? -3.365 9.664 -5.694 1.00 0.00 22 ALA S C 11
ATOM 11233 O O . ALA A 1 13 ? -2.858 10.661 -5.179 1.00 0.00 22 ALA S O 11
ATOM 11240 N N . ASP A 1 14 ? -4.601 9.263 -5.432 1.00 0.00 23 ASP S N 11
ATOM 11241 C CA . ASP A 1 14 ? -5.470 9.978 -4.505 1.00 0.00 23 ASP S CA 11
ATOM 11242 C C . ASP A 1 14 ? -4.896 9.999 -3.090 1.00 0.00 23 ASP S C 11
ATOM 11243 O O . ASP A 1 14 ? -5.319 10.791 -2.251 1.00 0.00 23 ASP S O 11
ATOM 11252 N N . LEU A 1 15 ? -3.952 9.113 -2.828 1.00 0.00 24 LEU S N 11
ATOM 11253 C CA . LEU A 1 15 ? -3.339 9.017 -1.508 1.00 0.00 24 LEU S CA 11
ATOM 11254 C C . LEU A 1 15 ? -1.869 9.395 -1.545 1.00 0.00 24 LEU S C 11
ATOM 11255 O O . LEU A 1 15 ? -1.269 9.696 -0.513 1.00 0.00 24 LEU S O 11
ATOM 11271 N N . LEU A 1 16 ? -1.286 9.363 -2.731 1.00 0.00 25 LEU S N 11
ATOM 11272 C CA . LEU A 1 16 ? 0.119 9.687 -2.886 1.00 0.00 25 LEU S CA 11
ATOM 11273 C C . LEU A 1 16 ? 0.383 11.184 -2.729 1.00 0.00 25 LEU S C 11
ATOM 11274 O O . LEU A 1 16 ? 1.539 11.601 -2.640 1.00 0.00 25 LEU S O 11
ATOM 11290 N N . ALA A 1 17 ? -0.677 11.998 -2.680 1.00 0.00 26 ALA S N 11
ATOM 11291 C CA . ALA A 1 17 ? -0.507 13.448 -2.517 1.00 0.00 26 ALA S CA 11
ATOM 11292 C C . ALA A 1 17 ? -1.810 14.228 -2.717 1.00 0.00 26 ALA S C 11
ATOM 11293 O O . ALA A 1 17 ? -1.796 15.333 -3.257 1.00 0.00 26 ALA S O 11
ATOM 11300 N N . ARG A 1 18 ? -2.932 13.666 -2.275 1.00 0.00 27 ARG S N 11
ATOM 11301 C CA . ARG A 1 18 ? -4.220 14.344 -2.414 1.00 0.00 27 ARG S CA 11
ATOM 11302 C C . ARG A 1 18 ? -5.180 13.943 -1.295 1.00 0.00 27 ARG S C 11
ATOM 11303 O O . ARG A 1 18 ? -5.061 12.856 -0.740 1.00 0.00 27 ARG S O 11
ATOM 11324 N N . PRO A 1 19 ? -6.157 14.818 -0.969 1.00 0.00 28 PRO S N 11
ATOM 11325 C CA . PRO A 1 19 ? -7.165 14.556 0.064 1.00 0.00 28 PRO S CA 11
ATOM 11326 C C . PRO A 1 19 ? -7.727 13.133 -0.012 1.00 0.00 28 PRO S C 11
ATOM 11327 O O . PRO A 1 19 ? -8.874 12.912 -0.403 1.00 0.00 28 PRO S O 11
ATOM 11338 N N . LEU A 1 20 ? -6.888 12.183 0.375 1.00 0.00 29 LEU S N 11
ATOM 11339 C CA . LEU A 1 20 ? -7.232 10.766 0.378 1.00 0.00 29 LEU S CA 11
ATOM 11340 C C . LEU A 1 20 ? -8.258 10.429 1.459 1.00 0.00 29 LEU S C 11
ATOM 11341 O O . LEU A 1 20 ? -8.427 11.165 2.430 1.00 0.00 29 LEU S O 11
ATOM 11357 N N . PRO A 1 21 ? -8.960 9.294 1.281 1.00 0.00 30 PRO S N 11
ATOM 11358 C CA . PRO A 1 21 ? -9.991 8.822 2.218 1.00 0.00 30 PRO S CA 11
ATOM 11359 C C . PRO A 1 21 ? -9.430 8.437 3.580 1.00 0.00 30 PRO S C 11
ATOM 11360 O O . PRO A 1 21 ? -8.307 8.795 3.927 1.00 0.00 30 PRO S O 11
ATOM 11371 N N . GLU A 1 22 ? -10.228 7.699 4.347 1.00 0.00 31 GLU S N 11
ATOM 11372 C CA . GLU A 1 22 ? -9.811 7.260 5.672 1.00 0.00 31 GLU S CA 11
ATOM 11373 C C . GLU A 1 22 ? -9.339 5.818 5.644 1.00 0.00 31 GLU S C 11
ATOM 11374 O O . GLU A 1 22 ? -8.370 5.472 6.322 1.00 0.00 31 GLU S O 11
ATOM 11386 N N . GLY A 1 23 ? -9.985 4.983 4.830 1.00 0.00 32 GLY S N 11
ATOM 11387 C CA . GLY A 1 23 ? -9.545 3.602 4.721 1.00 0.00 32 GLY S CA 11
ATOM 11388 C C . GLY A 1 23 ? -8.047 3.552 4.495 1.00 0.00 32 GLY S C 11
ATOM 11389 O O . GLY A 1 23 ? -7.370 2.598 4.875 1.00 0.00 32 GLY S O 11
ATOM 11393 N N . VAL A 1 24 ? -7.545 4.631 3.897 1.00 0.00 33 VAL S N 11
ATOM 11394 C CA . VAL A 1 24 ? -6.132 4.798 3.626 1.00 0.00 33 VAL S CA 11
ATOM 11395 C C . VAL A 1 24 ? -5.418 5.234 4.906 1.00 0.00 33 VAL S C 11
ATOM 11396 O O . VAL A 1 24 ? -5.612 6.351 5.386 1.00 0.00 33 VAL S O 11
ATOM 11409 N N . ASP A 1 25 ? -4.604 4.350 5.467 1.00 0.00 34 ASP S N 11
ATOM 11410 C CA . ASP A 1 25 ? -3.886 4.665 6.694 1.00 0.00 34 ASP S CA 11
ATOM 11411 C C . ASP A 1 25 ? -2.518 5.264 6.375 1.00 0.00 34 ASP S C 11
ATOM 11412 O O . ASP A 1 25 ? -1.719 4.652 5.671 1.00 0.00 34 ASP S O 11
ATOM 11421 N N . PRO A 1 26 ? -2.231 6.480 6.877 1.00 0.00 35 PRO S N 11
ATOM 11422 C CA . PRO A 1 26 ? -0.953 7.166 6.623 1.00 0.00 35 PRO S CA 11
ATOM 11423 C C . PRO A 1 26 ? 0.258 6.427 7.192 1.00 0.00 35 PRO S C 11
ATOM 11424 O O . PRO A 1 26 ? 1.366 6.551 6.673 1.00 0.00 35 PRO S O 11
ATOM 11435 N N . LEU A 1 27 ? 0.048 5.670 8.263 1.00 0.00 36 LEU S N 11
ATOM 11436 C CA . LEU A 1 27 ? 1.140 4.931 8.896 1.00 0.00 36 LEU S CA 11
ATOM 11437 C C . LEU A 1 27 ? 1.376 3.570 8.227 1.00 0.00 36 LEU S C 11
ATOM 11438 O O . LEU A 1 27 ? 2.190 2.775 8.694 1.00 0.00 36 LEU S O 11
ATOM 11454 N N . LYS A 1 28 ? 0.658 3.306 7.138 1.00 0.00 37 LYS S N 11
ATOM 11455 C CA . LYS A 1 28 ? 0.791 2.043 6.414 1.00 0.00 37 LYS S CA 11
ATOM 11456 C C . LYS A 1 28 ? 0.097 2.138 5.058 1.00 0.00 37 LYS S C 11
ATOM 11457 O O . LYS A 1 28 ? -1.099 1.873 4.941 1.00 0.00 37 LYS S O 11
ATOM 11476 N N . LEU A 1 29 ? 0.848 2.549 4.041 1.00 0.00 38 LEU S N 11
ATOM 11477 C CA . LEU A 1 29 ? 0.294 2.715 2.704 1.00 0.00 38 LEU S CA 11
ATOM 11478 C C . LEU A 1 29 ? 0.340 1.428 1.875 1.00 0.00 38 LEU S C 11
ATOM 11479 O O . LEU A 1 29 ? -0.697 0.946 1.420 1.00 0.00 38 LEU S O 11
ATOM 11495 N N . GLU A 1 30 ? 1.539 0.887 1.660 1.00 0.00 39 GLU S N 11
ATOM 11496 C CA . GLU A 1 30 ? 1.704 -0.332 0.860 1.00 0.00 39 GLU S CA 11
ATOM 11497 C C . GLU A 1 30 ? 0.624 -1.378 1.145 1.00 0.00 39 GLU S C 11
ATOM 11498 O O . GLU A 1 30 ? 0.313 -2.206 0.288 1.00 0.00 39 GLU S O 11
ATOM 11510 N N . ILE A 1 31 ? 0.072 -1.355 2.351 1.00 0.00 40 ILE S N 11
ATOM 11511 C CA . ILE A 1 31 ? -0.948 -2.322 2.741 1.00 0.00 40 ILE S CA 11
ATOM 11512 C C . ILE A 1 31 ? -2.255 -2.144 1.966 1.00 0.00 40 ILE S C 11
ATOM 11513 O O . ILE A 1 31 ? -2.961 -3.120 1.712 1.00 0.00 40 ILE S O 11
ATOM 11529 N N . TYR A 1 32 ? -2.595 -0.907 1.609 1.00 0.00 41 TYR S N 11
ATOM 11530 C CA . TYR A 1 32 ? -3.841 -0.655 0.889 1.00 0.00 41 TYR S CA 11
ATOM 11531 C C . TYR A 1 32 ? -3.644 -0.572 -0.620 1.00 0.00 41 TYR S C 11
ATOM 11532 O O . TYR A 1 32 ? -4.402 0.112 -1.309 1.00 0.00 41 TYR S O 11
ATOM 11550 N N . LEU A 1 33 ? -2.640 -1.271 -1.143 1.00 0.00 42 LEU S N 11
ATOM 11551 C CA . LEU A 1 33 ? -2.395 -1.255 -2.582 1.00 0.00 42 LEU S CA 11
ATOM 11552 C C . LEU A 1 33 ? -2.056 -2.639 -3.104 1.00 0.00 42 LEU S C 11
ATOM 11553 O O . LEU A 1 33 ? -1.088 -3.256 -2.667 1.00 0.00 42 LEU S O 11
ATOM 11569 N N . THR A 1 34 ? -2.848 -3.115 -4.057 1.00 0.00 43 THR S N 11
ATOM 11570 C CA . THR A 1 34 ? -2.609 -4.420 -4.652 1.00 0.00 43 THR S CA 11
ATOM 11571 C C . THR A 1 34 ? -1.267 -4.424 -5.379 1.00 0.00 43 THR S C 11
ATOM 11572 O O . THR A 1 34 ? -0.472 -3.501 -5.2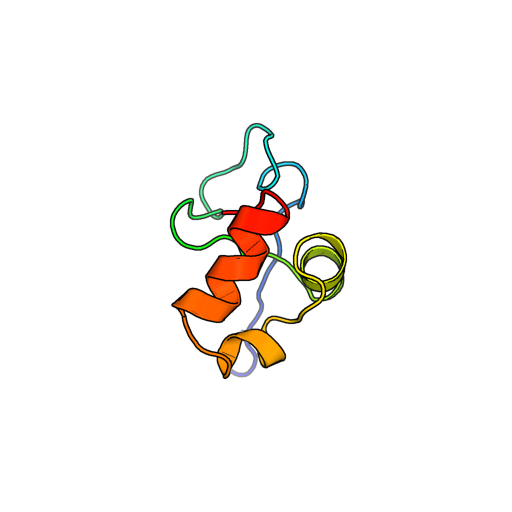24 1.00 0.00 43 THR S O 11
ATOM 11583 N N . ASP A 1 35 ? -1.033 -5.460 -6.172 1.00 0.00 44 ASP S N 11
ATOM 11584 C CA . ASP A 1 35 ? 0.198 -5.608 -6.938 1.00 0.00 44 ASP S CA 11
ATOM 11585 C C . ASP A 1 35 ? 0.287 -4.535 -8.006 1.00 0.00 44 ASP S C 11
ATOM 11586 O O . ASP A 1 35 ? 1.359 -3.996 -8.267 1.00 0.00 44 ASP S O 11
ATOM 11595 N N . GLU A 1 36 ? -0.850 -4.217 -8.615 1.00 0.00 45 GLU S N 11
ATOM 11596 C CA . GLU A 1 36 ? -0.893 -3.189 -9.641 1.00 0.00 45 GLU S CA 11
ATOM 11597 C C . GLU A 1 36 ? -0.537 -1.848 -9.021 1.00 0.00 45 GLU S C 11
ATOM 11598 O O . GLU A 1 36 ? 0.369 -1.155 -9.488 1.00 0.00 45 GLU S O 11
ATOM 11610 N N . ASP A 1 37 ? -1.236 -1.504 -7.944 1.00 0.00 46 ASP S N 11
ATOM 11611 C CA . ASP A 1 37 ? -0.973 -0.268 -7.235 1.00 0.00 46 ASP S CA 11
ATOM 11612 C C . ASP A 1 37 ? 0.420 -0.342 -6.623 1.00 0.00 46 ASP S C 11
ATOM 11613 O O . ASP A 1 37 ? 1.135 0.656 -6.543 1.00 0.00 46 ASP S O 11
ATOM 11622 N N . PHE A 1 38 ? 0.806 -1.555 -6.229 1.00 0.00 47 PHE S N 11
ATOM 11623 C CA . PHE A 1 38 ? 2.124 -1.799 -5.667 1.00 0.00 47 PHE S CA 11
ATOM 11624 C C . PHE A 1 38 ? 3.168 -1.550 -6.735 1.00 0.00 47 PHE S C 11
ATOM 11625 O O . PHE A 1 38 ? 4.189 -0.909 -6.495 1.00 0.00 47 PHE S O 11
ATOM 11642 N N . GLU A 1 39 ? 2.901 -2.083 -7.921 1.00 0.00 48 GLU S N 11
ATOM 11643 C CA . GLU A 1 39 ? 3.820 -1.940 -9.044 1.00 0.00 48 GLU S CA 11
ATOM 11644 C C . GLU A 1 39 ? 4.146 -0.472 -9.311 1.00 0.00 48 GLU S C 11
ATOM 11645 O O . GLU A 1 39 ? 5.311 -0.101 -9.454 1.00 0.00 48 GLU S O 11
ATOM 11657 N N . PHE A 1 40 ? 3.113 0.360 -9.382 1.00 0.00 49 PHE S N 11
ATOM 11658 C CA . PHE A 1 40 ? 3.294 1.785 -9.637 1.00 0.00 49 PHE S CA 11
ATOM 11659 C C . PHE A 1 40 ? 3.662 2.546 -8.363 1.00 0.00 49 PHE S C 11
ATOM 11660 O O . PHE A 1 40 ? 4.044 3.715 -8.421 1.00 0.00 49 PHE S O 11
ATOM 11677 N N . ALA A 1 41 ? 3.540 1.887 -7.214 1.00 0.00 50 ALA S N 11
ATOM 11678 C CA . ALA A 1 41 ? 3.855 2.521 -5.938 1.00 0.00 50 ALA S CA 11
ATOM 11679 C C . ALA A 1 41 ? 5.238 2.119 -5.434 1.00 0.00 50 ALA S C 11
ATOM 11680 O O . ALA A 1 41 ? 6.113 2.965 -5.254 1.00 0.00 50 ALA S O 11
ATOM 11687 N N . LEU A 1 42 ? 5.428 0.826 -5.196 1.00 0.00 51 LEU S N 11
ATOM 11688 C CA . LEU A 1 42 ? 6.702 0.317 -4.699 1.00 0.00 51 LEU S CA 11
ATOM 11689 C C . LEU A 1 42 ? 7.360 -0.641 -5.691 1.00 0.00 51 LEU S C 11
ATOM 11690 O O . LEU A 1 42 ? 8.423 -1.195 -5.411 1.00 0.00 51 LEU S O 11
ATOM 11706 N N . ASP A 1 43 ? 6.728 -0.839 -6.844 1.00 0.00 52 ASP S N 11
ATOM 11707 C CA . ASP A 1 43 ? 7.263 -1.738 -7.861 1.00 0.00 52 ASP S CA 11
ATOM 11708 C C . ASP A 1 43 ? 7.348 -3.175 -7.348 1.00 0.00 52 ASP S C 11
ATOM 11709 O O . ASP A 1 43 ? 7.999 -4.020 -7.963 1.00 0.00 52 ASP S O 11
ATOM 11718 N N . MET A 1 44 ? 6.685 -3.456 -6.225 1.00 0.00 53 MET S N 11
ATOM 11719 C CA . MET A 1 44 ? 6.695 -4.803 -5.658 1.00 0.00 53 MET S CA 11
ATOM 11720 C C . MET A 1 44 ? 5.284 -5.384 -5.624 1.00 0.00 53 MET S C 11
ATOM 11721 O O . MET A 1 44 ? 4.406 -4.917 -6.345 1.00 0.00 53 MET S O 11
ATOM 11735 N N . THR A 1 45 ? 5.062 -6.405 -4.796 1.00 0.00 54 THR S N 11
ATOM 11736 C CA . THR A 1 45 ? 3.745 -7.018 -4.698 1.00 0.00 54 THR S CA 11
ATOM 11737 C C . THR A 1 45 ? 3.351 -7.216 -3.241 1.00 0.00 54 THR S C 11
ATOM 11738 O O . THR A 1 45 ? 4.213 -7.363 -2.372 1.00 0.00 54 THR S O 11
ATOM 11749 N N . ARG A 1 46 ? 2.052 -7.243 -2.976 1.00 0.00 55 ARG S N 11
ATOM 11750 C CA . ARG A 1 46 ? 1.567 -7.452 -1.619 1.00 0.00 55 ARG S CA 11
ATOM 11751 C C . ARG A 1 46 ? 2.090 -8.778 -1.077 1.00 0.00 55 ARG S C 11
ATOM 11752 O O . ARG A 1 46 ? 2.265 -8.946 0.127 1.00 0.00 55 ARG S O 11
ATOM 11773 N N . ASP A 1 47 ? 2.337 -9.716 -1.990 1.00 0.00 56 ASP S N 11
ATOM 11774 C CA . ASP A 1 47 ? 2.842 -11.039 -1.636 1.00 0.00 56 ASP S CA 11
ATOM 11775 C C . ASP A 1 47 ? 4.370 -11.065 -1.577 1.00 0.00 56 ASP S C 11
ATOM 11776 O O . ASP A 1 47 ? 4.960 -12.047 -1.125 1.00 0.00 56 ASP S O 11
ATOM 11785 N N . GLU A 1 48 ? 5.012 -9.984 -2.024 1.00 0.00 57 GLU S N 11
ATOM 11786 C CA . GLU A 1 48 ? 6.466 -9.903 -2.001 1.00 0.00 57 GLU S CA 11
ATOM 11787 C C . GLU A 1 48 ? 6.892 -9.201 -0.734 1.00 0.00 57 GLU S C 11
ATOM 11788 O O . GLU A 1 48 ? 7.585 -9.767 0.112 1.00 0.00 57 GLU S O 11
ATOM 11800 N N . TYR A 1 49 ? 6.426 -7.973 -0.598 1.00 0.00 58 TYR S N 11
ATOM 11801 C CA . TYR A 1 49 ? 6.700 -7.178 0.580 1.00 0.00 58 TYR S CA 11
ATOM 11802 C C . TYR A 1 49 ? 6.173 -7.913 1.803 1.00 0.00 58 TYR S C 11
ATOM 11803 O O . TYR A 1 49 ? 6.711 -7.784 2.903 1.00 0.00 58 TYR S O 11
ATOM 11821 N N . ASN A 1 50 ? 5.118 -8.693 1.594 1.00 0.00 59 ASN S N 11
ATOM 11822 C CA . ASN A 1 50 ? 4.509 -9.468 2.675 1.00 0.00 59 ASN S CA 11
ATOM 11823 C C . ASN A 1 50 ? 5.556 -10.275 3.447 1.00 0.00 59 ASN S C 11
ATOM 11824 O O . ASN A 1 50 ? 5.387 -10.544 4.635 1.00 0.00 59 ASN S O 11
ATOM 11835 N N . ALA A 1 51 ? 6.627 -10.673 2.763 1.00 0.00 60 ALA S N 11
ATOM 11836 C CA . ALA A 1 51 ? 7.679 -11.465 3.393 1.00 0.00 60 ALA S CA 11
ATOM 11837 C C . ALA A 1 51 ? 8.981 -10.679 3.529 1.00 0.00 60 ALA S C 11
ATOM 11838 O O . ALA A 1 51 ? 9.764 -10.916 4.449 1.00 0.00 60 ALA S O 11
ATOM 11845 N N . LEU A 1 52 ? 9.211 -9.748 2.611 1.00 0.00 61 LEU S N 11
ATOM 11846 C CA . LEU A 1 52 ? 10.424 -8.937 2.637 1.00 0.00 61 LEU S CA 11
ATOM 11847 C C . LEU A 1 52 ? 10.508 -8.131 3.931 1.00 0.00 61 LEU S C 11
ATOM 11848 O O . LEU A 1 52 ? 9.488 -7.838 4.554 1.00 0.00 61 LEU S O 11
ATOM 11864 N N . PRO A 1 53 ? 11.730 -7.757 4.357 1.00 0.00 62 PRO S N 11
ATOM 11865 C CA . PRO A 1 53 ? 11.929 -6.980 5.581 1.00 0.00 62 PRO S CA 11
ATOM 11866 C C . PRO A 1 53 ? 10.979 -5.792 5.658 1.00 0.00 62 PRO S C 11
ATOM 11867 O O . PRO A 1 53 ? 10.606 -5.224 4.634 1.00 0.00 62 PRO S O 11
ATOM 11878 N N . ALA A 1 54 ? 10.585 -5.432 6.874 1.00 0.00 63 ALA S N 11
ATOM 11879 C CA . ALA A 1 54 ? 9.665 -4.319 7.080 1.00 0.00 63 ALA S CA 11
ATOM 11880 C C . ALA A 1 54 ? 10.346 -2.968 6.872 1.00 0.00 63 ALA S C 11
ATOM 11881 O O . ALA A 1 54 ? 9.679 -1.958 6.661 1.00 0.00 63 ALA S O 11
ATOM 11888 N N . TRP A 1 55 ? 11.674 -2.951 6.918 1.00 0.00 64 TRP S N 11
ATOM 11889 C CA . TRP A 1 55 ? 12.420 -1.732 6.731 1.00 0.00 64 TRP S CA 11
ATOM 11890 C C . TRP A 1 55 ? 12.746 -1.557 5.256 1.00 0.00 64 TRP S C 11
ATOM 11891 O O . TRP A 1 55 ? 12.577 -0.479 4.705 1.00 0.00 64 TRP S O 11
ATOM 11912 N N . LYS A 1 56 ? 13.218 -2.633 4.627 1.00 0.00 65 LYS S N 11
ATOM 11913 C CA . LYS A 1 56 ? 13.565 -2.595 3.215 1.00 0.00 65 LYS S CA 11
ATOM 11914 C C . LYS A 1 56 ? 12.328 -2.265 2.402 1.00 0.00 65 LYS S C 11
ATOM 11915 O O . LYS A 1 56 ? 12.378 -1.458 1.474 1.00 0.00 65 LYS S O 11
ATOM 11934 N N . GLN A 1 57 ? 11.205 -2.866 2.782 1.00 0.00 66 GLN S N 11
ATOM 11935 C CA . GLN A 1 57 ? 9.953 -2.594 2.107 1.00 0.00 66 GLN S CA 11
ATOM 11936 C C . GLN A 1 57 ? 9.610 -1.129 2.311 1.00 0.00 66 GLN S C 11
ATOM 11937 O O . GLN A 1 57 ? 9.187 -0.440 1.383 1.00 0.00 66 GLN S O 11
ATOM 11951 N N . VAL A 1 58 ? 9.842 -0.646 3.533 1.00 0.00 67 VAL S N 11
ATOM 11952 C CA . VAL A 1 58 ? 9.607 0.752 3.844 1.00 0.00 67 VAL S CA 11
ATOM 11953 C C . VAL A 1 58 ? 10.620 1.609 3.094 1.00 0.00 67 VAL S C 11
ATOM 11954 O O . VAL A 1 58 ? 10.283 2.678 2.585 1.00 0.00 67 VAL S O 11
ATOM 11967 N N . ASN A 1 59 ? 11.867 1.124 3.020 1.00 0.00 68 ASN S N 11
ATOM 11968 C CA . ASN A 1 59 ? 12.930 1.842 2.316 1.00 0.00 68 ASN S CA 11
ATOM 11969 C C . ASN A 1 59 ? 12.433 2.439 1.000 1.00 0.00 68 ASN S C 11
ATOM 11970 O O . ASN A 1 59 ? 12.586 3.636 0.750 1.00 0.00 68 ASN S O 11
ATOM 11981 N N . LEU A 1 60 ? 11.839 1.596 0.161 1.00 0.00 69 LEU S N 11
ATOM 11982 C CA . LEU A 1 60 ? 11.326 2.033 -1.132 1.00 0.00 69 LEU S CA 11
ATOM 11983 C C . LEU A 1 60 ? 9.988 2.747 -0.985 1.00 0.00 69 LEU S C 11
ATOM 11984 O O . LEU A 1 60 ? 9.569 3.489 -1.874 1.00 0.00 69 LEU S O 11
ATOM 12000 N N . LYS A 1 61 ? 9.319 2.523 0.141 1.00 0.00 70 LYS S N 11
ATOM 12001 C CA . LYS A 1 61 ? 8.033 3.144 0.400 1.00 0.00 70 LYS S CA 11
ATOM 12002 C C . LYS A 1 61 ? 8.208 4.642 0.617 1.00 0.00 70 LYS S C 11
ATOM 12003 O O . LYS A 1 61 ? 7.512 5.455 0.009 1.00 0.00 70 LYS S O 11
ATOM 12022 N N . LYS A 1 62 ? 9.152 4.997 1.477 1.00 0.00 71 LYS S N 11
ATOM 12023 C CA . LYS A 1 62 ? 9.439 6.397 1.769 1.00 0.00 71 LYS S CA 11
ATOM 12024 C C . LYS A 1 62 ? 9.916 7.124 0.516 1.00 0.00 71 LYS S C 11
ATOM 12025 O O . LYS A 1 62 ? 9.475 8.236 0.225 1.00 0.00 71 LYS S O 11
ATOM 12044 N N . ALA A 1 63 ? 10.828 6.490 -0.217 1.00 0.00 72 ALA S N 11
ATOM 12045 C CA . ALA A 1 63 ? 11.377 7.075 -1.436 1.00 0.00 72 ALA S CA 11
ATOM 12046 C C . ALA A 1 63 ? 10.276 7.473 -2.416 1.00 0.00 72 ALA S C 11
ATOM 12047 O O . ALA A 1 63 ? 10.449 8.393 -3.216 1.00 0.00 72 ALA S O 11
ATOM 12054 N N . LYS A 1 64 ? 9.147 6.775 -2.354 1.00 0.00 73 LYS S N 11
ATOM 12055 C CA . LYS A 1 64 ? 8.027 7.063 -3.245 1.00 0.00 73 LYS S CA 11
ATOM 12056 C C . LYS A 1 64 ? 7.085 8.097 -2.633 1.00 0.00 73 LYS S C 11
ATOM 12057 O O . LYS A 1 64 ? 6.284 8.711 -3.338 1.00 0.00 73 LYS S O 11
ATOM 12076 N N . GLY A 1 65 ? 7.185 8.287 -1.321 1.00 0.00 74 GLY S N 11
ATOM 12077 C CA . GLY A 1 65 ? 6.335 9.249 -0.646 1.00 0.00 74 GLY S CA 11
ATOM 12078 C C . GLY A 1 65 ? 5.318 8.599 0.271 1.00 0.00 74 GLY S C 11
ATOM 12079 O O . GLY A 1 65 ? 4.646 9.284 1.043 1.00 0.00 74 GLY S O 11
ATOM 12083 N N . LEU A 1 66 ? 5.211 7.277 0.203 1.00 0.00 75 LEU S N 11
ATOM 12084 C CA . LEU A 1 66 ? 4.275 6.550 1.054 1.00 0.00 75 LEU S CA 11
ATOM 12085 C C . LEU A 1 66 ? 4.918 6.259 2.399 1.00 0.00 75 LEU S C 11
ATOM 12086 O O . LEU A 1 66 ? 4.532 6.825 3.420 1.00 0.00 75 LEU S O 11
ATOM 12102 N N . PHE A 1 67 ? 5.902 5.358 2.362 1.00 0.00 76 PHE S N 11
ATOM 12103 C CA . PHE A 1 67 ? 6.659 4.924 3.541 1.00 0.00 76 PHE S CA 11
ATOM 12104 C C . PHE A 1 67 ? 6.124 3.589 4.058 1.00 0.00 76 PHE S C 11
ATOM 12105 O O . PHE A 1 67 ? 6.891 2.865 4.729 1.00 0.00 76 PHE S O 11
ATOM 12123 N N . MET A 1 1 ? -18.734 -16.435 6.011 1.00 0.00 10 MET S N 12
ATOM 12124 C CA . MET A 1 1 ? -18.196 -15.186 5.411 1.00 0.00 10 MET S CA 12
ATOM 12125 C C . MET A 1 1 ? -16.795 -15.403 4.848 1.00 0.00 10 MET S C 12
ATOM 12126 O O . MET A 1 1 ? -16.404 -14.770 3.869 1.00 0.00 10 MET S O 12
ATOM 12142 N N . LEU A 1 2 ? -16.045 -16.303 5.475 1.00 0.00 11 LEU S N 12
ATOM 12143 C CA . LEU A 1 2 ? -14.687 -16.605 5.037 1.00 0.00 11 LEU S CA 12
ATOM 12144 C C . LEU A 1 2 ? -14.682 -17.219 3.639 1.00 0.00 11 LEU S C 12
ATOM 12145 O O . LEU A 1 2 ? -13.663 -17.201 2.948 1.00 0.00 11 LEU S O 12
ATOM 12161 N N . ALA A 1 3 ? -15.824 -17.766 3.227 1.00 0.00 12 ALA S N 12
ATOM 12162 C CA . ALA A 1 3 ? -15.946 -18.387 1.912 1.00 0.00 12 ALA S CA 12
ATOM 12163 C C . ALA A 1 3 ? -15.508 -17.434 0.805 1.00 0.00 12 ALA S C 12
ATOM 12164 O O . ALA A 1 3 ? -14.725 -17.801 -0.070 1.00 0.00 12 ALA S O 12
ATOM 12171 N N . LYS A 1 4 ? -16.019 -16.206 0.849 1.00 0.00 13 LYS S N 12
ATOM 12172 C CA . LYS A 1 4 ? -15.679 -15.202 -0.154 1.00 0.00 13 LYS S CA 12
ATOM 12173 C C . LYS A 1 4 ? -14.892 -14.054 0.470 1.00 0.00 13 LYS S C 12
ATOM 12174 O O . LYS A 1 4 ? -15.237 -13.560 1.543 1.00 0.00 13 LYS S O 12
ATOM 12193 N N . LEU A 1 5 ? -13.831 -13.633 -0.212 1.00 0.00 14 LEU S N 12
ATOM 12194 C CA . LEU A 1 5 ? -12.993 -12.542 0.271 1.00 0.00 14 LEU S CA 12
ATOM 12195 C C . LEU A 1 5 ? -13.170 -11.298 -0.593 1.00 0.00 14 LEU S C 12
ATOM 12196 O O . LEU A 1 5 ? -13.631 -11.382 -1.732 1.00 0.00 14 LEU S O 12
ATOM 12212 N N . CYS A 1 6 ? -12.802 -10.143 -0.046 1.00 0.00 15 CYS S N 12
ATOM 12213 C CA . CYS A 1 6 ? -12.925 -8.884 -0.772 1.00 0.00 15 CYS S CA 12
ATOM 12214 C C . CYS A 1 6 ? -11.764 -7.948 -0.449 1.00 0.00 15 CYS S C 12
ATOM 12215 O O . CYS A 1 6 ? -11.291 -7.895 0.688 1.00 0.00 15 CYS S O 12
ATOM 12223 N N . LYS A 1 7 ? -11.311 -7.210 -1.456 1.00 0.00 16 LYS S N 12
ATOM 12224 C CA . LYS A 1 7 ? -10.208 -6.270 -1.287 1.00 0.00 16 LYS S CA 12
ATOM 12225 C C . LYS A 1 7 ? -10.537 -4.934 -1.947 1.00 0.00 16 LYS S C 12
ATOM 12226 O O . LYS A 1 7 ? -11.265 -4.887 -2.939 1.00 0.00 16 LYS S O 12
ATOM 12245 N N . THR A 1 8 ? -10.001 -3.850 -1.393 1.00 0.00 17 THR S N 12
ATOM 12246 C CA . THR A 1 8 ? -10.250 -2.521 -1.939 1.00 0.00 17 THR S CA 12
ATOM 12247 C C . THR A 1 8 ? -8.967 -1.706 -2.026 1.00 0.00 17 THR S C 12
ATOM 12248 O O . THR A 1 8 ? -8.399 -1.300 -1.012 1.00 0.00 17 THR S O 12
ATOM 12259 N N . ILE A 1 9 ? -8.524 -1.469 -3.255 1.00 0.00 18 ILE S N 12
ATOM 12260 C CA . ILE A 1 9 ? -7.320 -0.703 -3.509 1.00 0.00 18 ILE S CA 12
ATOM 12261 C C . ILE A 1 9 ? -7.641 0.785 -3.663 1.00 0.00 18 ILE S C 12
ATOM 12262 O O . ILE A 1 9 ? -8.462 1.165 -4.497 1.00 0.00 18 ILE S O 12
ATOM 12278 N N . TYR A 1 10 ? -6.983 1.625 -2.864 1.00 0.00 19 TYR S N 12
ATOM 12279 C CA . TYR A 1 10 ? -7.202 3.068 -2.939 1.00 0.00 19 TYR S CA 12
ATOM 12280 C C . TYR A 1 10 ? -6.230 3.676 -3.952 1.00 0.00 19 TYR S C 12
ATOM 12281 O O . TYR A 1 10 ? -5.032 3.405 -3.904 1.00 0.00 19 TYR S O 12
ATOM 12299 N N . PRO A 1 11 ? -6.733 4.495 -4.899 1.00 0.00 20 PRO S N 12
ATOM 12300 C CA . PRO A 1 11 ? -5.912 5.120 -5.939 1.00 0.00 20 PRO S CA 12
ATOM 12301 C C . PRO A 1 11 ? -4.548 5.579 -5.433 1.00 0.00 20 PRO S C 12
ATOM 12302 O O . PRO A 1 11 ? -4.455 6.498 -4.621 1.00 0.00 20 PRO S O 12
ATOM 12313 N N . LEU A 1 12 ? -3.492 4.922 -5.920 1.00 0.00 21 LEU S N 12
ATOM 12314 C CA . LEU A 1 12 ? -2.123 5.246 -5.525 1.00 0.00 21 LEU S CA 12
ATOM 12315 C C . LEU A 1 12 ? -1.911 6.753 -5.394 1.00 0.00 21 LEU S C 12
ATOM 12316 O O . LEU A 1 12 ? -1.161 7.208 -4.537 1.00 0.00 21 LEU S O 12
ATOM 12332 N N . ALA A 1 13 ? -2.582 7.528 -6.237 1.00 0.00 22 ALA S N 12
ATOM 12333 C CA . ALA A 1 13 ? -2.453 8.979 -6.184 1.00 0.00 22 ALA S CA 12
ATOM 12334 C C . ALA A 1 13 ? -2.929 9.499 -4.836 1.00 0.00 22 ALA S C 12
ATOM 12335 O O . ALA A 1 13 ? -2.250 10.298 -4.188 1.00 0.00 22 ALA S O 12
ATOM 12342 N N . ASP A 1 14 ? -4.098 9.028 -4.417 1.00 0.00 23 ASP S N 12
ATOM 12343 C CA . ASP A 1 14 ? -4.685 9.421 -3.141 1.00 0.00 23 ASP S CA 12
ATOM 12344 C C . ASP A 1 14 ? -3.691 9.238 -1.999 1.00 0.00 23 ASP S C 12
ATOM 12345 O O . ASP A 1 14 ? -3.577 10.089 -1.115 1.00 0.00 23 ASP S O 12
ATOM 12354 N N . LEU A 1 15 ? -2.976 8.124 -2.022 1.00 0.00 24 LEU S N 12
ATOM 12355 C CA . LEU A 1 15 ? -1.993 7.826 -0.984 1.00 0.00 24 LEU S CA 12
ATOM 12356 C C . LEU A 1 15 ? -0.640 8.436 -1.308 1.00 0.00 24 LEU S C 12
ATOM 12357 O O . LEU A 1 15 ? 0.193 8.631 -0.423 1.00 0.00 24 LEU S O 12
ATOM 12373 N N . LEU A 1 16 ? -0.412 8.706 -2.584 1.00 0.00 25 LEU S N 12
ATOM 12374 C CA . LEU A 1 16 ? 0.856 9.257 -3.022 1.00 0.00 25 LEU S CA 12
ATOM 12375 C C . LEU A 1 16 ? 0.803 10.774 -3.212 1.00 0.00 25 LEU S C 12
ATOM 12376 O O . LEU A 1 16 ? 1.362 11.304 -4.173 1.00 0.00 25 LEU S O 12
ATOM 12392 N N . ALA A 1 17 ? 0.162 11.465 -2.262 1.00 0.00 26 ALA S N 12
ATOM 12393 C CA . ALA A 1 17 ? 0.065 12.936 -2.270 1.00 0.00 26 ALA S CA 12
ATOM 12394 C C . ALA A 1 17 ? -1.202 13.464 -2.951 1.00 0.00 26 ALA S C 12
ATOM 12395 O O . ALA A 1 17 ? -1.133 14.359 -3.794 1.00 0.00 26 ALA S O 12
ATOM 12402 N N . ARG A 1 18 ? -2.357 12.940 -2.558 1.00 0.00 27 ARG S N 12
ATOM 12403 C CA . ARG A 1 18 ? -3.631 13.398 -3.110 1.00 0.00 27 ARG S CA 12
ATOM 12404 C C . ARG A 1 18 ? -4.749 13.223 -2.087 1.00 0.00 27 ARG S C 12
ATOM 12405 O O . ARG A 1 18 ? -4.859 12.161 -1.478 1.00 0.00 27 ARG S O 12
ATOM 12426 N N . PRO A 1 19 ? -5.597 14.257 -1.880 1.00 0.00 28 PRO S N 12
ATOM 12427 C CA . PRO A 1 19 ? -6.710 14.203 -0.925 1.00 0.00 28 PRO S CA 12
ATOM 12428 C C . PRO A 1 19 ? -7.348 12.817 -0.830 1.00 0.00 28 PRO S C 12
ATOM 12429 O O . PRO A 1 19 ? -8.345 12.528 -1.490 1.00 0.00 28 PRO S O 12
ATOM 12440 N N . LEU A 1 20 ? -6.738 11.963 -0.016 1.00 0.00 29 LEU S N 12
ATOM 12441 C CA . LEU A 1 20 ? -7.203 10.594 0.170 1.00 0.00 29 LEU S CA 12
ATOM 12442 C C . LEU A 1 20 ? -8.198 10.470 1.319 1.00 0.00 29 LEU S C 12
ATOM 12443 O O . LEU A 1 20 ? -8.216 11.294 2.235 1.00 0.00 29 LEU S O 12
ATOM 12459 N N . PRO A 1 21 ? -9.021 9.408 1.293 1.00 0.00 30 PRO S N 12
ATOM 12460 C CA . PRO A 1 21 ? -10.005 9.139 2.342 1.00 0.00 30 PRO S CA 12
ATOM 12461 C C . PRO A 1 21 ? -9.328 8.650 3.612 1.00 0.00 30 PRO S C 12
ATOM 12462 O O . PRO A 1 21 ? -8.133 8.875 3.814 1.00 0.00 30 PRO S O 12
ATOM 12473 N N . GLU A 1 22 ? -10.084 7.982 4.467 1.00 0.00 31 GLU S N 12
ATOM 12474 C CA . GLU A 1 22 ? -9.534 7.467 5.715 1.00 0.00 31 GLU S CA 12
ATOM 12475 C C . GLU A 1 22 ? -9.222 5.983 5.620 1.00 0.00 31 GLU S C 12
ATOM 12476 O O . GLU A 1 22 ? -8.455 5.460 6.431 1.00 0.00 31 GLU S O 12
ATOM 12488 N N . GLY A 1 23 ? -9.774 5.308 4.618 1.00 0.00 32 GLY S N 12
ATOM 12489 C CA . GLY A 1 23 ? -9.471 3.900 4.457 1.00 0.00 32 GLY S CA 12
ATOM 12490 C C . GLY A 1 23 ? -7.971 3.684 4.412 1.00 0.00 32 GLY S C 12
ATOM 12491 O O . GLY A 1 23 ? -7.475 2.602 4.727 1.00 0.00 32 GLY S O 12
ATOM 12495 N N . VAL A 1 24 ? -7.249 4.744 4.036 1.00 0.00 33 VAL S N 12
ATOM 12496 C CA . VAL A 1 24 ? -5.797 4.705 3.970 1.00 0.00 33 VAL S CA 12
ATOM 12497 C C . VAL A 1 24 ? -5.189 5.028 5.323 1.00 0.00 33 VAL S C 12
ATOM 12498 O O . VAL A 1 24 ? -5.221 6.177 5.763 1.00 0.00 33 VAL S O 12
ATOM 12511 N N . ASP A 1 25 ? -4.617 4.031 5.973 1.00 0.00 34 ASP S N 12
ATOM 12512 C CA . ASP A 1 25 ? -3.988 4.253 7.263 1.00 0.00 34 ASP S CA 12
ATOM 12513 C C . ASP A 1 25 ? -2.583 4.821 7.045 1.00 0.00 34 ASP S C 12
ATOM 12514 O O . ASP A 1 25 ? -1.688 4.111 6.588 1.00 0.00 34 ASP S O 12
ATOM 12523 N N . PRO A 1 26 ? -2.376 6.119 7.334 1.00 0.00 35 PRO S N 12
ATOM 12524 C CA . PRO A 1 26 ? -1.080 6.778 7.130 1.00 0.00 35 PRO S CA 12
ATOM 12525 C C . PRO A 1 26 ? 0.089 6.036 7.779 1.00 0.00 35 PRO S C 12
ATOM 12526 O O . PRO A 1 26 ? 1.226 6.149 7.323 1.00 0.00 35 PRO S O 12
ATOM 12537 N N . LEU A 1 27 ? -0.187 5.286 8.841 1.00 0.00 36 LEU S N 12
ATOM 12538 C CA . LEU A 1 27 ? 0.859 4.538 9.539 1.00 0.00 36 LEU S CA 12
ATOM 12539 C C . LEU A 1 27 ? 1.390 3.381 8.687 1.00 0.00 36 LEU S C 12
ATOM 12540 O O . LEU A 1 27 ? 2.420 2.787 9.004 1.00 0.00 36 LEU S O 12
ATOM 12556 N N . LYS A 1 28 ? 0.683 3.070 7.603 1.00 0.00 37 LYS S N 12
ATOM 12557 C CA . LYS A 1 28 ? 1.079 1.994 6.701 1.00 0.00 37 LYS S CA 12
ATOM 12558 C C . LYS A 1 28 ? 0.192 2.010 5.459 1.00 0.00 37 LYS S C 12
ATOM 12559 O O . LYS A 1 28 ? -0.980 1.641 5.509 1.00 0.00 37 LYS S O 12
ATOM 12578 N N . LEU A 1 29 ? 0.752 2.489 4.355 1.00 0.00 38 LEU S N 12
ATOM 12579 C CA . LEU A 1 29 ? 0.009 2.606 3.108 1.00 0.00 38 LEU S CA 12
ATOM 12580 C C . LEU A 1 29 ? 0.063 1.337 2.252 1.00 0.00 38 LEU S C 12
ATOM 12581 O O . LEU A 1 29 ? -0.960 0.889 1.736 1.00 0.00 38 LEU S O 12
ATOM 12597 N N . GLU A 1 30 ? 1.259 0.776 2.088 1.00 0.00 39 GLU S N 12
ATOM 12598 C CA . GLU A 1 30 ? 1.451 -0.429 1.275 1.00 0.00 39 GLU S CA 12
ATOM 12599 C C . GLU A 1 30 ? 0.328 -1.459 1.446 1.00 0.00 39 GLU S C 12
ATOM 12600 O O . GLU A 1 30 ? 0.069 -2.255 0.544 1.00 0.00 39 GLU S O 12
ATOM 12612 N N . ILE A 1 31 ? -0.312 -1.462 2.610 1.00 0.00 40 ILE S N 12
ATOM 12613 C CA . ILE A 1 31 ? -1.377 -2.421 2.892 1.00 0.00 40 ILE S CA 12
ATOM 12614 C C . ILE A 1 31 ? -2.627 -2.206 2.037 1.00 0.00 40 ILE S C 12
ATOM 12615 O O . ILE A 1 31 ? -3.361 -3.156 1.769 1.00 0.00 40 ILE S O 12
ATOM 12631 N N . TYR A 1 32 ? -2.893 -0.966 1.628 1.00 0.00 41 TYR S N 12
ATOM 12632 C CA . TYR A 1 32 ? -4.091 -0.689 0.833 1.00 0.00 41 TYR S CA 12
ATOM 12633 C C . TYR A 1 32 ? -3.790 -0.477 -0.643 1.00 0.00 41 TYR S C 12
ATOM 12634 O O . TYR A 1 32 ? -4.511 0.250 -1.328 1.00 0.00 41 TYR S O 12
ATOM 12652 N N . LEU A 1 33 ? -2.754 -1.130 -1.147 1.00 0.00 42 LEU S N 12
ATOM 12653 C CA . LEU A 1 33 ? -2.416 -1.012 -2.558 1.00 0.00 42 LEU S CA 12
ATOM 12654 C C . LEU A 1 33 ? -2.128 -2.375 -3.157 1.00 0.00 42 LEU S C 12
ATOM 12655 O O . LEU A 1 33 ? -1.167 -3.036 -2.777 1.00 0.00 42 LEU S O 12
ATOM 12671 N N . THR A 1 34 ? -2.964 -2.791 -4.103 1.00 0.00 43 THR S N 12
ATOM 12672 C CA . THR A 1 34 ? -2.781 -4.074 -4.759 1.00 0.00 43 THR S CA 12
ATOM 12673 C C . THR A 1 34 ? -1.432 -4.117 -5.472 1.00 0.00 43 THR S C 12
ATOM 12674 O O . THR A 1 34 ? -0.639 -3.189 -5.365 1.00 0.00 43 THR S O 12
ATOM 12685 N N . ASP A 1 35 ? -1.195 -5.200 -6.198 1.00 0.00 44 ASP S N 12
ATOM 12686 C CA . ASP A 1 35 ? 0.041 -5.395 -6.943 1.00 0.00 44 ASP S CA 12
ATOM 12687 C C . ASP A 1 35 ? 0.191 -4.327 -8.011 1.00 0.00 44 ASP S C 12
ATOM 12688 O O . ASP A 1 35 ? 1.299 -3.899 -8.322 1.00 0.00 44 ASP S O 12
ATOM 12697 N N . GLU A 1 36 ? -0.934 -3.887 -8.561 1.00 0.00 45 GLU S N 12
ATOM 12698 C CA . GLU A 1 36 ? -0.918 -2.849 -9.578 1.00 0.00 45 GLU S CA 12
ATOM 12699 C C . GLU A 1 36 ? -0.459 -1.545 -8.948 1.00 0.00 45 GLU S C 12
ATOM 12700 O O . GLU A 1 36 ? 0.464 -0.894 -9.439 1.00 0.00 45 GLU S O 12
ATOM 12712 N N . ASP A 1 37 ? -1.091 -1.192 -7.835 1.00 0.00 46 ASP S N 12
ATOM 12713 C CA . ASP A 1 37 ? -0.733 0.006 -7.108 1.00 0.00 46 ASP S CA 12
ATOM 12714 C C . ASP A 1 37 ? 0.656 -0.180 -6.513 1.00 0.00 46 ASP S C 12
ATOM 12715 O O . ASP A 1 37 ? 1.448 0.756 -6.434 1.00 0.00 46 ASP S O 12
ATOM 12724 N N . PHE A 1 38 ? 0.948 -1.422 -6.129 1.00 0.00 47 PHE S N 12
ATOM 12725 C CA . PHE A 1 38 ? 2.245 -1.778 -5.576 1.00 0.00 47 PHE S CA 12
ATOM 12726 C C . PHE A 1 38 ? 3.302 -1.631 -6.654 1.00 0.00 47 PHE S C 12
ATOM 12727 O O . PHE A 1 38 ? 4.395 -1.123 -6.413 1.00 0.00 47 PHE S O 12
ATOM 12744 N N . GLU A 1 39 ? 2.959 -2.107 -7.846 1.00 0.00 48 GLU S N 12
ATOM 12745 C CA . GLU A 1 39 ? 3.874 -2.058 -8.980 1.00 0.00 48 GLU S CA 12
ATOM 12746 C C . GLU A 1 39 ? 4.273 -0.624 -9.330 1.00 0.00 48 GLU S C 12
ATOM 12747 O O . GLU A 1 39 ? 5.423 -0.361 -9.677 1.00 0.00 48 GLU S O 12
ATOM 12759 N N . PHE A 1 40 ? 3.317 0.299 -9.257 1.00 0.00 49 PHE S N 12
ATOM 12760 C CA . PHE A 1 40 ? 3.582 1.696 -9.591 1.00 0.00 49 PHE S CA 12
ATOM 12761 C C . PHE A 1 40 ? 3.916 2.537 -8.359 1.00 0.00 49 PHE S C 12
ATOM 12762 O O . PHE A 1 40 ? 4.531 3.597 -8.476 1.00 0.00 49 PHE S O 12
ATOM 12779 N N . ALA A 1 41 ? 3.499 2.079 -7.183 1.00 0.00 50 ALA S N 12
ATOM 12780 C CA . ALA A 1 41 ? 3.754 2.821 -5.950 1.00 0.00 50 ALA S CA 12
ATOM 12781 C C . ALA A 1 41 ? 4.939 2.260 -5.169 1.00 0.00 50 ALA S C 12
ATOM 12782 O O . ALA A 1 41 ? 5.438 2.903 -4.246 1.00 0.00 50 ALA S O 12
ATOM 12789 N N . LEU A 1 42 ? 5.382 1.055 -5.522 1.00 0.00 51 LEU S N 12
ATOM 12790 C CA . LEU A 1 42 ? 6.503 0.431 -4.821 1.00 0.00 51 LEU S CA 12
ATOM 12791 C C . LEU A 1 42 ? 7.330 -0.499 -5.716 1.00 0.00 51 LEU S C 12
ATOM 12792 O O . LEU A 1 42 ? 8.370 -1.000 -5.292 1.00 0.00 51 LEU S O 12
ATOM 12808 N N . ASP A 1 43 ? 6.870 -0.738 -6.940 1.00 0.00 52 ASP S N 12
ATOM 12809 C CA . ASP A 1 43 ? 7.579 -1.615 -7.863 1.00 0.00 52 ASP S CA 12
ATOM 12810 C C . ASP A 1 43 ? 7.640 -3.051 -7.337 1.00 0.00 52 ASP S C 12
ATOM 12811 O O . ASP A 1 43 ? 8.388 -3.874 -7.864 1.00 0.00 52 ASP S O 12
ATOM 12820 N N . MET A 1 44 ? 6.842 -3.360 -6.311 1.00 0.00 53 MET S N 12
ATOM 12821 C CA . MET A 1 44 ? 6.821 -4.713 -5.756 1.00 0.00 53 MET S CA 12
ATOM 12822 C C . MET A 1 44 ? 5.393 -5.254 -5.715 1.00 0.00 53 MET S C 12
ATOM 12823 O O . MET A 1 44 ? 4.531 -4.771 -6.446 1.00 0.00 53 MET S O 12
ATOM 12837 N N . THR A 1 45 ? 5.138 -6.259 -4.875 1.00 0.00 54 THR S N 12
ATOM 12838 C CA . THR A 1 45 ? 3.804 -6.834 -4.777 1.00 0.00 54 THR S CA 12
ATOM 12839 C C . THR A 1 45 ? 3.390 -6.999 -3.323 1.00 0.00 54 THR S C 12
ATOM 12840 O O . THR A 1 45 ? 4.240 -7.106 -2.438 1.00 0.00 54 THR S O 12
ATOM 12851 N N . ARG A 1 46 ? 2.088 -7.048 -3.079 1.00 0.00 55 ARG S N 12
ATOM 12852 C CA . ARG A 1 46 ? 1.585 -7.234 -1.726 1.00 0.00 55 ARG S CA 12
ATOM 12853 C C . ARG A 1 46 ? 2.077 -8.566 -1.173 1.00 0.00 55 ARG S C 12
ATOM 12854 O O . ARG A 1 46 ? 2.228 -8.731 0.035 1.00 0.00 55 ARG S O 12
ATOM 12875 N N . ASP A 1 47 ? 2.334 -9.508 -2.079 1.00 0.00 56 ASP S N 12
ATOM 12876 C CA . ASP A 1 47 ? 2.820 -10.830 -1.710 1.00 0.00 56 ASP S CA 12
ATOM 12877 C C . ASP A 1 47 ? 4.347 -10.853 -1.621 1.00 0.00 56 ASP S C 12
ATOM 12878 O O . ASP A 1 47 ? 4.931 -11.827 -1.144 1.00 0.00 56 ASP S O 12
ATOM 12887 N N . GLU A 1 48 ? 4.993 -9.774 -2.063 1.00 0.00 57 GLU S N 12
ATOM 12888 C CA . GLU A 1 48 ? 6.444 -9.679 -2.010 1.00 0.00 57 GLU S CA 12
ATOM 12889 C C . GLU A 1 48 ? 6.833 -8.947 -0.745 1.00 0.00 57 GLU S C 12
ATOM 12890 O O . GLU A 1 48 ? 7.554 -9.470 0.105 1.00 0.00 57 GLU S O 12
ATOM 12902 N N . TYR A 1 49 ? 6.305 -7.740 -0.617 1.00 0.00 58 TYR S N 12
ATOM 12903 C CA . TYR A 1 49 ? 6.536 -6.924 0.556 1.00 0.00 58 TYR S CA 12
ATOM 12904 C C . TYR A 1 49 ? 5.986 -7.642 1.778 1.00 0.00 58 TYR S C 12
ATOM 12905 O O . TYR A 1 49 ? 6.451 -7.437 2.899 1.00 0.00 58 TYR S O 12
ATOM 12923 N N . ASN A 1 50 ? 4.997 -8.496 1.543 1.00 0.00 59 ASN S N 12
ATOM 12924 C CA . ASN A 1 50 ? 4.377 -9.265 2.620 1.00 0.00 59 ASN S CA 12
ATOM 12925 C C . ASN A 1 50 ? 5.421 -10.038 3.425 1.00 0.00 59 ASN S C 12
ATOM 12926 O O . ASN A 1 50 ? 5.246 -10.271 4.621 1.00 0.00 59 ASN S O 12
ATOM 12937 N N . ALA A 1 51 ? 6.500 -10.446 2.761 1.00 0.00 60 ALA S N 12
ATOM 12938 C CA . ALA A 1 51 ? 7.558 -11.207 3.421 1.00 0.00 60 ALA S CA 12
ATOM 12939 C C . ALA A 1 51 ? 8.869 -10.426 3.481 1.00 0.00 60 ALA S C 12
ATOM 12940 O O . ALA A 1 51 ? 9.691 -10.647 4.369 1.00 0.00 60 ALA S O 12
ATOM 12947 N N . LEU A 1 52 ? 9.061 -9.517 2.531 1.00 0.00 61 LEU S N 12
ATOM 12948 C CA . LEU A 1 52 ? 10.275 -8.712 2.483 1.00 0.00 61 LEU S CA 12
ATOM 12949 C C . LEU A 1 52 ? 10.419 -7.879 3.753 1.00 0.00 61 LEU S C 12
ATOM 12950 O O . LEU A 1 52 ? 9.436 -7.592 4.434 1.00 0.00 61 LEU S O 12
ATOM 12966 N N . PRO A 1 53 ? 11.661 -7.485 4.089 1.00 0.00 62 PRO S N 12
ATOM 12967 C CA . PRO A 1 53 ? 11.955 -6.690 5.280 1.00 0.00 62 PRO S CA 12
ATOM 12968 C C . PRO A 1 53 ? 10.911 -5.603 5.520 1.00 0.00 62 PRO S C 12
ATOM 12969 O O . PRO A 1 53 ? 10.181 -5.220 4.608 1.00 0.00 62 PRO S O 12
ATOM 12980 N N . ALA A 1 54 ? 10.840 -5.120 6.756 1.00 0.00 63 ALA S N 12
ATOM 12981 C CA . ALA A 1 54 ? 9.875 -4.089 7.118 1.00 0.00 63 ALA S CA 12
ATOM 12982 C C . ALA A 1 54 ? 10.426 -2.685 6.881 1.00 0.00 63 ALA S C 12
ATOM 12983 O O . ALA A 1 54 ? 9.669 -1.748 6.644 1.00 0.00 63 ALA S O 12
ATOM 12990 N N . TRP A 1 55 ? 11.746 -2.546 6.928 1.00 0.00 64 TRP S N 12
ATOM 12991 C CA . TRP A 1 55 ? 12.379 -1.269 6.710 1.00 0.00 64 TRP S CA 12
ATOM 12992 C C . TRP A 1 55 ? 12.686 -1.117 5.231 1.00 0.00 64 TRP S C 12
ATOM 12993 O O . TRP A 1 55 ? 12.434 -0.075 4.643 1.00 0.00 64 TRP S O 12
ATOM 13014 N N . LYS A 1 56 ? 13.235 -2.177 4.638 1.00 0.00 65 LYS S N 12
ATOM 13015 C CA . LYS A 1 56 ? 13.570 -2.164 3.224 1.00 0.00 65 LYS S CA 12
ATOM 13016 C C . LYS A 1 56 ? 12.309 -1.961 2.411 1.00 0.00 65 LYS S C 12
ATOM 13017 O O . LYS A 1 56 ? 12.293 -1.189 1.453 1.00 0.00 65 LYS S O 12
ATOM 13036 N N . GLN A 1 57 ? 11.235 -2.631 2.821 1.00 0.00 66 GLN S N 12
ATOM 13037 C CA . GLN A 1 57 ? 9.963 -2.476 2.144 1.00 0.00 66 GLN S CA 12
ATOM 13038 C C . GLN A 1 57 ? 9.518 -1.031 2.294 1.00 0.00 66 GLN S C 12
ATOM 13039 O O . GLN A 1 57 ? 9.053 -0.409 1.340 1.00 0.00 66 GLN S O 12
ATOM 13053 N N . VAL A 1 58 ? 9.713 -0.488 3.497 1.00 0.00 67 VAL S N 12
ATOM 13054 C CA . VAL A 1 58 ? 9.378 0.902 3.758 1.00 0.00 67 VAL S CA 12
ATOM 13055 C C . VAL A 1 58 ? 10.311 1.800 2.956 1.00 0.00 67 VAL S C 12
ATOM 13056 O O . VAL A 1 58 ? 9.876 2.799 2.382 1.00 0.00 67 VAL S O 12
ATOM 13069 N N . ASN A 1 59 ? 11.599 1.430 2.906 1.00 0.00 68 ASN S N 12
ATOM 13070 C CA . ASN A 1 59 ? 12.589 2.202 2.153 1.00 0.00 68 ASN S CA 12
ATOM 13071 C C . ASN A 1 59 ? 12.023 2.669 0.811 1.00 0.00 68 ASN S C 12
ATOM 13072 O O . ASN A 1 59 ? 12.127 3.840 0.450 1.00 0.00 68 ASN S O 12
ATOM 13083 N N . LEU A 1 60 ? 11.430 1.731 0.079 1.00 0.00 69 LEU S N 12
ATOM 13084 C CA . LEU A 1 60 ? 10.846 2.020 -1.226 1.00 0.00 69 LEU S CA 12
ATOM 13085 C C . LEU A 1 60 ? 9.561 2.828 -1.094 1.00 0.00 69 LEU S C 12
ATOM 13086 O O . LEU A 1 60 ? 9.250 3.662 -1.943 1.00 0.00 69 LEU S O 12
ATOM 13102 N N . LYS A 1 61 ? 8.814 2.563 -0.029 1.00 0.00 70 LYS S N 12
ATOM 13103 C CA . LYS A 1 61 ? 7.559 3.249 0.213 1.00 0.00 70 LYS S CA 12
ATOM 13104 C C . LYS A 1 61 ? 7.795 4.743 0.420 1.00 0.00 70 LYS S C 12
ATOM 13105 O O . LYS A 1 61 ? 7.191 5.579 -0.250 1.00 0.00 70 LYS S O 12
ATOM 13124 N N . LYS A 1 62 ? 8.684 5.066 1.352 1.00 0.00 71 LYS S N 12
ATOM 13125 C CA . LYS A 1 62 ? 9.012 6.455 1.656 1.00 0.00 71 LYS S CA 12
ATOM 13126 C C . LYS A 1 62 ? 9.512 7.191 0.414 1.00 0.00 71 LYS S C 12
ATOM 13127 O O . LYS A 1 62 ? 9.266 8.386 0.248 1.00 0.00 71 LYS S O 12
ATOM 13146 N N . ALA A 1 63 ? 10.231 6.476 -0.446 1.00 0.00 72 ALA S N 12
ATOM 13147 C CA . ALA A 1 63 ? 10.784 7.067 -1.660 1.00 0.00 72 ALA S CA 12
ATOM 13148 C C . ALA A 1 63 ? 9.750 7.165 -2.783 1.00 0.00 72 ALA S C 12
ATOM 13149 O O . ALA A 1 63 ? 10.015 7.775 -3.819 1.00 0.00 72 ALA S O 12
ATOM 13156 N N . LYS A 1 64 ? 8.581 6.562 -2.587 1.00 0.00 73 LYS S N 12
ATOM 13157 C CA . LYS A 1 64 ? 7.537 6.596 -3.607 1.00 0.00 73 LYS S CA 12
ATOM 13158 C C . LYS A 1 64 ? 6.387 7.520 -3.206 1.00 0.00 73 LYS S C 12
ATOM 13159 O O . LYS A 1 64 ? 5.605 7.950 -4.054 1.00 0.00 73 LYS S O 12
ATOM 13178 N N . GLY A 1 65 ? 6.291 7.832 -1.916 1.00 0.00 74 GLY S N 12
ATOM 13179 C CA . GLY A 1 65 ? 5.237 8.713 -1.447 1.00 0.00 74 GLY S CA 12
ATOM 13180 C C . GLY A 1 65 ? 4.205 8.004 -0.591 1.00 0.00 74 GLY S C 12
ATOM 13181 O O . GLY A 1 65 ? 3.021 8.336 -0.629 1.00 0.00 74 GLY S O 12
ATOM 13185 N N . LEU A 1 66 ? 4.660 7.034 0.190 1.00 0.00 75 LEU S N 12
ATOM 13186 C CA . LEU A 1 66 ? 3.776 6.280 1.074 1.00 0.00 75 LEU S CA 12
ATOM 13187 C C . LEU A 1 66 ? 4.457 6.046 2.415 1.00 0.00 75 LEU S C 12
ATOM 13188 O O . LEU A 1 66 ? 4.053 6.598 3.438 1.00 0.00 75 LEU S O 12
ATOM 13204 N N . PHE A 1 67 ? 5.494 5.214 2.371 1.00 0.00 76 PHE S N 12
ATOM 13205 C CA . PHE A 1 67 ? 6.303 4.843 3.544 1.00 0.00 76 PHE S CA 12
ATOM 13206 C C . PHE A 1 67 ? 5.842 3.507 4.135 1.00 0.00 76 PHE S C 12
ATOM 13207 O O . PHE A 1 67 ? 4.827 2.966 3.648 1.00 0.00 76 PHE S O 12
ATOM 13225 N N . MET A 1 1 ? -16.439 -4.773 12.510 1.00 0.00 10 MET S N 13
ATOM 13226 C CA . MET A 1 1 ? -15.459 -4.276 11.509 1.00 0.00 10 MET S CA 13
ATOM 13227 C C . MET A 1 1 ? -14.165 -5.082 11.557 1.00 0.00 10 MET S C 13
ATOM 13228 O O . MET A 1 1 ? -13.492 -5.257 10.541 1.00 0.00 10 MET S O 13
ATOM 13244 N N . LEU A 1 2 ? -13.823 -5.572 12.743 1.00 0.00 11 LEU S N 13
ATOM 13245 C CA . LEU A 1 2 ? -12.610 -6.361 12.925 1.00 0.00 11 LEU S CA 13
ATOM 13246 C C . LEU A 1 2 ? -12.901 -7.849 12.768 1.00 0.00 11 LEU S C 13
ATOM 13247 O O . LEU A 1 2 ? -12.046 -8.616 12.323 1.00 0.00 11 LEU S O 13
ATOM 13263 N N . ALA A 1 3 ? -14.112 -8.254 13.139 1.00 0.00 12 ALA S N 13
ATOM 13264 C CA . ALA A 1 3 ? -14.515 -9.651 13.039 1.00 0.00 12 ALA S CA 13
ATOM 13265 C C . ALA A 1 3 ? -14.427 -10.146 11.598 1.00 0.00 12 ALA S C 13
ATOM 13266 O O . ALA A 1 3 ? -14.158 -11.322 11.352 1.00 0.00 12 ALA S O 13
ATOM 13273 N N . LYS A 1 4 ? -14.655 -9.242 10.653 1.00 0.00 13 LYS S N 13
ATOM 13274 C CA . LYS A 1 4 ? -14.602 -9.587 9.236 1.00 0.00 13 LYS S CA 13
ATOM 13275 C C . LYS A 1 4 ? -13.280 -9.144 8.618 1.00 0.00 13 LYS S C 13
ATOM 13276 O O . LYS A 1 4 ? -12.465 -8.493 9.271 1.00 0.00 13 LYS S O 13
ATOM 13295 N N . LEU A 1 5 ? -13.073 -9.502 7.355 1.00 0.00 14 LEU S N 13
ATOM 13296 C CA . LEU A 1 5 ? -11.851 -9.141 6.649 1.00 0.00 14 LEU S CA 13
ATOM 13297 C C . LEU A 1 5 ? -12.169 -8.516 5.295 1.00 0.00 14 LEU S C 13
ATOM 13298 O O . LEU A 1 5 ? -12.547 -9.212 4.351 1.00 0.00 14 LEU S O 13
ATOM 13314 N N . CYS A 1 6 ? -12.011 -7.200 5.204 1.00 0.00 15 CYS S N 13
ATOM 13315 C CA . CYS A 1 6 ? -12.281 -6.481 3.963 1.00 0.00 15 CYS S CA 13
ATOM 13316 C C . CYS A 1 6 ? -11.205 -5.434 3.695 1.00 0.00 15 CYS S C 13
ATOM 13317 O O . CYS A 1 6 ? -10.954 -4.561 4.525 1.00 0.00 15 CYS S O 13
ATOM 13325 N N . LYS A 1 7 ? -10.571 -5.528 2.531 1.00 0.00 16 LYS S N 13
ATOM 13326 C CA . LYS A 1 7 ? -9.521 -4.589 2.155 1.00 0.00 16 LYS S CA 13
ATOM 13327 C C . LYS A 1 7 ? -9.702 -4.119 0.715 1.00 0.00 16 LYS S C 13
ATOM 13328 O O . LYS A 1 7 ? -9.596 -4.906 -0.224 1.00 0.00 16 LYS S O 13
ATOM 13347 N N . THR A 1 8 ? -9.974 -2.828 0.549 1.00 0.00 17 THR S N 13
ATOM 13348 C CA . THR A 1 8 ? -10.166 -2.251 -0.775 1.00 0.00 17 THR S CA 13
ATOM 13349 C C . THR A 1 8 ? -8.968 -1.397 -1.174 1.00 0.00 17 THR S C 13
ATOM 13350 O O . THR A 1 8 ? -8.299 -0.813 -0.323 1.00 0.00 17 THR S O 13
ATOM 13361 N N . ILE A 1 9 ? -8.694 -1.341 -2.474 1.00 0.00 18 ILE S N 13
ATOM 13362 C CA . ILE A 1 9 ? -7.571 -0.574 -2.987 1.00 0.00 18 ILE S CA 13
ATOM 13363 C C . ILE A 1 9 ? -7.966 0.863 -3.304 1.00 0.00 18 ILE S C 13
ATOM 13364 O O . ILE A 1 9 ? -8.812 1.115 -4.163 1.00 0.00 18 ILE S O 13
ATOM 13380 N N . TYR A 1 10 ? -7.329 1.803 -2.616 1.00 0.00 19 TYR S N 13
ATOM 13381 C CA . TYR A 1 10 ? -7.591 3.217 -2.830 1.00 0.00 19 TYR S CA 13
ATOM 13382 C C . TYR A 1 10 ? -6.641 3.738 -3.915 1.00 0.00 19 TYR S C 13
ATOM 13383 O O . TYR A 1 10 ? -5.528 3.233 -4.060 1.00 0.00 19 TYR S O 13
ATOM 13401 N N . PRO A 1 1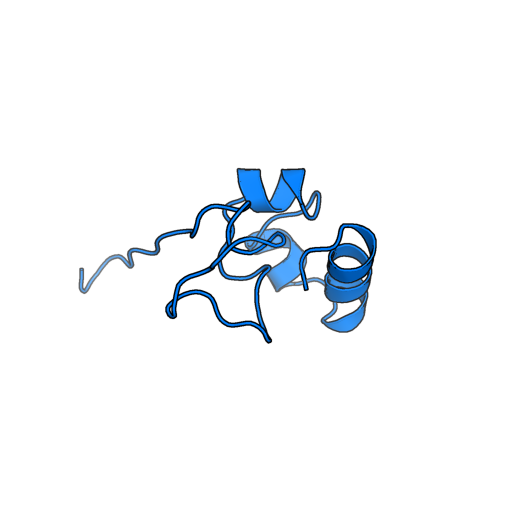1 ? -7.075 4.724 -4.716 1.00 0.00 20 PRO S N 13
ATOM 13402 C CA . PRO A 1 11 ? -6.265 5.279 -5.815 1.00 0.00 20 PRO S CA 13
ATOM 13403 C C . PRO A 1 11 ? -4.880 5.742 -5.369 1.00 0.00 20 PRO S C 13
ATOM 13404 O O . PRO A 1 11 ? -4.746 6.736 -4.656 1.00 0.00 20 PRO S O 13
ATOM 13415 N N . LEU A 1 12 ? -3.852 5.008 -5.803 1.00 0.00 21 LEU S N 13
ATOM 13416 C CA . LEU A 1 12 ? -2.463 5.325 -5.461 1.00 0.00 21 LEU S CA 13
ATOM 13417 C C . LEU A 1 12 ? -2.179 6.824 -5.517 1.00 0.00 21 LEU S C 13
ATOM 13418 O O . LEU A 1 12 ? -1.488 7.366 -4.657 1.00 0.00 21 LEU S O 13
ATOM 13434 N N . ALA A 1 13 ? -2.708 7.491 -6.536 1.00 0.00 22 ALA S N 13
ATOM 13435 C CA . ALA A 1 13 ? -2.494 8.923 -6.686 1.00 0.00 22 ALA S CA 13
ATOM 13436 C C . ALA A 1 13 ? -3.010 9.664 -5.462 1.00 0.00 22 ALA S C 13
ATOM 13437 O O . ALA A 1 13 ? -2.333 10.529 -4.906 1.00 0.00 22 ALA S O 13
ATOM 13444 N N . ASP A 1 14 ? -4.218 9.312 -5.053 1.00 0.00 23 ASP S N 13
ATOM 13445 C CA . ASP A 1 14 ? -4.853 9.922 -3.903 1.00 0.00 23 ASP S CA 13
ATOM 13446 C C . ASP A 1 14 ? -4.045 9.715 -2.624 1.00 0.00 23 ASP S C 13
ATOM 13447 O O . ASP A 1 14 ? -3.904 10.628 -1.817 1.00 0.00 23 ASP S O 13
ATOM 13456 N N . LEU A 1 15 ? -3.536 8.504 -2.431 1.00 0.00 24 LEU S N 13
ATOM 13457 C CA . LEU A 1 15 ? -2.771 8.177 -1.229 1.00 0.00 24 LEU S CA 13
ATOM 13458 C C . LEU A 1 15 ? -1.310 8.582 -1.341 1.00 0.00 24 LEU S C 13
ATOM 13459 O O . LEU A 1 15 ? -0.590 8.613 -0.342 1.00 0.00 24 LEU S O 13
ATOM 13475 N N . LEU A 1 16 ? -0.863 8.845 -2.553 1.00 0.00 25 LEU S N 13
ATOM 13476 C CA . LEU A 1 16 ? 0.524 9.193 -2.785 1.00 0.00 25 LEU S CA 13
ATOM 13477 C C . LEU A 1 16 ? 0.810 10.684 -2.586 1.00 0.00 25 LEU S C 13
ATOM 13478 O O . LEU A 1 16 ? 1.972 11.089 -2.564 1.00 0.00 25 LEU S O 13
ATOM 13494 N N . ALA A 1 17 ? -0.238 11.496 -2.422 1.00 0.00 26 ALA S N 13
ATOM 13495 C CA . ALA A 1 17 ? -0.065 12.942 -2.208 1.00 0.00 26 ALA S CA 13
ATOM 13496 C C . ALA A 1 17 ? -1.350 13.717 -2.494 1.00 0.00 26 ALA S C 13
ATOM 13497 O O . ALA A 1 17 ? -1.319 14.770 -3.133 1.00 0.00 26 ALA S O 13
ATOM 13504 N N . ARG A 1 18 ? -2.474 13.192 -2.031 1.00 0.00 27 ARG S N 13
ATOM 13505 C CA . ARG A 1 18 ? -3.765 13.839 -2.250 1.00 0.00 27 ARG S CA 13
ATOM 13506 C C . ARG A 1 18 ? -4.730 13.515 -1.114 1.00 0.00 27 ARG S C 13
ATOM 13507 O O . ARG A 1 18 ? -4.721 12.402 -0.602 1.00 0.00 27 ARG S O 13
ATOM 13528 N N . PRO A 1 19 ? -5.591 14.474 -0.709 1.00 0.00 28 PRO S N 13
ATOM 13529 C CA . PRO A 1 19 ? -6.574 14.251 0.358 1.00 0.00 28 PRO S CA 13
ATOM 13530 C C . PRO A 1 19 ? -7.230 12.871 0.256 1.00 0.00 28 PRO S C 13
ATOM 13531 O O . PRO A 1 19 ? -8.346 12.724 -0.242 1.00 0.00 28 PRO S O 13
ATOM 13542 N N . LEU A 1 20 ? -6.496 11.871 0.728 1.00 0.00 29 LEU S N 13
ATOM 13543 C CA . LEU A 1 20 ? -6.941 10.483 0.703 1.00 0.00 29 LEU S CA 13
ATOM 13544 C C . LEU A 1 20 ? -7.984 10.200 1.781 1.00 0.00 29 LEU S C 13
ATOM 13545 O O . LEU A 1 20 ? -8.100 10.935 2.761 1.00 0.00 29 LEU S O 13
ATOM 13561 N N . PRO A 1 21 ? -8.770 9.122 1.593 1.00 0.00 30 PRO S N 13
ATOM 13562 C CA . PRO A 1 21 ? -9.823 8.725 2.527 1.00 0.00 30 PRO S CA 13
ATOM 13563 C C . PRO A 1 21 ? -9.279 8.283 3.874 1.00 0.00 30 PRO S C 13
ATOM 13564 O O . PRO A 1 21 ? -8.201 8.698 4.297 1.00 0.00 30 PRO S O 13
ATOM 13575 N N . GLU A 1 22 ? -10.048 7.435 4.538 1.00 0.00 31 GLU S N 13
ATOM 13576 C CA . GLU A 1 22 ? -9.671 6.918 5.847 1.00 0.00 31 GLU S CA 13
ATOM 13577 C C . GLU A 1 22 ? -9.140 5.499 5.742 1.00 0.00 31 GLU S C 13
ATOM 13578 O O . GLU A 1 22 ? -8.102 5.184 6.324 1.00 0.00 31 GLU S O 13
ATOM 13590 N N . GLY A 1 23 ? -9.823 4.649 4.974 1.00 0.00 32 GLY S N 13
ATOM 13591 C CA . GLY A 1 23 ? -9.343 3.288 4.797 1.00 0.00 32 GLY S CA 13
ATOM 13592 C C . GLY A 1 23 ? -7.865 3.293 4.466 1.00 0.00 32 GLY S C 13
ATOM 13593 O O . GLY A 1 23 ? -7.131 2.361 4.792 1.00 0.00 32 GLY S O 13
ATOM 13597 N N . VAL A 1 24 ? -7.441 4.389 3.841 1.00 0.00 33 VAL S N 13
ATOM 13598 C CA . VAL A 1 24 ? -6.055 4.595 3.478 1.00 0.00 33 VAL S CA 13
ATOM 13599 C C . VAL A 1 24 ? -5.270 5.048 4.707 1.00 0.00 33 VAL S C 13
ATOM 13600 O O . VAL A 1 24 ? -5.436 6.176 5.175 1.00 0.00 33 VAL S O 13
ATOM 13613 N N . ASP A 1 25 ? -4.419 4.179 5.233 1.00 0.00 34 ASP S N 13
ATOM 13614 C CA . ASP A 1 25 ? -3.626 4.527 6.397 1.00 0.00 34 ASP S CA 13
ATOM 13615 C C . ASP A 1 25 ? -2.468 5.431 5.982 1.00 0.00 34 ASP S C 13
ATOM 13616 O O . ASP A 1 25 ? -1.787 5.161 4.993 1.00 0.00 34 ASP S O 13
ATOM 13625 N N . PRO A 1 26 ? -2.238 6.530 6.717 1.00 0.00 35 PRO S N 13
ATOM 13626 C CA . PRO A 1 26 ? -1.167 7.482 6.399 1.00 0.00 35 PRO S CA 13
ATOM 13627 C C . PRO A 1 26 ? 0.228 6.973 6.761 1.00 0.00 35 PRO S C 13
ATOM 13628 O O . PRO A 1 26 ? 1.218 7.671 6.541 1.00 0.00 35 PRO S O 13
ATOM 13639 N N . LEU A 1 27 ? 0.312 5.766 7.312 1.00 0.00 36 LEU S N 13
ATOM 13640 C CA . LEU A 1 27 ? 1.605 5.200 7.689 1.00 0.00 36 LEU S CA 13
ATOM 13641 C C . LEU A 1 27 ? 1.781 3.781 7.155 1.00 0.00 36 LEU S C 13
ATOM 13642 O O . LEU A 1 27 ? 2.687 3.063 7.577 1.00 0.00 36 LEU S O 13
ATOM 13658 N N . LYS A 1 28 ? 0.921 3.379 6.225 1.00 0.00 37 LYS S N 13
ATOM 13659 C CA . LYS A 1 28 ? 1.001 2.043 5.634 1.00 0.00 37 LYS S CA 13
ATOM 13660 C C . LYS A 1 28 ? 0.107 1.934 4.403 1.00 0.00 37 LYS S C 13
ATOM 13661 O O . LYS A 1 28 ? -1.046 1.512 4.495 1.00 0.00 37 LYS S O 13
ATOM 13680 N N . LEU A 1 29 ? 0.643 2.322 3.249 1.00 0.00 38 LEU S N 13
ATOM 13681 C CA . LEU A 1 29 ? -0.111 2.270 2.000 1.00 0.00 38 LEU S CA 13
ATOM 13682 C C . LEU A 1 29 ? 0.016 0.916 1.326 1.00 0.00 38 LEU S C 13
ATOM 13683 O O . LEU A 1 29 ? -0.953 0.391 0.778 1.00 0.00 38 LEU S O 13
ATOM 13699 N N . GLU A 1 30 ? 1.217 0.352 1.366 1.00 0.00 39 GLU S N 13
ATOM 13700 C CA . GLU A 1 30 ? 1.476 -0.948 0.755 1.00 0.00 39 GLU S CA 13
ATOM 13701 C C . GLU A 1 30 ? 0.375 -1.958 1.090 1.00 0.00 39 GLU S C 13
ATOM 13702 O O . GLU A 1 30 ? 0.155 -2.917 0.351 1.00 0.00 39 GLU S O 13
ATOM 13714 N N . ILE A 1 31 ? -0.301 -1.750 2.215 1.00 0.00 40 ILE S N 13
ATOM 13715 C CA . ILE A 1 31 ? -1.357 -2.655 2.652 1.00 0.00 40 ILE S CA 13
ATOM 13716 C C . ILE A 1 31 ? -2.683 -2.419 1.926 1.00 0.00 40 ILE S C 13
ATOM 13717 O O . ILE A 1 31 ? -3.532 -3.309 1.891 1.00 0.00 40 ILE S O 13
ATOM 13733 N N . TYR A 1 32 ? -2.880 -1.226 1.358 1.00 0.00 41 TYR S N 13
ATOM 13734 C CA . TYR A 1 32 ? -4.135 -0.936 0.664 1.00 0.00 41 TYR S CA 13
ATOM 13735 C C . TYR A 1 32 ? -3.949 -0.686 -0.831 1.00 0.00 41 TYR S C 13
ATOM 13736 O O . TYR A 1 32 ? -4.690 0.096 -1.426 1.00 0.00 41 TYR S O 13
ATOM 13754 N N . LEU A 1 33 ? -2.986 -1.365 -1.453 1.00 0.00 42 LEU S N 13
ATOM 13755 C CA . LEU A 1 33 ? -2.768 -1.196 -2.888 1.00 0.00 42 LEU S CA 13
ATOM 13756 C C . LEU A 1 33 ? -2.503 -2.529 -3.581 1.00 0.00 42 LEU S C 13
ATOM 13757 O O . LEU A 1 33 ? -1.497 -3.184 -3.320 1.00 0.00 42 LEU S O 13
ATOM 13773 N N . THR A 1 34 ? -3.409 -2.920 -4.483 1.00 0.00 43 THR S N 13
ATOM 13774 C CA . THR A 1 34 ? -3.255 -4.170 -5.222 1.00 0.00 43 THR S CA 13
ATOM 13775 C C . THR A 1 34 ? -1.966 -4.159 -6.035 1.00 0.00 43 THR S C 13
ATOM 13776 O O . THR A 1 34 ? -1.431 -3.105 -6.343 1.00 0.00 43 THR S O 13
ATOM 13787 N N . ASP A 1 35 ? -1.488 -5.349 -6.370 1.00 0.00 44 ASP S N 13
ATOM 13788 C CA . ASP A 1 35 ? -0.260 -5.537 -7.145 1.00 0.00 44 ASP S CA 13
ATOM 13789 C C . ASP A 1 35 ? -0.100 -4.479 -8.231 1.00 0.00 44 ASP S C 13
ATOM 13790 O O . ASP A 1 35 ? 1.015 -4.082 -8.553 1.00 0.00 44 ASP S O 13
ATOM 13799 N N . GLU A 1 36 ? -1.212 -4.010 -8.784 1.00 0.00 45 GLU S N 13
ATOM 13800 C CA . GLU A 1 36 ? -1.158 -2.977 -9.809 1.00 0.00 45 GLU S CA 13
ATOM 13801 C C . GLU A 1 36 ? -0.738 -1.668 -9.162 1.00 0.00 45 GLU S C 13
ATOM 13802 O O . GLU A 1 36 ? 0.234 -1.034 -9.572 1.00 0.00 45 GLU S O 13
ATOM 13814 N N . ASP A 1 37 ? -1.463 -1.301 -8.112 1.00 0.00 46 ASP S N 13
ATOM 13815 C CA . ASP A 1 37 ? -1.170 -0.105 -7.349 1.00 0.00 46 ASP S CA 13
ATOM 13816 C C . ASP A 1 37 ? 0.152 -0.303 -6.613 1.00 0.00 46 ASP S C 13
ATOM 13817 O O . ASP A 1 37 ? 0.874 0.648 -6.317 1.00 0.00 46 ASP S O 13
ATOM 13826 N N . PHE A 1 38 ? 0.445 -1.568 -6.340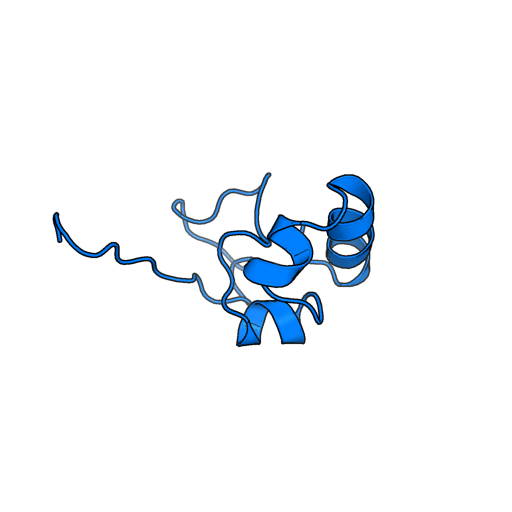 1.00 0.00 47 PHE S N 13
ATOM 13827 C CA . PHE A 1 38 ? 1.657 -1.981 -5.659 1.00 0.00 47 PHE S CA 13
ATOM 13828 C C . PHE A 1 38 ? 2.843 -1.896 -6.602 1.00 0.00 47 PHE S C 13
ATOM 13829 O O . PHE A 1 38 ? 3.924 -1.435 -6.231 1.00 0.00 47 PHE S O 13
ATOM 13846 N N . GLU A 1 39 ? 2.631 -2.364 -7.825 1.00 0.00 48 GLU S N 13
ATOM 13847 C CA . GLU A 1 39 ? 3.683 -2.364 -8.837 1.00 0.00 48 GLU S CA 13
ATOM 13848 C C . GLU A 1 39 ? 4.015 -0.949 -9.307 1.00 0.00 48 GLU S C 13
ATOM 13849 O O . GLU A 1 39 ? 5.185 -0.587 -9.434 1.00 0.00 48 GLU S O 13
ATOM 13861 N N . PHE A 1 40 ? 2.986 -0.158 -9.583 1.00 0.00 49 PHE S N 13
ATOM 13862 C CA . PHE A 1 40 ? 3.177 1.207 -10.062 1.00 0.00 49 PHE S CA 13
ATOM 13863 C C . PHE A 1 40 ? 3.593 2.161 -8.941 1.00 0.00 49 PHE S C 13
ATOM 13864 O O . PHE A 1 40 ? 4.132 3.234 -9.205 1.00 0.00 49 PHE S O 13
ATOM 13881 N N . ALA A 1 41 ? 3.328 1.781 -7.694 1.00 0.00 50 ALA S N 13
ATOM 13882 C CA . ALA A 1 41 ? 3.670 2.634 -6.559 1.00 0.00 50 ALA S CA 13
ATOM 13883 C C . ALA A 1 41 ? 4.958 2.197 -5.865 1.00 0.00 50 ALA S C 13
ATOM 13884 O O . ALA A 1 41 ? 5.916 2.965 -5.782 1.00 0.00 50 ALA S O 13
ATOM 13891 N N . LEU A 1 42 ? 4.967 0.977 -5.341 1.00 0.00 51 LEU S N 13
ATOM 13892 C CA . LEU A 1 42 ? 6.129 0.461 -4.622 1.00 0.00 51 LEU S CA 13
ATOM 13893 C C . LEU A 1 42 ? 6.974 -0.485 -5.472 1.00 0.00 51 LEU S C 13
ATOM 13894 O O . LEU A 1 42 ? 8.045 -0.917 -5.045 1.00 0.00 51 LEU S O 13
ATOM 13910 N N . ASP A 1 43 ? 6.493 -0.823 -6.661 1.00 0.00 52 ASP S N 13
ATOM 13911 C CA . ASP A 1 43 ? 7.217 -1.741 -7.535 1.00 0.00 52 ASP S CA 13
ATOM 13912 C C . ASP A 1 43 ? 7.278 -3.138 -6.916 1.00 0.00 52 ASP S C 13
ATOM 13913 O O . ASP A 1 43 ? 8.028 -3.998 -7.375 1.00 0.00 52 ASP S O 13
ATOM 13922 N N . MET A 1 44 ? 6.466 -3.361 -5.882 1.00 0.00 53 MET S N 13
ATOM 13923 C CA . MET A 1 44 ? 6.406 -4.653 -5.210 1.00 0.00 53 MET S CA 13
ATOM 13924 C C . MET A 1 44 ? 4.950 -5.058 -5.024 1.00 0.00 53 MET S C 13
ATOM 13925 O O . MET A 1 44 ? 4.056 -4.335 -5.450 1.00 0.00 53 MET S O 13
ATOM 13939 N N . THR A 1 45 ? 4.702 -6.199 -4.385 1.00 0.00 54 THR S N 13
ATOM 13940 C CA . THR A 1 45 ? 3.333 -6.642 -4.162 1.00 0.00 54 THR S CA 13
ATOM 13941 C C . THR A 1 45 ? 3.143 -7.076 -2.719 1.00 0.00 54 THR S C 13
ATOM 13942 O O . THR A 1 45 ? 4.112 -7.335 -2.007 1.00 0.00 54 THR S O 13
ATOM 13953 N N . ARG A 1 46 ? 1.892 -7.155 -2.290 1.00 0.00 55 ARG S N 13
ATOM 13954 C CA . ARG A 1 46 ? 1.589 -7.561 -0.926 1.00 0.00 55 ARG S CA 13
ATOM 13955 C C . ARG A 1 46 ? 2.221 -8.915 -0.617 1.00 0.00 55 ARG S C 13
ATOM 13956 O O . ARG A 1 46 ? 2.478 -9.237 0.538 1.00 0.00 55 ARG S O 13
ATOM 13977 N N . ASP A 1 47 ? 2.470 -9.699 -1.665 1.00 0.00 56 ASP S N 13
ATOM 13978 C CA . ASP A 1 47 ? 3.072 -11.019 -1.517 1.00 0.00 56 ASP S CA 13
ATOM 13979 C C . ASP A 1 47 ? 4.596 -10.963 -1.635 1.00 0.00 56 ASP S C 13
ATOM 13980 O O . ASP A 1 47 ? 5.280 -11.950 -1.361 1.00 0.00 56 ASP S O 13
ATOM 13989 N N . GLU A 1 48 ? 5.131 -9.809 -2.033 1.00 0.00 57 GLU S N 13
ATOM 13990 C CA . GLU A 1 48 ? 6.572 -9.645 -2.171 1.00 0.00 57 GLU S CA 13
ATOM 13991 C C . GLU A 1 48 ? 7.124 -9.029 -0.904 1.00 0.00 57 GLU S C 13
ATOM 13992 O O . GLU A 1 48 ? 8.028 -9.565 -0.266 1.00 0.00 57 GLU S O 13
ATOM 14004 N N . TYR A 1 49 ? 6.541 -7.901 -0.548 1.00 0.00 58 TYR S N 13
ATOM 14005 C CA . TYR A 1 49 ? 6.923 -7.182 0.645 1.00 0.00 58 TYR S CA 13
ATOM 14006 C C . TYR A 1 49 ? 6.560 -7.993 1.881 1.00 0.00 58 TYR S C 13
ATOM 14007 O O . TYR A 1 49 ? 7.264 -7.960 2.889 1.00 0.00 58 TYR S O 13
ATOM 14025 N N . ASN A 1 50 ? 5.449 -8.721 1.788 1.00 0.00 59 ASN S N 13
ATOM 14026 C CA . ASN A 1 50 ? 4.974 -9.552 2.899 1.00 0.00 59 ASN S CA 13
ATOM 14027 C C . ASN A 1 50 ? 6.123 -10.281 3.599 1.00 0.00 59 ASN S C 13
ATOM 14028 O O . ASN A 1 50 ? 6.068 -10.531 4.803 1.00 0.00 59 ASN S O 13
ATOM 14039 N N . ALA A 1 51 ? 7.155 -10.632 2.837 1.00 0.00 60 ALA S N 13
ATOM 14040 C CA . ALA A 1 51 ? 8.304 -11.342 3.391 1.00 0.00 60 ALA S CA 13
ATOM 14041 C C . ALA A 1 51 ? 9.517 -10.429 3.530 1.00 0.00 60 ALA S C 13
ATOM 14042 O O . ALA A 1 51 ? 10.313 -10.579 4.456 1.00 0.00 60 ALA S O 13
ATOM 14049 N N . LEU A 1 52 ? 9.657 -9.488 2.604 1.00 0.00 61 LEU S N 13
ATOM 14050 C CA . LEU A 1 52 ? 10.778 -8.557 2.627 1.00 0.00 61 LEU S CA 13
ATOM 14051 C C . LEU A 1 52 ? 10.771 -7.729 3.912 1.00 0.00 61 LEU S C 13
ATOM 14052 O O . LEU A 1 52 ? 9.713 -7.313 4.381 1.00 0.00 61 LEU S O 13
ATOM 14068 N N . PRO A 1 53 ? 11.959 -7.484 4.501 1.00 0.00 62 PRO S N 13
ATOM 14069 C CA . PRO A 1 53 ? 12.095 -6.710 5.732 1.00 0.00 62 PRO S CA 13
ATOM 14070 C C . PRO A 1 53 ? 11.115 -5.539 5.799 1.00 0.00 62 PRO S C 13
ATOM 14071 O O . PRO A 1 53 ? 10.905 -4.836 4.810 1.00 0.00 62 PRO S O 13
ATOM 14082 N N . ALA A 1 54 ? 10.511 -5.348 6.967 1.00 0.00 63 ALA S N 13
ATOM 14083 C CA . ALA A 1 54 ? 9.542 -4.275 7.164 1.00 0.00 63 ALA S CA 13
ATOM 14084 C C . ALA A 1 54 ? 10.164 -2.895 6.962 1.00 0.00 63 ALA S C 13
ATOM 14085 O O . ALA A 1 54 ? 9.456 -1.910 6.754 1.00 0.00 63 ALA S O 13
ATOM 14092 N N . TRP A 1 55 ? 11.488 -2.824 7.003 1.00 0.00 64 TRP S N 13
ATOM 14093 C CA . TRP A 1 55 ? 12.186 -1.577 6.817 1.00 0.00 64 TRP S CA 13
ATOM 14094 C C . TRP A 1 55 ? 12.483 -1.395 5.340 1.00 0.00 64 TRP S C 13
ATOM 14095 O O . TRP A 1 55 ? 12.358 -0.302 4.807 1.00 0.00 64 TRP S O 13
ATOM 14116 N N . LYS A 1 56 ? 12.872 -2.488 4.687 1.00 0.00 65 LYS S N 13
ATOM 14117 C CA . LYS A 1 56 ? 13.178 -2.454 3.267 1.00 0.00 65 LYS S CA 13
ATOM 14118 C C . LYS A 1 56 ? 11.938 -2.057 2.491 1.00 0.00 65 LYS S C 13
ATOM 14119 O O . LYS A 1 56 ? 11.993 -1.200 1.610 1.00 0.00 65 LYS S O 13
ATOM 14138 N N . GLN A 1 57 ? 10.802 -2.652 2.850 1.00 0.00 66 GLN S N 13
ATOM 14139 C CA . GLN A 1 57 ? 9.554 -2.303 2.199 1.00 0.00 66 GLN S CA 13
ATOM 14140 C C . GLN A 1 57 ? 9.300 -0.827 2.439 1.00 0.00 66 GLN S C 13
ATOM 14141 O O . GLN A 1 57 ? 8.933 -0.088 1.525 1.00 0.00 66 GLN S O 13
ATOM 14155 N N . VAL A 1 58 ? 9.559 -0.393 3.672 1.00 0.00 67 VAL S N 13
ATOM 14156 C CA . VAL A 1 58 ? 9.422 1.005 4.027 1.00 0.00 67 VAL S CA 13
ATOM 14157 C C . VAL A 1 58 ? 10.436 1.812 3.223 1.00 0.00 67 VAL S C 13
ATOM 14158 O O . VAL A 1 58 ? 10.125 2.892 2.722 1.00 0.00 67 VAL S O 13
ATOM 14171 N N . ASN A 1 59 ? 11.654 1.266 3.095 1.00 0.00 68 ASN S N 13
ATOM 14172 C CA . ASN A 1 59 ? 12.714 1.928 2.337 1.00 0.00 68 ASN S CA 13
ATOM 14173 C C . ASN A 1 59 ? 12.183 2.511 1.030 1.00 0.00 68 ASN S C 13
ATOM 14174 O O . ASN A 1 59 ? 12.566 3.606 0.626 1.00 0.00 68 ASN S O 13
ATOM 14185 N N . LEU A 1 60 ? 11.308 1.758 0.367 1.00 0.00 69 LEU S N 13
ATOM 14186 C CA . LEU A 1 60 ? 10.733 2.186 -0.902 1.00 0.00 69 LEU S CA 13
ATOM 14187 C C . LEU A 1 60 ? 9.582 3.167 -0.700 1.00 0.00 69 LEU S C 13
ATOM 14188 O O . LEU A 1 60 ? 9.541 4.224 -1.329 1.00 0.00 69 LEU S O 13
ATOM 14204 N N . LYS A 1 61 ? 8.638 2.804 0.166 1.00 0.00 70 LYS S N 13
ATOM 14205 C CA . LYS A 1 61 ? 7.479 3.653 0.425 1.00 0.00 70 LYS S CA 13
ATOM 14206 C C . LYS A 1 61 ? 7.897 5.088 0.735 1.00 0.00 70 LYS S C 13
ATOM 14207 O O . LYS A 1 61 ? 7.506 6.019 0.034 1.00 0.00 70 LYS S O 13
ATOM 14226 N N . LYS A 1 62 ? 8.685 5.267 1.786 1.00 0.00 71 LYS S N 13
ATOM 14227 C CA . LYS A 1 62 ? 9.134 6.599 2.178 1.00 0.00 71 LYS S CA 13
ATOM 14228 C C . LYS A 1 62 ? 10.100 7.192 1.153 1.00 0.00 71 LYS S C 13
ATOM 14229 O O . LYS A 1 62 ? 10.148 8.409 0.971 1.00 0.00 71 LYS S O 13
ATOM 14248 N N . ALA A 1 63 ? 10.865 6.336 0.482 1.00 0.00 72 ALA S N 13
ATOM 14249 C CA . ALA A 1 63 ? 11.818 6.800 -0.522 1.00 0.00 72 ALA S CA 13
ATOM 14250 C C . ALA A 1 63 ? 11.110 7.566 -1.633 1.00 0.00 72 ALA S C 13
ATOM 14251 O O . ALA A 1 63 ? 11.664 8.503 -2.208 1.00 0.00 72 ALA S O 13
ATOM 14258 N N . LYS A 1 64 ? 9.881 7.158 -1.929 1.00 0.00 73 LYS S N 13
ATOM 14259 C CA . LYS A 1 64 ? 9.088 7.803 -2.971 1.00 0.00 73 LYS S CA 13
ATOM 14260 C C . LYS A 1 64 ? 7.996 8.688 -2.369 1.00 0.00 73 LYS S C 13
ATOM 14261 O O . LYS A 1 64 ? 7.166 9.240 -3.093 1.00 0.00 73 LYS S O 13
ATOM 14280 N N . GLY A 1 65 ? 7.998 8.818 -1.044 1.00 0.00 74 GLY S N 13
ATOM 14281 C CA . GLY A 1 65 ? 7.000 9.632 -0.378 1.00 0.00 74 GLY S CA 13
ATOM 14282 C C . GLY A 1 65 ? 5.632 8.983 -0.382 1.00 0.00 74 GLY S C 13
ATOM 14283 O O . GLY A 1 65 ? 4.610 9.669 -0.369 1.00 0.00 74 GLY S O 13
ATOM 14287 N N . LEU A 1 66 ? 5.616 7.656 -0.398 1.00 0.00 75 LEU S N 13
ATOM 14288 C CA . LEU A 1 66 ? 4.369 6.906 -0.400 1.00 0.00 75 LEU S CA 13
ATOM 14289 C C . LEU A 1 66 ? 3.764 6.856 0.998 1.00 0.00 75 LEU S C 13
ATOM 14290 O O . LEU A 1 66 ? 2.936 7.692 1.357 1.00 0.00 75 LEU S O 13
ATOM 14306 N N . PHE A 1 67 ? 4.176 5.862 1.778 1.00 0.00 76 PHE S N 13
ATOM 14307 C CA . PHE A 1 67 ? 3.665 5.695 3.127 1.00 0.00 76 PHE S CA 13
ATOM 14308 C C . PHE A 1 67 ? 4.345 6.657 4.100 1.00 0.00 76 PHE S C 13
ATOM 14309 O O . PHE A 1 67 ? 3.726 6.991 5.131 1.00 0.00 76 PHE S O 13
ATOM 14327 N N . MET A 1 1 ? -20.490 -12.727 -11.712 1.00 0.00 10 MET S N 14
ATOM 14328 C CA . MET A 1 1 ? -19.236 -12.170 -11.141 1.00 0.00 10 MET S CA 14
ATOM 14329 C C . MET A 1 1 ? -19.515 -11.369 -9.873 1.00 0.00 10 MET S C 14
ATOM 14330 O O . MET A 1 1 ? -18.666 -11.276 -8.986 1.00 0.00 10 MET S O 14
ATOM 14346 N N . LEU A 1 2 ? -20.710 -10.793 -9.793 1.00 0.00 11 LEU S N 14
ATOM 14347 C CA . LEU A 1 2 ? -21.101 -10.000 -8.632 1.00 0.00 11 LEU S CA 14
ATOM 14348 C C . LEU A 1 2 ? -21.341 -10.890 -7.417 1.00 0.00 11 LEU S C 14
ATOM 14349 O O . LEU A 1 2 ? -21.197 -10.450 -6.275 1.00 0.00 11 LEU S O 14
ATOM 14365 N N . ALA A 1 3 ? -21.708 -12.144 -7.667 1.00 0.00 12 ALA S N 14
ATOM 14366 C CA . ALA A 1 3 ? -21.968 -13.095 -6.592 1.00 0.00 12 ALA S CA 14
ATOM 14367 C C . ALA A 1 3 ? -20.768 -13.215 -5.658 1.00 0.00 12 ALA S C 14
ATOM 14368 O O . ALA A 1 3 ? -20.912 -13.166 -4.438 1.00 0.00 12 ALA S O 14
ATOM 14375 N N . LYS A 1 4 ? -19.583 -13.374 -6.240 1.00 0.00 13 LYS S N 14
ATOM 14376 C CA . LYS A 1 4 ? -18.358 -13.500 -5.460 1.00 0.00 13 LYS S CA 14
ATOM 14377 C C . LYS A 1 4 ? -17.891 -12.138 -4.955 1.00 0.00 13 LYS S C 14
ATOM 14378 O O . LYS A 1 4 ? -18.278 -11.101 -5.492 1.00 0.00 13 LYS S O 14
ATOM 14397 N N . LEU A 1 5 ? -17.054 -12.152 -3.923 1.00 0.00 14 LEU S N 14
ATOM 14398 C CA . LEU A 1 5 ? -16.532 -10.919 -3.348 1.00 0.00 14 LEU S CA 14
ATOM 14399 C C . LEU A 1 5 ? -15.451 -10.318 -4.241 1.00 0.00 14 LEU S C 14
ATOM 14400 O O . LEU A 1 5 ? -14.752 -11.037 -4.955 1.00 0.00 14 LEU S O 14
ATOM 14416 N N . CYS A 1 6 ? -15.320 -8.996 -4.197 1.00 0.00 15 CYS S N 14
ATOM 14417 C CA . CYS A 1 6 ? -14.324 -8.302 -5.004 1.00 0.00 15 CYS S CA 14
ATOM 14418 C C . CYS A 1 6 ? -13.655 -7.190 -4.203 1.00 0.00 15 CYS S C 14
ATOM 14419 O O . CYS A 1 6 ? -14.323 -6.291 -3.690 1.00 0.00 15 CYS S O 14
ATOM 14427 N N . LYS A 1 7 ? -12.332 -7.259 -4.097 1.00 0.00 16 LYS S N 14
ATOM 14428 C CA . LYS A 1 7 ? -11.572 -6.260 -3.357 1.00 0.00 16 LYS S CA 14
ATOM 14429 C C . LYS A 1 7 ? -11.445 -4.970 -4.161 1.00 0.00 16 LYS S C 14
ATOM 14430 O O . LYS A 1 7 ? -11.368 -4.997 -5.389 1.00 0.00 16 LYS S O 14
ATOM 14449 N N . THR A 1 8 ? -11.422 -3.842 -3.458 1.00 0.00 17 THR S N 14
ATOM 14450 C CA . THR A 1 8 ? -11.303 -2.541 -4.105 1.00 0.00 17 THR S CA 14
ATOM 14451 C C . THR A 1 8 ? -10.201 -1.710 -3.456 1.00 0.00 17 THR S C 14
ATOM 14452 O O . THR A 1 8 ? -10.295 -1.344 -2.284 1.00 0.00 17 THR S O 14
ATOM 14463 N N . ILE A 1 9 ? -9.155 -1.418 -4.223 1.00 0.00 18 ILE S N 14
ATOM 14464 C CA . ILE A 1 9 ? -8.035 -0.634 -3.724 1.00 0.00 18 ILE S CA 14
ATOM 14465 C C . ILE A 1 9 ? -8.266 0.857 -3.961 1.00 0.00 18 ILE S C 14
ATOM 14466 O O . ILE A 1 9 ? -9.056 1.243 -4.824 1.00 0.00 18 ILE S O 14
ATOM 14482 N N . TYR A 1 10 ? -7.576 1.691 -3.186 1.00 0.00 19 TYR S N 14
ATOM 14483 C CA . TYR A 1 10 ? -7.710 3.138 -3.313 1.00 0.00 19 TYR S CA 14
ATOM 14484 C C . TYR A 1 10 ? -6.699 3.667 -4.335 1.00 0.00 19 TYR S C 14
ATOM 14485 O O . TYR A 1 10 ? -5.552 3.218 -4.370 1.00 0.00 19 TYR S O 14
ATOM 14503 N N . PRO A 1 11 ? -7.117 4.611 -5.202 1.00 0.00 20 PRO S N 14
ATOM 14504 C CA . PRO A 1 11 ? -6.250 5.178 -6.248 1.00 0.00 20 PRO S CA 14
ATOM 14505 C C . PRO A 1 11 ? -4.941 5.741 -5.702 1.00 0.00 20 PRO S C 14
ATOM 14506 O O . PRO A 1 11 ? -4.932 6.736 -4.979 1.00 0.00 20 PRO S O 14
ATOM 14517 N N . LEU A 1 12 ? -3.835 5.089 -6.065 1.00 0.00 21 LEU S N 14
ATOM 14518 C CA . LEU A 1 12 ? -2.500 5.504 -5.625 1.00 0.00 21 LEU S CA 14
ATOM 14519 C C . LEU A 1 12 ? -2.315 7.018 -5.680 1.00 0.00 21 LEU S C 14
ATOM 14520 O O . LEU A 1 12 ? -1.723 7.611 -4.782 1.00 0.00 21 LEU S O 14
ATOM 14536 N N . ALA A 1 13 ? -2.803 7.637 -6.745 1.00 0.00 22 ALA S N 14
ATOM 14537 C CA . ALA A 1 13 ? -2.667 9.078 -6.910 1.00 0.00 22 ALA S CA 14
ATOM 14538 C C . ALA A 1 13 ? -3.265 9.832 -5.728 1.00 0.00 22 ALA S C 14
ATOM 14539 O O . ALA A 1 13 ? -2.624 10.710 -5.148 1.00 0.00 22 ALA S O 14
ATOM 14546 N N . ASP A 1 14 ? -4.498 9.489 -5.382 1.00 0.00 23 ASP S N 14
ATOM 14547 C CA . ASP A 1 14 ? -5.196 10.139 -4.281 1.00 0.00 23 ASP S CA 14
ATOM 14548 C C . ASP A 1 14 ? -4.481 9.938 -2.947 1.00 0.00 23 ASP S C 14
ATOM 14549 O O . ASP A 1 14 ? -4.478 10.828 -2.099 1.00 0.00 23 ASP S O 14
ATOM 14558 N N . LEU A 1 15 ? -3.891 8.766 -2.756 1.00 0.00 24 LEU S N 14
ATOM 14559 C CA . LEU A 1 15 ? -3.196 8.465 -1.506 1.00 0.00 24 LEU S CA 14
ATOM 14560 C C . LEU A 1 15 ? -1.739 8.902 -1.545 1.00 0.00 24 LEU S C 14
ATOM 14561 O O . LEU A 1 15 ? -1.095 9.034 -0.506 1.00 0.00 24 LEU S O 14
ATOM 14577 N N . LEU A 1 16 ? -1.214 9.094 -2.744 1.00 0.00 25 LEU S N 14
ATOM 14578 C CA . LEU A 1 16 ? 0.175 9.477 -2.907 1.00 0.00 25 LEU S CA 14
ATOM 14579 C C . LEU A 1 16 ? 0.393 10.984 -2.771 1.00 0.00 25 LEU S C 14
ATOM 14580 O O . LEU A 1 16 ? 1.537 11.440 -2.763 1.00 0.00 25 LEU S O 14
ATOM 14596 N N . ALA A 1 17 ? -0.685 11.764 -2.653 1.00 0.00 26 ALA S N 14
ATOM 14597 C CA . ALA A 1 17 ? -0.536 13.218 -2.510 1.00 0.00 26 ALA S CA 14
ATOM 14598 C C . ALA A 1 17 ? -1.870 13.971 -2.528 1.00 0.00 26 ALA S C 14
ATOM 14599 O O . ALA A 1 17 ? -1.934 15.102 -3.012 1.00 0.00 26 ALA S O 14
ATOM 14606 N N . ARG A 1 18 ? -2.926 13.366 -1.995 1.00 0.00 27 ARG S N 14
ATOM 14607 C CA . ARG A 1 18 ? -4.227 14.033 -1.960 1.00 0.00 27 ARG S CA 14
ATOM 14608 C C . ARG A 1 18 ? -5.058 13.571 -0.765 1.00 0.00 27 ARG S C 14
ATOM 14609 O O . ARG A 1 18 ? -4.929 12.434 -0.318 1.00 0.00 27 ARG S O 14
ATOM 14630 N N . PRO A 1 19 ? -5.939 14.449 -0.249 1.00 0.00 28 PRO S N 14
ATOM 14631 C CA . PRO A 1 19 ? -6.815 14.126 0.879 1.00 0.00 28 PRO S CA 14
ATOM 14632 C C . PRO A 1 19 ? -7.590 12.828 0.644 1.00 0.00 28 PRO S C 14
ATOM 14633 O O . PRO A 1 19 ? -8.767 12.842 0.284 1.00 0.00 28 PRO S O 14
ATOM 14644 N N . LEU A 1 20 ? -6.901 11.713 0.852 1.00 0.00 29 LEU S N 14
ATOM 14645 C CA . LEU A 1 20 ? -7.482 10.390 0.673 1.00 0.00 29 LEU S CA 14
ATOM 14646 C C . LEU A 1 20 ? -8.410 10.035 1.828 1.00 0.00 29 LEU S C 14
ATOM 14647 O O . LEU A 1 20 ? -8.309 10.597 2.919 1.00 0.00 29 LEU S O 14
ATOM 14663 N N . PRO A 1 21 ? -9.326 9.079 1.601 1.00 0.00 30 PRO S N 14
ATOM 14664 C CA . PRO A 1 21 ? -10.274 8.627 2.623 1.00 0.00 30 PRO S CA 14
ATOM 14665 C C . PRO A 1 21 ? -9.556 8.052 3.832 1.00 0.00 30 PRO S C 14
ATOM 14666 O O . PRO A 1 21 ? -8.367 8.303 4.036 1.00 0.00 30 PRO S O 14
ATOM 14677 N N . GLU A 1 22 ? -10.275 7.285 4.637 1.00 0.00 31 GLU S N 14
ATOM 14678 C CA . GLU A 1 22 ? -9.685 6.688 5.829 1.00 0.00 31 GLU S CA 14
ATOM 14679 C C . GLU A 1 22 ? -9.333 5.225 5.617 1.00 0.00 31 GLU S C 14
ATOM 14680 O O . GLU A 1 22 ? -8.563 4.658 6.393 1.00 0.00 31 GLU S O 14
ATOM 14692 N N . GLY A 1 23 ? -9.850 4.617 4.551 1.00 0.00 32 GLY S N 14
ATOM 14693 C CA . GLY A 1 23 ? -9.501 3.236 4.279 1.00 0.00 32 GLY S CA 14
ATOM 14694 C C . GLY A 1 23 ? -7.992 3.072 4.266 1.00 0.00 32 GLY S C 14
ATOM 14695 O O . GLY A 1 23 ? -7.464 1.984 4.499 1.00 0.00 32 GLY S O 14
ATOM 14699 N N . VAL A 1 24 ? -7.307 4.189 4.013 1.00 0.00 33 VAL S N 14
ATOM 14700 C CA . VAL A 1 24 ? -5.856 4.233 3.984 1.00 0.00 33 VAL S CA 14
ATOM 14701 C C . VAL A 1 24 ? -5.298 4.536 5.365 1.00 0.00 33 VAL S C 14
ATOM 14702 O O . VAL A 1 24 ? -5.672 5.532 5.985 1.00 0.00 33 VAL S O 14
ATOM 14715 N N . ASP A 1 25 ? -4.374 3.713 5.828 1.00 0.00 34 ASP S N 14
ATOM 14716 C CA . ASP A 1 25 ? -3.750 3.952 7.111 1.00 0.00 34 ASP S CA 14
ATOM 14717 C C . ASP A 1 25 ? -2.396 4.613 6.863 1.00 0.00 34 ASP S C 14
ATOM 14718 O O . ASP A 1 25 ? -1.478 3.975 6.351 1.00 0.00 34 ASP S O 14
ATOM 14727 N N . PRO A 1 26 ? -2.258 5.914 7.176 1.00 0.00 35 PRO S N 14
ATOM 14728 C CA . PRO A 1 26 ? -1.020 6.657 6.940 1.00 0.00 35 PRO S CA 14
ATOM 14729 C C . PRO A 1 26 ? 0.237 5.885 7.344 1.00 0.00 35 PRO S C 14
ATOM 14730 O O . PRO A 1 26 ? 1.274 5.992 6.690 1.00 0.00 35 PRO S O 14
ATOM 14741 N N . LEU A 1 27 ? 0.145 5.116 8.424 1.00 0.00 36 LEU S N 14
ATOM 14742 C CA . LEU A 1 27 ? 1.288 4.344 8.904 1.00 0.00 36 LEU S CA 14
ATOM 14743 C C . LEU A 1 27 ? 1.582 3.144 8.001 1.00 0.00 36 LEU S C 14
ATOM 14744 O O . LEU A 1 27 ? 2.612 2.487 8.152 1.00 0.00 36 LEU S O 14
ATOM 14760 N N . LYS A 1 28 ? 0.687 2.868 7.053 1.00 0.00 37 LYS S N 14
ATOM 14761 C CA . LYS A 1 28 ? 0.876 1.754 6.126 1.00 0.00 37 LYS S CA 14
ATOM 14762 C C . LYS A 1 28 ? 0.067 1.963 4.847 1.00 0.00 37 LYS S C 14
ATOM 14763 O O . LYS A 1 28 ? -1.142 1.749 4.821 1.00 0.00 37 LYS S O 14
ATOM 14782 N N . LEU A 1 29 ? 0.742 2.392 3.785 1.00 0.00 38 LEU S N 14
ATOM 14783 C CA . LEU A 1 29 ? 0.075 2.632 2.512 1.00 0.00 38 LEU S CA 14
ATOM 14784 C C . LEU A 1 29 ? 0.017 1.372 1.654 1.00 0.00 38 LEU S C 14
ATOM 14785 O O . LEU A 1 29 ? -1.056 0.954 1.220 1.00 0.00 38 LEU S O 14
ATOM 14801 N N . GLU A 1 30 ? 1.182 0.781 1.403 1.00 0.00 39 GLU S N 14
ATOM 14802 C CA . GLU A 1 30 ? 1.290 -0.428 0.582 1.00 0.00 39 GLU S CA 14
ATOM 14803 C C . GLU A 1 30 ? 0.147 -1.420 0.828 1.00 0.00 39 GLU S C 14
ATOM 14804 O O . GLU A 1 30 ? -0.205 -2.202 -0.055 1.00 0.00 39 GLU S O 14
ATOM 14816 N N . ILE A 1 31 ? -0.408 -1.405 2.034 1.00 0.00 40 ILE S N 14
ATOM 14817 C CA . ILE A 1 31 ? -1.482 -2.324 2.396 1.00 0.00 40 ILE S CA 14
ATOM 14818 C C . ILE A 1 31 ? -2.761 -2.113 1.579 1.00 0.00 40 ILE S C 14
ATOM 14819 O O . ILE A 1 31 ? -3.490 -3.070 1.319 1.00 0.00 40 ILE S O 14
ATOM 14835 N N . TYR A 1 32 ? -3.056 -0.870 1.193 1.00 0.00 41 TYR S N 14
ATOM 14836 C CA . TYR A 1 32 ? -4.279 -0.598 0.433 1.00 0.00 41 TYR S CA 14
ATOM 14837 C C . TYR A 1 32 ? -4.019 -0.367 -1.053 1.00 0.00 41 TYR S C 14
ATOM 14838 O O . TYR A 1 32 ? -4.698 0.437 -1.688 1.00 0.00 41 TYR S O 14
ATOM 14856 N N . LEU A 1 33 ? -3.061 -1.097 -1.614 1.00 0.00 42 LEU S N 14
ATOM 14857 C CA . LEU A 1 33 ? -2.759 -0.980 -3.039 1.00 0.00 42 LEU S CA 14
ATOM 14858 C C . LEU A 1 33 ? -2.508 -2.350 -3.650 1.00 0.00 42 LEU S C 14
ATOM 14859 O O . LEU A 1 33 ? -1.670 -3.108 -3.168 1.00 0.00 42 LEU S O 14
ATOM 14875 N N . THR A 1 34 ? -3.233 -2.661 -4.720 1.00 0.00 43 THR S N 14
ATOM 14876 C CA . THR A 1 34 ? -3.068 -3.938 -5.399 1.00 0.00 43 THR S CA 14
ATOM 14877 C C . THR A 1 34 ? -1.643 -4.070 -5.927 1.00 0.00 43 THR S C 14
ATOM 14878 O O . THR A 1 34 ? -0.799 -3.227 -5.650 1.00 0.00 43 THR S O 14
ATOM 14889 N N . ASP A 1 35 ? -1.398 -5.125 -6.693 1.00 0.00 44 ASP S N 14
ATOM 14890 C CA . ASP A 1 35 ? -0.091 -5.384 -7.277 1.00 0.00 44 ASP S CA 14
ATOM 14891 C C . ASP A 1 35 ? 0.267 -4.290 -8.267 1.00 0.00 44 ASP S C 14
ATOM 14892 O O . ASP A 1 35 ? 1.420 -3.877 -8.357 1.00 0.00 44 ASP S O 14
ATOM 14901 N N . GLU A 1 36 ? -0.733 -3.806 -8.996 1.00 0.00 45 GLU S N 14
ATOM 14902 C CA . GLU A 1 36 ? -0.515 -2.739 -9.959 1.00 0.00 45 GLU S CA 14
ATOM 14903 C C . GLU A 1 36 ? -0.160 -1.465 -9.215 1.00 0.00 45 GLU S C 14
ATOM 14904 O O . GLU A 1 36 ? 0.872 -0.846 -9.475 1.00 0.00 45 GLU S O 14
ATOM 14916 N N . ASP A 1 37 ? -1.006 -1.100 -8.256 1.00 0.00 46 ASP S N 14
ATOM 14917 C CA . ASP A 1 37 ? -0.765 0.069 -7.441 1.00 0.00 46 ASP S CA 14
ATOM 14918 C C . ASP A 1 37 ? 0.510 -0.156 -6.636 1.00 0.00 46 ASP S C 14
ATOM 14919 O O . ASP A 1 37 ? 1.242 0.781 -6.321 1.00 0.00 46 ASP S O 14
ATOM 14928 N N . PHE A 1 38 ? 0.776 -1.429 -6.349 1.00 0.00 47 PHE S N 14
ATOM 14929 C CA . PHE A 1 38 ? 1.969 -1.835 -5.627 1.00 0.00 47 PHE S CA 14
ATOM 14930 C C . PHE A 1 38 ? 3.181 -1.619 -6.507 1.00 0.00 47 PHE S C 14
ATOM 14931 O O . PHE A 1 38 ? 4.177 -1.024 -6.094 1.00 0.00 47 PHE S O 14
ATOM 14948 N N . GLU A 1 39 ? 3.082 -2.125 -7.730 1.00 0.00 48 GLU S N 14
ATOM 14949 C CA . GLU A 1 39 ? 4.171 -2.006 -8.688 1.00 0.00 48 GLU S CA 14
ATOM 14950 C C . GLU A 1 39 ? 4.514 -0.541 -8.942 1.00 0.00 48 GLU S C 14
ATOM 14951 O O . GLU A 1 39 ? 5.685 -0.173 -9.029 1.00 0.00 48 GLU S O 14
ATOM 14963 N N . PHE A 1 40 ? 3.486 0.291 -9.055 1.00 0.00 49 PHE S N 14
ATOM 14964 C CA . PHE A 1 40 ? 3.681 1.717 -9.293 1.00 0.00 49 PHE S CA 14
ATOM 14965 C C . PHE A 1 40 ? 3.962 2.467 -7.990 1.00 0.00 49 PHE S C 14
ATOM 14966 O O . PHE A 1 40 ? 4.348 3.636 -8.011 1.00 0.00 49 PHE S O 14
ATOM 14983 N N . ALA A 1 41 ? 3.763 1.794 -6.858 1.00 0.00 50 ALA S N 14
ATOM 14984 C CA . ALA A 1 41 ? 3.994 2.410 -5.556 1.00 0.00 50 ALA S CA 14
ATOM 14985 C C . ALA A 1 41 ? 5.403 2.123 -5.045 1.00 0.00 50 ALA S C 14
ATOM 14986 O O . ALA A 1 41 ? 6.195 3.041 -4.829 1.00 0.00 50 ALA S O 14
ATOM 14993 N N . LEU A 1 42 ? 5.709 0.844 -4.853 1.00 0.00 51 LEU S N 14
ATOM 14994 C CA . LEU A 1 42 ? 7.023 0.435 -4.365 1.00 0.00 51 LEU S CA 14
ATOM 14995 C C . LEU A 1 42 ? 7.688 -0.557 -5.316 1.00 0.00 51 LEU S C 14
ATOM 14996 O O . LEU A 1 42 ? 8.793 -1.030 -5.053 1.00 0.00 51 LEU S O 14
ATOM 15012 N N . ASP A 1 43 ? 7.005 -0.890 -6.406 1.00 0.00 52 ASP S N 14
ATOM 15013 C CA . ASP A 1 43 ? 7.530 -1.848 -7.369 1.00 0.00 52 ASP S CA 14
ATOM 15014 C C . ASP A 1 43 ? 7.559 -3.255 -6.772 1.00 0.00 52 ASP S C 14
ATOM 15015 O O . ASP A 1 43 ? 8.177 -4.159 -7.333 1.00 0.00 52 ASP S O 14
ATOM 15024 N N . MET A 1 44 ? 6.878 -3.441 -5.637 1.00 0.00 53 MET S N 14
ATOM 15025 C CA . MET A 1 44 ? 6.828 -4.752 -4.989 1.00 0.00 53 MET S CA 14
ATOM 15026 C C . MET A 1 44 ? 5.402 -5.302 -4.997 1.00 0.00 53 MET S C 14
ATOM 15027 O O . MET A 1 44 ? 4.580 -4.872 -5.801 1.00 0.00 53 MET S O 14
ATOM 15041 N N . THR A 1 45 ? 5.105 -6.258 -4.111 1.00 0.00 54 THR S N 14
ATOM 15042 C CA . THR A 1 45 ? 3.767 -6.835 -4.060 1.00 0.00 54 THR S CA 14
ATOM 15043 C C . THR A 1 45 ? 3.258 -6.905 -2.627 1.00 0.00 54 THR S C 14
ATOM 15044 O O . THR A 1 45 ? 3.994 -6.628 -1.680 1.00 0.00 54 THR S O 14
ATOM 15055 N N . ARG A 1 46 ? 1.998 -7.294 -2.475 1.00 0.00 55 ARG S N 14
ATOM 15056 C CA . ARG A 1 46 ? 1.395 -7.421 -1.157 1.00 0.00 55 ARG S CA 14
ATOM 15057 C C . ARG A 1 46 ? 1.878 -8.699 -0.483 1.00 0.00 55 ARG S C 14
ATOM 15058 O O . ARG A 1 46 ? 2.025 -8.754 0.735 1.00 0.00 55 ARG S O 14
ATOM 15079 N N . ASP A 1 47 ? 2.120 -9.722 -1.296 1.00 0.00 56 ASP S N 14
ATOM 15080 C CA . ASP A 1 47 ? 2.582 -11.014 -0.805 1.00 0.00 56 ASP S CA 14
ATOM 15081 C C . ASP A 1 47 ? 4.109 -11.081 -0.730 1.00 0.00 56 ASP S C 14
ATOM 15082 O O . ASP A 1 47 ? 4.664 -12.035 -0.187 1.00 0.00 56 ASP S O 14
ATOM 15091 N N . GLU A 1 48 ? 4.785 -10.066 -1.270 1.00 0.00 57 GLU S N 14
ATOM 15092 C CA . GLU A 1 48 ? 6.242 -10.031 -1.247 1.00 0.00 57 GLU S CA 14
ATOM 15093 C C . GLU A 1 48 ? 6.694 -9.246 -0.037 1.00 0.00 57 GLU S C 14
ATOM 15094 O O . GLU A 1 48 ? 7.434 -9.743 0.813 1.00 0.00 57 GLU S O 14
ATOM 15106 N N . TYR A 1 49 ? 6.205 -8.022 0.043 1.00 0.00 58 TYR S N 14
ATOM 15107 C CA . TYR A 1 49 ? 6.502 -7.149 1.157 1.00 0.00 58 TYR S CA 14
ATOM 15108 C C . TYR A 1 49 ? 5.944 -7.755 2.432 1.00 0.00 58 TYR S C 14
ATOM 15109 O O . TYR A 1 49 ? 6.484 -7.556 3.520 1.00 0.00 58 TYR S O 14
ATOM 15127 N N . ASN A 1 50 ? 4.854 -8.498 2.283 1.00 0.00 59 ASN S N 14
ATOM 15128 C CA . ASN A 1 50 ? 4.214 -9.142 3.429 1.00 0.00 59 ASN S CA 14
ATOM 15129 C C . ASN A 1 50 ? 5.211 -9.992 4.215 1.00 0.00 59 ASN S C 14
ATOM 15130 O O . ASN A 1 50 ? 5.042 -10.211 5.415 1.00 0.00 59 ASN S O 14
ATOM 15141 N N . ALA A 1 51 ? 6.248 -10.472 3.533 1.00 0.00 60 ALA S N 14
ATOM 15142 C CA . ALA A 1 51 ? 7.266 -11.302 4.173 1.00 0.00 60 ALA S CA 14
ATOM 15143 C C . ALA A 1 51 ? 8.631 -10.626 4.145 1.00 0.00 60 ALA S C 14
ATOM 15144 O O . ALA A 1 51 ? 9.440 -10.800 5.056 1.00 0.00 60 ALA S O 14
ATOM 15151 N N . LEU A 1 52 ? 8.884 -9.858 3.091 1.00 0.00 61 LEU S N 14
ATOM 15152 C CA . LEU A 1 52 ? 10.150 -9.159 2.940 1.00 0.00 61 LEU S CA 14
ATOM 15153 C C . LEU A 1 52 ? 10.373 -8.183 4.090 1.00 0.00 61 LEU S C 14
ATOM 15154 O O . LEU A 1 52 ? 9.436 -7.814 4.797 1.00 0.00 61 LEU S O 14
ATOM 15170 N N . PRO A 1 53 ? 11.629 -7.756 4.292 1.00 0.00 62 PRO S N 14
ATOM 15171 C CA . PRO A 1 53 ? 11.992 -6.824 5.359 1.00 0.00 62 PRO S CA 14
ATOM 15172 C C . PRO A 1 53 ? 11.034 -5.640 5.443 1.00 0.00 62 PRO S C 14
ATOM 15173 O O . PRO A 1 53 ? 10.433 -5.243 4.446 1.00 0.00 62 PRO S O 14
ATOM 15184 N N . ALA A 1 54 ? 10.891 -5.088 6.643 1.00 0.00 63 ALA S N 14
ATOM 15185 C CA . ALA A 1 54 ? 10.001 -3.957 6.866 1.00 0.00 63 ALA S CA 14
ATOM 15186 C C . ALA A 1 54 ? 10.685 -2.627 6.565 1.00 0.00 63 ALA S C 14
ATOM 15187 O O . ALA A 1 54 ? 10.021 -1.614 6.359 1.00 0.00 63 ALA S O 14
ATOM 15194 N N . TRP A 1 55 ? 12.012 -2.636 6.523 1.00 0.00 64 TRP S N 14
ATOM 15195 C CA . TRP A 1 55 ? 12.768 -1.442 6.239 1.00 0.00 64 TRP S CA 14
ATOM 15196 C C . TRP A 1 55 ? 12.986 -1.340 4.741 1.00 0.00 64 TRP S C 14
ATOM 15197 O O . TRP A 1 55 ? 12.862 -0.270 4.163 1.00 0.00 64 TRP S O 14
ATOM 15218 N N . LYS A 1 56 ? 13.307 -2.473 4.119 1.00 0.00 65 LYS S N 14
ATOM 15219 C CA . LYS A 1 56 ? 13.530 -2.508 2.685 1.00 0.00 65 LYS S CA 14
ATOM 15220 C C . LYS A 1 56 ? 12.253 -2.092 1.977 1.00 0.00 65 LYS S C 14
ATOM 15221 O O . LYS A 1 56 ? 12.277 -1.262 1.067 1.00 0.00 65 LYS S O 14
ATOM 15240 N N . GLN A 1 57 ? 11.128 -2.637 2.434 1.00 0.00 66 GLN S N 14
ATOM 15241 C CA . GLN A 1 57 ? 9.848 -2.268 1.865 1.00 0.00 66 GLN S CA 14
ATOM 15242 C C . GLN A 1 57 ? 9.626 -0.789 2.134 1.00 0.00 66 GLN S C 14
ATOM 15243 O O . GLN A 1 57 ? 9.105 -0.060 1.288 1.00 0.00 66 GLN S O 14
ATOM 15257 N N . VAL A 1 58 ? 10.088 -0.339 3.303 1.00 0.00 67 VAL S N 14
ATOM 15258 C CA . VAL A 1 58 ? 10.006 1.066 3.653 1.00 0.00 67 VAL S CA 14
ATOM 15259 C C . VAL A 1 58 ? 10.912 1.843 2.710 1.00 0.00 67 VAL S C 14
ATOM 15260 O O . VAL A 1 58 ? 10.549 2.909 2.214 1.00 0.00 67 VAL S O 14
ATOM 15273 N N . ASN A 1 59 ? 12.099 1.282 2.460 1.00 0.00 68 ASN S N 14
ATOM 15274 C CA . ASN A 1 59 ? 13.066 1.910 1.563 1.00 0.00 68 ASN S CA 14
ATOM 15275 C C . ASN A 1 59 ? 12.404 2.381 0.270 1.00 0.00 68 ASN S C 14
ATOM 15276 O O . ASN A 1 59 ? 12.819 3.377 -0.324 1.00 0.00 68 ASN S O 14
ATOM 15287 N N . LEU A 1 60 ? 11.382 1.652 -0.171 1.00 0.00 69 LEU S N 14
ATOM 15288 C CA . LEU A 1 60 ? 10.681 1.991 -1.404 1.00 0.00 69 LEU S CA 14
ATOM 15289 C C . LEU A 1 60 ? 9.606 3.057 -1.178 1.00 0.00 69 LEU S C 14
ATOM 15290 O O . LEU A 1 60 ? 9.519 4.020 -1.938 1.00 0.00 69 LEU S O 14
ATOM 15306 N N . LYS A 1 61 ? 8.786 2.887 -0.139 1.00 0.00 70 LYS S N 14
ATOM 15307 C CA . LYS A 1 61 ? 7.734 3.847 0.153 1.00 0.00 70 LYS S CA 14
ATOM 15308 C C . LYS A 1 61 ? 8.322 5.232 0.384 1.00 0.00 70 LYS S C 14
ATOM 15309 O O . LYS A 1 61 ? 7.917 6.204 -0.251 1.00 0.00 70 LYS S O 14
ATOM 15328 N N . LYS A 1 62 ? 9.282 5.310 1.298 1.00 0.00 71 LYS S N 14
ATOM 15329 C CA . LYS A 1 62 ? 9.929 6.574 1.616 1.00 0.00 71 LYS S CA 14
ATOM 15330 C C . LYS A 1 62 ? 10.615 7.155 0.384 1.00 0.00 71 LYS S C 14
ATOM 15331 O O . LYS A 1 62 ? 10.573 8.363 0.149 1.00 0.00 71 LYS S O 14
ATOM 15350 N N . ALA A 1 63 ? 11.247 6.285 -0.401 1.00 0.00 72 ALA S N 14
ATOM 15351 C CA . ALA A 1 63 ? 11.942 6.714 -1.612 1.00 0.00 72 ALA S CA 14
ATOM 15352 C C . ALA A 1 63 ? 10.988 7.407 -2.576 1.00 0.00 72 ALA S C 14
ATOM 15353 O O . ALA A 1 63 ? 11.345 8.401 -3.210 1.00 0.00 72 ALA S O 14
ATOM 15360 N N . LYS A 1 64 ? 9.769 6.884 -2.680 1.00 0.00 73 LYS S N 14
ATOM 15361 C CA . LYS A 1 64 ? 8.764 7.461 -3.565 1.00 0.00 73 LYS S CA 14
ATOM 15362 C C . LYS A 1 64 ? 7.945 8.518 -2.833 1.00 0.00 73 LYS S C 14
ATOM 15363 O O . LYS A 1 64 ? 7.397 9.433 -3.449 1.00 0.00 73 LYS S O 14
ATOM 15382 N N . GLY A 1 65 ? 7.875 8.393 -1.511 1.00 0.00 74 GLY S N 14
ATOM 15383 C CA . GLY A 1 65 ? 7.133 9.349 -0.713 1.00 0.00 74 GLY S CA 14
ATOM 15384 C C . GLY A 1 65 ? 5.863 8.777 -0.116 1.00 0.00 74 GLY S C 14
ATOM 15385 O O . GLY A 1 65 ? 5.132 9.485 0.574 1.00 0.00 74 GLY S O 14
ATOM 15389 N N . LEU A 1 66 ? 5.596 7.496 -0.361 1.00 0.00 75 LEU S N 14
ATOM 15390 C CA . LEU A 1 66 ? 4.403 6.866 0.186 1.00 0.00 75 LEU S CA 14
ATOM 15391 C C . LEU A 1 66 ? 4.440 6.919 1.708 1.00 0.00 75 LEU S C 14
ATOM 15392 O O . LEU A 1 66 ? 3.902 7.840 2.322 1.00 0.00 75 LEU S O 14
ATOM 15408 N N . PHE A 1 67 ? 5.079 5.925 2.307 1.00 0.00 76 PHE S N 14
ATOM 15409 C CA . PHE A 1 67 ? 5.187 5.853 3.755 1.00 0.00 76 PHE S CA 14
ATOM 15410 C C . PHE A 1 67 ? 6.644 5.707 4.199 1.00 0.00 76 PHE S C 14
ATOM 15411 O O . PHE A 1 67 ? 6.879 5.538 5.414 1.00 0.00 76 PHE S O 14
ATOM 15429 N N . MET A 1 1 ? -14.347 -14.140 -12.931 1.00 0.00 10 MET S N 15
ATOM 15430 C CA . MET A 1 1 ? -14.596 -12.766 -12.421 1.00 0.00 10 MET S CA 15
ATOM 15431 C C . MET A 1 1 ? -15.756 -12.746 -11.431 1.00 0.00 10 MET S C 15
ATOM 15432 O O . MET A 1 1 ? -15.764 -11.961 -10.483 1.00 0.00 10 MET S O 15
ATOM 15448 N N . LEU A 1 2 ? -16.735 -13.616 -11.657 1.00 0.00 11 LEU S N 15
ATOM 15449 C CA . LEU A 1 2 ? -17.900 -13.699 -10.784 1.00 0.00 11 LEU S CA 15
ATOM 15450 C C . LEU A 1 2 ? -17.692 -14.748 -9.697 1.00 0.00 11 LEU S C 15
ATOM 15451 O O . LEU A 1 2 ? -18.000 -14.516 -8.529 1.00 0.00 11 LEU S O 15
ATOM 15467 N N . ALA A 1 3 ? -17.169 -15.904 -10.092 1.00 0.00 12 ALA S N 15
ATOM 15468 C CA . ALA A 1 3 ? -16.920 -16.990 -9.151 1.00 0.00 12 ALA S CA 15
ATOM 15469 C C . ALA A 1 3 ? -15.895 -16.581 -8.098 1.00 0.00 12 ALA S C 15
ATOM 15470 O O . ALA A 1 3 ? -15.943 -17.044 -6.958 1.00 0.00 12 ALA S O 15
ATOM 15477 N N . LYS A 1 4 ? -14.970 -15.709 -8.487 1.00 0.00 13 LYS S N 15
ATOM 15478 C CA . LYS A 1 4 ? -13.935 -15.237 -7.576 1.00 0.00 13 LYS S CA 15
ATOM 15479 C C . LYS A 1 4 ? -14.290 -13.866 -7.011 1.00 0.00 13 LYS S C 15
ATOM 15480 O O . LYS A 1 4 ? -15.174 -13.182 -7.527 1.00 0.00 13 LYS S O 15
ATOM 15499 N N . LEU A 1 5 ? -13.597 -13.471 -5.948 1.00 0.00 14 LEU S N 15
ATOM 15500 C CA . LEU A 1 5 ? -13.840 -12.181 -5.314 1.00 0.00 14 LEU S CA 15
ATOM 15501 C C . LEU A 1 5 ? -12.723 -11.195 -5.639 1.00 0.00 14 LEU S C 15
ATOM 15502 O O . LEU A 1 5 ? -11.541 -11.526 -5.536 1.00 0.00 14 LEU S O 15
ATOM 15518 N N . CYS A 1 6 ? -13.104 -9.984 -6.032 1.00 0.00 15 CYS S N 15
ATOM 15519 C CA . CYS A 1 6 ? -12.133 -8.951 -6.373 1.00 0.00 15 CYS S CA 15
ATOM 15520 C C . CYS A 1 6 ? -12.011 -7.928 -5.248 1.00 0.00 15 CYS S C 15
ATOM 15521 O O . CYS A 1 6 ? -13.003 -7.339 -4.819 1.00 0.00 15 CYS S O 15
ATOM 15529 N N . LYS A 1 7 ? -10.786 -7.721 -4.775 1.00 0.00 16 LYS S N 15
ATOM 15530 C CA . LYS A 1 7 ? -10.534 -6.768 -3.700 1.00 0.00 16 LYS S CA 15
ATOM 15531 C C . LYS A 1 7 ? -10.386 -5.353 -4.253 1.00 0.00 16 LYS S C 15
ATOM 15532 O O . LYS A 1 7 ? -9.672 -5.129 -5.230 1.00 0.00 16 LYS S O 15
ATOM 15551 N N . THR A 1 8 ? -11.066 -4.402 -3.621 1.00 0.00 17 THR S N 15
ATOM 15552 C CA . THR A 1 8 ? -11.010 -3.009 -4.049 1.00 0.00 17 THR S CA 15
ATOM 15553 C C . THR A 1 8 ? -10.048 -2.210 -3.177 1.00 0.00 17 THR S C 15
ATOM 15554 O O . THR A 1 8 ? -10.315 -1.969 -1.999 1.00 0.00 17 THR S O 15
ATOM 15565 N N . ILE A 1 9 ? -8.927 -1.799 -3.763 1.00 0.00 18 ILE S N 15
ATOM 15566 C CA . ILE A 1 9 ? -7.925 -1.030 -3.043 1.00 0.00 18 ILE S CA 15
ATOM 15567 C C . ILE A 1 9 ? -8.097 0.469 -3.302 1.00 0.00 18 ILE S C 15
ATOM 15568 O O . ILE A 1 9 ? -8.835 0.867 -4.204 1.00 0.00 18 ILE S O 15
ATOM 15584 N N . TYR A 1 10 ? -7.415 1.297 -2.514 1.00 0.00 19 TYR S N 15
ATOM 15585 C CA . TYR A 1 10 ? -7.505 2.746 -2.676 1.00 0.00 19 TYR S CA 15
ATOM 15586 C C . TYR A 1 10 ? -6.435 3.232 -3.662 1.00 0.00 19 TYR S C 15
ATOM 15587 O O . TYR A 1 10 ? -5.251 2.944 -3.494 1.00 0.00 19 TYR S O 15
ATOM 15605 N N . PRO A 1 11 ? -6.844 3.953 -4.729 1.00 0.00 20 PRO S N 15
ATOM 15606 C CA . PRO A 1 11 ? -5.928 4.450 -5.765 1.00 0.00 20 PRO S CA 15
ATOM 15607 C C . PRO A 1 11 ? -4.654 5.082 -5.204 1.00 0.00 20 PRO S C 15
ATOM 15608 O O . PRO A 1 11 ? -4.692 5.832 -4.231 1.00 0.00 20 PRO S O 15
ATOM 15619 N N . LEU A 1 12 ? -3.526 4.770 -5.845 1.00 0.00 21 LEU S N 15
ATOM 15620 C CA . LEU A 1 12 ? -2.223 5.291 -5.437 1.00 0.00 21 LEU S CA 15
ATOM 15621 C C . LEU A 1 12 ? -2.259 6.802 -5.226 1.00 0.00 21 LEU S C 15
ATOM 15622 O O . LEU A 1 12 ? -1.755 7.304 -4.226 1.00 0.00 21 LEU S O 15
ATOM 15638 N N . ALA A 1 13 ? -2.845 7.525 -6.175 1.00 0.00 22 ALA S N 15
ATOM 15639 C CA . ALA A 1 13 ? -2.927 8.979 -6.078 1.00 0.00 22 ALA S CA 15
ATOM 15640 C C . ALA A 1 13 ? -3.682 9.398 -4.820 1.00 0.00 22 ALA S C 15
ATOM 15641 O O . ALA A 1 13 ? -3.208 10.225 -4.041 1.00 0.00 22 ALA S O 15
ATOM 15648 N N . ASP A 1 14 ? -4.859 8.813 -4.635 1.00 0.00 23 ASP S N 15
ATOM 15649 C CA . ASP A 1 14 ? -5.705 9.103 -3.479 1.00 0.00 23 ASP S CA 15
ATOM 15650 C C . ASP A 1 14 ? -4.927 9.069 -2.169 1.00 0.00 23 ASP S C 15
ATOM 15651 O O . ASP A 1 14 ? -5.338 9.671 -1.185 1.00 0.00 23 ASP S O 15
ATOM 15660 N N . LEU A 1 15 ? -3.818 8.350 -2.155 1.00 0.00 24 LEU S N 15
ATOM 15661 C CA . LEU A 1 15 ? -3.004 8.236 -0.951 1.00 0.00 24 LEU S CA 15
ATOM 15662 C C . LEU A 1 15 ? -1.631 8.864 -1.144 1.00 0.00 24 LEU S C 15
ATOM 15663 O O . LEU A 1 15 ? -1.007 9.329 -0.191 1.00 0.00 24 LEU S O 15
ATOM 15679 N N . LEU A 1 16 ? -1.159 8.855 -2.378 1.00 0.00 25 LEU S N 15
ATOM 15680 C CA . LEU A 1 16 ? 0.149 9.400 -2.701 1.00 0.00 25 LEU S CA 15
ATOM 15681 C C . LEU A 1 16 ? 0.173 10.921 -2.591 1.00 0.00 25 LEU S C 15
ATOM 15682 O O . LEU A 1 16 ? 1.224 11.511 -2.345 1.00 0.00 25 LEU S O 15
ATOM 15698 N N . ALA A 1 17 ? -0.988 11.554 -2.768 1.00 0.00 26 ALA S N 15
ATOM 15699 C CA . ALA A 1 17 ? -1.078 13.018 -2.680 1.00 0.00 26 ALA S CA 15
ATOM 15700 C C . ALA A 1 17 ? -2.404 13.550 -3.220 1.00 0.00 26 ALA S C 15
ATOM 15701 O O . ALA A 1 17 ? -2.431 14.523 -3.974 1.00 0.00 26 ALA S O 15
ATOM 15708 N N . ARG A 1 18 ? -3.503 12.918 -2.829 1.00 0.00 27 ARG S N 15
ATOM 15709 C CA . ARG A 1 18 ? -4.828 13.341 -3.272 1.00 0.00 27 ARG S CA 15
ATOM 15710 C C . ARG A 1 18 ? -5.872 13.008 -2.216 1.00 0.00 27 ARG S C 15
ATOM 15711 O O . ARG A 1 18 ? -5.817 11.935 -1.628 1.00 0.00 27 ARG S O 15
ATOM 15732 N N . PRO A 1 19 ? -6.857 13.909 -1.979 1.00 0.00 28 PRO S N 15
ATOM 15733 C CA . PRO A 1 19 ? -7.932 13.702 -1.022 1.00 0.00 28 PRO S CA 15
ATOM 15734 C C . PRO A 1 19 ? -8.139 12.231 -0.654 1.00 0.00 28 PRO S C 15
ATOM 15735 O O . PRO A 1 19 ? -9.044 11.560 -1.145 1.00 0.00 28 PRO S O 15
ATOM 15746 N N . LEU A 1 20 ? -7.260 11.764 0.224 1.00 0.00 29 LEU S N 15
ATOM 15747 C CA . LEU A 1 20 ? -7.270 10.389 0.705 1.00 0.00 29 LEU S CA 15
ATOM 15748 C C . LEU A 1 20 ? -8.424 10.138 1.673 1.00 0.00 29 LEU S C 15
ATOM 15749 O O . LEU A 1 20 ? -8.854 11.032 2.402 1.00 0.00 29 LEU S O 15
ATOM 15765 N N . PRO A 1 21 ? -8.938 8.894 1.677 1.00 0.00 30 PRO S N 15
ATOM 15766 C CA . PRO A 1 21 ? -10.045 8.478 2.537 1.00 0.00 30 PRO S CA 15
ATOM 15767 C C . PRO A 1 21 ? -9.572 8.041 3.913 1.00 0.00 30 PRO S C 15
ATOM 15768 O O . PRO A 1 21 ? -8.487 8.415 4.356 1.00 0.00 30 PRO S O 15
ATOM 15779 N N . GLU A 1 22 ? -10.392 7.248 4.588 1.00 0.00 31 GLU S N 15
ATOM 15780 C CA . GLU A 1 22 ? -10.046 6.764 5.917 1.00 0.00 31 GLU S CA 15
ATOM 15781 C C . GLU A 1 22 ? -9.455 5.368 5.859 1.00 0.00 31 GLU S C 15
ATOM 15782 O O . GLU A 1 22 ? -8.516 5.062 6.592 1.00 0.00 31 GLU S O 15
ATOM 15794 N N . GLY A 1 23 ? -9.968 4.528 4.964 1.00 0.00 32 GLY S N 15
ATOM 15795 C CA . GLY A 1 23 ? -9.410 3.196 4.832 1.00 0.00 32 GLY S CA 15
ATOM 15796 C C . GLY A 1 23 ? -7.907 3.275 4.631 1.00 0.00 32 GLY S C 15
ATOM 15797 O O . GLY A 1 23 ? -7.173 2.331 4.923 1.00 0.00 32 GLY S O 15
ATOM 15801 N N . VAL A 1 24 ? -7.462 4.434 4.144 1.00 0.00 33 VAL S N 15
ATOM 15802 C CA . VAL A 1 24 ? -6.055 4.697 3.909 1.00 0.00 33 VAL S CA 15
ATOM 15803 C C . VAL A 1 24 ? -5.396 5.235 5.181 1.00 0.00 33 VAL S C 15
ATOM 15804 O O . VAL A 1 24 ? -5.636 6.374 5.583 1.00 0.00 33 VAL S O 15
ATOM 15817 N N . ASP A 1 25 ? -4.566 4.412 5.808 1.00 0.00 34 ASP S N 15
ATOM 15818 C CA . ASP A 1 25 ? -3.869 4.807 7.028 1.00 0.00 34 ASP S CA 15
ATOM 15819 C C . ASP A 1 25 ? -2.493 5.397 6.689 1.00 0.00 34 ASP S C 15
ATOM 15820 O O . ASP A 1 25 ? -1.668 4.739 6.057 1.00 0.00 34 ASP S O 15
ATOM 15829 N N . PRO A 1 26 ? -2.230 6.657 7.086 1.00 0.00 35 PRO S N 15
ATOM 15830 C CA . PRO A 1 26 ? -0.954 7.333 6.792 1.00 0.00 35 PRO S CA 15
ATOM 15831 C C . PRO A 1 26 ? 0.273 6.668 7.425 1.00 0.00 35 PRO S C 15
ATOM 15832 O O . PRO A 1 26 ? 1.397 6.886 6.975 1.00 0.00 35 PRO S O 15
ATOM 15843 N N . LEU A 1 27 ? 0.064 5.871 8.468 1.00 0.00 36 LEU S N 15
ATOM 15844 C CA . LEU A 1 27 ? 1.175 5.199 9.146 1.00 0.00 36 LEU S CA 15
ATOM 15845 C C . LEU A 1 27 ? 1.897 4.218 8.217 1.00 0.00 36 LEU S C 15
ATOM 15846 O O . LEU A 1 27 ? 3.014 3.790 8.504 1.00 0.00 36 LEU S O 15
ATOM 15862 N N . LYS A 1 28 ? 1.259 3.876 7.103 1.00 0.00 37 LYS S N 15
ATOM 15863 C CA . LYS A 1 28 ? 1.836 2.959 6.126 1.00 0.00 37 LYS S CA 15
ATOM 15864 C C . LYS A 1 28 ? 0.900 2.831 4.931 1.00 0.00 37 LYS S C 15
ATOM 15865 O O . LYS A 1 28 ? -0.272 2.489 5.083 1.00 0.00 37 LYS S O 15
ATOM 15884 N N . LEU A 1 29 ? 1.408 3.156 3.749 1.00 0.00 38 LEU S N 15
ATOM 15885 C CA . LEU A 1 29 ? 0.599 3.123 2.539 1.00 0.00 38 LEU S CA 15
ATOM 15886 C C . LEU A 1 29 ? 0.584 1.759 1.855 1.00 0.00 38 LEU S C 15
ATOM 15887 O O . LEU A 1 29 ? -0.459 1.318 1.373 1.00 0.00 38 LEU S O 15
ATOM 15903 N N . GLU A 1 30 ? 1.737 1.103 1.797 1.00 0.00 39 GLU S N 15
ATOM 15904 C CA . GLU A 1 30 ? 1.846 -0.210 1.152 1.00 0.00 39 GLU S CA 15
ATOM 15905 C C . GLU A 1 30 ? 0.642 -1.113 1.443 1.00 0.00 39 GLU S C 15
ATOM 15906 O O . GLU A 1 30 ? 0.315 -1.998 0.652 1.00 0.00 39 GLU S O 15
ATOM 15918 N N . ILE A 1 31 ? 0.005 -0.904 2.589 1.00 0.00 40 ILE S N 15
ATOM 15919 C CA . ILE A 1 31 ? -1.136 -1.718 2.993 1.00 0.00 40 ILE S CA 15
ATOM 15920 C C . ILE A 1 31 ? -2.364 -1.508 2.108 1.00 0.00 40 ILE S C 15
ATOM 15921 O O . ILE A 1 31 ? -3.167 -2.428 1.945 1.00 0.00 40 ILE S O 15
ATOM 15937 N N . TYR A 1 32 ? -2.538 -0.306 1.557 1.00 0.00 41 TYR S N 15
ATOM 15938 C CA . TYR A 1 32 ? -3.713 -0.044 0.725 1.00 0.00 41 TYR S CA 15
ATOM 15939 C C . TYR A 1 32 ? -3.380 0.157 -0.750 1.00 0.00 41 TYR S C 15
ATOM 15940 O O . TYR A 1 32 ? -3.973 1.009 -1.411 1.00 0.00 41 TYR S O 15
ATOM 15958 N N . LEU A 1 33 ? -2.468 -0.649 -1.279 1.00 0.00 42 LEU S N 15
ATOM 15959 C CA . LEU A 1 33 ? -2.122 -0.566 -2.693 1.00 0.00 42 LEU S CA 15
ATOM 15960 C C . LEU A 1 33 ? -1.959 -1.958 -3.278 1.00 0.00 42 LEU S C 15
ATOM 15961 O O . LEU A 1 33 ? -1.063 -2.701 -2.888 1.00 0.00 42 LEU S O 15
ATOM 15977 N N . THR A 1 34 ? -2.826 -2.306 -4.224 1.00 0.00 43 THR S N 15
ATOM 15978 C CA . THR A 1 34 ? -2.761 -3.612 -4.866 1.00 0.00 43 THR S CA 15
ATOM 15979 C C . THR A 1 34 ? -1.416 -3.789 -5.564 1.00 0.00 43 THR S C 15
ATOM 15980 O O . THR A 1 34 ? -0.522 -2.967 -5.404 1.00 0.00 43 THR S O 15
ATOM 15991 N N . ASP A 1 35 ? -1.288 -4.859 -6.340 1.00 0.00 44 ASP S N 15
ATOM 15992 C CA . ASP A 1 35 ? -0.063 -5.150 -7.072 1.00 0.00 44 ASP S CA 15
ATOM 15993 C C . ASP A 1 35 ? 0.194 -4.065 -8.104 1.00 0.00 44 ASP S C 15
ATOM 15994 O O . ASP A 1 35 ? 1.335 -3.678 -8.339 1.00 0.00 44 ASP S O 15
ATOM 16003 N N . GLU A 1 36 ? -0.882 -3.565 -8.703 1.00 0.00 45 GLU S N 15
ATOM 16004 C CA . GLU A 1 36 ? -0.768 -2.502 -9.689 1.00 0.00 45 GLU S CA 15
ATOM 16005 C C . GLU A 1 36 ? -0.321 -1.228 -8.996 1.00 0.00 45 GLU S C 15
ATOM 16006 O O . GLU A 1 36 ? 0.623 -0.565 -9.429 1.00 0.00 45 GLU S O 15
ATOM 16018 N N . ASP A 1 37 ? -0.986 -0.910 -7.887 1.00 0.00 46 ASP S N 15
ATOM 16019 C CA . ASP A 1 37 ? -0.640 0.254 -7.103 1.00 0.00 46 ASP S CA 15
ATOM 16020 C C . ASP A 1 37 ? 0.741 0.038 -6.496 1.00 0.00 46 ASP S C 15
ATOM 16021 O O . ASP A 1 37 ? 1.521 0.975 -6.331 1.00 0.00 46 ASP S O 15
ATOM 16030 N N . PHE A 1 38 ? 1.041 -1.227 -6.206 1.00 0.00 47 PHE S N 15
ATOM 16031 C CA . PHE A 1 38 ? 2.333 -1.614 -5.664 1.00 0.00 47 PHE S CA 15
ATOM 16032 C C . PHE A 1 38 ? 3.384 -1.432 -6.736 1.00 0.00 47 PHE S C 15
ATOM 16033 O O . PHE A 1 38 ? 4.455 -0.875 -6.496 1.00 0.00 47 PHE S O 15
ATOM 16050 N N . GLU A 1 39 ? 3.061 -1.916 -7.932 1.00 0.00 48 GLU S N 15
ATOM 16051 C CA . GLU A 1 39 ? 3.975 -1.813 -9.064 1.00 0.00 48 GLU S CA 15
ATOM 16052 C C . GLU A 1 39 ? 4.433 -0.370 -9.254 1.00 0.00 48 GLU S C 15
ATOM 16053 O O . GLU A 1 39 ? 5.588 -0.110 -9.587 1.00 0.00 48 GLU S O 15
ATOM 16065 N N . PHE A 1 40 ? 3.518 0.566 -9.027 1.00 0.00 49 PHE S N 15
ATOM 16066 C CA . PHE A 1 40 ? 3.823 1.985 -9.161 1.00 0.00 49 PHE S CA 15
ATOM 16067 C C . PHE A 1 40 ? 4.300 2.563 -7.832 1.00 0.00 49 PHE S C 15
ATOM 16068 O O . PHE A 1 40 ? 5.030 3.555 -7.802 1.00 0.00 49 PHE S O 15
ATOM 16085 N N . ALA A 1 41 ? 3.883 1.938 -6.735 1.00 0.00 50 ALA S N 15
ATOM 16086 C CA . ALA A 1 41 ? 4.263 2.391 -5.403 1.00 0.00 50 ALA S CA 15
ATOM 16087 C C . ALA A 1 41 ? 5.704 2.011 -5.078 1.00 0.00 50 ALA S C 15
ATOM 16088 O O . ALA A 1 41 ? 6.498 2.855 -4.665 1.00 0.00 50 ALA S O 15
ATOM 16095 N N . LEU A 1 42 ? 6.037 0.736 -5.257 1.00 0.00 51 LEU S N 15
ATOM 16096 C CA . LEU A 1 42 ? 7.384 0.256 -4.971 1.00 0.00 51 LEU S CA 15
ATOM 16097 C C . LEU A 1 42 ? 7.856 -0.777 -5.995 1.00 0.00 51 LEU S C 15
ATOM 16098 O O . LEU A 1 42 ? 8.899 -1.405 -5.811 1.00 0.00 51 LEU S O 15
ATOM 16114 N N . ASP A 1 43 ? 7.094 -0.957 -7.072 1.00 0.00 52 ASP S N 15
ATOM 16115 C CA . ASP A 1 43 ? 7.457 -1.920 -8.106 1.00 0.00 52 ASP S CA 15
ATOM 16116 C C . ASP A 1 43 ? 7.439 -3.354 -7.570 1.00 0.00 52 ASP S C 15
ATOM 16117 O O . ASP A 1 43 ? 7.965 -4.266 -8.208 1.00 0.00 52 ASP S O 15
ATOM 16126 N N . MET A 1 44 ? 6.827 -3.554 -6.403 1.00 0.00 53 MET S N 15
ATOM 16127 C CA . MET A 1 44 ? 6.745 -4.887 -5.806 1.00 0.00 53 MET S CA 15
ATOM 16128 C C . MET A 1 44 ? 5.298 -5.372 -5.775 1.00 0.00 53 MET S C 15
ATOM 16129 O O . MET A 1 44 ? 4.455 -4.850 -6.501 1.00 0.00 53 MET S O 15
ATOM 16143 N N . THR A 1 45 ? 5.004 -6.370 -4.939 1.00 0.00 54 THR S N 15
ATOM 16144 C CA . THR A 1 45 ? 3.649 -6.891 -4.843 1.00 0.00 54 THR S CA 15
ATOM 16145 C C . THR A 1 45 ? 3.242 -7.051 -3.388 1.00 0.00 54 THR S C 15
ATOM 16146 O O . THR A 1 45 ? 4.087 -7.275 -2.523 1.00 0.00 54 THR S O 15
ATOM 16157 N N . ARG A 1 46 ? 1.946 -6.958 -3.116 1.00 0.00 55 ARG S N 15
ATOM 16158 C CA . ARG A 1 46 ? 1.459 -7.122 -1.755 1.00 0.00 55 ARG S CA 15
ATOM 16159 C C . ARG A 1 46 ? 1.857 -8.493 -1.221 1.00 0.00 55 ARG S C 15
ATOM 16160 O O . ARG A 1 46 ? 1.969 -8.690 -0.014 1.00 0.00 55 ARG S O 15
ATOM 16181 N N . ASP A 1 47 ? 2.079 -9.434 -2.138 1.00 0.00 56 ASP S N 15
ATOM 16182 C CA . ASP A 1 47 ? 2.475 -10.790 -1.778 1.00 0.00 56 ASP S CA 15
ATOM 16183 C C . ASP A 1 47 ? 3.996 -10.920 -1.686 1.00 0.00 56 ASP S C 15
ATOM 16184 O O . ASP A 1 47 ? 4.510 -11.933 -1.213 1.00 0.00 56 ASP S O 15
ATOM 16193 N N . GLU A 1 48 ? 4.715 -9.885 -2.124 1.00 0.00 57 GLU S N 15
ATOM 16194 C CA . GLU A 1 48 ? 6.171 -9.891 -2.067 1.00 0.00 57 GLU S CA 15
ATOM 16195 C C . GLU A 1 48 ? 6.604 -9.190 -0.799 1.00 0.00 57 GLU S C 15
ATOM 16196 O O . GLU A 1 48 ? 7.300 -9.757 0.043 1.00 0.00 57 GLU S O 15
ATOM 16208 N N . TYR A 1 49 ? 6.139 -7.960 -0.660 1.00 0.00 58 TYR S N 15
ATOM 16209 C CA . TYR A 1 49 ? 6.417 -7.166 0.518 1.00 0.00 58 TYR S CA 15
ATOM 16210 C C . TYR A 1 49 ? 5.843 -7.870 1.736 1.00 0.00 58 TYR S C 15
ATOM 16211 O O . TYR A 1 49 ? 6.356 -7.740 2.847 1.00 0.00 58 TYR S O 15
ATOM 16229 N N . ASN A 1 50 ? 4.775 -8.623 1.508 1.00 0.00 59 ASN S N 15
ATOM 16230 C CA . ASN A 1 50 ? 4.122 -9.368 2.587 1.00 0.00 59 ASN S CA 15
ATOM 16231 C C . ASN A 1 50 ? 5.115 -10.279 3.308 1.00 0.00 59 ASN S C 15
ATOM 16232 O O . ASN A 1 50 ? 4.903 -10.648 4.464 1.00 0.00 59 ASN S O 15
ATOM 16243 N N . ALA A 1 51 ? 6.191 -10.649 2.619 1.00 0.00 60 ALA S N 15
ATOM 16244 C CA . ALA A 1 51 ? 7.203 -11.528 3.199 1.00 0.00 60 ALA S CA 15
ATOM 16245 C C . ALA A 1 51 ? 8.528 -10.800 3.406 1.00 0.00 60 ALA S C 15
ATOM 16246 O O . ALA A 1 51 ? 9.276 -11.110 4.333 1.00 0.00 60 ALA S O 15
ATOM 16253 N N . LEU A 1 52 ? 8.814 -9.835 2.539 1.00 0.00 61 LEU S N 15
ATOM 16254 C CA . LEU A 1 52 ? 10.053 -9.069 2.636 1.00 0.00 61 LEU S CA 15
ATOM 16255 C C . LEU A 1 52 ? 10.127 -8.327 3.967 1.00 0.00 61 LEU S C 15
ATOM 16256 O O . LEU A 1 52 ? 9.131 -8.221 4.683 1.00 0.00 61 LEU S O 15
ATOM 16272 N N . PRO A 1 53 ? 11.312 -7.798 4.319 1.00 0.00 62 PRO S N 15
ATOM 16273 C CA . PRO A 1 53 ? 11.502 -7.061 5.572 1.00 0.00 62 PRO S CA 15
ATOM 16274 C C . PRO A 1 53 ? 10.481 -5.945 5.735 1.00 0.00 62 PRO S C 15
ATOM 16275 O O . PRO A 1 53 ? 9.838 -5.534 4.768 1.00 0.00 62 PRO S O 15
ATOM 16286 N N . ALA A 1 54 ? 10.332 -5.459 6.961 1.00 0.00 63 ALA S N 15
ATOM 16287 C CA . ALA A 1 54 ? 9.385 -4.390 7.248 1.00 0.00 63 ALA S CA 15
ATOM 16288 C C . ALA A 1 54 ? 10.013 -3.016 7.041 1.00 0.00 63 ALA S C 15
ATOM 16289 O O . ALA A 1 54 ? 9.315 -2.039 6.775 1.00 0.00 63 ALA S O 15
ATOM 16296 N N . TRP A 1 55 ? 11.333 -2.946 7.142 1.00 0.00 64 TRP S N 15
ATOM 16297 C CA . TRP A 1 55 ? 12.047 -1.709 6.956 1.00 0.00 64 TRP S CA 15
ATOM 16298 C C . TRP A 1 55 ? 12.428 -1.570 5.493 1.00 0.00 64 TRP S C 15
ATOM 16299 O O . TRP A 1 55 ? 12.293 -0.504 4.910 1.00 0.00 64 TRP S O 15
ATOM 16320 N N . LYS A 1 56 ? 12.906 -2.669 4.910 1.00 0.00 65 LYS S N 15
ATOM 16321 C CA . LYS A 1 56 ? 13.304 -2.673 3.512 1.00 0.00 65 LYS S CA 15
ATOM 16322 C C . LYS A 1 56 ? 12.110 -2.330 2.644 1.00 0.00 65 LYS S C 15
ATOM 16323 O O . LYS A 1 56 ? 12.224 -1.554 1.696 1.00 0.00 65 LYS S O 15
ATOM 16342 N N . GLN A 1 57 ? 10.948 -2.876 2.993 1.00 0.00 66 GLN S N 15
ATOM 16343 C CA . GLN A 1 57 ? 9.742 -2.568 2.250 1.00 0.00 66 GLN S CA 15
ATOM 16344 C C . GLN A 1 57 ? 9.469 -1.082 2.396 1.00 0.00 66 GLN S C 15
ATOM 16345 O O . GLN A 1 57 ? 9.207 -0.387 1.414 1.00 0.00 66 GLN S O 15
ATOM 16359 N N . VAL A 1 58 ? 9.594 -0.585 3.629 1.00 0.00 67 VAL S N 15
ATOM 16360 C CA . VAL A 1 58 ? 9.415 0.834 3.884 1.00 0.00 67 VAL S CA 15
ATOM 16361 C C . VAL A 1 58 ? 10.501 1.609 3.142 1.00 0.00 67 VAL S C 15
ATOM 16362 O O . VAL A 1 58 ? 10.243 2.681 2.596 1.00 0.00 67 VAL S O 15
ATOM 16375 N N . ASN A 1 59 ? 11.719 1.049 3.119 1.00 0.00 68 ASN S N 15
ATOM 16376 C CA . ASN A 1 59 ? 12.846 1.682 2.430 1.00 0.00 68 ASN S CA 15
ATOM 16377 C C . ASN A 1 59 ? 12.431 2.271 1.080 1.00 0.00 68 ASN S C 15
ATOM 16378 O O . ASN A 1 59 ? 12.625 3.462 0.827 1.00 0.00 68 ASN S O 15
ATOM 16389 N N . LEU A 1 60 ? 11.875 1.429 0.215 1.00 0.00 69 LEU S N 15
ATOM 16390 C CA . LEU A 1 60 ? 11.454 1.866 -1.111 1.00 0.00 69 LEU S CA 15
ATOM 16391 C C . LEU A 1 60 ? 10.205 2.735 -1.039 1.00 0.00 69 LEU S C 15
ATOM 16392 O O . LEU A 1 60 ? 9.918 3.499 -1.960 1.00 0.00 69 LEU S O 15
ATOM 16408 N N . LYS A 1 61 ? 9.463 2.614 0.055 1.00 0.00 70 LYS S N 15
ATOM 16409 C CA . LYS A 1 61 ? 8.245 3.388 0.236 1.00 0.00 70 LYS S CA 15
ATOM 16410 C C . LYS A 1 61 ? 8.578 4.866 0.380 1.00 0.00 70 LYS S C 15
ATOM 16411 O O . LYS A 1 61 ? 8.068 5.707 -0.361 1.00 0.00 70 LYS S O 15
ATOM 16430 N N . LYS A 1 62 ? 9.448 5.178 1.332 1.00 0.00 71 LYS S N 15
ATOM 16431 C CA . LYS A 1 62 ? 9.864 6.555 1.569 1.00 0.00 71 LYS S CA 15
ATOM 16432 C C . LYS A 1 62 ? 10.505 7.137 0.313 1.00 0.00 71 LYS S C 15
ATOM 16433 O O . LYS A 1 62 ? 10.387 8.332 0.039 1.00 0.00 71 LYS S O 15
ATOM 16452 N N . ALA A 1 63 ? 11.187 6.282 -0.443 1.00 0.00 72 ALA S N 15
ATOM 16453 C CA . ALA A 1 63 ? 11.854 6.704 -1.669 1.00 0.00 72 ALA S CA 15
ATOM 16454 C C . ALA A 1 63 ? 10.850 7.166 -2.722 1.00 0.00 72 ALA S C 15
ATOM 16455 O O . ALA A 1 63 ? 11.133 8.073 -3.504 1.00 0.00 72 ALA S O 15
ATOM 16462 N N . LYS A 1 64 ? 9.678 6.536 -2.742 1.00 0.00 73 LYS S N 15
ATOM 16463 C CA . LYS A 1 64 ? 8.643 6.890 -3.708 1.00 0.00 73 LYS S CA 15
ATOM 16464 C C . LYS A 1 64 ? 7.721 7.980 -3.164 1.00 0.00 73 LYS S C 15
ATOM 16465 O O . LYS A 1 64 ? 6.970 8.600 -3.919 1.00 0.00 73 LYS S O 15
ATOM 16484 N N . GLY A 1 65 ? 7.787 8.220 -1.857 1.00 0.00 74 GLY S N 15
ATOM 16485 C CA . GLY A 1 65 ? 6.962 9.248 -1.252 1.00 0.00 74 GLY S CA 15
ATOM 16486 C C . GLY A 1 65 ? 5.883 8.700 -0.337 1.00 0.00 74 GLY S C 15
ATOM 16487 O O . GLY A 1 65 ? 5.260 9.459 0.405 1.00 0.00 74 GLY S O 15
ATOM 16491 N N . LEU A 1 66 ? 5.667 7.390 -0.366 1.00 0.00 75 LEU S N 15
ATOM 16492 C CA . LEU A 1 66 ? 4.662 6.784 0.500 1.00 0.00 75 LEU S CA 15
ATOM 16493 C C . LEU A 1 66 ? 5.248 6.588 1.888 1.00 0.00 75 LEU S C 15
ATOM 16494 O O . LEU A 1 66 ? 4.887 7.295 2.827 1.00 0.00 75 LEU S O 15
ATOM 16510 N N . PHE A 1 67 ? 6.161 5.618 1.990 1.00 0.00 76 PHE S N 15
ATOM 16511 C CA . PHE A 1 67 ? 6.853 5.283 3.247 1.00 0.00 76 PHE S CA 15
ATOM 16512 C C . PHE A 1 67 ? 6.228 4.054 3.913 1.00 0.00 76 PHE S C 15
ATOM 16513 O O . PHE A 1 67 ? 5.145 3.623 3.462 1.00 0.00 76 PHE S O 15
ATOM 16531 N N . MET A 1 1 ? -21.571 -5.124 10.380 1.00 0.00 10 MET S N 16
ATOM 16532 C CA . MET A 1 1 ? -20.511 -4.085 10.467 1.00 0.00 10 MET S CA 16
ATOM 16533 C C . MET A 1 1 ? -19.219 -4.662 11.037 1.00 0.00 10 MET S C 16
ATOM 1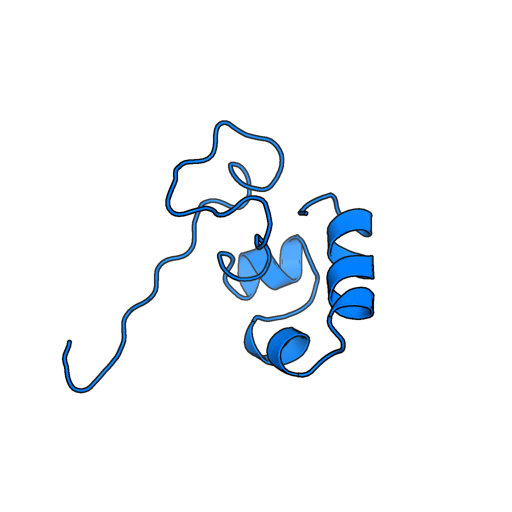6534 O O . MET A 1 1 ? -18.155 -4.549 10.429 1.00 0.00 10 MET S O 16
ATOM 16550 N N . LEU A 1 2 ? -19.321 -5.280 12.210 1.00 0.00 11 LEU S N 16
ATOM 16551 C CA . LEU A 1 2 ? -18.159 -5.875 12.863 1.00 0.00 11 LEU S CA 16
ATOM 16552 C C . LEU A 1 2 ? -17.757 -7.175 12.176 1.00 0.00 11 LEU S C 16
ATOM 16553 O O . LEU A 1 2 ? -16.579 -7.408 11.906 1.00 0.00 11 LEU S O 16
ATOM 16569 N N . ALA A 1 3 ? -18.743 -8.021 11.897 1.00 0.00 12 ALA S N 16
ATOM 16570 C CA . ALA A 1 3 ? -18.494 -9.299 11.242 1.00 0.00 12 ALA S CA 16
ATOM 16571 C C . ALA A 1 3 ? -18.157 -9.103 9.767 1.00 0.00 12 ALA S C 16
ATOM 16572 O O . ALA A 1 3 ? -17.401 -9.881 9.184 1.00 0.00 12 ALA S O 16
ATOM 16579 N N . LYS A 1 4 ? -18.724 -8.059 9.169 1.00 0.00 13 LYS S N 16
ATOM 16580 C CA . LYS A 1 4 ? -18.485 -7.763 7.761 1.00 0.00 13 LYS S CA 16
ATOM 16581 C C . LYS A 1 4 ? -17.101 -7.157 7.561 1.00 0.00 13 LYS S C 16
ATOM 16582 O O . LYS A 1 4 ? -16.760 -6.142 8.171 1.00 0.00 13 LYS S O 16
ATOM 16601 N N . LEU A 1 5 ? -16.305 -7.782 6.698 1.00 0.00 14 LEU S N 16
ATOM 16602 C CA . LEU A 1 5 ? -14.957 -7.303 6.414 1.00 0.00 14 LEU S CA 16
ATOM 16603 C C . LEU A 1 5 ? -14.829 -6.878 4.956 1.00 0.00 14 LEU S C 16
ATOM 16604 O O . LEU A 1 5 ? -15.148 -7.644 4.045 1.00 0.00 14 LEU S O 16
ATOM 16620 N N . CYS A 1 6 ? -14.362 -5.653 4.739 1.00 0.00 15 CYS S N 16
ATOM 16621 C CA . CYS A 1 6 ? -14.193 -5.128 3.389 1.00 0.00 15 CYS S CA 16
ATOM 16622 C C . CYS A 1 6 ? -12.855 -4.411 3.244 1.00 0.00 15 CYS S C 16
ATOM 16623 O O . CYS A 1 6 ? -12.540 -3.503 4.013 1.00 0.00 15 CYS S O 16
ATOM 16631 N N . LYS A 1 7 ? -12.073 -4.825 2.254 1.00 0.00 16 LYS S N 16
ATOM 16632 C CA . LYS A 1 7 ? -10.768 -4.222 2.006 1.00 0.00 16 LYS S CA 16
ATOM 16633 C C . LYS A 1 7 ? -10.569 -3.951 0.518 1.00 0.00 16 LYS S C 16
ATOM 16634 O O . LYS A 1 7 ? -10.522 -4.877 -0.291 1.00 0.00 16 LYS S O 16
ATOM 16653 N N . THR A 1 8 ? -10.451 -2.674 0.165 1.00 0.00 17 THR S N 16
ATOM 16654 C CA . THR A 1 8 ? -10.256 -2.281 -1.226 1.00 0.00 17 THR S CA 16
ATOM 16655 C C . THR A 1 8 ? -9.036 -1.378 -1.372 1.00 0.00 17 THR S C 16
ATOM 16656 O O . THR A 1 8 ? -8.594 -0.755 -0.407 1.00 0.00 17 THR S O 16
ATOM 16667 N N . ILE A 1 9 ? -8.492 -1.319 -2.584 1.00 0.00 18 ILE S N 16
ATOM 16668 C CA . ILE A 1 9 ? -7.322 -0.506 -2.861 1.00 0.00 18 ILE S CA 16
ATOM 16669 C C . ILE A 1 9 ? -7.715 0.907 -3.277 1.00 0.00 18 ILE S C 16
ATOM 16670 O O . ILE A 1 9 ? -8.591 1.098 -4.122 1.00 0.00 18 ILE S O 16
ATOM 16686 N N . TYR A 1 10 ? -7.049 1.895 -2.689 1.00 0.00 19 TYR S N 16
ATOM 16687 C CA . TYR A 1 10 ? -7.310 3.289 -3.009 1.00 0.00 19 TYR S CA 16
ATOM 16688 C C . TYR A 1 10 ? -6.285 3.789 -4.028 1.00 0.00 19 TYR S C 16
ATOM 16689 O O . TYR A 1 10 ? -5.097 3.493 -3.915 1.00 0.00 19 TYR S O 16
ATOM 16707 N N . PRO A 1 11 ? -6.732 4.543 -5.051 1.00 0.00 20 PRO S N 16
ATOM 16708 C CA . PRO A 1 11 ? -5.849 5.066 -6.099 1.00 0.00 20 PRO S CA 16
ATOM 16709 C C . PRO A 1 11 ? -4.600 5.730 -5.533 1.00 0.00 20 PRO S C 16
ATOM 16710 O O . PRO A 1 11 ? -4.684 6.704 -4.785 1.00 0.00 20 PRO S O 16
ATOM 16721 N N . LEU A 1 12 ? -3.441 5.188 -5.894 1.00 0.00 21 LEU S N 16
ATOM 16722 C CA . LEU A 1 12 ? -2.161 5.711 -5.425 1.00 0.00 21 LEU S CA 16
ATOM 16723 C C . LEU A 1 12 ? -2.080 7.233 -5.551 1.00 0.00 21 LEU S C 16
ATOM 16724 O O . LEU A 1 12 ? -1.569 7.903 -4.658 1.00 0.00 21 LEU S O 16
ATOM 16740 N N . ALA A 1 13 ? -2.582 7.774 -6.657 1.00 0.00 22 ALA S N 16
ATOM 16741 C CA . ALA A 1 13 ? -2.548 9.219 -6.876 1.00 0.00 22 ALA S CA 16
ATOM 16742 C C . ALA A 1 13 ? -3.367 9.946 -5.818 1.00 0.00 22 ALA S C 16
ATOM 16743 O O . ALA A 1 13 ? -2.862 10.808 -5.099 1.00 0.00 22 ALA S O 16
ATOM 16750 N N . ASP A 1 14 ? -4.638 9.578 -5.735 1.00 0.00 23 ASP S N 16
ATOM 16751 C CA . ASP A 1 14 ? -5.569 10.161 -4.777 1.00 0.00 23 ASP S CA 16
ATOM 16752 C C . ASP A 1 14 ? -5.003 10.186 -3.356 1.00 0.00 23 ASP S C 16
ATOM 16753 O O . ASP A 1 14 ? -5.494 10.918 -2.500 1.00 0.00 23 ASP S O 16
ATOM 16762 N N . LEU A 1 15 ? -3.994 9.370 -3.099 1.00 0.00 24 LEU S N 16
ATOM 16763 C CA . LEU A 1 15 ? -3.398 9.298 -1.769 1.00 0.00 24 LEU S CA 16
ATOM 16764 C C . LEU A 1 15 ? -1.957 9.777 -1.772 1.00 0.00 24 LEU S C 16
ATOM 16765 O O . LEU A 1 15 ? -1.437 10.222 -0.748 1.00 0.00 24 LEU S O 16
ATOM 16781 N N . LEU A 1 16 ? -1.312 9.684 -2.924 1.00 0.00 25 LEU S N 16
ATOM 16782 C CA . LEU A 1 16 ? 0.076 10.107 -3.047 1.00 0.00 25 LEU S CA 16
ATOM 16783 C C . LEU A 1 16 ? 0.210 11.622 -2.909 1.00 0.00 25 LEU S C 16
ATOM 16784 O O . LEU A 1 16 ? 1.319 12.145 -2.806 1.00 0.00 25 LEU S O 16
ATOM 16800 N N . ALA A 1 17 ? -0.924 12.327 -2.901 1.00 0.00 26 ALA S N 16
ATOM 16801 C CA . ALA A 1 17 ? -0.919 13.788 -2.768 1.00 0.00 26 ALA S CA 16
ATOM 16802 C C . ALA A 1 17 ? -2.306 14.373 -3.029 1.00 0.00 26 ALA S C 16
ATOM 16803 O O . ALA A 1 17 ? -2.445 15.391 -3.707 1.00 0.00 26 ALA S O 16
ATOM 16810 N N . ARG A 1 18 ? -3.329 13.717 -2.497 1.00 0.00 27 ARG S N 16
ATOM 16811 C CA . ARG A 1 18 ? -4.707 14.162 -2.679 1.00 0.00 27 ARG S CA 16
ATOM 16812 C C . ARG A 1 18 ? -5.564 13.757 -1.483 1.00 0.00 27 ARG S C 16
ATOM 16813 O O . ARG A 1 18 ? -5.371 12.679 -0.929 1.00 0.00 27 ARG S O 16
ATOM 16834 N N . PRO A 1 19 ? -6.532 14.607 -1.069 1.00 0.00 28 PRO S N 16
ATOM 16835 C CA . PRO A 1 19 ? -7.422 14.298 0.056 1.00 0.00 28 PRO S CA 16
ATOM 16836 C C . PRO A 1 19 ? -7.899 12.846 0.028 1.00 0.00 28 PRO S C 16
ATOM 16837 O O . PRO A 1 19 ? -8.980 12.535 -0.474 1.00 0.00 28 PRO S O 16
ATOM 16848 N N . LEU A 1 20 ? -7.054 11.971 0.555 1.00 0.00 29 LEU S N 16
ATOM 16849 C CA . LEU A 1 20 ? -7.324 10.538 0.590 1.00 0.00 29 LEU S CA 16
ATOM 16850 C C . LEU A 1 20 ? -8.276 10.148 1.718 1.00 0.00 29 LEU S C 16
ATOM 16851 O O . LEU A 1 20 ? -8.402 10.848 2.722 1.00 0.00 29 LEU S O 16
ATOM 16867 N N . PRO A 1 21 ? -8.966 9.005 1.538 1.00 0.00 30 PRO S N 16
ATOM 16868 C CA . PRO A 1 21 ? -9.935 8.473 2.509 1.00 0.00 30 PRO S CA 16
ATOM 16869 C C . PRO A 1 21 ? -9.286 7.971 3.794 1.00 0.00 30 PRO S C 16
ATOM 16870 O O . PRO A 1 21 ? -8.143 8.305 4.098 1.00 0.00 30 PRO S O 16
ATOM 16881 N N . GLU A 1 22 ? -10.035 7.167 4.546 1.00 0.00 31 GLU S N 16
ATOM 16882 C CA . GLU A 1 22 ? -9.537 6.618 5.803 1.00 0.00 31 GLU S CA 16
ATOM 16883 C C . GLU A 1 22 ? -9.000 5.212 5.620 1.00 0.00 31 GLU S C 16
ATOM 16884 O O . GLU A 1 22 ? -7.975 4.865 6.208 1.00 0.00 31 GLU S O 16
ATOM 16896 N N . GLY A 1 23 ? -9.653 4.408 4.778 1.00 0.00 32 GLY S N 16
ATOM 16897 C CA . GLY A 1 23 ? -9.146 3.068 4.529 1.00 0.00 32 GLY S CA 16
ATOM 16898 C C . GLY A 1 23 ? -7.659 3.132 4.242 1.00 0.00 32 GLY S C 16
ATOM 16899 O O . GLY A 1 23 ? -6.906 2.204 4.536 1.00 0.00 32 GLY S O 16
ATOM 16903 N N . VAL A 1 24 ? -7.249 4.280 3.703 1.00 0.00 33 VAL S N 16
ATOM 16904 C CA . VAL A 1 24 ? -5.860 4.558 3.404 1.00 0.00 33 VAL S CA 16
ATOM 16905 C C . VAL A 1 24 ? -5.121 4.868 4.705 1.00 0.00 33 VAL S C 16
ATOM 16906 O O . VAL A 1 24 ? -5.346 5.908 5.323 1.00 0.00 33 VAL S O 16
ATOM 16919 N N . ASP A 1 25 ? -4.262 3.957 5.134 1.00 0.00 34 ASP S N 16
ATOM 16920 C CA . ASP A 1 25 ? -3.523 4.157 6.370 1.00 0.00 34 ASP S CA 16
ATOM 16921 C C . ASP A 1 25 ? -2.242 4.943 6.114 1.00 0.00 34 ASP S C 16
ATOM 16922 O O . ASP A 1 25 ? -1.585 4.753 5.091 1.00 0.00 34 ASP S O 16
ATOM 16931 N N . PRO A 1 26 ? -1.869 5.846 7.037 1.00 0.00 35 PRO S N 16
ATOM 16932 C CA . PRO A 1 26 ? -0.666 6.664 6.895 1.00 0.00 35 PRO S CA 16
ATOM 16933 C C . PRO A 1 26 ? 0.601 5.934 7.342 1.00 0.00 35 PRO S C 16
ATOM 16934 O O . PRO A 1 26 ? 1.634 6.007 6.678 1.00 0.00 35 PRO S O 16
ATOM 16945 N N . LEU A 1 27 ? 0.516 5.236 8.472 1.00 0.00 36 LEU S N 16
ATOM 16946 C CA . LEU A 1 27 ? 1.661 4.495 9.006 1.00 0.00 36 LEU S CA 16
ATOM 16947 C C . LEU A 1 27 ? 1.868 3.164 8.267 1.00 0.00 36 LEU S C 16
ATOM 16948 O O . LEU A 1 27 ? 2.823 2.434 8.537 1.00 0.00 36 LEU S O 16
ATOM 16964 N N . LYS A 1 28 ? 0.974 2.868 7.327 1.00 0.00 37 LYS S N 16
ATOM 16965 C CA . LYS A 1 28 ? 1.043 1.648 6.530 1.00 0.00 37 LYS S CA 16
ATOM 16966 C C . LYS A 1 28 ? 0.252 1.850 5.247 1.00 0.00 37 LYS S C 16
ATOM 16967 O O . LYS A 1 28 ? -0.945 1.579 5.188 1.00 0.00 37 LYS S O 16
ATOM 16986 N N . LEU A 1 29 ? 0.928 2.377 4.236 1.00 0.00 38 LEU S N 16
ATOM 16987 C CA . LEU A 1 29 ? 0.304 2.679 2.957 1.00 0.00 38 LEU S CA 16
ATOM 16988 C C . LEU A 1 29 ? 0.310 1.489 1.999 1.00 0.00 38 LEU S C 16
ATOM 16989 O O . LEU A 1 29 ? -0.730 1.114 1.461 1.00 0.00 38 LEU S O 16
ATOM 17005 N N . GLU A 1 30 ? 1.487 0.913 1.777 1.00 0.00 39 GLU S N 16
ATOM 17006 C CA . GLU A 1 30 ? 1.637 -0.227 0.866 1.00 0.00 39 GLU S CA 16
ATOM 17007 C C . GLU A 1 30 ? 0.498 -1.238 1.007 1.00 0.00 39 GLU S C 16
ATOM 17008 O O . GLU A 1 30 ? 0.151 -1.932 0.053 1.00 0.00 39 GLU S O 16
ATOM 17020 N N . ILE A 1 31 ? -0.064 -1.328 2.204 1.00 0.00 40 ILE S N 16
ATOM 17021 C CA . ILE A 1 31 ? -1.149 -2.271 2.468 1.00 0.00 40 ILE S CA 16
ATOM 17022 C C . ILE A 1 31 ? -2.434 -1.901 1.721 1.00 0.00 40 ILE S C 16
ATOM 17023 O O . ILE A 1 31 ? -3.231 -2.777 1.387 1.00 0.00 40 ILE S O 16
ATOM 17039 N N . TYR A 1 32 ? -2.650 -0.611 1.471 1.00 0.00 41 TYR S N 16
ATOM 17040 C CA . TYR A 1 32 ? -3.864 -0.176 0.782 1.00 0.00 41 TYR S CA 16
ATOM 17041 C C . TYR A 1 32 ? -3.724 -0.221 -0.736 1.00 0.00 41 TYR S C 16
ATOM 17042 O O . TYR A 1 32 ? -4.583 0.295 -1.451 1.00 0.00 41 TYR S O 16
ATOM 17060 N N . LEU A 1 33 ? -2.645 -0.816 -1.240 1.00 0.00 42 LEU S N 16
ATOM 17061 C CA . LEU A 1 33 ? -2.442 -0.877 -2.685 1.00 0.00 42 LEU S CA 16
ATOM 17062 C C . LEU A 1 33 ? -2.182 -2.293 -3.170 1.00 0.00 42 LEU S C 16
ATOM 17063 O O . LEU A 1 33 ? -1.292 -2.977 -2.673 1.00 0.00 42 LEU S O 16
ATOM 17079 N N . THR A 1 34 ? -2.956 -2.714 -4.166 1.00 0.00 43 THR S N 16
ATOM 17080 C CA . THR A 1 34 ? -2.794 -4.038 -4.748 1.00 0.00 43 THR S CA 16
ATOM 17081 C C . THR A 1 34 ? -1.424 -4.143 -5.412 1.00 0.00 43 THR S C 16
ATOM 17082 O O . THR A 1 34 ? -0.591 -3.257 -5.260 1.00 0.00 43 THR S O 16
ATOM 17093 N N . ASP A 1 35 ? -1.213 -5.224 -6.151 1.00 0.00 44 ASP S N 16
ATOM 17094 C CA . ASP A 1 35 ? 0.038 -5.468 -6.856 1.00 0.00 44 ASP S CA 16
ATOM 17095 C C . ASP A 1 35 ? 0.220 -4.457 -7.974 1.00 0.00 44 ASP S C 16
ATOM 17096 O O . ASP A 1 35 ? 1.332 -4.006 -8.239 1.00 0.00 44 ASP S O 16
ATOM 17105 N N . GLU A 1 36 ? -0.881 -4.088 -8.616 1.00 0.00 45 GLU S N 16
ATOM 17106 C CA . GLU A 1 36 ? -0.833 -3.109 -9.691 1.00 0.00 45 GLU S CA 16
ATOM 17107 C C . GLU A 1 36 ? -0.398 -1.771 -9.126 1.00 0.00 45 GLU S C 16
ATOM 17108 O O . GLU A 1 36 ? 0.575 -1.173 -9.586 1.00 0.00 45 GLU S O 16
ATOM 17120 N N . ASP A 1 37 ? -1.106 -1.322 -8.092 1.00 0.00 46 ASP S N 16
ATOM 17121 C CA . ASP A 1 37 ? -0.771 -0.079 -7.429 1.00 0.00 46 ASP S CA 16
ATOM 17122 C C . ASP A 1 37 ? 0.594 -0.233 -6.776 1.00 0.00 46 ASP S C 16
ATOM 17123 O O . ASP A 1 37 ? 1.399 0.697 -6.747 1.00 0.00 46 ASP S O 16
ATOM 17132 N N . PHE A 1 38 ? 0.853 -1.446 -6.288 1.00 0.00 47 PHE S N 16
ATOM 17133 C CA . PHE A 1 38 ? 2.127 -1.777 -5.671 1.00 0.00 47 PHE S CA 16
ATOM 17134 C C . PHE A 1 38 ? 3.233 -1.627 -6.696 1.00 0.00 47 PHE S C 16
ATOM 17135 O O . PHE A 1 38 ? 4.286 -1.055 -6.424 1.00 0.00 47 PHE S O 16
ATOM 17152 N N . GLU A 1 39 ? 2.977 -2.170 -7.880 1.00 0.00 48 GLU S N 16
ATOM 17153 C CA . GLU A 1 39 ? 3.950 -2.123 -8.967 1.00 0.00 48 GLU S CA 16
ATOM 17154 C C . GLU A 1 39 ? 4.357 -0.689 -9.300 1.00 0.00 48 GLU S C 16
ATOM 17155 O O . GLU A 1 39 ? 5.545 -0.372 -9.369 1.00 0.00 48 GLU S O 16
ATOM 17167 N N . PHE A 1 40 ? 3.372 0.172 -9.522 1.00 0.00 49 PHE S N 16
ATOM 17168 C CA . PHE A 1 40 ? 3.641 1.565 -9.864 1.00 0.00 49 PHE S CA 16
ATOM 17169 C C . PHE A 1 40 ? 3.980 2.402 -8.630 1.00 0.00 49 PHE S C 16
ATOM 17170 O O . PHE A 1 40 ? 4.442 3.537 -8.754 1.00 0.00 49 PHE S O 16
ATOM 17187 N N . ALA A 1 41 ? 3.741 1.853 -7.444 1.00 0.00 50 ALA S N 16
ATOM 17188 C CA . ALA A 1 41 ? 4.016 2.575 -6.206 1.00 0.00 50 ALA S CA 16
ATOM 17189 C C . ALA A 1 41 ? 5.334 2.140 -5.571 1.00 0.00 50 ALA S C 16
ATOM 17190 O O . ALA A 1 41 ? 6.238 2.952 -5.374 1.00 0.00 50 ALA S O 16
ATOM 17197 N N . LEU A 1 42 ? 5.431 0.859 -5.231 1.00 0.00 51 LEU S N 16
ATOM 17198 C CA . LEU A 1 42 ? 6.630 0.323 -4.593 1.00 0.00 51 LEU S CA 16
ATOM 17199 C C . LEU A 1 42 ? 7.402 -0.624 -5.512 1.00 0.00 51 LEU S C 16
ATOM 17200 O O . LEU A 1 42 ? 8.493 -1.076 -5.165 1.00 0.00 51 LEU S O 16
ATOM 17216 N N . ASP A 1 43 ? 6.832 -0.934 -6.669 1.00 0.00 52 ASP S N 16
ATOM 17217 C CA . ASP A 1 43 ? 7.475 -1.841 -7.615 1.00 0.00 52 ASP S CA 16
ATOM 17218 C C . ASP A 1 43 ? 7.526 -3.265 -7.063 1.00 0.00 52 ASP S C 16
ATOM 17219 O O . ASP A 1 43 ? 8.228 -4.121 -7.602 1.00 0.00 52 ASP S O 16
ATOM 17228 N N . MET A 1 44 ? 6.768 -3.520 -5.997 1.00 0.00 53 MET S N 16
ATOM 17229 C CA . MET A 1 44 ? 6.727 -4.853 -5.396 1.00 0.00 53 MET S CA 16
ATOM 17230 C C . MET A 1 44 ? 5.290 -5.361 -5.336 1.00 0.00 53 MET S C 16
ATOM 17231 O O . MET A 1 44 ? 4.433 -4.870 -6.067 1.00 0.00 53 MET S O 16
ATOM 17245 N N . THR A 1 45 ? 5.016 -6.345 -4.478 1.00 0.00 54 THR S N 16
ATOM 17246 C CA . THR A 1 45 ? 3.666 -6.881 -4.361 1.00 0.00 54 THR S CA 16
ATOM 17247 C C . THR A 1 45 ? 3.265 -7.007 -2.900 1.00 0.00 54 THR S C 16
ATOM 17248 O O . THR A 1 45 ? 4.119 -7.150 -2.026 1.00 0.00 54 THR S O 16
ATOM 17259 N N . ARG A 1 46 ? 1.964 -6.982 -2.635 1.00 0.00 55 ARG S N 16
ATOM 17260 C CA . ARG A 1 46 ? 1.476 -7.126 -1.272 1.00 0.00 55 ARG S CA 16
ATOM 17261 C C . ARG A 1 46 ? 1.938 -8.463 -0.698 1.00 0.00 55 ARG S C 16
ATOM 17262 O O . ARG A 1 46 ? 2.093 -8.612 0.512 1.00 0.00 55 ARG S O 16
ATOM 17283 N N . ASP A 1 47 ? 2.163 -9.425 -1.590 1.00 0.00 56 ASP S N 16
ATOM 17284 C CA . ASP A 1 47 ? 2.618 -10.756 -1.205 1.00 0.00 56 ASP S CA 16
ATOM 17285 C C . ASP A 1 47 ? 4.145 -10.848 -1.228 1.00 0.00 56 ASP S C 16
ATOM 17286 O O . ASP A 1 47 ? 4.720 -11.833 -0.767 1.00 0.00 56 ASP S O 16
ATOM 17295 N N . GLU A 1 48 ? 4.800 -9.814 -1.757 1.00 0.00 57 GLU S N 16
ATOM 17296 C CA . GLU A 1 48 ? 6.254 -9.783 -1.823 1.00 0.00 57 GLU S CA 16
ATOM 17297 C C . GLU A 1 48 ? 6.780 -9.099 -0.582 1.00 0.00 57 GLU S C 16
ATOM 17298 O O . GLU A 1 48 ? 7.604 -9.642 0.156 1.00 0.00 57 GLU S O 16
ATOM 17310 N N . TYR A 1 49 ? 6.250 -7.913 -0.343 1.00 0.00 58 TYR S N 16
ATOM 17311 C CA . TYR A 1 49 ? 6.600 -7.134 0.823 1.00 0.00 58 TYR S CA 16
ATOM 17312 C C . TYR A 1 49 ? 6.083 -7.840 2.068 1.00 0.00 58 TYR S C 16
ATOM 17313 O O . TYR A 1 49 ? 6.669 -7.740 3.144 1.00 0.00 58 TYR S O 16
ATOM 17331 N N . ASN A 1 50 ? 4.978 -8.558 1.906 1.00 0.00 59 ASN S N 16
ATOM 17332 C CA . ASN A 1 50 ? 4.372 -9.293 3.015 1.00 0.00 59 ASN S CA 16
ATOM 17333 C C . ASN A 1 50 ? 5.400 -10.167 3.735 1.00 0.00 59 ASN S C 16
ATOM 17334 O O . ASN A 1 50 ? 5.296 -10.397 4.940 1.00 0.00 59 ASN S O 16
ATOM 17345 N N . ALA A 1 51 ? 6.384 -10.662 2.989 1.00 0.00 60 ALA S N 16
ATOM 17346 C CA . ALA A 1 51 ? 7.418 -11.521 3.562 1.00 0.00 60 ALA S CA 16
ATOM 17347 C C . ALA A 1 51 ? 8.758 -10.796 3.664 1.00 0.00 60 ALA S C 16
ATOM 17348 O O . ALA A 1 51 ? 9.546 -11.058 4.574 1.00 0.00 60 ALA S O 16
ATOM 17355 N N . LEU A 1 52 ? 9.013 -9.891 2.728 1.00 0.00 61 LEU S N 16
ATOM 17356 C CA . LEU A 1 52 ? 10.258 -9.137 2.712 1.00 0.00 61 LEU S CA 16
ATOM 17357 C C . LEU A 1 52 ? 10.410 -8.312 3.985 1.00 0.00 61 LEU S C 16
ATOM 17358 O O . LEU A 1 52 ? 9.439 -8.073 4.703 1.00 0.00 61 LEU S O 16
ATOM 17374 N N . PRO A 1 53 ? 11.641 -7.865 4.283 1.00 0.00 62 PRO S N 16
ATOM 17375 C CA . PRO A 1 53 ? 11.930 -7.063 5.472 1.00 0.00 62 PRO S CA 16
ATOM 17376 C C . PRO A 1 53 ? 10.947 -5.908 5.632 1.00 0.00 62 PRO S C 16
ATOM 17377 O O . PRO A 1 53 ? 10.290 -5.506 4.673 1.00 0.00 62 PRO S O 16
ATOM 17388 N N . ALA A 1 54 ? 10.839 -5.391 6.852 1.00 0.00 63 ALA S N 16
ATOM 17389 C CA . ALA A 1 54 ? 9.920 -4.295 7.140 1.00 0.00 63 ALA S CA 16
ATOM 17390 C C . ALA A 1 54 ? 10.557 -2.929 6.900 1.00 0.00 63 ALA S C 16
ATOM 17391 O O . ALA A 1 54 ? 9.855 -1.943 6.676 1.00 0.00 63 ALA S O 16
ATOM 17398 N N . TRP A 1 55 ? 11.882 -2.868 6.930 1.00 0.00 64 TRP S N 16
ATOM 17399 C CA . TRP A 1 55 ? 12.583 -1.628 6.711 1.00 0.00 64 TRP S CA 16
ATOM 17400 C C . TRP A 1 55 ? 12.877 -1.471 5.228 1.00 0.00 64 TRP S C 16
ATOM 17401 O O . TRP A 1 55 ? 12.663 -0.412 4.658 1.00 0.00 64 TRP S O 16
ATOM 17422 N N . LYS A 1 56 ? 13.373 -2.545 4.613 1.00 0.00 65 LYS S N 16
ATOM 17423 C CA . LYS A 1 56 ? 13.691 -2.525 3.195 1.00 0.00 65 LYS S CA 16
ATOM 17424 C C . LYS A 1 56 ? 12.427 -2.267 2.400 1.00 0.00 65 LYS S C 16
ATOM 17425 O O . LYS A 1 56 ? 12.421 -1.470 1.462 1.00 0.00 65 LYS S O 16
ATOM 17444 N N . GLN A 1 57 ? 11.341 -2.918 2.805 1.00 0.00 66 GLN S N 16
ATOM 17445 C CA . GLN A 1 57 ? 10.064 -2.716 2.148 1.00 0.00 66 GLN S CA 16
ATOM 17446 C C . GLN A 1 57 ? 9.659 -1.264 2.332 1.00 0.00 66 GLN S C 16
ATOM 17447 O O . GLN A 1 57 ? 9.156 -0.622 1.410 1.00 0.00 66 GLN S O 16
ATOM 17461 N N . VAL A 1 58 ? 9.928 -0.737 3.527 1.00 0.00 67 VAL S N 16
ATOM 17462 C CA . VAL A 1 58 ? 9.640 0.654 3.820 1.00 0.00 67 VAL S CA 16
ATOM 17463 C C . VAL A 1 58 ? 10.596 1.538 3.025 1.00 0.00 67 VAL S C 16
ATOM 17464 O O . VAL A 1 58 ? 10.201 2.576 2.495 1.00 0.00 67 VAL S O 16
ATOM 17477 N N . ASN A 1 59 ? 11.863 1.109 2.940 1.00 0.00 68 ASN S N 16
ATOM 17478 C CA . ASN A 1 59 ? 12.881 1.856 2.198 1.00 0.00 68 ASN S CA 16
ATOM 17479 C C . ASN A 1 59 ? 12.329 2.406 0.882 1.00 0.00 68 ASN S C 16
ATOM 17480 O O . ASN A 1 59 ? 12.443 3.600 0.599 1.00 0.00 68 ASN S O 16
ATOM 17491 N N . LEU A 1 60 ? 11.740 1.525 0.078 1.00 0.00 69 LEU S N 16
ATOM 17492 C CA . LEU A 1 60 ? 11.183 1.923 -1.210 1.00 0.00 69 LEU S CA 16
ATOM 17493 C C . LEU A 1 60 ? 9.865 2.666 -1.036 1.00 0.00 69 LEU S C 16
ATOM 17494 O O . LEU A 1 60 ? 9.483 3.478 -1.880 1.00 0.00 69 LEU S O 16
ATOM 17510 N N . LYS A 1 61 ? 9.171 2.391 0.064 1.00 0.00 70 LYS S N 16
ATOM 17511 C CA . LYS A 1 61 ? 7.900 3.038 0.346 1.00 0.00 70 LYS S CA 16
ATOM 17512 C C . LYS A 1 61 ? 8.109 4.541 0.501 1.00 0.00 70 LYS S C 16
ATOM 17513 O O . LYS A 1 61 ? 7.448 5.345 -0.155 1.00 0.00 70 LYS S O 16
ATOM 17532 N N . LYS A 1 62 ? 9.050 4.908 1.363 1.00 0.00 71 LYS S N 16
ATOM 17533 C CA . LYS A 1 62 ? 9.376 6.310 1.599 1.00 0.00 71 LYS S CA 16
ATOM 17534 C C . LYS A 1 62 ? 9.742 7.004 0.290 1.00 0.00 71 LYS S C 16
ATOM 17535 O O . LYS A 1 62 ? 9.244 8.089 -0.011 1.00 0.00 71 LYS S O 16
ATOM 17554 N N . ALA A 1 63 ? 10.619 6.367 -0.483 1.00 0.00 72 ALA S N 16
ATOM 17555 C CA . ALA A 1 63 ? 11.059 6.916 -1.762 1.00 0.00 72 ALA S CA 16
ATOM 17556 C C . ALA A 1 63 ? 9.872 7.296 -2.643 1.00 0.00 72 ALA S C 16
ATOM 17557 O O . ALA A 1 63 ? 9.979 8.170 -3.502 1.00 0.00 72 ALA S O 16
ATOM 17564 N N . LYS A 1 64 ? 8.739 6.634 -2.423 1.00 0.00 73 LYS S N 16
ATOM 17565 C CA . LYS A 1 64 ? 7.533 6.906 -3.197 1.00 0.00 73 LYS S CA 16
ATOM 17566 C C . LYS A 1 64 ? 6.696 7.996 -2.534 1.00 0.00 73 LYS S C 16
ATOM 17567 O O . LYS A 1 64 ? 5.853 8.622 -3.177 1.00 0.00 73 LYS S O 16
ATOM 17586 N N . GLY A 1 65 ? 6.934 8.221 -1.244 1.00 0.00 74 GLY S N 16
ATOM 17587 C CA . GLY A 1 65 ? 6.197 9.236 -0.516 1.00 0.00 74 GLY S CA 16
ATOM 17588 C C . GLY A 1 65 ? 5.254 8.652 0.517 1.00 0.00 74 GLY S C 16
ATOM 17589 O O . GLY A 1 65 ? 4.660 9.387 1.307 1.00 0.00 74 GLY S O 16
ATOM 17593 N N . LEU A 1 66 ? 5.122 7.330 0.523 1.00 0.00 75 LEU S N 16
ATOM 17594 C CA . LEU A 1 66 ? 4.254 6.657 1.478 1.00 0.00 75 LEU S CA 16
ATOM 17595 C C . LEU A 1 66 ? 5.033 6.291 2.731 1.00 0.00 75 LEU S C 16
ATOM 17596 O O . LEU A 1 66 ? 4.793 6.843 3.804 1.00 0.00 75 LEU S O 16
ATOM 17612 N N . PHE A 1 67 ? 5.958 5.340 2.568 1.00 0.00 76 PHE S N 16
ATOM 17613 C CA . PHE A 1 67 ? 6.810 4.838 3.656 1.00 0.00 76 PHE S CA 16
ATOM 17614 C C . PHE A 1 67 ? 6.275 3.507 4.184 1.00 0.00 76 PHE S C 16
ATOM 17615 O O . PHE A 1 67 ? 5.070 3.238 3.991 1.00 0.00 76 PHE S O 16
ATOM 17633 N N . MET A 1 1 ? -23.452 -11.108 0.443 1.00 0.00 10 MET S N 17
ATOM 17634 C CA . MET A 1 1 ? -22.597 -9.974 0.883 1.00 0.00 10 MET S CA 17
ATOM 17635 C C . MET A 1 1 ? -21.782 -10.344 2.119 1.00 0.00 10 MET S C 17
ATOM 17636 O O . MET A 1 1 ? -20.556 -10.244 2.120 1.00 0.00 10 MET S O 17
ATOM 17652 N N . LEU A 1 2 ? -22.475 -10.775 3.169 1.00 0.00 11 LEU S N 17
ATOM 17653 C CA . LEU A 1 2 ? -21.817 -11.162 4.412 1.00 0.00 11 LEU S CA 17
ATOM 17654 C C . LEU A 1 2 ? -21.073 -12.483 4.246 1.00 0.00 11 LEU S C 17
ATOM 17655 O O . LEU A 1 2 ? -20.059 -12.722 4.901 1.00 0.00 11 LEU S O 17
ATOM 17671 N N . ALA A 1 3 ? -21.585 -13.337 3.365 1.00 0.00 12 ALA S N 17
ATOM 17672 C CA . ALA A 1 3 ? -20.970 -14.635 3.115 1.00 0.00 12 ALA S CA 17
ATOM 17673 C C . ALA A 1 3 ? -19.596 -14.478 2.472 1.00 0.00 12 ALA S C 17
ATOM 17674 O O . ALA A 1 3 ? -18.637 -15.143 2.866 1.00 0.00 12 ALA S O 17
ATOM 17681 N N . LYS A 1 4 ? -19.507 -13.597 1.480 1.00 0.00 13 LYS S N 17
ATOM 17682 C CA . LYS A 1 4 ? -18.249 -13.356 0.783 1.00 0.00 13 LYS S CA 17
ATOM 17683 C C . LYS A 1 4 ? -17.705 -11.968 1.104 1.00 0.00 13 LYS S C 17
ATOM 17684 O O . LYS A 1 4 ? -18.434 -10.978 1.053 1.00 0.00 13 LYS S O 17
ATOM 17703 N N . LEU A 1 5 ? -16.419 -11.904 1.433 1.00 0.00 14 LEU S N 17
ATOM 17704 C CA . LEU A 1 5 ? -15.774 -10.639 1.762 1.00 0.00 14 LEU S CA 17
ATOM 17705 C C . LEU A 1 5 ? -14.556 -10.405 0.875 1.00 0.00 14 LEU S C 17
ATOM 17706 O O . LEU A 1 5 ? -13.624 -11.210 0.858 1.00 0.00 14 LEU S O 17
ATOM 17722 N N . CYS A 1 6 ? -14.568 -9.299 0.138 1.00 0.00 15 CYS S N 17
ATOM 17723 C CA . CYS A 1 6 ? -13.464 -8.960 -0.751 1.00 0.00 15 CYS S CA 17
ATOM 17724 C C . CYS A 1 6 ? -12.843 -7.624 -0.362 1.00 0.00 15 CYS S C 17
ATOM 17725 O O . CYS A 1 6 ? -13.550 -6.677 -0.017 1.00 0.00 15 CYS S O 17
ATOM 17733 N N . LYS A 1 7 ? -11.518 -7.552 -0.422 1.00 0.00 16 LYS S N 17
ATOM 17734 C CA . LYS A 1 7 ? -10.803 -6.329 -0.077 1.00 0.00 16 LYS S CA 17
ATOM 17735 C C . LYS A 1 7 ? -10.848 -5.331 -1.231 1.00 0.00 16 LYS S C 17
ATOM 17736 O O . LYS A 1 7 ? -11.046 -5.711 -2.385 1.00 0.00 16 LYS S O 17
ATOM 17755 N N . THR A 1 8 ? -10.661 -4.055 -0.910 1.00 0.00 17 THR S N 17
ATOM 17756 C CA . THR A 1 8 ? -10.681 -3.003 -1.920 1.00 0.00 17 THR S CA 17
ATOM 17757 C C . THR A 1 8 ? -9.486 -2.070 -1.759 1.00 0.00 17 THR S C 17
ATOM 17758 O O . THR A 1 8 ? -9.188 -1.611 -0.656 1.00 0.00 17 THR S O 17
ATOM 17769 N N . ILE A 1 9 ? -8.800 -1.798 -2.864 1.00 0.00 18 ILE S N 17
ATOM 17770 C CA . ILE A 1 9 ? -7.637 -0.928 -2.851 1.00 0.00 18 ILE S CA 17
ATOM 17771 C C . ILE A 1 9 ? -8.040 0.526 -3.074 1.00 0.00 18 ILE S C 17
ATOM 17772 O O . ILE A 1 9 ? -8.938 0.818 -3.863 1.00 0.00 18 ILE S O 17
ATOM 17788 N N . TYR A 1 10 ? -7.367 1.434 -2.373 1.00 0.00 19 TYR S N 17
ATOM 17789 C CA . TYR A 1 10 ? -7.652 2.855 -2.495 1.00 0.00 19 TYR S CA 17
ATOM 17790 C C . TYR A 1 10 ? -6.791 3.473 -3.600 1.00 0.00 19 TYR S C 17
ATOM 17791 O O . TYR A 1 10 ? -5.629 3.103 -3.769 1.00 0.00 19 TYR S O 17
ATOM 17809 N N . PRO A 1 11 ? -7.358 4.410 -4.381 1.00 0.00 20 PRO S N 17
ATOM 17810 C CA . PRO A 1 11 ? -6.654 5.064 -5.488 1.00 0.00 20 PRO S CA 17
ATOM 17811 C C . PRO A 1 11 ? -5.243 5.510 -5.118 1.00 0.00 20 PRO S C 17
ATOM 17812 O O . PRO A 1 11 ? -5.064 6.466 -4.366 1.00 0.00 20 PRO S O 17
ATOM 17823 N N . LEU A 1 12 ? -4.245 4.804 -5.657 1.00 0.00 21 LEU S N 17
ATOM 17824 C CA . LEU A 1 12 ? -2.838 5.109 -5.398 1.00 0.00 21 LEU S CA 17
ATOM 17825 C C . LEU A 1 12 ? -2.581 6.613 -5.331 1.00 0.00 21 LEU S C 17
ATOM 17826 O O . LEU A 1 12 ? -1.753 7.076 -4.551 1.00 0.00 21 LEU S O 17
ATOM 17842 N N . ALA A 1 13 ? -3.291 7.377 -6.153 1.00 0.00 22 ALA S N 17
ATOM 17843 C CA . ALA A 1 13 ? -3.123 8.824 -6.165 1.00 0.00 22 ALA S CA 17
ATOM 17844 C C . ALA A 1 13 ? -3.420 9.405 -4.788 1.00 0.00 22 ALA S C 17
ATOM 17845 O O . ALA A 1 13 ? -2.652 10.211 -4.262 1.00 0.00 22 ALA S O 17
ATOM 17852 N N . ASP A 1 14 ? -4.535 8.976 -4.208 1.00 0.00 23 ASP S N 17
ATOM 17853 C CA . ASP A 1 14 ? -4.947 9.435 -2.886 1.00 0.00 23 ASP S CA 17
ATOM 17854 C C . ASP A 1 14 ? -3.838 9.226 -1.863 1.00 0.00 23 ASP S C 17
ATOM 17855 O O . ASP A 1 14 ? -3.550 10.102 -1.050 1.00 0.00 23 ASP S O 17
ATOM 17864 N N . LEU A 1 15 ? -3.221 8.059 -1.910 1.00 0.00 24 LEU S N 17
ATOM 17865 C CA . LEU A 1 15 ? -2.145 7.724 -0.986 1.00 0.00 24 LEU S CA 17
ATOM 17866 C C . LEU A 1 15 ? -0.808 8.253 -1.479 1.00 0.00 24 LEU S C 17
ATOM 17867 O O . LEU A 1 15 ? 0.169 8.293 -0.731 1.00 0.00 24 LEU S O 17
ATOM 17883 N N . LEU A 1 16 ? -0.760 8.631 -2.748 1.00 0.00 25 LEU S N 17
ATOM 17884 C CA . LEU A 1 16 ? 0.465 9.123 -3.340 1.00 0.00 25 LEU S CA 17
ATOM 17885 C C . LEU A 1 16 ? 0.444 10.641 -3.537 1.00 0.00 25 LEU S C 17
ATOM 17886 O O . LEU A 1 16 ? 0.970 11.152 -4.526 1.00 0.00 25 LEU S O 17
ATOM 17902 N N . ALA A 1 17 ? -0.132 11.348 -2.558 1.00 0.00 26 ALA S N 17
ATOM 17903 C CA . ALA A 1 17 ? -0.195 12.822 -2.564 1.00 0.00 26 ALA S CA 17
ATOM 17904 C C . ALA A 1 17 ? -1.515 13.381 -3.105 1.00 0.00 26 ALA S C 17
ATOM 17905 O O . ALA A 1 17 ? -1.514 14.323 -3.899 1.00 0.00 26 ALA S O 17
ATOM 17912 N N . ARG A 1 18 ? -2.634 12.831 -2.652 1.00 0.00 27 ARG S N 17
ATOM 17913 C CA . ARG A 1 18 ? -3.947 13.317 -3.075 1.00 0.00 27 ARG S CA 17
ATOM 17914 C C . ARG A 1 18 ? -4.980 13.082 -1.975 1.00 0.00 27 ARG S C 17
ATOM 17915 O O . ARG A 1 18 ? -5.026 11.998 -1.402 1.00 0.00 27 ARG S O 17
ATOM 17936 N N . PRO A 1 19 ? -5.826 14.090 -1.666 1.00 0.00 28 PRO S N 17
ATOM 17937 C CA . PRO A 1 19 ? -6.861 13.982 -0.635 1.00 0.00 28 PRO S CA 17
ATOM 17938 C C . PRO A 1 19 ? -7.403 12.561 -0.482 1.00 0.00 28 PRO S C 17
ATOM 17939 O O . PRO A 1 19 ? -8.407 12.192 -1.089 1.00 0.00 28 PRO S O 17
ATOM 17950 N N . LEU A 1 20 ? -6.707 11.767 0.325 1.00 0.00 29 LEU S N 17
ATOM 17951 C CA . LEU A 1 20 ? -7.078 10.374 0.561 1.00 0.00 29 LEU S CA 17
ATOM 17952 C C . LEU A 1 20 ? -8.187 10.243 1.602 1.00 0.00 29 LEU S C 17
ATOM 17953 O O . LEU A 1 20 ? -8.406 11.142 2.413 1.00 0.00 29 LEU S O 17
ATOM 17969 N N . PRO A 1 21 ? -8.898 9.100 1.590 1.00 0.00 30 PRO S N 17
ATOM 17970 C CA . PRO A 1 21 ? -9.984 8.826 2.531 1.00 0.00 30 PRO S CA 17
ATOM 17971 C C . PRO A 1 21 ? -9.459 8.363 3.882 1.00 0.00 30 PRO S C 17
ATOM 17972 O O . PRO A 1 21 ? -8.305 8.614 4.229 1.00 0.00 30 PRO S O 17
ATOM 17983 N N . GLU A 1 22 ? -10.310 7.692 4.645 1.00 0.00 31 GLU S N 17
ATOM 17984 C CA . GLU A 1 22 ? -9.919 7.203 5.960 1.00 0.00 31 GLU S CA 17
ATOM 17985 C C . GLU A 1 22 ? -9.398 5.778 5.897 1.00 0.00 31 GLU S C 17
ATOM 17986 O O . GLU A 1 22 ? -8.398 5.458 6.541 1.00 0.00 31 GLU S O 17
ATOM 17998 N N . GLY A 1 23 ? -10.044 4.926 5.103 1.00 0.00 32 GLY S N 17
ATOM 17999 C CA . GLY A 1 23 ? -9.565 3.561 4.974 1.00 0.00 32 GLY S CA 17
ATOM 18000 C C . GLY A 1 23 ? -8.074 3.547 4.692 1.00 0.00 32 GLY S C 17
ATOM 18001 O O . GLY A 1 23 ? -7.366 2.604 5.042 1.00 0.00 32 GLY S O 17
ATOM 18005 N N . VAL A 1 24 ? -7.608 4.637 4.082 1.00 0.00 33 VAL S N 17
ATOM 18006 C CA . VAL A 1 24 ? -6.203 4.814 3.765 1.00 0.00 33 VAL S CA 17
ATOM 18007 C C . VAL A 1 24 ? -5.455 5.286 5.012 1.00 0.00 33 VAL S C 17
ATOM 18008 O O . VAL A 1 24 ? -5.614 6.425 5.452 1.00 0.00 33 VAL S O 17
ATOM 18021 N N . ASP A 1 25 ? -4.639 4.409 5.583 1.00 0.00 34 ASP S N 17
ATOM 18022 C CA . ASP A 1 25 ? -3.878 4.763 6.770 1.00 0.00 34 ASP S CA 17
ATOM 18023 C C . ASP A 1 25 ? -2.584 5.467 6.368 1.00 0.00 34 ASP S C 17
ATOM 18024 O O . ASP A 1 25 ? -1.904 5.040 5.438 1.00 0.00 34 ASP S O 17
ATOM 18033 N N . PRO A 1 26 ? -2.232 6.568 7.050 1.00 0.00 35 PRO S N 17
ATOM 18034 C CA . PRO A 1 26 ? -1.022 7.339 6.735 1.00 0.00 35 PRO S CA 17
ATOM 18035 C C . PRO A 1 26 ? 0.271 6.670 7.204 1.00 0.00 35 PRO S C 17
ATOM 18036 O O . PRO A 1 26 ? 1.360 7.202 6.987 1.00 0.00 35 PRO S O 17
ATOM 18047 N N . LEU A 1 27 ? 0.158 5.513 7.849 1.00 0.00 36 LEU S N 17
ATOM 18048 C CA . LEU A 1 27 ? 1.337 4.805 8.337 1.00 0.00 36 LEU S CA 17
ATOM 18049 C C . LEU A 1 27 ? 1.443 3.404 7.738 1.00 0.00 36 LEU S C 17
ATOM 18050 O O . LEU A 1 27 ? 2.183 2.561 8.244 1.00 0.00 36 LEU S O 17
ATOM 18066 N N . LYS A 1 28 ? 0.699 3.160 6.664 1.00 0.00 37 LYS S N 17
ATOM 18067 C CA . LYS A 1 28 ? 0.717 1.858 6.004 1.00 0.00 37 LYS S CA 17
ATOM 18068 C C . LYS A 1 28 ? -0.065 1.897 4.694 1.00 0.00 37 LYS S C 17
ATOM 18069 O O . LYS A 1 28 ? -1.237 1.524 4.641 1.00 0.00 37 LYS S O 17
ATOM 18088 N N . LEU A 1 29 ? 0.594 2.362 3.637 1.00 0.00 38 LEU S N 17
ATOM 18089 C CA . LEU A 1 29 ? -0.039 2.459 2.326 1.00 0.00 38 LEU S CA 17
ATOM 18090 C C . LEU A 1 29 ? 0.090 1.161 1.547 1.00 0.00 38 LEU S C 17
ATOM 18091 O O . LEU A 1 29 ? -0.902 0.644 1.030 1.00 0.00 38 LEU S O 17
ATOM 18107 N N . GLU A 1 30 ? 1.304 0.617 1.475 1.00 0.00 39 GLU S N 17
ATOM 18108 C CA . GLU A 1 30 ? 1.527 -0.645 0.770 1.00 0.00 39 GLU S CA 17
ATOM 18109 C C . GLU A 1 30 ? 0.442 -1.657 1.143 1.00 0.00 39 GLU S C 17
ATOM 18110 O O . GLU A 1 30 ? 0.102 -2.547 0.363 1.00 0.00 39 GLU S O 17
ATOM 18122 N N . ILE A 1 31 ? -0.089 -1.502 2.352 1.00 0.00 40 ILE S N 17
ATOM 18123 C CA . ILE A 1 31 ? -1.132 -2.371 2.871 1.00 0.00 40 ILE S CA 17
ATOM 18124 C C . ILE A 1 31 ? -2.423 -2.278 2.054 1.00 0.00 40 ILE S C 17
ATOM 18125 O O . ILE A 1 31 ? -3.065 -3.291 1.782 1.00 0.00 40 ILE S O 17
ATOM 18141 N N . TYR A 1 32 ? -2.826 -1.057 1.704 1.00 0.00 41 TYR S N 17
ATOM 18142 C CA . TYR A 1 32 ? -4.074 -0.861 0.970 1.00 0.00 41 TYR S CA 17
ATOM 18143 C C . TYR A 1 32 ? -3.875 -0.647 -0.531 1.00 0.00 41 TYR S C 17
ATOM 18144 O O . TYR A 1 32 ? -4.623 0.108 -1.152 1.00 0.00 41 TYR S O 17
ATOM 18162 N N . LEU A 1 33 ? -2.904 -1.333 -1.128 1.00 0.00 42 LEU S N 17
ATOM 18163 C CA . LEU A 1 33 ? -2.681 -1.203 -2.566 1.00 0.00 42 LEU S CA 17
ATOM 18164 C C . LEU A 1 33 ? -2.395 -2.549 -3.212 1.00 0.00 42 LEU S C 17
ATOM 18165 O O . LEU A 1 33 ? -1.524 -3.293 -2.763 1.00 0.00 42 LEU S O 17
ATOM 18181 N N . THR A 1 34 ? -3.123 -2.846 -4.281 1.00 0.00 43 THR S N 17
ATOM 18182 C CA . THR A 1 34 ? -2.931 -4.094 -5.003 1.00 0.00 43 THR S CA 17
ATOM 18183 C C . THR A 1 34 ? -1.549 -4.113 -5.645 1.00 0.00 43 THR S C 17
ATOM 18184 O O . THR A 1 34 ? -0.752 -3.209 -5.429 1.00 0.00 43 THR S O 17
ATOM 18195 N N . ASP A 1 35 ? -1.289 -5.143 -6.436 1.00 0.00 44 ASP S N 17
ATOM 18196 C CA . ASP A 1 35 ? -0.017 -5.307 -7.131 1.00 0.00 44 ASP S CA 17
ATOM 18197 C C . ASP A 1 35 ? 0.191 -4.182 -8.130 1.00 0.00 44 ASP S C 17
ATOM 18198 O O . ASP A 1 35 ? 1.312 -3.724 -8.335 1.00 0.00 44 ASP S O 17
ATOM 18207 N N . GLU A 1 36 ? -0.897 -3.730 -8.741 1.00 0.00 45 GLU S N 17
ATOM 18208 C CA . GLU A 1 36 ? -0.823 -2.641 -9.701 1.00 0.00 45 GLU S CA 17
ATOM 18209 C C . GLU A 1 36 ? -0.428 -1.366 -8.978 1.00 0.00 45 GLU S C 17
ATOM 18210 O O . GLU A 1 36 ? 0.560 -0.719 -9.324 1.00 0.00 45 GLU S O 17
ATOM 18222 N N . ASP A 1 37 ? -1.188 -1.035 -7.938 1.00 0.00 46 ASP S N 17
ATOM 18223 C CA . ASP A 1 37 ? -0.901 0.129 -7.129 1.00 0.00 46 ASP S CA 17
ATOM 18224 C C . ASP A 1 37 ? 0.444 -0.080 -6.445 1.00 0.00 46 ASP S C 17
ATOM 18225 O O . ASP A 1 37 ? 1.213 0.858 -6.239 1.00 0.00 46 ASP S O 17
ATOM 18234 N N . PHE A 1 38 ? 0.725 -1.342 -6.134 1.00 0.00 47 PHE S N 17
ATOM 18235 C CA . PHE A 1 38 ? 1.981 -1.729 -5.515 1.00 0.00 47 PHE S CA 17
ATOM 18236 C C . PHE A 1 38 ? 3.116 -1.470 -6.482 1.00 0.00 47 PHE S C 17
ATOM 18237 O O . PHE A 1 38 ? 4.135 -0.877 -6.128 1.00 0.00 47 PHE S O 17
ATOM 18254 N N . GLU A 1 39 ? 2.924 -1.928 -7.714 1.00 0.00 48 GLU S N 17
ATOM 18255 C CA . GLU A 1 39 ? 3.935 -1.756 -8.752 1.00 0.00 48 GLU S CA 17
ATOM 18256 C C . GLU A 1 39 ? 4.297 -0.281 -8.913 1.00 0.00 48 GLU S C 17
ATOM 18257 O O . GLU A 1 39 ? 5.456 0.062 -9.148 1.00 0.00 48 GLU S O 17
ATOM 18269 N N . PHE A 1 40 ? 3.299 0.584 -8.780 1.00 0.00 49 PHE S N 17
ATOM 18270 C CA . PHE A 1 40 ? 3.511 2.021 -8.905 1.00 0.00 49 PHE S CA 17
ATOM 18271 C C . PHE A 1 40 ? 3.915 2.640 -7.567 1.00 0.00 49 PHE S C 17
ATOM 18272 O O . PHE A 1 40 ? 4.415 3.764 -7.520 1.00 0.00 49 PHE S O 17
ATOM 18289 N N . ALA A 1 41 ? 3.693 1.904 -6.478 1.00 0.00 50 ALA S N 17
ATOM 18290 C CA . ALA A 1 41 ? 4.033 2.393 -5.147 1.00 0.00 50 ALA S CA 17
ATOM 18291 C C . ALA A 1 41 ? 5.504 2.149 -4.825 1.00 0.00 50 ALA S C 17
ATOM 18292 O O . ALA A 1 41 ? 6.262 3.091 -4.597 1.00 0.00 50 ALA S O 17
ATOM 18299 N N . LEU A 1 42 ? 5.906 0.881 -4.810 1.00 0.00 51 LEU S N 17
ATOM 18300 C CA . LEU A 1 42 ? 7.291 0.526 -4.516 1.00 0.00 51 LEU S CA 17
ATOM 18301 C C . LEU A 1 42 ? 7.836 -0.478 -5.530 1.00 0.00 51 LEU S C 17
ATOM 18302 O O . LEU A 1 42 ? 8.871 -1.100 -5.298 1.00 0.00 51 LEU S O 17
ATOM 18318 N N . ASP A 1 43 ? 7.136 -0.641 -6.648 1.00 0.00 52 ASP S N 17
ATOM 18319 C CA . ASP A 1 43 ? 7.561 -1.580 -7.679 1.00 0.00 52 ASP S CA 17
ATOM 18320 C C . ASP A 1 43 ? 7.551 -3.019 -7.160 1.00 0.00 52 ASP S C 17
ATOM 18321 O O . ASP A 1 43 ? 8.105 -3.915 -7.795 1.00 0.00 52 ASP S O 17
ATOM 18330 N N . MET A 1 44 ? 6.911 -3.240 -6.011 1.00 0.00 53 MET S N 17
ATOM 18331 C CA . MET A 1 44 ? 6.831 -4.580 -5.432 1.00 0.00 53 MET S CA 17
ATOM 18332 C C . MET A 1 44 ? 5.385 -5.059 -5.416 1.00 0.00 53 MET S C 17
ATOM 18333 O O . MET A 1 44 ? 4.531 -4.458 -6.061 1.00 0.00 53 MET S O 17
ATOM 18347 N N . THR A 1 45 ? 5.105 -6.140 -4.689 1.00 0.00 54 THR S N 17
ATOM 18348 C CA . THR A 1 45 ? 3.746 -6.664 -4.621 1.00 0.00 54 THR S CA 17
ATOM 18349 C C . THR A 1 45 ? 3.358 -6.973 -3.182 1.00 0.00 54 THR S C 17
ATOM 18350 O O . THR A 1 45 ? 4.221 -7.137 -2.321 1.00 0.00 54 THR S O 17
ATOM 18361 N N . ARG A 1 46 ? 2.060 -7.078 -2.930 1.00 0.00 55 ARG S N 17
ATOM 18362 C CA . ARG A 1 46 ? 1.578 -7.399 -1.595 1.00 0.00 55 ARG S CA 17
ATOM 18363 C C . ARG A 1 46 ? 2.114 -8.764 -1.169 1.00 0.00 55 ARG S C 17
ATOM 18364 O O . ARG A 1 46 ? 2.271 -9.038 0.017 1.00 0.00 55 ARG S O 17
ATOM 18385 N N . ASP A 1 47 ? 2.395 -9.607 -2.162 1.00 0.00 56 ASP S N 17
ATOM 18386 C CA . ASP A 1 47 ? 2.921 -10.946 -1.924 1.00 0.00 56 ASP S CA 17
ATOM 18387 C C . ASP A 1 47 ? 4.452 -10.958 -1.946 1.00 0.00 56 ASP S C 17
ATOM 18388 O O . ASP A 1 47 ? 5.075 -11.962 -1.599 1.00 0.00 56 ASP S O 17
ATOM 18397 N N . GLU A 1 48 ? 5.056 -9.841 -2.351 1.00 0.00 57 GLU S N 17
ATOM 18398 C CA . GLU A 1 48 ? 6.508 -9.736 -2.410 1.00 0.00 57 GLU S CA 17
ATOM 18399 C C . GLU A 1 48 ? 7.008 -9.141 -1.112 1.00 0.00 57 GLU S C 17
ATOM 18400 O O . GLU A 1 48 ? 7.916 -9.665 -0.467 1.00 0.00 57 GLU S O 17
ATOM 18412 N N . TYR A 1 49 ? 6.372 -8.050 -0.729 1.00 0.00 58 TYR S N 17
ATOM 18413 C CA . TYR A 1 49 ? 6.689 -7.359 0.501 1.00 0.00 58 TYR S CA 17
ATOM 18414 C C . TYR A 1 49 ? 6.191 -8.167 1.686 1.00 0.00 58 TYR S C 17
ATOM 18415 O O . TYR A 1 49 ? 6.763 -8.118 2.776 1.00 0.00 58 TYR S O 17
ATOM 18433 N N . ASN A 1 50 ? 5.118 -8.916 1.460 1.00 0.00 59 ASN S N 17
ATOM 18434 C CA . ASN A 1 50 ? 4.529 -9.752 2.505 1.00 0.00 59 ASN S CA 17
ATOM 18435 C C . ASN A 1 50 ? 5.588 -10.598 3.215 1.00 0.00 59 ASN S C 17
ATOM 18436 O O . ASN A 1 50 ? 5.386 -11.031 4.349 1.00 0.00 59 ASN S O 17
ATOM 18447 N N . ALA A 1 51 ? 6.714 -10.834 2.544 1.00 0.00 60 ALA S N 17
ATOM 18448 C CA . ALA A 1 51 ? 7.790 -11.632 3.122 1.00 0.00 60 ALA S CA 17
ATOM 18449 C C . ALA A 1 51 ? 8.997 -10.768 3.461 1.00 0.00 60 ALA S C 17
ATOM 18450 O O . ALA A 1 51 ? 9.664 -10.986 4.471 1.00 0.00 60 ALA S O 17
ATOM 18457 N N . LEU A 1 52 ? 9.270 -9.782 2.612 1.00 0.00 61 LEU S N 17
ATOM 18458 C CA . LEU A 1 52 ? 10.393 -8.882 2.826 1.00 0.00 61 LEU S CA 17
ATOM 18459 C C . LEU A 1 52 ? 10.228 -8.125 4.139 1.00 0.00 61 LEU S C 17
ATOM 18460 O O . LEU A 1 52 ? 9.128 -8.054 4.688 1.00 0.00 61 LEU S O 17
ATOM 18476 N N . PRO A 1 53 ? 11.318 -7.542 4.665 1.00 0.00 62 PRO S N 17
ATOM 18477 C CA . PRO A 1 53 ? 11.271 -6.789 5.919 1.00 0.00 62 PRO S CA 17
ATOM 18478 C C . PRO A 1 53 ? 10.213 -5.694 5.879 1.00 0.00 62 PRO S C 17
ATOM 18479 O O . PRO A 1 53 ? 9.719 -5.337 4.810 1.00 0.00 62 PRO S O 17
ATOM 18490 N N . ALA A 1 54 ? 9.860 -5.172 7.048 1.00 0.00 63 ALA S N 17
ATOM 18491 C CA . ALA A 1 54 ? 8.848 -4.126 7.142 1.00 0.00 63 ALA S CA 17
ATOM 18492 C C . ALA A 1 54 ? 9.439 -2.741 6.903 1.00 0.00 63 ALA S C 17
ATOM 18493 O O . ALA A 1 54 ? 8.734 -1.821 6.494 1.00 0.00 63 ALA S O 17
ATOM 18500 N N . TRP A 1 55 ? 10.736 -2.598 7.141 1.00 0.00 64 TRP S N 17
ATOM 18501 C CA . TRP A 1 55 ? 11.412 -1.342 6.943 1.00 0.00 64 TRP S CA 17
ATOM 18502 C C . TRP A 1 55 ? 11.944 -1.281 5.525 1.00 0.00 64 TRP S C 17
ATOM 18503 O O . TRP A 1 55 ? 11.859 -0.253 4.870 1.00 0.00 64 TRP S O 17
ATOM 18524 N N . LYS A 1 56 ? 12.486 -2.405 5.053 1.00 0.00 65 LYS S N 17
ATOM 18525 C CA . LYS A 1 56 ? 13.017 -2.477 3.702 1.00 0.00 65 LYS S CA 17
ATOM 18526 C C . LYS A 1 56 ? 11.916 -2.149 2.715 1.00 0.00 65 LYS S C 17
ATOM 18527 O O . LYS A 1 56 ? 12.131 -1.420 1.749 1.00 0.00 65 LYS S O 17
ATOM 18546 N N . GLN A 1 57 ? 10.713 -2.654 2.987 1.00 0.00 66 GLN S N 17
ATOM 18547 C CA . GLN A 1 57 ? 9.583 -2.352 2.132 1.00 0.00 66 GLN S CA 17
ATOM 18548 C C . GLN A 1 57 ? 9.310 -0.862 2.233 1.00 0.00 66 GLN S C 17
ATOM 18549 O O . GLN A 1 57 ? 9.104 -0.184 1.226 1.00 0.00 66 GLN S O 17
ATOM 18563 N N . VAL A 1 58 ? 9.377 -0.338 3.459 1.00 0.00 67 VAL S N 17
ATOM 18564 C CA . VAL A 1 58 ? 9.203 1.090 3.670 1.00 0.00 67 VAL S CA 17
ATOM 18565 C C . VAL A 1 58 ? 10.319 1.826 2.940 1.00 0.00 67 VAL S C 17
ATOM 18566 O O . VAL A 1 58 ? 10.096 2.870 2.329 1.00 0.00 67 VAL S O 17
ATOM 18579 N N . ASN A 1 59 ? 11.530 1.260 3.013 1.00 0.00 68 ASN S N 17
ATOM 18580 C CA . ASN A 1 59 ? 12.701 1.848 2.358 1.00 0.00 68 ASN S CA 17
ATOM 18581 C C . ASN A 1 59 ? 12.370 2.392 0.967 1.00 0.00 68 ASN S C 17
ATOM 18582 O O . ASN A 1 59 ? 12.624 3.562 0.672 1.00 0.00 68 ASN S O 17
ATOM 18593 N N . LEU A 1 60 ? 11.809 1.540 0.110 1.00 0.00 69 LEU S N 17
ATOM 18594 C CA . LEU A 1 60 ? 11.465 1.953 -1.243 1.00 0.00 69 LEU S CA 17
ATOM 18595 C C . LEU A 1 60 ? 10.303 2.937 -1.231 1.00 0.00 69 LEU S C 17
ATOM 18596 O O . LEU A 1 60 ? 10.156 3.748 -2.144 1.00 0.00 69 LEU S O 17
ATOM 18612 N N . LYS A 1 61 ? 9.483 2.862 -0.190 1.00 0.00 70 LYS S N 17
ATOM 18613 C CA . LYS A 1 61 ? 8.338 3.752 -0.066 1.00 0.00 70 LYS S CA 17
ATOM 18614 C C . LYS A 1 61 ? 8.784 5.203 -0.001 1.00 0.00 70 LYS S C 17
ATOM 18615 O O . LYS A 1 61 ? 8.544 5.981 -0.923 1.00 0.00 70 LYS S O 17
ATOM 18634 N N . LYS A 1 62 ? 9.434 5.560 1.102 1.00 0.00 71 LYS S N 17
ATOM 18635 C CA . LYS A 1 62 ? 9.920 6.920 1.299 1.00 0.00 71 LYS S CA 17
ATOM 18636 C C . LYS A 1 62 ? 10.650 7.412 0.055 1.00 0.00 71 LYS S C 17
ATOM 18637 O O . LYS A 1 62 ? 10.585 8.591 -0.290 1.00 0.00 71 LYS S O 17
ATOM 18656 N N . ALA A 1 63 ? 11.335 6.494 -0.626 1.00 0.00 72 ALA S N 17
ATOM 18657 C CA . ALA A 1 63 ? 12.060 6.834 -1.844 1.00 0.00 72 ALA S CA 17
ATOM 18658 C C . ALA A 1 63 ? 11.119 7.451 -2.875 1.00 0.00 72 ALA S C 17
ATOM 18659 O O . ALA A 1 63 ? 11.521 8.299 -3.670 1.00 0.00 72 ALA S O 17
ATOM 18666 N N . LYS A 1 64 ? 9.860 7.020 -2.846 1.00 0.00 73 LYS S N 17
ATOM 18667 C CA . LYS A 1 64 ? 8.852 7.532 -3.769 1.00 0.00 73 LYS S CA 17
ATOM 18668 C C . LYS A 1 64 ? 7.996 8.601 -3.094 1.00 0.00 73 LYS S C 17
ATOM 18669 O O . LYS A 1 64 ? 7.444 9.479 -3.759 1.00 0.00 73 LYS S O 17
ATOM 18688 N N . GLY A 1 65 ? 7.903 8.532 -1.768 1.00 0.00 74 GLY S N 17
ATOM 18689 C CA . GLY A 1 65 ? 7.129 9.509 -1.025 1.00 0.00 74 GLY S CA 17
ATOM 18690 C C . GLY A 1 65 ? 5.747 9.017 -0.629 1.00 0.00 74 GLY S C 17
ATOM 18691 O O . GLY A 1 65 ? 4.866 9.823 -0.332 1.00 0.00 74 GLY S O 17
ATOM 18695 N N . LEU A 1 66 ? 5.550 7.702 -0.611 1.00 0.00 75 LEU S N 17
ATOM 18696 C CA . LEU A 1 66 ? 4.255 7.142 -0.231 1.00 0.00 75 LEU S CA 17
ATOM 18697 C C . LEU A 1 66 ? 4.100 7.136 1.286 1.00 0.00 75 LEU S C 17
ATOM 18698 O O . LEU A 1 66 ? 3.461 8.023 1.851 1.00 0.00 75 LEU S O 17
ATOM 18714 N N . PHE A 1 67 ? 4.679 6.122 1.934 1.00 0.00 76 PHE S N 17
ATOM 18715 C CA . PHE A 1 67 ? 4.607 5.977 3.391 1.00 0.00 76 PHE S CA 17
ATOM 18716 C C . PHE A 1 67 ? 4.486 7.325 4.102 1.00 0.00 76 PHE S C 17
ATOM 18717 O O . PHE A 1 67 ? 3.346 7.727 4.416 1.00 0.00 76 PHE S O 17
ATOM 18735 N N . MET A 1 1 ? -17.743 -12.557 -5.427 1.00 0.00 10 MET S N 18
ATOM 18736 C CA . MET A 1 1 ? -18.073 -11.156 -5.055 1.00 0.00 10 MET S CA 18
ATOM 18737 C C . MET A 1 1 ? -19.438 -11.072 -4.382 1.00 0.00 10 MET S C 18
ATOM 18738 O O . MET A 1 1 ? -19.675 -10.206 -3.540 1.00 0.00 10 MET S O 18
ATOM 18754 N N . LEU A 1 2 ? -20.334 -11.979 -4.758 1.00 0.00 11 LEU S N 18
ATOM 18755 C CA . LEU A 1 2 ? -21.676 -12.006 -4.189 1.00 0.00 11 LEU S CA 18
ATOM 18756 C C . LEU A 1 2 ? -21.647 -12.491 -2.743 1.00 0.00 11 LEU S C 18
ATOM 18757 O O . LEU A 1 2 ? -22.325 -11.937 -1.878 1.00 0.00 11 LEU S O 18
ATOM 18773 N N . ALA A 1 3 ? -20.853 -13.527 -2.488 1.00 0.00 12 ALA S N 18
ATOM 18774 C CA . ALA A 1 3 ? -20.733 -14.085 -1.146 1.00 0.00 12 ALA S CA 18
ATOM 18775 C C . ALA A 1 3 ? -19.408 -13.686 -0.506 1.00 0.00 12 ALA S C 18
ATOM 18776 O O . ALA A 1 3 ? -19.374 -13.220 0.635 1.00 0.00 12 ALA S O 18
ATOM 18783 N N . LYS A 1 4 ? -18.320 -13.870 -1.245 1.00 0.00 13 LYS S N 18
ATOM 18784 C CA . LYS A 1 4 ? -16.991 -13.529 -0.748 1.00 0.00 13 LYS S CA 18
ATOM 18785 C C . LYS A 1 4 ? -16.766 -12.021 -0.786 1.00 0.00 13 LYS S C 18
ATOM 18786 O O . LYS A 1 4 ? -17.427 -11.303 -1.539 1.00 0.00 13 LYS S O 18
ATOM 18805 N N . LEU A 1 5 ? -15.830 -11.547 0.029 1.00 0.00 14 LEU S N 18
ATOM 18806 C CA . LEU A 1 5 ? -15.518 -10.123 0.088 1.00 0.00 14 LEU S CA 18
ATOM 18807 C C . LEU A 1 5 ? -14.118 -9.851 -0.454 1.00 0.00 14 LEU S C 18
ATOM 18808 O O . LEU A 1 5 ? -13.141 -10.453 -0.011 1.00 0.00 14 LEU S O 18
ATOM 18824 N N . CYS A 1 6 ? -14.030 -8.937 -1.415 1.00 0.00 15 CYS S N 18
ATOM 18825 C CA . CYS A 1 6 ? -12.751 -8.582 -2.018 1.00 0.00 15 CYS S CA 18
ATOM 18826 C C . CYS A 1 6 ? -12.205 -7.290 -1.419 1.00 0.00 15 CYS S C 18
ATOM 18827 O O . CYS A 1 6 ? -12.956 -6.482 -0.873 1.00 0.00 15 CYS S O 18
ATOM 18835 N N . LYS A 1 7 ? -10.894 -7.103 -1.524 1.00 0.00 16 LYS S N 18
ATOM 18836 C CA . LYS A 1 7 ? -10.249 -5.908 -0.992 1.00 0.00 16 LYS S CA 18
ATOM 18837 C C . LYS A 1 7 ? -10.286 -4.771 -2.006 1.00 0.00 16 LYS S C 18
ATOM 18838 O O . LYS A 1 7 ? -9.981 -4.965 -3.183 1.00 0.00 16 LYS S O 18
ATOM 18857 N N . THR A 1 8 ? -10.659 -3.583 -1.542 1.00 0.00 17 THR S N 18
ATOM 18858 C CA . THR A 1 8 ? -10.735 -2.413 -2.409 1.00 0.00 17 THR S CA 18
ATOM 18859 C C . THR A 1 8 ? -9.509 -1.523 -2.227 1.00 0.00 17 THR S C 18
ATOM 18860 O O . THR A 1 8 ? -9.219 -1.071 -1.119 1.00 0.00 17 THR S O 18
ATOM 18871 N N . ILE A 1 9 ? -8.790 -1.281 -3.318 1.00 0.00 18 ILE S N 18
ATOM 18872 C CA . ILE A 1 9 ? -7.596 -0.458 -3.280 1.00 0.00 18 ILE S CA 18
ATOM 18873 C C . ILE A 1 9 ? -7.930 1.012 -3.518 1.00 0.00 18 ILE S C 18
ATOM 18874 O O . ILE A 1 9 ? -8.854 1.336 -4.265 1.00 0.00 18 ILE S O 18
ATOM 18890 N N . TYR A 1 10 ? -7.162 1.892 -2.884 1.00 0.00 19 TYR S N 18
ATOM 18891 C CA . TYR A 1 10 ? -7.362 3.325 -3.034 1.00 0.00 19 TYR S CA 18
ATOM 18892 C C . TYR A 1 10 ? -6.384 3.885 -4.071 1.00 0.00 19 TYR S C 18
ATOM 18893 O O . TYR A 1 10 ? -5.220 3.487 -4.109 1.00 0.00 19 TYR S O 18
ATOM 18911 N N . PRO A 1 11 ? -6.851 4.799 -4.944 1.00 0.00 20 PRO S N 18
ATOM 18912 C CA . PRO A 1 11 ? -6.021 5.395 -6.003 1.00 0.00 20 PRO S CA 18
ATOM 18913 C C . PRO A 1 11 ? -4.707 5.978 -5.484 1.00 0.00 20 PRO S C 18
ATOM 18914 O O . PRO A 1 11 ? -4.702 6.940 -4.718 1.00 0.00 20 PRO S O 18
ATOM 18925 N N . LEU A 1 12 ? -3.593 5.382 -5.916 1.00 0.00 21 LEU S N 18
ATOM 18926 C CA . LEU A 1 12 ? -2.259 5.824 -5.508 1.00 0.00 21 LEU S CA 18
ATOM 18927 C C . LEU A 1 12 ? -2.126 7.346 -5.502 1.00 0.00 21 LEU S C 18
ATOM 18928 O O . LEU A 1 12 ? -1.511 7.919 -4.607 1.00 0.00 21 LEU S O 18
ATOM 18944 N N . ALA A 1 13 ? -2.691 7.995 -6.511 1.00 0.00 22 ALA S N 18
ATOM 18945 C CA . ALA A 1 13 ? -2.614 9.447 -6.612 1.00 0.00 22 ALA S CA 18
ATOM 18946 C C . ALA A 1 13 ? -3.227 10.126 -5.391 1.00 0.00 22 ALA S C 18
ATOM 18947 O O . ALA A 1 13 ? -2.602 10.983 -4.764 1.00 0.00 22 ALA S O 18
ATOM 18954 N N . ASP A 1 14 ? -4.457 9.749 -5.070 1.00 0.00 23 ASP S N 18
ATOM 18955 C CA . ASP A 1 14 ? -5.170 10.335 -3.939 1.00 0.00 23 ASP S CA 18
ATOM 18956 C C . ASP A 1 14 ? -4.457 10.089 -2.609 1.00 0.00 23 ASP S C 18
ATOM 18957 O O . ASP A 1 14 ? -4.546 10.904 -1.692 1.00 0.00 23 ASP S O 18
ATOM 18966 N N . LEU A 1 15 ? -3.765 8.963 -2.501 1.00 0.00 24 LEU S N 18
ATOM 18967 C CA . LEU A 1 15 ? -3.059 8.623 -1.266 1.00 0.00 24 LEU S CA 18
ATOM 18968 C C . LEU A 1 15 ? -1.627 9.134 -1.274 1.00 0.00 24 LEU S C 18
ATOM 18969 O O . LEU A 1 15 ? -1.011 9.299 -0.221 1.00 0.00 24 LEU S O 18
ATOM 18985 N N . LEU A 1 16 ? -1.091 9.355 -2.462 1.00 0.00 25 LEU S N 18
ATOM 18986 C CA . LEU A 1 16 ? 0.280 9.813 -2.597 1.00 0.00 25 LEU S CA 18
ATOM 18987 C C . LEU A 1 16 ? 0.467 11.248 -2.110 1.00 0.00 25 LEU S C 18
ATOM 18988 O O . LEU A 1 16 ? 1.594 11.663 -1.836 1.00 0.00 25 LEU S O 18
ATOM 19004 N N . ALA A 1 17 ? -0.626 12.009 -1.988 1.00 0.00 26 ALA S N 18
ATOM 19005 C CA . ALA A 1 17 ? -0.521 13.398 -1.513 1.00 0.00 26 ALA S CA 18
ATOM 19006 C C . ALA A 1 17 ? -1.827 14.185 -1.659 1.00 0.00 26 ALA S C 18
ATOM 19007 O O . ALA A 1 17 ? -1.815 15.332 -2.105 1.00 0.00 26 ALA S O 18
ATOM 19014 N N . ARG A 1 18 ? -2.944 13.583 -1.271 1.00 0.00 27 ARG S N 18
ATOM 19015 C CA . ARG A 1 18 ? -4.236 14.264 -1.354 1.00 0.00 27 ARG S CA 18
ATOM 19016 C C . ARG A 1 18 ? -5.190 13.758 -0.276 1.00 0.00 27 ARG S C 18
ATOM 19017 O O . ARG A 1 18 ? -5.065 12.621 0.171 1.00 0.00 27 ARG S O 18
ATOM 19038 N N . PRO A 1 19 ? -6.171 14.589 0.137 1.00 0.00 28 PRO S N 18
ATOM 19039 C CA . PRO A 1 19 ? -7.170 14.215 1.141 1.00 0.00 28 PRO S CA 18
ATOM 19040 C C . PRO A 1 19 ? -7.712 12.802 0.908 1.00 0.00 28 PRO S C 18
ATOM 19041 O O . PRO A 1 19 ? -8.851 12.610 0.482 1.00 0.00 28 PRO S O 18
ATOM 19052 N N . LEU A 1 20 ? -6.857 11.831 1.185 1.00 0.00 29 LEU S N 18
ATOM 19053 C CA . LEU A 1 20 ? -7.172 10.418 1.012 1.00 0.00 29 LEU S CA 18
ATOM 19054 C C . LEU A 1 20 ? -8.171 9.914 2.055 1.00 0.00 29 LEU S C 18
ATOM 19055 O O . LEU A 1 20 ? -8.271 10.452 3.158 1.00 0.00 29 LEU S O 18
ATOM 19071 N N . PRO A 1 21 ? -8.925 8.859 1.693 1.00 0.00 30 PRO S N 18
ATOM 19072 C CA . PRO A 1 21 ? -9.943 8.237 2.561 1.00 0.00 30 PRO S CA 18
ATOM 19073 C C . PRO A 1 21 ? -9.372 7.695 3.865 1.00 0.00 30 PRO S C 18
ATOM 19074 O O . PRO A 1 21 ? -8.267 8.056 4.271 1.00 0.00 30 PRO S O 18
ATOM 19085 N N . GLU A 1 22 ? -10.141 6.828 4.523 1.00 0.00 31 GLU S N 18
ATOM 19086 C CA . GLU A 1 22 ? -9.717 6.238 5.789 1.00 0.00 31 GLU S CA 18
ATOM 19087 C C . GLU A 1 22 ? -9.194 4.826 5.601 1.00 0.00 31 GLU S C 18
ATOM 19088 O O . GLU A 1 22 ? -8.202 4.453 6.229 1.00 0.00 31 GLU S O 18
ATOM 19100 N N . GLY A 1 23 ? -9.813 4.048 4.708 1.00 0.00 32 GLY S N 18
ATOM 19101 C CA . GLY A 1 23 ? -9.303 2.707 4.457 1.00 0.00 32 GLY S CA 18
ATOM 19102 C C . GLY A 1 23 ? -7.801 2.774 4.258 1.00 0.00 32 GLY S C 18
ATOM 19103 O O . GLY A 1 23 ? -7.066 1.835 4.563 1.00 0.00 32 GLY S O 18
ATOM 19107 N N . VAL A 1 24 ? -7.365 3.942 3.784 1.00 0.00 33 VAL S N 18
ATOM 19108 C CA . VAL A 1 24 ? -5.967 4.244 3.569 1.00 0.00 33 VAL S CA 18
ATOM 19109 C C . VAL A 1 24 ? -5.296 4.500 4.919 1.00 0.00 33 VAL S C 18
ATOM 19110 O O . VAL A 1 24 ? -5.669 5.431 5.632 1.00 0.00 33 VAL S O 18
ATOM 19123 N N . ASP A 1 25 ? -4.325 3.674 5.277 1.00 0.00 34 ASP S N 18
ATOM 19124 C CA . ASP A 1 25 ? -3.638 3.839 6.551 1.00 0.00 34 ASP S CA 18
ATOM 19125 C C . ASP A 1 25 ? -2.354 4.652 6.376 1.00 0.00 34 ASP S C 18
ATOM 19126 O O . ASP A 1 25 ? -1.531 4.345 5.515 1.00 0.00 34 ASP S O 18
ATOM 19135 N N . PRO A 1 26 ? -2.167 5.709 7.186 1.00 0.00 35 PRO S N 18
ATOM 19136 C CA . PRO A 1 26 ? -0.980 6.570 7.099 1.00 0.00 35 PRO S CA 18
ATOM 19137 C C . PRO A 1 26 ? 0.288 5.907 7.636 1.00 0.00 35 PRO S C 18
ATOM 19138 O O . PRO A 1 26 ? 1.397 6.317 7.296 1.00 0.00 35 PRO S O 18
ATOM 19149 N N . LEU A 1 27 ? 0.125 4.895 8.481 1.00 0.00 36 LEU S N 18
ATOM 19150 C CA . LEU A 1 27 ? 1.274 4.197 9.061 1.00 0.00 36 LEU S CA 18
ATOM 19151 C C . LEU A 1 27 ? 1.939 3.260 8.045 1.00 0.00 36 LEU S C 18
ATOM 19152 O O . LEU A 1 27 ? 3.058 2.795 8.257 1.00 0.00 36 LEU S O 18
ATOM 19168 N N . LYS A 1 28 ? 1.240 2.990 6.943 1.00 0.00 37 LYS S N 18
ATOM 19169 C CA . LYS A 1 28 ? 1.752 2.115 5.892 1.00 0.00 37 LYS S CA 18
ATOM 19170 C C . LYS A 1 28 ? 0.798 2.125 4.700 1.00 0.00 37 LYS S C 18
ATOM 19171 O O . LYS A 1 28 ? -0.354 1.706 4.813 1.00 0.00 37 LYS S O 18
ATOM 19190 N N . LEU A 1 29 ? 1.269 2.648 3.574 1.00 0.00 38 LEU S N 18
ATOM 19191 C CA . LEU A 1 29 ? 0.439 2.757 2.381 1.00 0.00 38 LEU S CA 18
ATOM 19192 C C . LEU A 1 29 ? 0.473 1.503 1.505 1.00 0.00 38 LEU S C 18
ATOM 19193 O O . LEU A 1 29 ? -0.550 1.115 0.940 1.00 0.00 38 LEU S O 18
ATOM 19209 N N . GLU A 1 30 ? 1.640 0.872 1.383 1.00 0.00 39 GLU S N 18
ATOM 19210 C CA . GLU A 1 30 ? 1.776 -0.333 0.563 1.00 0.00 39 GLU S CA 18
ATOM 19211 C C . GLU A 1 30 ? 0.617 -1.314 0.766 1.00 0.00 39 GLU S C 18
ATOM 19212 O O . GLU A 1 30 ? 0.331 -2.137 -0.105 1.00 0.00 39 GLU S O 18
ATOM 19224 N N . ILE A 1 31 ? -0.026 -1.247 1.927 1.00 0.00 40 ILE S N 18
ATOM 19225 C CA . ILE A 1 31 ? -1.126 -2.153 2.247 1.00 0.00 40 ILE S CA 18
ATOM 19226 C C . ILE A 1 31 ? -2.392 -1.889 1.427 1.00 0.00 40 ILE S C 18
ATOM 19227 O O . ILE A 1 31 ? -3.186 -2.805 1.213 1.00 0.00 40 ILE S O 18
ATOM 19243 N N . TYR A 1 32 ? -2.605 -0.649 0.985 1.00 0.00 41 TYR S N 18
ATOM 19244 C CA . TYR A 1 32 ? -3.814 -0.337 0.218 1.00 0.00 41 TYR S CA 18
ATOM 19245 C C . TYR A 1 32 ? -3.536 -0.060 -1.256 1.00 0.00 41 TYR S C 18
ATOM 19246 O O . TYR A 1 32 ? -4.156 0.817 -1.852 1.00 0.00 41 TYR S O 18
ATOM 19264 N N . LEU A 1 33 ? -2.629 -0.824 -1.854 1.00 0.00 42 LEU S N 18
ATOM 19265 C CA . LEU A 1 33 ? -2.322 -0.653 -3.272 1.00 0.00 42 LEU S CA 18
ATOM 19266 C C . LEU A 1 33 ? -2.162 -2.003 -3.962 1.00 0.00 42 LEU S C 18
ATOM 19267 O O . LEU A 1 33 ? -1.247 -2.761 -3.655 1.00 0.00 42 LEU S O 18
ATOM 19283 N N . THR A 1 34 ? -3.059 -2.292 -4.903 1.00 0.00 43 THR S N 18
ATOM 19284 C CA . THR A 1 34 ? -3.012 -3.547 -5.644 1.00 0.00 43 THR S CA 18
ATOM 19285 C C . THR A 1 34 ? -1.702 -3.671 -6.414 1.00 0.00 43 THR S C 18
ATOM 19286 O O . THR A 1 34 ? -1.073 -2.676 -6.743 1.00 0.00 43 THR S O 18
ATOM 19297 N N . ASP A 1 35 ? -1.309 -4.909 -6.684 1.00 0.00 44 ASP S N 18
ATOM 19298 C CA . ASP A 1 35 ? -0.076 -5.231 -7.407 1.00 0.00 44 ASP S CA 18
ATOM 19299 C C . ASP A 1 35 ? 0.258 -4.192 -8.473 1.00 0.00 44 ASP S C 18
ATOM 19300 O O . ASP A 1 35 ? 1.423 -3.885 -8.700 1.00 0.00 44 ASP S O 18
ATOM 19309 N N . GLU A 1 36 ? -0.764 -3.639 -9.111 1.00 0.00 45 GLU S N 18
ATOM 19310 C CA . GLU A 1 36 ? -0.546 -2.618 -10.125 1.00 0.00 45 GLU S CA 18
ATOM 19311 C C . GLU A 1 36 ? 0.010 -1.373 -9.454 1.00 0.00 45 GLU S C 18
ATOM 19312 O O . GLU A 1 36 ? 1.067 -0.864 -9.826 1.00 0.00 45 GLU S O 18
ATOM 19324 N N . ASP A 1 37 ? -0.702 -0.921 -8.428 1.00 0.00 46 ASP S N 18
ATOM 19325 C CA . ASP A 1 37 ? -0.289 0.226 -7.650 1.00 0.00 46 ASP S CA 18
ATOM 19326 C C . ASP A 1 37 ? 0.962 -0.142 -6.859 1.00 0.00 46 ASP S C 18
ATOM 19327 O O . ASP A 1 37 ? 1.853 0.680 -6.643 1.00 0.00 46 ASP S O 18
ATOM 19336 N N . PHE A 1 38 ? 1.015 -1.409 -6.457 1.00 0.00 47 PHE S N 18
ATOM 19337 C CA . PHE A 1 38 ? 2.140 -1.955 -5.719 1.00 0.00 47 PHE S CA 18
ATOM 19338 C C . PHE A 1 38 ? 3.370 -1.965 -6.604 1.00 0.00 47 PHE S C 18
ATOM 19339 O O . PHE A 1 38 ? 4.470 -1.625 -6.170 1.00 0.00 47 PHE S O 18
ATOM 19356 N N . GLU A 1 39 ? 3.167 -2.358 -7.853 1.00 0.00 48 GLU S N 18
ATOM 19357 C CA . GLU A 1 39 ? 4.257 -2.415 -8.816 1.00 0.00 48 GLU S CA 18
ATOM 19358 C C . GLU A 1 39 ? 4.732 -1.012 -9.181 1.00 0.00 48 GLU S C 18
ATOM 19359 O O . GLU A 1 39 ? 5.923 -0.781 -9.388 1.00 0.00 48 GLU S O 18
ATOM 19371 N N . PHE A 1 40 ? 3.792 -0.075 -9.251 1.00 0.00 49 PHE S N 18
ATOM 19372 C CA . PHE A 1 40 ? 4.113 1.308 -9.589 1.00 0.00 49 PHE S CA 18
ATOM 19373 C C . PHE A 1 40 ? 4.551 2.095 -8.354 1.00 0.00 49 PHE S C 18
ATOM 19374 O O . PHE A 1 40 ? 5.103 3.190 -8.473 1.00 0.00 49 PHE S O 18
ATOM 19391 N N . ALA A 1 41 ? 4.302 1.541 -7.170 1.00 0.00 50 ALA S N 18
ATOM 19392 C CA . ALA A 1 41 ? 4.671 2.206 -5.924 1.00 0.00 50 ALA S CA 18
ATOM 19393 C C . ALA A 1 41 ? 6.075 1.812 -5.478 1.00 0.00 50 ALA S C 18
ATOM 19394 O O . ALA A 1 41 ? 6.961 2.662 -5.365 1.00 0.00 50 ALA S O 18
ATOM 19401 N N . LEU A 1 42 ? 6.274 0.524 -5.222 1.00 0.00 51 LEU S N 18
ATOM 19402 C CA . LEU A 1 42 ? 7.573 0.019 -4.785 1.00 0.00 51 LEU S CA 18
ATOM 19403 C C . LEU A 1 42 ? 8.060 -1.113 -5.680 1.00 0.00 51 LEU S C 18
ATOM 19404 O O . LEU A 1 42 ? 9.075 -1.747 -5.389 1.00 0.00 51 LEU S O 18
ATOM 19420 N N . ASP A 1 43 ? 7.326 -1.389 -6.751 1.00 0.00 52 ASP S N 18
ATOM 19421 C CA . ASP A 1 43 ? 7.684 -2.469 -7.660 1.00 0.00 52 ASP S CA 18
ATOM 19422 C C . ASP A 1 43 ? 7.588 -3.822 -6.955 1.00 0.00 52 ASP S C 18
ATOM 19423 O O . ASP A 1 43 ? 8.069 -4.831 -7.472 1.00 0.00 52 ASP S O 18
ATOM 19432 N N . MET A 1 44 ? 6.952 -3.846 -5.779 1.00 0.00 53 MET S N 18
ATOM 19433 C CA . MET A 1 44 ? 6.790 -5.091 -5.031 1.00 0.00 53 MET S CA 18
ATOM 19434 C C . MET A 1 44 ? 5.321 -5.496 -4.985 1.00 0.00 53 MET S C 18
ATOM 19435 O O . MET A 1 44 ? 4.496 -4.924 -5.695 1.00 0.00 53 MET S O 18
ATOM 19449 N N . THR A 1 45 ? 4.987 -6.487 -4.156 1.00 0.00 54 THR S N 18
ATOM 19450 C CA . THR A 1 45 ? 3.609 -6.942 -4.056 1.00 0.00 54 THR S CA 18
ATOM 19451 C C . THR A 1 45 ? 3.182 -7.082 -2.603 1.00 0.00 54 THR S C 18
ATOM 19452 O O . THR A 1 45 ? 4.015 -7.077 -1.697 1.00 0.00 54 THR S O 18
ATOM 19463 N N . ARG A 1 46 ? 1.880 -7.221 -2.388 1.00 0.00 55 ARG S N 18
ATOM 19464 C CA . ARG A 1 46 ? 1.352 -7.379 -1.041 1.00 0.00 55 ARG S CA 18
ATOM 19465 C C . ARG A 1 46 ? 1.823 -8.695 -0.439 1.00 0.00 55 ARG S C 18
ATOM 19466 O O . ARG A 1 46 ? 2.009 -8.805 0.770 1.00 0.00 55 ARG S O 18
ATOM 19487 N N . ASP A 1 47 ? 2.010 -9.690 -1.300 1.00 0.00 56 ASP S N 18
ATOM 19488 C CA . ASP A 1 47 ? 2.455 -11.013 -0.875 1.00 0.00 56 ASP S CA 18
ATOM 19489 C C . ASP A 1 47 ? 3.979 -11.107 -0.806 1.00 0.00 56 ASP S C 18
ATOM 19490 O O . ASP A 1 47 ? 4.520 -12.094 -0.306 1.00 0.00 56 ASP S O 18
ATOM 19499 N N . GLU A 1 48 ? 4.675 -10.084 -1.299 1.00 0.00 57 GLU S N 18
ATOM 19500 C CA . GLU A 1 48 ? 6.130 -10.081 -1.272 1.00 0.00 57 GLU S CA 18
ATOM 19501 C C . GLU A 1 48 ? 6.602 -9.332 -0.049 1.00 0.00 57 GLU S C 18
ATOM 19502 O O . GLU A 1 48 ? 7.306 -9.873 0.805 1.00 0.00 57 GLU S O 18
ATOM 19514 N N . TYR A 1 49 ? 6.175 -8.084 0.040 1.00 0.00 58 TYR S N 18
ATOM 19515 C CA . TYR A 1 49 ? 6.507 -7.242 1.167 1.00 0.00 58 TYR S CA 18
ATOM 19516 C C . TYR A 1 49 ? 5.937 -7.847 2.440 1.00 0.00 58 TYR S C 18
ATOM 19517 O O . TYR A 1 49 ? 6.483 -7.667 3.530 1.00 0.00 58 TYR S O 18
ATOM 19535 N N . ASN A 1 50 ? 4.837 -8.574 2.286 1.00 0.00 59 ASN S N 18
ATOM 19536 C CA . ASN A 1 50 ? 4.183 -9.224 3.422 1.00 0.00 59 ASN S CA 18
ATOM 19537 C C . ASN A 1 50 ? 5.182 -10.037 4.248 1.00 0.00 59 ASN S C 18
ATOM 19538 O O . ASN A 1 50 ? 4.971 -10.267 5.439 1.00 0.00 59 ASN S O 18
ATOM 19549 N N . ALA A 1 51 ? 6.262 -10.481 3.609 1.00 0.00 60 ALA S N 18
ATOM 19550 C CA . ALA A 1 51 ? 7.278 -11.278 4.289 1.00 0.00 60 ALA S CA 18
ATOM 19551 C C . ALA A 1 51 ? 8.606 -10.534 4.383 1.00 0.00 60 ALA S C 18
ATOM 19552 O O . ALA A 1 51 ? 9.349 -10.693 5.353 1.00 0.00 60 ALA S O 18
ATOM 19559 N N . LEU A 1 52 ? 8.906 -9.725 3.374 1.00 0.00 61 LEU S N 18
ATOM 19560 C CA . LEU A 1 52 ? 10.149 -8.963 3.348 1.00 0.00 61 LEU S CA 18
ATOM 19561 C C . LEU A 1 52 ? 10.227 -8.011 4.540 1.00 0.00 61 LEU S C 18
ATOM 19562 O O . LEU A 1 52 ? 9.223 -7.756 5.205 1.00 0.00 61 LEU S O 18
ATOM 19578 N N . PRO A 1 53 ? 11.425 -7.471 4.828 1.00 0.00 62 PRO S N 18
ATOM 19579 C CA . PRO A 1 53 ? 11.623 -6.543 5.945 1.00 0.00 62 PRO S CA 18
ATOM 19580 C C . PRO A 1 53 ? 10.605 -5.409 5.938 1.00 0.00 62 PRO S C 18
ATOM 19581 O O . PRO A 1 53 ? 10.023 -5.093 4.901 1.00 0.00 62 PRO S O 18
ATOM 19592 N N . ALA A 1 54 ? 10.395 -4.805 7.101 1.00 0.00 63 ALA S N 18
ATOM 19593 C CA . ALA A 1 54 ? 9.442 -3.711 7.229 1.00 0.00 63 ALA S CA 18
ATOM 19594 C C . ALA A 1 54 ? 10.077 -2.364 6.889 1.00 0.00 63 ALA S C 18
ATOM 19595 O O . ALA A 1 54 ? 9.376 -1.403 6.584 1.00 0.00 63 ALA S O 18
ATOM 19602 N N . TRP A 1 55 ? 11.403 -2.302 6.927 1.00 0.00 64 TRP S N 18
ATOM 19603 C CA . TRP A 1 55 ? 12.117 -1.090 6.613 1.00 0.00 64 TRP S CA 18
ATOM 19604 C C . TRP A 1 55 ? 12.442 -1.071 5.130 1.00 0.00 64 TRP S C 18
ATOM 19605 O O . TRP A 1 55 ? 12.249 -0.067 4.457 1.00 0.00 64 TRP S O 18
ATOM 19626 N N . LYS A 1 56 ? 12.942 -2.203 4.628 1.00 0.00 65 LYS S N 18
ATOM 19627 C CA . LYS A 1 56 ? 13.295 -2.322 3.225 1.00 0.00 65 LYS S CA 18
ATOM 19628 C C . LYS A 1 56 ? 12.074 -2.037 2.375 1.00 0.00 65 LYS S C 18
ATOM 19629 O O . LYS A 1 56 ? 12.149 -1.312 1.384 1.00 0.00 65 LYS S O 18
ATOM 19648 N N . GLN A 1 57 ? 10.935 -2.580 2.793 1.00 0.00 66 GLN S N 18
ATOM 19649 C CA . GLN A 1 57 ? 9.701 -2.331 2.081 1.00 0.00 66 GLN S CA 18
ATOM 19650 C C . GLN A 1 57 ? 9.386 -0.849 2.184 1.00 0.00 66 GLN S C 18
ATOM 19651 O O . GLN A 1 57 ? 9.059 -0.203 1.189 1.00 0.00 66 GLN S O 18
ATOM 19665 N N . VAL A 1 58 ? 9.546 -0.300 3.390 1.00 0.00 67 VAL S N 18
ATOM 19666 C CA . VAL A 1 58 ? 9.332 1.121 3.599 1.00 0.00 67 VAL S CA 18
ATOM 19667 C C . VAL A 1 58 ? 10.311 1.900 2.730 1.00 0.00 67 VAL S C 18
ATOM 19668 O O . VAL A 1 58 ? 9.958 2.924 2.144 1.00 0.00 67 VAL S O 18
ATOM 19681 N N . ASN A 1 59 ? 11.547 1.394 2.635 1.00 0.00 68 ASN S N 18
ATOM 19682 C CA . ASN A 1 59 ? 12.575 2.035 1.814 1.00 0.00 68 ASN S CA 18
ATOM 19683 C C . ASN A 1 59 ? 12.014 2.477 0.457 1.00 0.00 68 ASN S C 18
ATOM 19684 O O . ASN A 1 59 ? 12.081 3.653 0.097 1.00 0.00 68 ASN S O 18
ATOM 19695 N N . LEU A 1 60 ? 11.469 1.520 -0.290 1.00 0.00 69 LEU S N 18
ATOM 19696 C CA . LEU A 1 60 ? 10.906 1.797 -1.608 1.00 0.00 69 LEU S CA 18
ATOM 19697 C C . LEU A 1 60 ? 9.587 2.558 -1.510 1.00 0.00 69 LEU S C 18
ATOM 19698 O O . LEU A 1 60 ? 9.091 3.084 -2.506 1.00 0.00 69 LEU S O 18
ATOM 19714 N N . LYS A 1 61 ? 9.015 2.608 -0.312 1.00 0.00 70 LYS S N 18
ATOM 19715 C CA . LYS A 1 61 ? 7.753 3.298 -0.103 1.00 0.00 70 LYS S CA 18
ATOM 19716 C C . LYS A 1 61 ? 7.970 4.807 -0.097 1.00 0.00 70 LYS S C 18
ATOM 19717 O O . LYS A 1 61 ? 7.270 5.548 -0.787 1.00 0.00 70 LYS S O 18
ATOM 19736 N N . LYS A 1 62 ? 8.952 5.250 0.678 1.00 0.00 71 LYS S N 18
ATOM 19737 C CA . LYS A 1 62 ? 9.274 6.669 0.767 1.00 0.00 71 LYS S CA 18
ATOM 19738 C C . LYS A 1 62 ? 9.701 7.208 -0.593 1.00 0.00 71 LYS S C 18
ATOM 19739 O O . LYS A 1 62 ? 9.338 8.322 -0.974 1.00 0.00 71 LYS S O 18
ATOM 19758 N N . ALA A 1 63 ? 10.476 6.408 -1.322 1.00 0.00 72 ALA S N 18
ATOM 19759 C CA . ALA A 1 63 ? 10.956 6.802 -2.641 1.00 0.00 72 ALA S CA 18
ATOM 19760 C C . ALA A 1 63 ? 9.802 7.196 -3.559 1.00 0.00 72 ALA S C 18
ATOM 19761 O O . ALA A 1 63 ? 9.952 8.058 -4.425 1.00 0.00 72 ALA S O 18
ATOM 19768 N N . LYS A 1 64 ? 8.652 6.559 -3.366 1.00 0.00 73 LYS S N 18
ATOM 19769 C CA . LYS A 1 64 ? 7.475 6.844 -4.181 1.00 0.00 73 LYS S CA 18
ATOM 19770 C C . LYS A 1 64 ? 6.630 7.954 -3.562 1.00 0.00 73 LYS S C 18
ATOM 19771 O O . LYS A 1 64 ? 5.866 8.623 -4.257 1.00 0.00 73 LYS S O 18
ATOM 19790 N N . GLY A 1 65 ? 6.770 8.144 -2.252 1.00 0.00 74 GLY S N 18
ATOM 19791 C CA . GLY A 1 65 ? 6.010 9.174 -1.567 1.00 0.00 74 GLY S CA 18
ATOM 19792 C C . GLY A 1 65 ? 4.966 8.604 -0.623 1.00 0.00 74 GLY S C 18
ATOM 19793 O O . GLY A 1 65 ? 4.043 9.305 -0.213 1.00 0.00 74 GLY S O 18
ATOM 19797 N N . LEU A 1 66 ? 5.120 7.331 -0.271 1.00 0.00 75 LEU S N 18
ATOM 19798 C CA . LEU A 1 66 ? 4.188 6.670 0.640 1.00 0.00 75 LEU S CA 18
ATOM 19799 C C . LEU A 1 66 ? 4.846 6.454 1.997 1.00 0.00 75 LEU S C 18
ATOM 19800 O O . LEU A 1 66 ? 4.471 7.079 2.987 1.00 0.00 75 LEU S O 18
ATOM 19816 N N . PHE A 1 67 ? 5.830 5.551 2.008 1.00 0.00 76 PHE S N 18
ATOM 19817 C CA . PHE A 1 67 ? 6.605 5.193 3.209 1.00 0.00 76 PHE S CA 18
ATOM 19818 C C . PHE A 1 67 ? 6.105 3.877 3.808 1.00 0.00 76 PHE S C 18
ATOM 19819 O O . PHE A 1 67 ? 6.822 3.301 4.653 1.00 0.00 76 PHE S O 18
ATOM 19837 N N . MET A 1 1 ? -19.937 -14.084 -9.291 1.00 0.00 10 MET S N 19
ATOM 19838 C CA . MET A 1 1 ? -19.050 -13.081 -8.645 1.00 0.00 10 MET S CA 19
ATOM 19839 C C . MET A 1 1 ? -19.279 -13.029 -7.136 1.00 0.00 10 MET S C 19
ATOM 19840 O O . MET A 1 1 ? -18.404 -12.604 -6.381 1.00 0.00 10 MET S O 19
ATOM 19856 N N . LEU A 1 2 ? -20.459 -13.464 -6.702 1.00 0.00 11 LEU S N 19
ATOM 19857 C CA . LEU A 1 2 ? -20.799 -13.464 -5.282 1.00 0.00 11 LEU S CA 19
ATOM 19858 C C . LEU A 1 2 ? -19.765 -14.239 -4.472 1.00 0.00 11 LEU S C 19
ATOM 19859 O O . LEU A 1 2 ? -19.382 -13.825 -3.378 1.00 0.00 11 LEU S O 19
ATOM 19875 N N . ALA A 1 3 ? -19.316 -15.366 -5.016 1.00 0.00 12 ALA S N 19
ATOM 19876 C CA . ALA A 1 3 ? -18.324 -16.198 -4.346 1.00 0.00 12 ALA S CA 19
ATOM 19877 C C . ALA A 1 3 ? -16.920 -15.627 -4.519 1.00 0.00 12 ALA S C 19
ATOM 19878 O O . ALA A 1 3 ? -16.126 -15.611 -3.580 1.00 0.00 12 ALA S O 19
ATOM 19885 N N . LYS A 1 4 ? -16.623 -15.159 -5.726 1.00 0.00 13 LYS S N 19
ATOM 19886 C CA . LYS A 1 4 ? -15.315 -14.585 -6.023 1.00 0.00 13 LYS S CA 19
ATOM 19887 C C . LYS A 1 4 ? -15.130 -13.253 -5.304 1.00 0.00 13 LYS S C 19
ATOM 19888 O O . LYS A 1 4 ? -15.852 -12.289 -5.566 1.00 0.00 13 LYS S O 19
ATOM 19907 N N . LEU A 1 5 ? -14.161 -13.205 -4.396 1.00 0.00 14 LEU S N 19
ATOM 19908 C CA . LEU A 1 5 ? -13.883 -11.991 -3.639 1.00 0.00 14 LEU S CA 19
ATOM 19909 C C . LEU A 1 5 ? -12.610 -11.315 -4.139 1.00 0.00 14 LEU S C 19
ATOM 19910 O O . LEU A 1 5 ? -11.727 -11.966 -4.696 1.00 0.00 14 LEU S O 19
ATOM 19926 N N . CYS A 1 6 ? -12.525 -10.004 -3.938 1.00 0.00 15 CYS S N 19
ATOM 19927 C CA . CYS A 1 6 ? -11.362 -9.237 -4.367 1.00 0.00 15 CYS S CA 19
ATOM 19928 C C . CYS A 1 6 ? -11.066 -8.105 -3.390 1.00 0.00 15 CYS S C 19
ATOM 19929 O O . CYS A 1 6 ? -11.956 -7.630 -2.686 1.00 0.00 15 CYS S O 19
ATOM 19937 N N . LYS A 1 7 ? -9.808 -7.676 -3.352 1.00 0.00 16 LYS S N 19
ATOM 19938 C CA . LYS A 1 7 ? -9.394 -6.597 -2.463 1.00 0.00 16 LYS S CA 19
ATOM 19939 C C . LYS A 1 7 ? -9.598 -5.238 -3.124 1.00 0.00 16 LYS S C 19
ATOM 19940 O O . LYS A 1 7 ? -9.118 -4.998 -4.232 1.00 0.00 16 LYS S O 19
ATOM 19959 N N . THR A 1 8 ? -10.310 -4.352 -2.437 1.00 0.00 17 THR S N 19
ATOM 19960 C CA . THR A 1 8 ? -10.576 -3.016 -2.957 1.00 0.00 17 THR S CA 19
ATOM 19961 C C . THR A 1 8 ? -9.525 -2.025 -2.473 1.00 0.00 17 THR S C 19
ATOM 19962 O O . THR A 1 8 ? -9.467 -1.692 -1.290 1.00 0.00 17 THR S O 19
ATOM 19973 N N . ILE A 1 9 ? -8.691 -1.557 -3.398 1.00 0.00 18 ILE S N 19
ATOM 19974 C CA . ILE A 1 9 ? -7.637 -0.604 -3.068 1.00 0.00 18 ILE S CA 19
ATOM 19975 C C . ILE A 1 9 ? -8.092 0.829 -3.291 1.00 0.00 18 ILE S C 19
ATOM 19976 O O . ILE A 1 9 ? -9.005 1.089 -4.074 1.00 0.00 18 ILE S O 19
ATOM 19992 N N . TYR A 1 10 ? -7.420 1.761 -2.626 1.00 0.00 19 TYR S N 19
ATOM 19993 C CA . TYR A 1 10 ? -7.728 3.172 -2.784 1.00 0.00 19 TYR S CA 19
ATOM 19994 C C . TYR A 1 10 ? -6.877 3.724 -3.926 1.00 0.00 19 TYR S C 19
ATOM 19995 O O . TYR A 1 10 ? -5.714 3.349 -4.071 1.00 0.00 19 TYR S O 19
ATOM 20013 N N . PRO A 1 11 ? -7.446 4.590 -4.777 1.00 0.00 20 PRO S N 19
ATOM 20014 C CA . PRO A 1 11 ? -6.740 5.154 -5.929 1.00 0.00 20 PRO S CA 19
ATOM 20015 C C . PRO A 1 11 ? -5.331 5.643 -5.597 1.00 0.00 20 PRO S C 19
ATOM 20016 O O . PRO A 1 11 ? -5.158 6.734 -5.060 1.00 0.00 20 PRO S O 19
ATOM 20027 N N . LEU A 1 12 ? -4.329 4.823 -5.925 1.00 0.00 21 LEU S N 19
ATOM 20028 C CA . LEU A 1 12 ? -2.924 5.162 -5.674 1.00 0.00 21 LEU S CA 19
ATOM 20029 C C . LEU A 1 12 ? -2.626 6.648 -5.891 1.00 0.00 21 LEU S C 19
ATOM 20030 O O . LEU A 1 12 ? -1.759 7.216 -5.227 1.00 0.00 21 LEU S O 19
ATOM 20046 N N . ALA A 1 13 ? -3.333 7.269 -6.828 1.00 0.00 22 ALA S N 19
ATOM 20047 C CA . ALA A 1 13 ? -3.121 8.681 -7.121 1.00 0.00 22 ALA S CA 19
ATOM 20048 C C . ALA A 1 13 ? -3.666 9.555 -6.001 1.00 0.00 22 ALA S C 19
ATOM 20049 O O . ALA A 1 13 ? -3.069 10.570 -5.639 1.00 0.00 22 ALA S O 19
ATOM 20056 N N . ASP A 1 14 ? -4.810 9.153 -5.464 1.00 0.00 23 ASP S N 19
ATOM 20057 C CA . ASP A 1 14 ? -5.457 9.889 -4.390 1.00 0.00 23 ASP S CA 19
ATOM 20058 C C . ASP A 1 14 ? -4.680 9.787 -3.077 1.00 0.00 23 ASP S C 19
ATOM 20059 O O . ASP A 1 14 ? -4.824 10.631 -2.195 1.00 0.00 23 ASP S O 19
ATOM 20068 N N . LEU A 1 15 ? -3.867 8.747 -2.940 1.00 0.00 24 LEU S N 19
ATOM 20069 C CA . LEU A 1 15 ? -3.093 8.553 -1.713 1.00 0.00 24 LEU S CA 19
ATOM 20070 C C . LEU A 1 15 ? -1.686 9.118 -1.833 1.00 0.00 24 LEU S C 19
ATOM 20071 O O . LEU A 1 15 ? -0.961 9.215 -0.843 1.00 0.00 24 LEU S O 19
ATOM 20087 N N . LEU A 1 16 ? -1.290 9.462 -3.046 1.00 0.00 25 LEU S N 19
ATOM 20088 C CA . LEU A 1 16 ? 0.042 9.984 -3.285 1.00 0.00 25 LEU S CA 19
ATOM 20089 C C . LEU A 1 16 ? 0.065 11.509 -3.392 1.00 0.00 25 LEU S C 19
ATOM 20090 O O . LEU A 1 16 ? 1.117 12.099 -3.630 1.00 0.00 25 LEU S O 19
ATOM 20106 N N . ALA A 1 17 ? -1.094 12.150 -3.202 1.00 0.00 26 ALA S N 19
ATOM 20107 C CA . ALA A 1 17 ? -1.186 13.614 -3.269 1.00 0.00 26 ALA S CA 19
ATOM 20108 C C . ALA A 1 17 ? -2.634 14.078 -3.399 1.00 0.00 26 ALA S C 19
ATOM 20109 O O . ALA A 1 17 ? -2.947 14.951 -4.209 1.00 0.00 26 ALA S O 19
ATOM 20116 N N . ARG A 1 18 ? -3.519 13.482 -2.608 1.00 0.00 27 ARG S N 19
ATOM 20117 C CA . ARG A 1 18 ? -4.936 13.830 -2.648 1.00 0.00 27 ARG S CA 19
ATOM 20118 C C . ARG A 1 18 ? -5.592 13.611 -1.289 1.00 0.00 27 ARG S C 19
ATOM 20119 O O . ARG A 1 18 ? -5.236 12.673 -0.582 1.00 0.00 27 ARG S O 19
ATOM 20140 N N . PRO A 1 19 ? -6.573 14.460 -0.910 1.00 0.00 28 PRO S N 19
ATOM 20141 C CA . PRO A 1 19 ? -7.293 14.321 0.363 1.00 0.00 28 PRO S CA 19
ATOM 20142 C C . PRO A 1 19 ? -7.967 12.952 0.490 1.00 0.00 28 PRO S C 19
ATOM 20143 O O . PRO A 1 19 ? -9.192 12.841 0.557 1.00 0.00 28 PRO S O 19
ATOM 20154 N N . LEU A 1 20 ? -7.133 11.921 0.528 1.00 0.00 29 LEU S N 19
ATOM 20155 C CA . LEU A 1 20 ? -7.578 10.540 0.655 1.00 0.00 29 LEU S CA 19
ATOM 20156 C C . LEU A 1 20 ? -8.256 10.289 2.000 1.00 0.00 29 LEU S C 19
ATOM 20157 O O . LEU A 1 20 ? -8.057 11.035 2.960 1.00 0.00 29 LEU S O 19
ATOM 20173 N N . PRO A 1 21 ? -9.073 9.223 2.078 1.00 0.00 30 PRO S N 19
ATOM 20174 C CA . PRO A 1 21 ? -9.794 8.856 3.301 1.00 0.00 30 PRO S CA 19
ATOM 20175 C C . PRO A 1 21 ? -8.866 8.303 4.374 1.00 0.00 30 PRO S C 19
ATOM 20176 O O . PRO A 1 21 ? -7.653 8.512 4.329 1.00 0.00 30 PRO S O 19
ATOM 20187 N N . GLU A 1 22 ? -9.443 7.603 5.341 1.00 0.00 31 GLU S N 19
ATOM 20188 C CA . GLU A 1 22 ? -8.664 7.027 6.432 1.00 0.00 31 GLU S CA 19
ATOM 20189 C C . GLU A 1 22 ? -8.410 5.544 6.227 1.00 0.00 31 GLU S C 19
ATOM 20190 O O . GLU A 1 22 ? -7.572 4.963 6.917 1.00 0.00 31 GLU S O 19
ATOM 20202 N N . GLY A 1 23 ? -9.088 4.930 5.258 1.00 0.00 32 GLY S N 19
ATOM 20203 C CA . GLY A 1 23 ? -8.839 3.525 4.993 1.00 0.00 32 GLY S CA 19
ATOM 20204 C C . GLY A 1 23 ? -7.353 3.286 4.810 1.00 0.00 32 GLY S C 19
ATOM 20205 O O . GLY A 1 23 ? -6.845 2.191 5.054 1.00 0.00 32 GLY S O 19
ATOM 20209 N N . VAL A 1 24 ? -6.659 4.351 4.406 1.00 0.00 33 VAL S N 19
ATOM 20210 C CA . VAL A 1 24 ? -5.221 4.321 4.209 1.00 0.00 33 VAL S CA 19
ATOM 20211 C C . VAL A 1 24 ? -4.503 4.515 5.536 1.00 0.00 33 VAL S C 19
ATOM 20212 O O . VAL A 1 24 ? -4.497 5.619 6.085 1.00 0.00 33 VAL S O 19
ATOM 20225 N N . ASP A 1 25 ? -3.882 3.466 6.047 1.00 0.00 34 ASP S N 19
ATOM 20226 C CA . ASP A 1 25 ? -3.158 3.582 7.295 1.00 0.00 34 ASP S CA 19
ATOM 20227 C C . ASP A 1 25 ? -1.775 4.169 7.016 1.00 0.00 34 ASP S C 19
ATOM 20228 O O . ASP A 1 25 ? -0.909 3.489 6.466 1.00 0.00 34 ASP S O 19
ATOM 20237 N N . PRO A 1 26 ? -1.554 5.454 7.354 1.00 0.00 35 PRO S N 19
ATOM 20238 C CA . PRO A 1 26 ? -0.287 6.138 7.101 1.00 0.00 35 PRO S CA 19
ATOM 20239 C C . PRO A 1 26 ? 0.946 5.288 7.416 1.00 0.00 35 PRO S C 19
ATOM 20240 O O . PRO A 1 26 ? 1.879 5.224 6.615 1.00 0.00 35 PRO S O 19
ATOM 20251 N N . LEU A 1 27 ? 0.956 4.643 8.579 1.00 0.00 36 LEU S N 19
ATOM 20252 C CA . LEU A 1 27 ? 2.091 3.814 8.975 1.00 0.00 36 LEU S CA 19
ATOM 20253 C C . LEU A 1 27 ? 2.280 2.637 8.019 1.00 0.00 36 LEU S C 19
ATOM 20254 O O . LEU A 1 27 ? 3.337 2.005 8.008 1.00 0.00 36 LEU S O 19
ATOM 20270 N N . LYS A 1 28 ? 1.261 2.351 7.213 1.00 0.00 37 LYS S N 19
ATOM 20271 C CA . LYS A 1 28 ? 1.333 1.260 6.251 1.00 0.00 37 LYS S CA 19
ATOM 20272 C C . LYS A 1 28 ? 0.479 1.571 5.025 1.00 0.00 37 LYS S C 19
ATOM 20273 O O . LYS A 1 28 ? -0.740 1.415 5.051 1.00 0.00 37 LYS S O 19
ATOM 20292 N N . LEU A 1 29 ? 1.127 2.022 3.952 1.00 0.00 38 LEU S N 19
ATOM 20293 C CA . LEU A 1 29 ? 0.414 2.362 2.725 1.00 0.00 38 LEU S CA 19
ATOM 20294 C C . LEU A 1 29 ? 0.240 1.144 1.824 1.00 0.00 38 LEU S C 19
ATOM 20295 O O . LEU A 1 29 ? -0.849 0.898 1.309 1.00 0.00 38 LEU S O 19
ATOM 20311 N N . GLU A 1 30 ? 1.320 0.386 1.633 1.00 0.00 39 GLU S N 19
ATOM 20312 C CA . GLU A 1 30 ? 1.289 -0.807 0.787 1.00 0.00 39 GLU S CA 19
ATOM 20313 C C . GLU A 1 30 ? 0.021 -1.645 0.997 1.00 0.00 39 GLU S C 19
ATOM 20314 O O . GLU A 1 30 ? -0.379 -2.406 0.115 1.00 0.00 39 GLU S O 19
ATOM 20326 N N . ILE A 1 31 ? -0.586 -1.526 2.173 1.00 0.00 40 ILE S N 19
ATOM 20327 C CA . ILE A 1 31 ? -1.785 -2.293 2.502 1.00 0.00 40 ILE S CA 19
ATOM 20328 C C . ILE A 1 31 ? -2.961 -2.021 1.559 1.00 0.00 40 ILE S C 19
ATOM 20329 O O . ILE A 1 31 ? -3.725 -2.935 1.245 1.00 0.00 40 ILE S O 19
ATOM 20345 N N . TYR A 1 32 ? -3.139 -0.768 1.136 1.00 0.00 41 TYR S N 19
ATOM 20346 C CA . TYR A 1 32 ? -4.270 -0.431 0.271 1.00 0.00 41 TYR S CA 19
ATOM 20347 C C . TYR A 1 32 ? -3.880 -0.239 -1.192 1.00 0.00 41 TYR S C 19
ATOM 20348 O O . TYR A 1 32 ? -4.457 0.599 -1.887 1.00 0.00 41 TYR S O 19
ATOM 20366 N N . LEU A 1 33 ? -2.933 -1.033 -1.675 1.00 0.00 42 LEU S N 19
ATOM 20367 C CA . LEU A 1 33 ? -2.526 -0.950 -3.073 1.00 0.00 42 LEU S CA 19
ATOM 20368 C C . LEU A 1 33 ? -2.316 -2.334 -3.664 1.00 0.00 42 LEU S C 19
ATOM 20369 O O . LEU A 1 33 ? -1.531 -3.127 -3.149 1.00 0.00 42 LEU S O 19
ATOM 20385 N N . THR A 1 34 ? -3.017 -2.613 -4.754 1.00 0.00 43 THR S N 19
ATOM 20386 C CA . THR A 1 34 ? -2.897 -3.899 -5.422 1.00 0.00 43 THR S CA 19
ATOM 20387 C C . THR A 1 34 ? -1.506 -4.046 -6.027 1.00 0.00 43 THR S C 19
ATOM 20388 O O . THR A 1 34 ? -0.614 -3.255 -5.735 1.00 0.00 43 THR S O 19
ATOM 20399 N N . ASP A 1 35 ? -1.337 -5.055 -6.870 1.00 0.00 44 ASP S N 19
ATOM 20400 C CA . ASP A 1 35 ? -0.066 -5.324 -7.530 1.00 0.00 44 ASP S CA 19
ATOM 20401 C C . ASP A 1 35 ? 0.273 -4.206 -8.497 1.00 0.00 44 ASP S C 19
ATOM 20402 O O . ASP A 1 35 ? 1.428 -3.813 -8.623 1.00 0.00 44 ASP S O 19
ATOM 20411 N N . GLU A 1 36 ? -0.745 -3.686 -9.171 1.00 0.00 45 GLU S N 19
ATOM 20412 C CA . GLU A 1 36 ? -0.547 -2.595 -10.111 1.00 0.00 45 GLU S CA 19
ATOM 20413 C C . GLU A 1 36 ? -0.078 -1.362 -9.358 1.00 0.00 45 GLU S C 19
ATOM 20414 O O . GLU A 1 36 ? 0.953 -0.773 -9.686 1.00 0.00 45 GLU S O 19
ATOM 20426 N N . ASP A 1 37 ? -0.829 -0.995 -8.323 1.00 0.00 46 ASP S N 19
ATOM 20427 C CA . ASP A 1 37 ? -0.475 0.140 -7.496 1.00 0.00 46 ASP S CA 19
ATOM 20428 C C . ASP A 1 37 ? 0.833 -0.165 -6.782 1.00 0.00 46 ASP S C 19
ATOM 20429 O O . ASP A 1 37 ? 1.679 0.709 -6.597 1.00 0.00 46 ASP S O 19
ATOM 20438 N N . PHE A 1 38 ? 1.000 -1.434 -6.419 1.00 0.00 47 PHE S N 19
ATOM 20439 C CA . PHE A 1 38 ? 2.212 -1.895 -5.766 1.00 0.00 47 PHE S CA 19
ATOM 20440 C C . PHE A 1 38 ? 3.379 -1.733 -6.717 1.00 0.00 47 PHE S C 19
ATOM 20441 O O . PHE A 1 38 ? 4.447 -1.249 -6.346 1.00 0.00 47 PHE S O 19
ATOM 20458 N N . GLU A 1 39 ? 3.156 -2.158 -7.956 1.00 0.00 48 GLU S N 19
ATOM 20459 C CA . GLU A 1 39 ? 4.186 -2.076 -8.982 1.00 0.00 48 GLU S CA 19
ATOM 20460 C C . GLU A 1 39 ? 4.609 -0.628 -9.211 1.00 0.00 48 GLU S C 19
ATOM 20461 O O . GLU A 1 39 ? 5.780 -0.345 -9.467 1.00 0.00 48 GLU S O 19
ATOM 20473 N N . PHE A 1 40 ? 3.648 0.285 -9.115 1.00 0.00 49 PHE S N 19
ATOM 20474 C CA . PHE A 1 40 ? 3.917 1.706 -9.310 1.00 0.00 49 PHE S CA 19
ATOM 20475 C C . PHE A 1 40 ? 4.430 2.352 -8.023 1.00 0.00 49 PHE S C 19
ATOM 20476 O O . PHE A 1 40 ? 5.110 3.377 -8.062 1.00 0.00 49 PHE S O 19
ATOM 20493 N N . ALA A 1 41 ? 4.094 1.751 -6.885 1.00 0.00 50 ALA S N 19
ATOM 20494 C CA . ALA A 1 41 ? 4.516 2.275 -5.590 1.00 0.00 50 ALA S CA 19
ATOM 20495 C C . ALA A 1 41 ? 5.979 1.941 -5.302 1.00 0.00 50 ALA S C 19
ATOM 20496 O O . ALA A 1 41 ? 6.807 2.838 -5.136 1.00 0.00 50 ALA S O 19
ATOM 20503 N N . LEU A 1 42 ? 6.291 0.650 -5.244 1.00 0.00 51 LEU S N 19
ATOM 20504 C CA . LEU A 1 42 ? 7.658 0.206 -4.976 1.00 0.00 51 LEU S CA 19
ATOM 20505 C C . LEU A 1 42 ? 8.090 -0.890 -5.949 1.00 0.00 51 LEU S C 19
ATOM 20506 O O . LEU A 1 42 ? 9.147 -1.496 -5.774 1.00 0.00 51 LEU S O 19
ATOM 20522 N N . ASP A 1 43 ? 7.273 -1.157 -6.964 1.00 0.00 52 ASP S N 19
ATOM 20523 C CA . ASP A 1 43 ? 7.592 -2.198 -7.935 1.00 0.00 52 ASP S CA 19
ATOM 20524 C C . ASP A 1 43 ? 7.563 -3.581 -7.280 1.00 0.00 52 ASP S C 19
ATOM 20525 O O . ASP A 1 43 ? 8.064 -4.553 -7.846 1.00 0.00 52 ASP S O 19
ATOM 20534 N N . MET A 1 44 ? 6.972 -3.663 -6.087 1.00 0.00 53 MET S N 19
ATOM 20535 C CA . MET A 1 44 ? 6.879 -4.929 -5.361 1.00 0.00 53 MET S CA 19
ATOM 20536 C C . MET A 1 44 ? 5.457 -5.483 -5.423 1.00 0.00 53 MET S C 19
ATOM 20537 O O . MET A 1 44 ? 4.646 -5.022 -6.221 1.00 0.00 53 MET S O 19
ATOM 20551 N N . THR A 1 45 ? 5.155 -6.472 -4.581 1.00 0.00 54 THR S N 19
ATOM 20552 C CA . THR A 1 45 ? 3.825 -7.065 -4.559 1.00 0.00 54 THR S CA 19
ATOM 20553 C C . THR A 1 45 ? 3.318 -7.203 -3.130 1.00 0.00 54 THR S C 19
ATOM 20554 O O . THR A 1 45 ? 4.107 -7.245 -2.186 1.00 0.00 54 THR S O 19
ATOM 20565 N N . ARG A 1 46 ? 2.004 -7.295 -2.972 1.00 0.00 55 ARG S N 19
ATOM 20566 C CA . ARG A 1 46 ? 1.413 -7.456 -1.651 1.00 0.00 55 ARG S CA 19
ATOM 20567 C C . ARG A 1 46 ? 1.904 -8.752 -1.018 1.00 0.00 55 ARG S C 19
ATOM 20568 O O . ARG A 1 46 ? 2.010 -8.861 0.202 1.00 0.00 55 ARG S O 19
ATOM 20589 N N . ASP A 1 47 ? 2.200 -9.729 -1.868 1.00 0.00 56 ASP S N 19
ATOM 20590 C CA . ASP A 1 47 ? 2.680 -11.033 -1.428 1.00 0.00 56 ASP S CA 19
ATOM 20591 C C . ASP A 1 47 ? 4.205 -11.065 -1.305 1.00 0.00 56 ASP S C 19
ATOM 20592 O O . ASP A 1 47 ? 4.767 -12.035 -0.797 1.00 0.00 56 ASP S O 19
ATOM 20601 N N . GLU A 1 48 ? 4.873 -10.008 -1.765 1.00 0.00 57 GLU S N 19
ATOM 20602 C CA . GLU A 1 48 ? 6.325 -9.942 -1.692 1.00 0.00 57 GLU S CA 19
ATOM 20603 C C . GLU A 1 48 ? 6.725 -9.218 -0.429 1.00 0.00 57 GLU S C 19
ATOM 20604 O O . GLU A 1 48 ? 7.472 -9.733 0.402 1.00 0.00 57 GLU S O 19
ATOM 20616 N N . TYR A 1 49 ? 6.189 -8.021 -0.290 1.00 0.00 58 TYR S N 19
ATOM 20617 C CA . TYR A 1 49 ? 6.439 -7.200 0.871 1.00 0.00 58 TYR S CA 19
ATOM 20618 C C . TYR A 1 49 ? 5.790 -7.826 2.096 1.00 0.00 58 TYR S C 19
ATOM 20619 O O . TYR A 1 49 ? 6.235 -7.623 3.226 1.00 0.00 58 TYR S O 19
ATOM 20637 N N . ASN A 1 50 ? 4.734 -8.592 1.854 1.00 0.00 59 ASN S N 19
ATOM 20638 C CA . ASN A 1 50 ? 4.009 -9.265 2.932 1.00 0.00 59 ASN S CA 19
ATOM 20639 C C . ASN A 1 50 ? 4.962 -10.000 3.876 1.00 0.00 59 ASN S C 19
ATOM 20640 O O . ASN A 1 50 ? 4.651 -10.198 5.051 1.00 0.00 59 ASN S O 19
ATOM 20651 N N . ALA A 1 51 ? 6.115 -10.411 3.357 1.00 0.00 60 ALA S N 19
ATOM 20652 C CA . ALA A 1 51 ? 7.098 -11.134 4.161 1.00 0.00 60 ALA S CA 19
ATOM 20653 C C . ALA A 1 51 ? 8.409 -10.362 4.274 1.00 0.00 60 ALA S C 19
ATOM 20654 O O . ALA A 1 51 ? 9.133 -10.491 5.262 1.00 0.00 60 ALA S O 19
ATOM 20661 N N . LEU A 1 52 ? 8.712 -9.562 3.258 1.00 0.00 61 LEU S N 19
ATOM 20662 C CA . LEU A 1 52 ? 9.936 -8.774 3.244 1.00 0.00 61 LEU S CA 19
ATOM 20663 C C . LEU A 1 52 ? 9.970 -7.805 4.422 1.00 0.00 61 LEU S C 19
ATOM 20664 O O . LEU A 1 52 ? 8.927 -7.370 4.912 1.00 0.00 61 LEU S O 19
ATOM 20680 N N . PRO A 1 53 ? 11.179 -7.456 4.892 1.00 0.00 62 PRO S N 19
ATOM 20681 C CA . PRO A 1 53 ? 11.369 -6.539 6.014 1.00 0.00 62 PRO S CA 19
ATOM 20682 C C . PRO A 1 53 ? 10.416 -5.351 5.955 1.00 0.00 62 PRO S C 19
ATOM 20683 O O . PRO A 1 53 ? 10.104 -4.847 4.877 1.00 0.00 62 PRO S O 19
ATOM 20694 N N . ALA A 1 54 ? 9.940 -4.922 7.120 1.00 0.00 63 ALA S N 19
ATOM 20695 C CA . ALA A 1 54 ? 9.002 -3.808 7.206 1.00 0.00 63 ALA S CA 19
ATOM 20696 C C . ALA A 1 54 ? 9.679 -2.460 6.966 1.00 0.00 63 ALA S C 19
ATOM 20697 O O . ALA A 1 54 ? 9.015 -1.477 6.640 1.00 0.00 63 ALA S O 19
ATOM 20704 N N . TRP A 1 55 ? 10.997 -2.416 7.108 1.00 0.00 64 TRP S N 19
ATOM 20705 C CA . TRP A 1 55 ? 11.738 -1.196 6.899 1.00 0.00 64 TRP S CA 19
ATOM 20706 C C . TRP A 1 55 ? 12.162 -1.116 5.442 1.00 0.00 64 TRP S C 19
ATOM 20707 O O . TRP A 1 55 ? 12.074 -0.068 4.812 1.00 0.00 64 TRP S O 19
ATOM 20728 N N . LYS A 1 56 ? 12.621 -2.243 4.911 1.00 0.00 65 LYS S N 19
ATOM 20729 C CA . LYS A 1 56 ? 13.051 -2.302 3.527 1.00 0.00 65 LYS S CA 19
ATOM 20730 C C . LYS A 1 56 ? 11.874 -2.014 2.613 1.00 0.00 65 LYS S C 19
ATOM 20731 O O . LYS A 1 56 ? 12.012 -1.329 1.601 1.00 0.00 65 LYS S O 19
ATOM 20750 N N . GLN A 1 57 ? 10.698 -2.512 2.994 1.00 0.00 66 GLN S N 19
ATOM 20751 C CA . GLN A 1 57 ? 9.505 -2.259 2.208 1.00 0.00 66 GLN S CA 19
ATOM 20752 C C . GLN A 1 57 ? 9.200 -0.770 2.252 1.00 0.00 66 GLN S C 19
ATOM 20753 O O . GLN A 1 57 ? 8.896 -0.164 1.224 1.00 0.00 66 GLN S O 19
ATOM 20767 N N . VAL A 1 58 ? 9.337 -0.161 3.436 1.00 0.00 67 VAL S N 19
ATOM 20768 C CA . VAL A 1 58 ? 9.123 1.273 3.545 1.00 0.00 67 VAL S CA 19
ATOM 20769 C C . VAL A 1 58 ? 10.257 1.988 2.824 1.00 0.00 67 VAL S C 19
ATOM 20770 O O . VAL A 1 58 ? 10.041 3.004 2.168 1.00 0.00 67 VAL S O 19
ATOM 20783 N N . ASN A 1 59 ? 11.475 1.438 2.941 1.00 0.00 68 ASN S N 19
ATOM 20784 C CA . ASN A 1 59 ? 12.642 2.023 2.282 1.00 0.00 68 ASN S CA 19
ATOM 20785 C C . ASN A 1 59 ? 12.323 2.477 0.857 1.00 0.00 68 ASN S C 19
ATOM 20786 O O . ASN A 1 59 ? 12.776 3.533 0.416 1.00 0.00 68 ASN S O 19
ATOM 20797 N N . LEU A 1 60 ? 11.561 1.660 0.133 1.00 0.00 69 LEU S N 19
ATOM 20798 C CA . LEU A 1 60 ? 11.216 1.968 -1.249 1.00 0.00 69 LEU S CA 19
ATOM 20799 C C . LEU A 1 60 ? 10.080 2.982 -1.352 1.00 0.00 69 LEU S C 19
ATOM 20800 O O . LEU A 1 60 ? 10.158 3.922 -2.144 1.00 0.00 69 LEU S O 19
ATOM 20816 N N . LYS A 1 61 ? 9.022 2.795 -0.569 1.00 0.00 70 LYS S N 19
ATOM 20817 C CA . LYS A 1 61 ? 7.894 3.705 -0.612 1.00 0.00 70 LYS S CA 19
ATOM 20818 C C . LYS A 1 61 ? 8.288 5.068 -0.057 1.00 0.00 70 LYS S C 19
ATOM 20819 O O . LYS A 1 61 ? 7.799 6.101 -0.516 1.00 0.00 70 LYS S O 19
ATOM 20838 N N . LYS A 1 62 ? 9.189 5.064 0.917 1.00 0.00 71 LYS S N 19
ATOM 20839 C CA . LYS A 1 62 ? 9.666 6.299 1.517 1.00 0.00 71 LYS S CA 19
ATOM 20840 C C . LYS A 1 62 ? 10.419 7.123 0.481 1.00 0.00 71 LYS S C 19
ATOM 20841 O O . LYS A 1 62 ? 10.281 8.346 0.421 1.00 0.00 71 LYS S O 19
ATOM 20860 N N . ALA A 1 63 ? 11.207 6.440 -0.347 1.00 0.00 72 ALA S N 19
ATOM 20861 C CA . ALA A 1 63 ? 11.970 7.104 -1.396 1.00 0.00 72 ALA S CA 19
ATOM 20862 C C . ALA A 1 63 ? 11.036 7.831 -2.356 1.00 0.00 72 ALA S C 19
ATOM 20863 O O . ALA A 1 63 ? 11.385 8.877 -2.907 1.00 0.00 72 ALA S O 19
ATOM 20870 N N . LYS A 1 64 ? 9.842 7.276 -2.544 1.00 0.00 73 LYS S N 19
ATOM 20871 C CA . LYS A 1 64 ? 8.848 7.875 -3.427 1.00 0.00 73 LYS S CA 19
ATOM 20872 C C . LYS A 1 64 ? 7.964 8.848 -2.651 1.00 0.00 73 LYS S C 19
ATOM 20873 O O . LYS A 1 64 ? 7.410 9.787 -3.220 1.00 0.00 73 LYS S O 19
ATOM 20892 N N . GLY A 1 65 ? 7.856 8.622 -1.346 1.00 0.00 74 GLY S N 19
ATOM 20893 C CA . GLY A 1 65 ? 7.059 9.491 -0.501 1.00 0.00 74 GLY S CA 19
ATOM 20894 C C . GLY A 1 65 ? 5.732 8.889 -0.097 1.00 0.00 74 GLY S C 19
ATOM 20895 O O . GLY A 1 65 ? 4.794 9.611 0.240 1.00 0.00 74 GLY S O 19
ATOM 20899 N N . LEU A 1 66 ? 5.654 7.566 -0.106 1.00 0.00 75 LEU S N 19
ATOM 20900 C CA . LEU A 1 66 ? 4.433 6.883 0.292 1.00 0.00 75 LEU S CA 19
ATOM 20901 C C . LEU A 1 66 ? 4.507 6.507 1.765 1.00 0.00 75 LEU S C 19
ATOM 20902 O O . LEU A 1 66 ? 3.981 7.215 2.624 1.00 0.00 75 LEU S O 19
ATOM 20918 N N . PHE A 1 67 ? 5.161 5.387 2.055 1.00 0.00 76 PHE S N 19
ATOM 20919 C CA . PHE A 1 67 ? 5.298 4.924 3.427 1.00 0.00 76 PHE S CA 19
ATOM 20920 C C . PHE A 1 67 ? 6.707 4.395 3.702 1.00 0.00 76 PHE S C 19
ATOM 20921 O O . PHE A 1 67 ? 7.313 3.819 2.776 1.00 0.00 76 PHE S O 19
ATOM 20939 N N . MET A 1 1 ? -21.543 -5.034 2.770 1.00 0.00 10 MET S N 20
ATOM 20940 C CA . MET A 1 1 ? -20.549 -5.100 3.872 1.00 0.00 10 MET S CA 20
ATOM 20941 C C . MET A 1 1 ? -21.136 -5.768 5.112 1.00 0.00 10 MET S C 20
ATOM 20942 O O . MET A 1 1 ? -20.406 -6.299 5.948 1.00 0.00 10 MET S O 20
ATOM 20958 N N . LEU A 1 2 ? -22.461 -5.735 5.228 1.00 0.00 11 LEU S N 20
ATOM 20959 C CA . LEU A 1 2 ? -23.143 -6.336 6.369 1.00 0.00 11 LEU S CA 20
ATOM 20960 C C . LEU A 1 2 ? -23.097 -7.859 6.295 1.00 0.00 11 LEU S C 20
ATOM 20961 O O . LEU A 1 2 ? -22.948 -8.535 7.314 1.00 0.00 11 LEU S O 20
ATOM 20977 N N . ALA A 1 3 ? -23.229 -8.394 5.086 1.00 0.00 12 ALA S N 20
ATOM 20978 C CA . ALA A 1 3 ? -23.205 -9.838 4.884 1.00 0.00 12 ALA S CA 20
ATOM 20979 C C . ALA A 1 3 ? -21.781 -10.347 4.690 1.00 0.00 12 ALA S C 20
ATOM 20980 O O . ALA A 1 3 ? -21.314 -11.215 5.428 1.00 0.00 12 ALA S O 20
ATOM 20987 N N . LYS A 1 4 ? -21.093 -9.802 3.691 1.00 0.00 13 LYS S N 20
ATOM 20988 C CA . LYS A 1 4 ? -19.722 -10.205 3.400 1.00 0.00 13 LYS S CA 20
ATOM 20989 C C . LYS A 1 4 ? -18.802 -8.990 3.322 1.00 0.00 13 LYS S C 20
ATOM 20990 O O . LYS A 1 4 ? -19.257 -7.849 3.406 1.00 0.00 13 LYS S O 20
ATOM 21009 N N . LEU A 1 5 ? -17.507 -9.243 3.163 1.00 0.00 14 LEU S N 20
ATOM 21010 C CA . LEU A 1 5 ? -16.524 -8.169 3.074 1.00 0.00 14 LEU S CA 20
ATOM 21011 C C . LEU A 1 5 ? -15.622 -8.356 1.859 1.00 0.00 14 LEU S C 20
ATOM 21012 O O . LEU A 1 5 ? -15.357 -9.482 1.436 1.00 0.00 14 LEU S O 20
ATOM 21028 N N . CYS A 1 6 ? -15.153 -7.245 1.300 1.00 0.00 15 CYS S N 20
ATOM 21029 C CA . CYS A 1 6 ? -14.280 -7.285 0.134 1.00 0.00 15 CYS S CA 20
ATOM 21030 C C . CYS A 1 6 ? -13.158 -6.259 0.259 1.00 0.00 15 CYS S C 20
ATOM 21031 O O . CYS A 1 6 ? -13.326 -5.215 0.888 1.00 0.00 15 CYS S O 20
ATOM 21039 N N . LYS A 1 7 ? -12.015 -6.564 -0.346 1.00 0.00 16 LYS S N 20
ATOM 21040 C CA . LYS A 1 7 ? -10.865 -5.668 -0.300 1.00 0.00 16 LYS S CA 20
ATOM 21041 C C . LYS A 1 7 ? -10.845 -4.746 -1.516 1.00 0.00 16 LYS S C 20
ATOM 21042 O O . LYS A 1 7 ? -10.948 -5.202 -2.655 1.00 0.00 16 LYS S O 20
ATOM 21061 N N . THR A 1 8 ? -10.709 -3.448 -1.265 1.00 0.00 17 THR S N 20
ATOM 21062 C CA . THR A 1 8 ? -10.673 -2.461 -2.337 1.00 0.00 17 THR S CA 20
ATOM 21063 C C . THR A 1 8 ? -9.491 -1.514 -2.161 1.00 0.00 17 THR S C 20
ATOM 21064 O O . THR A 1 8 ? -9.302 -0.935 -1.092 1.00 0.00 17 THR S O 20
ATOM 21075 N N . ILE A 1 9 ? -8.688 -1.371 -3.211 1.00 0.00 18 ILE S N 20
ATOM 21076 C CA . ILE A 1 9 ? -7.523 -0.511 -3.170 1.00 0.00 18 ILE S CA 20
ATOM 21077 C C . ILE A 1 9 ? -7.856 0.916 -3.590 1.00 0.00 18 ILE S C 20
ATOM 21078 O O . ILE A 1 9 ? -8.657 1.143 -4.497 1.00 0.00 18 ILE S O 20
ATOM 21094 N N . TYR A 1 10 ? -7.216 1.877 -2.927 1.00 0.00 19 TYR S N 20
ATOM 21095 C CA . TYR A 1 10 ? -7.419 3.287 -3.230 1.00 0.00 19 TYR S CA 20
ATOM 21096 C C . TYR A 1 10 ? -6.372 3.752 -4.249 1.00 0.00 19 TYR S C 20
ATOM 21097 O O . TYR A 1 10 ? -5.194 3.427 -4.125 1.00 0.00 19 TYR S O 20
ATOM 21115 N N . PRO A 1 11 ? -6.797 4.498 -5.289 1.00 0.00 20 PRO S N 20
ATOM 21116 C CA . PRO A 1 11 ? -5.896 4.982 -6.346 1.00 0.00 20 PRO S CA 20
ATOM 21117 C C . PRO A 1 11 ? -4.634 5.652 -5.806 1.00 0.00 20 PRO S C 20
ATOM 21118 O O . PRO A 1 11 ? -4.702 6.695 -5.156 1.00 0.00 20 PRO S O 20
ATOM 21129 N N . LEU A 1 12 ? -3.481 5.039 -6.087 1.00 0.00 21 LEU S N 20
ATOM 21130 C CA . LEU A 1 12 ? -2.186 5.560 -5.640 1.00 0.00 21 LEU S CA 20
ATOM 21131 C C . LEU A 1 12 ? -2.102 7.081 -5.772 1.00 0.00 21 LEU S C 20
ATOM 21132 O O . LEU A 1 12 ? -1.438 7.742 -4.976 1.00 0.00 21 LEU S O 20
ATOM 21148 N N . ALA A 1 13 ? -2.771 7.632 -6.777 1.00 0.00 22 ALA S N 20
ATOM 21149 C CA . ALA A 1 13 ? -2.757 9.074 -6.988 1.00 0.00 22 ALA S CA 20
ATOM 21150 C C . ALA A 1 13 ? -3.497 9.786 -5.864 1.00 0.00 22 ALA S C 20
ATOM 21151 O O . ALA A 1 13 ? -3.025 10.787 -5.325 1.00 0.00 22 ALA S O 20
ATOM 21158 N N . ASP A 1 14 ? -4.665 9.258 -5.523 1.00 0.00 23 ASP S N 20
ATOM 21159 C CA . ASP A 1 14 ? -5.498 9.822 -4.472 1.00 0.00 23 ASP S CA 20
ATOM 21160 C C . ASP A 1 14 ? -4.794 9.818 -3.111 1.00 0.00 23 ASP S C 20
ATOM 21161 O O . ASP A 1 14 ? -5.133 10.601 -2.226 1.00 0.00 23 ASP S O 20
ATOM 21170 N N . LEU A 1 15 ? -3.837 8.916 -2.940 1.00 0.00 24 LEU S N 20
ATOM 21171 C CA . LEU A 1 15 ? -3.118 8.799 -1.670 1.00 0.00 24 LEU S CA 20
ATOM 21172 C C . LEU A 1 15 ? -1.735 9.434 -1.724 1.00 0.00 24 LEU S C 20
ATOM 21173 O O . LEU A 1 15 ? -1.064 9.558 -0.700 1.00 0.00 24 LEU S O 20
ATOM 21189 N N . LEU A 1 16 ? -1.298 9.807 -2.915 1.00 0.00 25 LEU S N 20
ATOM 21190 C CA . LEU A 1 16 ? 0.025 10.393 -3.075 1.00 0.00 25 LEU S CA 20
ATOM 21191 C C . LEU A 1 16 ? -0.019 11.917 -3.197 1.00 0.00 25 LEU S C 20
ATOM 21192 O O . LEU A 1 16 ? 1.015 12.551 -3.413 1.00 0.00 25 LEU S O 20
ATOM 21208 N N . ALA A 1 17 ? -1.207 12.504 -3.044 1.00 0.00 26 ALA S N 20
ATOM 21209 C CA . ALA A 1 17 ? -1.368 13.963 -3.125 1.00 0.00 26 ALA S CA 20
ATOM 21210 C C . ALA A 1 17 ? -2.827 14.353 -3.347 1.00 0.00 26 ALA S C 20
ATOM 21211 O O . ALA A 1 17 ? -3.128 15.236 -4.151 1.00 0.00 26 ALA S O 20
ATOM 21218 N N . ARG A 1 18 ? -3.728 13.685 -2.640 1.00 0.00 27 ARG S N 20
ATOM 21219 C CA . ARG A 1 18 ? -5.156 13.957 -2.773 1.00 0.00 27 ARG S CA 20
ATOM 21220 C C . ARG A 1 18 ? -5.888 13.654 -1.468 1.00 0.00 27 ARG S C 20
ATOM 21221 O O . ARG A 1 18 ? -5.572 12.674 -0.799 1.00 0.00 27 ARG S O 20
ATOM 21242 N N . PRO A 1 19 ? -6.886 14.481 -1.095 1.00 0.00 28 PRO S N 20
ATOM 21243 C CA . PRO A 1 19 ? -7.673 14.274 0.129 1.00 0.00 28 PRO S CA 20
ATOM 21244 C C . PRO A 1 19 ? -8.257 12.863 0.205 1.00 0.00 28 PRO S C 20
ATOM 21245 O O . PRO A 1 19 ? -9.462 12.661 0.047 1.00 0.00 28 PRO S O 20
ATOM 21256 N N . LEU A 1 20 ? -7.380 11.894 0.444 1.00 0.00 29 LEU S N 20
ATOM 21257 C CA . LEU A 1 20 ? -7.767 10.491 0.545 1.00 0.00 29 LEU S CA 20
ATOM 21258 C C . LEU A 1 20 ? -8.533 10.214 1.836 1.00 0.00 29 LEU S C 20
ATOM 21259 O O . LEU A 1 20 ? -8.444 10.977 2.799 1.00 0.00 29 LEU S O 20
ATOM 21275 N N . PRO A 1 21 ? -9.302 9.111 1.868 1.00 0.00 30 PRO S N 20
ATOM 21276 C CA . PRO A 1 21 ? -10.091 8.725 3.040 1.00 0.00 30 PRO S CA 20
ATOM 21277 C C . PRO A 1 21 ? -9.237 8.092 4.130 1.00 0.00 30 PRO S C 20
ATOM 21278 O O . PRO A 1 21 ? -8.019 8.260 4.156 1.00 0.00 30 PRO S O 20
ATOM 21289 N N . GLU A 1 22 ? -9.888 7.369 5.032 1.00 0.00 31 GLU S N 20
ATOM 21290 C CA . GLU A 1 22 ? -9.185 6.714 6.132 1.00 0.00 31 GLU S CA 20
ATOM 21291 C C . GLU A 1 22 ? -9.000 5.229 5.882 1.00 0.00 31 GLU S C 20
ATOM 21292 O O . GLU A 1 22 ? -8.272 4.569 6.623 1.00 0.00 31 GLU S O 20
ATOM 21304 N N . GLY A 1 23 ? -9.601 4.701 4.814 1.00 0.00 32 GLY S N 20
ATOM 21305 C CA . GLY A 1 23 ? -9.389 3.299 4.506 1.00 0.00 32 GLY S CA 20
ATOM 21306 C C . GLY A 1 23 ? -7.899 3.020 4.471 1.00 0.00 32 GLY S C 20
ATOM 21307 O O . GLY A 1 23 ? -7.443 1.910 4.743 1.00 0.00 32 GLY S O 20
ATOM 21311 N N . VAL A 1 24 ? -7.147 4.085 4.175 1.00 0.00 33 VAL S N 20
ATOM 21312 C CA . VAL A 1 24 ? -5.701 4.045 4.139 1.00 0.00 33 VAL S CA 20
ATOM 21313 C C . VAL A 1 24 ? -5.152 4.046 5.553 1.00 0.00 33 VAL S C 20
ATOM 21314 O O . VAL A 1 24 ? -5.809 4.518 6.481 1.00 0.00 33 VAL S O 20
ATOM 21327 N N . ASP A 1 25 ? -3.936 3.562 5.714 1.00 0.00 34 ASP S N 20
ATOM 21328 C CA . ASP A 1 25 ? -3.300 3.563 7.016 1.00 0.00 34 ASP S CA 20
ATOM 21329 C C . ASP A 1 25 ? -1.951 4.275 6.902 1.00 0.00 34 ASP S C 20
ATOM 21330 O O . ASP A 1 25 ? -1.027 3.763 6.272 1.00 0.00 34 ASP S O 20
ATOM 21339 N N . PRO A 1 26 ? -1.833 5.489 7.468 1.00 0.00 35 PRO S N 20
ATOM 21340 C CA . PRO A 1 26 ? -0.603 6.292 7.381 1.00 0.00 35 PRO S CA 20
ATOM 21341 C C . PRO A 1 26 ? 0.632 5.625 7.992 1.00 0.00 35 PRO S C 20
ATOM 21342 O O . PRO A 1 26 ? 1.752 6.080 7.771 1.00 0.00 35 PRO S O 20
ATOM 21353 N N . LEU A 1 27 ? 0.434 4.562 8.766 1.00 0.00 36 LEU S N 20
ATOM 21354 C CA . LEU A 1 27 ? 1.554 3.861 9.403 1.00 0.00 36 LEU S CA 20
ATOM 21355 C C . LEU A 1 27 ? 2.293 2.950 8.411 1.00 0.00 36 LEU S C 20
ATOM 21356 O O . LEU A 1 27 ? 3.347 2.400 8.729 1.00 0.00 36 LEU S O 20
ATOM 21372 N N . LYS A 1 28 ? 1.726 2.800 7.216 1.00 0.00 37 LYS S N 20
ATOM 21373 C CA . LYS A 1 28 ? 2.301 1.962 6.161 1.00 0.00 37 LYS S CA 20
ATOM 21374 C C . LYS A 1 28 ? 1.298 1.851 5.022 1.00 0.00 37 LYS S C 20
ATOM 21375 O O . LYS A 1 28 ? 0.448 0.966 5.014 1.00 0.00 37 LYS S O 20
ATOM 21394 N N . LEU A 1 29 ? 1.383 2.781 4.085 1.00 0.00 38 LEU S N 20
ATOM 21395 C CA . LEU A 1 29 ? 0.460 2.832 2.960 1.00 0.00 38 LEU S CA 20
ATOM 21396 C C . LEU A 1 29 ? 0.442 1.536 2.157 1.00 0.00 38 LEU S C 20
ATOM 21397 O O . LEU A 1 29 ? -0.580 1.181 1.569 1.00 0.00 38 LEU S O 20
ATOM 21413 N N . GLU A 1 30 ? 1.570 0.838 2.125 1.00 0.00 39 GLU S N 20
ATOM 21414 C CA . GLU A 1 30 ? 1.679 -0.419 1.381 1.00 0.00 39 GLU S CA 20
ATOM 21415 C C . GLU A 1 30 ? 0.428 -1.305 1.488 1.00 0.00 39 GLU S C 20
ATOM 21416 O O . GLU A 1 30 ? 0.180 -2.131 0.609 1.00 0.00 39 GLU S O 20
ATOM 21428 N N . ILE A 1 31 ? -0.327 -1.179 2.578 1.00 0.00 40 ILE S N 20
ATOM 21429 C CA . ILE A 1 31 ? -1.504 -2.028 2.779 1.00 0.00 40 ILE S CA 20
ATOM 21430 C C . ILE A 1 31 ? -2.668 -1.709 1.833 1.00 0.00 40 ILE S C 20
ATOM 21431 O O . ILE A 1 31 ? -3.387 -2.618 1.421 1.00 0.00 40 ILE S O 20
ATOM 21447 N N . TYR A 1 32 ? -2.882 -0.435 1.507 1.00 0.00 41 TYR S N 20
ATOM 21448 C CA . TYR A 1 32 ? -4.002 -0.080 0.634 1.00 0.00 41 TYR S CA 20
ATOM 21449 C C . TYR A 1 32 ? -3.587 0.095 -0.826 1.00 0.00 41 TYR S C 20
ATOM 21450 O O . TYR A 1 32 ? -4.155 0.921 -1.540 1.00 0.00 41 TYR S O 20
ATOM 21468 N N . LEU A 1 33 ? -2.631 -0.711 -1.279 1.00 0.00 42 LEU S N 20
ATOM 21469 C CA . LEU A 1 33 ? -2.195 -0.662 -2.671 1.00 0.00 42 LEU S CA 20
ATOM 21470 C C . LEU A 1 33 ? -1.985 -2.068 -3.208 1.00 0.00 42 LEU S C 20
ATOM 21471 O O . LEU A 1 33 ? -1.106 -2.786 -2.743 1.00 0.00 42 LEU S O 20
ATOM 21487 N N . THR A 1 34 ? -2.791 -2.459 -4.191 1.00 0.00 43 THR S N 20
ATOM 21488 C CA . THR A 1 34 ? -2.667 -3.782 -4.785 1.00 0.00 43 THR S CA 20
ATOM 21489 C C . THR A 1 34 ? -1.306 -3.938 -5.461 1.00 0.00 43 THR S C 20
ATOM 21490 O O . THR A 1 34 ? -0.432 -3.088 -5.317 1.00 0.00 43 THR S O 20
ATOM 21501 N N . ASP A 1 35 ? -1.148 -5.027 -6.200 1.00 0.00 44 ASP S N 20
ATOM 21502 C CA . ASP A 1 35 ? 0.086 -5.322 -6.916 1.00 0.00 44 ASP S CA 20
ATOM 21503 C C . ASP A 1 35 ? 0.320 -4.296 -8.009 1.00 0.00 44 ASP S C 20
ATOM 21504 O O . ASP A 1 35 ? 1.457 -3.949 -8.314 1.00 0.00 44 ASP S O 20
ATOM 21513 N N . GLU A 1 36 ? -0.767 -3.800 -8.588 1.00 0.00 45 GLU S N 20
ATOM 21514 C CA . GLU A 1 36 ? -0.671 -2.794 -9.630 1.00 0.00 45 GLU S CA 20
ATOM 21515 C C . GLU A 1 36 ? -0.123 -1.510 -9.031 1.00 0.00 45 GLU S C 20
ATOM 21516 O O . GLU A 1 36 ? 0.831 -0.926 -9.544 1.00 0.00 45 GLU S O 20
ATOM 21528 N N . ASP A 1 37 ? -0.717 -1.099 -7.913 1.00 0.00 46 ASP S N 20
ATOM 21529 C CA . ASP A 1 37 ? -0.273 0.085 -7.212 1.00 0.00 46 ASP S CA 20
ATOM 21530 C C . ASP A 1 37 ? 1.107 -0.186 -6.633 1.00 0.00 46 ASP S C 20
ATOM 21531 O O . ASP A 1 37 ? 1.988 0.671 -6.656 1.00 0.00 46 ASP S O 20
ATOM 21540 N N . PHE A 1 38 ? 1.289 -1.411 -6.147 1.00 0.00 47 PHE S N 20
ATOM 21541 C CA . PHE A 1 38 ? 2.564 -1.839 -5.595 1.00 0.00 47 PHE S CA 20
ATOM 21542 C C . PHE A 1 38 ? 3.620 -1.798 -6.686 1.00 0.00 47 PHE S C 20
ATOM 21543 O O . PHE A 1 38 ? 4.755 -1.381 -6.463 1.00 0.00 47 PHE S O 20
ATOM 21560 N N . GLU A 1 39 ? 3.225 -2.261 -7.866 1.00 0.00 48 GLU S N 20
ATOM 21561 C CA . GLU A 1 39 ? 4.127 -2.311 -9.013 1.00 0.00 48 GLU S CA 20
ATOM 21562 C C . GLU A 1 39 ? 4.704 -0.938 -9.359 1.00 0.00 48 GLU S C 20
ATOM 21563 O O . GLU A 1 39 ? 5.901 -0.809 -9.611 1.00 0.00 48 GLU S O 20
ATOM 21575 N N . PHE A 1 40 ? 3.852 0.081 -9.397 1.00 0.00 49 PHE S N 20
ATOM 21576 C CA . PHE A 1 40 ? 4.296 1.429 -9.747 1.00 0.00 49 PHE S CA 20
ATOM 21577 C C . PHE A 1 40 ? 4.618 2.279 -8.518 1.00 0.00 49 PHE S C 20
ATOM 21578 O O . PHE A 1 40 ? 5.271 3.317 -8.634 1.00 0.00 49 PHE S O 20
ATOM 21595 N N . ALA A 1 41 ? 4.154 1.857 -7.347 1.00 0.00 50 ALA S N 20
ATOM 21596 C CA . ALA A 1 41 ? 4.399 2.613 -6.123 1.00 0.00 50 ALA S CA 20
ATOM 21597 C C . ALA A 1 41 ? 5.545 2.027 -5.305 1.00 0.00 50 ALA S C 20
ATOM 21598 O O . ALA A 1 41 ? 6.160 2.725 -4.500 1.00 0.00 50 ALA S O 20
ATOM 21605 N N . LEU A 1 42 ? 5.821 0.741 -5.493 1.00 0.00 51 LEU S N 20
ATOM 21606 C CA . LEU A 1 42 ? 6.887 0.085 -4.741 1.00 0.00 51 LEU S CA 20
ATOM 21607 C C . LEU A 1 42 ? 7.677 -0.915 -5.587 1.00 0.00 51 LEU S C 20
ATOM 21608 O O . LEU A 1 42 ? 8.656 -1.492 -5.112 1.00 0.00 51 LEU S O 20
ATOM 21624 N N . ASP A 1 43 ? 7.255 -1.128 -6.828 1.00 0.00 52 ASP S N 20
ATOM 21625 C CA . ASP A 1 43 ? 7.935 -2.070 -7.710 1.00 0.00 52 ASP S CA 20
ATOM 21626 C C . ASP A 1 43 ? 7.882 -3.494 -7.154 1.00 0.00 52 ASP S C 20
ATOM 21627 O O . ASP A 1 43 ? 8.598 -4.374 -7.629 1.00 0.00 52 ASP S O 20
ATOM 21636 N N . MET A 1 44 ? 7.027 -3.723 -6.155 1.00 0.00 53 MET S N 20
ATOM 21637 C CA . MET A 1 44 ? 6.896 -5.056 -5.565 1.00 0.00 53 MET S CA 20
ATOM 21638 C C . MET A 1 44 ? 5.433 -5.496 -5.554 1.00 0.00 53 MET S C 20
ATOM 21639 O O . MET A 1 44 ? 4.627 -4.974 -6.321 1.00 0.00 53 MET S O 20
ATOM 21653 N N . THR A 1 45 ? 5.085 -6.459 -4.697 1.00 0.00 54 THR S N 20
ATOM 21654 C CA . THR A 1 45 ? 3.713 -6.937 -4.624 1.00 0.00 54 THR S CA 20
ATOM 21655 C C . THR A 1 45 ? 3.252 -7.038 -3.178 1.00 0.00 54 THR S C 20
ATOM 21656 O O . THR A 1 45 ? 4.068 -7.189 -2.269 1.00 0.00 54 THR S O 20
ATOM 21667 N N . ARG A 1 46 ? 1.944 -6.974 -2.968 1.00 0.00 55 ARG S N 20
ATOM 21668 C CA . ARG A 1 46 ? 1.393 -7.082 -1.626 1.00 0.00 55 ARG S CA 20
ATOM 21669 C C . ARG A 1 46 ? 1.783 -8.420 -1.009 1.00 0.00 55 ARG S C 20
ATOM 21670 O O . ARG A 1 46 ? 1.891 -8.545 0.208 1.00 0.00 55 ARG S O 20
ATOM 21691 N N . ASP A 1 47 ? 1.995 -9.415 -1.868 1.00 0.00 56 ASP S N 20
ATOM 21692 C CA . ASP A 1 47 ? 2.377 -10.753 -1.429 1.00 0.00 56 ASP S CA 20
ATOM 21693 C C . ASP A 1 47 ? 3.895 -10.891 -1.294 1.00 0.00 56 ASP S C 20
ATOM 21694 O O . ASP A 1 47 ? 4.386 -11.888 -0.765 1.00 0.00 56 ASP S O 20
ATOM 21703 N N . GLU A 1 48 ? 4.636 -9.888 -1.761 1.00 0.00 57 GLU S N 20
ATOM 21704 C CA . GLU A 1 48 ? 6.090 -9.913 -1.671 1.00 0.00 57 GLU S CA 20
ATOM 21705 C C . GLU A 1 48 ? 6.514 -9.165 -0.427 1.00 0.00 57 GLU S C 20
ATOM 21706 O O . GLU A 1 48 ? 7.156 -9.716 0.468 1.00 0.00 57 GLU S O 20
ATOM 21718 N N . TYR A 1 49 ? 6.105 -7.910 -0.370 1.00 0.00 58 TYR S N 20
ATOM 21719 C CA . TYR A 1 49 ? 6.385 -7.065 0.770 1.00 0.00 58 TYR S CA 20
ATOM 21720 C C . TYR A 1 49 ? 5.761 -7.679 2.015 1.00 0.00 58 TYR S C 20
ATOM 21721 O O . TYR A 1 49 ? 6.255 -7.501 3.127 1.00 0.00 58 TYR S O 20
ATOM 21739 N N . ASN A 1 50 ? 4.675 -8.413 1.809 1.00 0.00 59 ASN S N 20
ATOM 21740 C CA . ASN A 1 50 ? 3.977 -9.071 2.915 1.00 0.00 59 ASN S CA 20
ATOM 21741 C C . ASN A 1 50 ? 4.928 -9.951 3.726 1.00 0.00 59 ASN S C 20
ATOM 21742 O O . ASN A 1 50 ? 4.689 -10.215 4.905 1.00 0.00 59 ASN S O 20
ATOM 21753 N N . ALA A 1 51 ? 6.000 -10.414 3.088 1.00 0.00 60 ALA S N 20
ATOM 21754 C CA . ALA A 1 51 ? 6.971 -11.277 3.755 1.00 0.00 60 ALA S CA 20
ATOM 21755 C C . ALA A 1 51 ? 8.339 -10.610 3.865 1.00 0.00 60 ALA S C 20
ATOM 21756 O O . ALA A 1 51 ? 9.098 -10.884 4.794 1.00 0.00 60 ALA S O 20
ATOM 21763 N N . LEU A 1 52 ? 8.651 -9.737 2.914 1.00 0.00 61 LEU S N 20
ATOM 21764 C CA . LEU A 1 52 ? 9.932 -9.039 2.914 1.00 0.00 61 LEU S CA 20
ATOM 21765 C C . LEU A 1 52 ? 10.087 -8.194 4.177 1.00 0.00 61 LEU S C 20
ATOM 21766 O O . LEU A 1 52 ? 9.127 -7.998 4.922 1.00 0.00 61 LEU S O 20
ATOM 21782 N N . PRO A 1 53 ? 11.303 -7.680 4.435 1.00 0.00 62 PRO S N 20
ATOM 21783 C CA . PRO A 1 53 ? 11.572 -6.852 5.614 1.00 0.00 62 PRO S CA 20
ATOM 21784 C C . PRO A 1 53 ? 10.592 -5.694 5.735 1.00 0.00 62 PRO S C 20
ATOM 21785 O O . PRO A 1 53 ? 9.945 -5.314 4.760 1.00 0.00 62 PRO S O 20
ATOM 21796 N N . ALA A 1 54 ? 10.482 -5.141 6.938 1.00 0.00 63 ALA S N 20
ATOM 21797 C CA . ALA A 1 54 ? 9.573 -4.029 7.188 1.00 0.00 63 ALA S CA 20
ATOM 21798 C C . ALA A 1 54 ? 10.239 -2.684 6.912 1.00 0.00 63 ALA S C 20
ATOM 21799 O O . ALA A 1 54 ? 9.562 -1.685 6.676 1.00 0.00 63 ALA S O 20
ATOM 21806 N N . TRP A 1 55 ? 11.567 -2.664 6.925 1.00 0.00 64 TRP S N 20
ATOM 21807 C CA . TRP A 1 55 ? 12.312 -1.458 6.670 1.00 0.00 64 TRP S CA 20
ATOM 21808 C C . TRP A 1 55 ? 12.595 -1.360 5.182 1.00 0.00 64 TRP S C 20
ATOM 21809 O O . TRP A 1 55 ? 12.455 -0.299 4.587 1.00 0.00 64 TRP S O 20
ATOM 21830 N N . LYS A 1 56 ? 12.991 -2.485 4.591 1.00 0.00 65 LYS S N 20
ATOM 21831 C CA . LYS A 1 56 ? 13.289 -2.529 3.169 1.00 0.00 65 LYS S CA 20
ATOM 21832 C C . LYS A 1 56 ? 12.047 -2.160 2.385 1.00 0.00 65 LYS S C 20
ATOM 21833 O O . LYS A 1 56 ? 12.113 -1.376 1.437 1.00 0.00 65 LYS S O 20
ATOM 21852 N N . GLN A 1 57 ? 10.903 -2.694 2.805 1.00 0.00 66 GLN S N 20
ATOM 21853 C CA . GLN A 1 57 ? 9.657 -2.363 2.144 1.00 0.00 66 GLN S CA 20
ATOM 21854 C C . GLN A 1 57 ? 9.421 -0.873 2.298 1.00 0.00 66 GLN S C 20
ATOM 21855 O O . GLN A 1 57 ? 9.074 -0.185 1.339 1.00 0.00 66 GLN S O 20
ATOM 21869 N N . VAL A 1 58 ? 9.669 -0.367 3.507 1.00 0.00 67 VAL S N 20
ATOM 21870 C CA . VAL A 1 58 ? 9.535 1.057 3.761 1.00 0.00 67 VAL S CA 20
ATOM 21871 C C . VAL A 1 58 ? 10.560 1.805 2.919 1.00 0.00 67 VAL S C 20
ATOM 21872 O O . VAL A 1 58 ? 10.262 2.859 2.359 1.00 0.00 67 VAL S O 20
ATOM 21885 N N . ASN A 1 59 ? 11.772 1.242 2.818 1.00 0.00 68 ASN S N 20
ATOM 21886 C CA . ASN A 1 59 ? 12.833 1.854 2.018 1.00 0.00 68 ASN S CA 20
ATOM 21887 C C . ASN A 1 59 ? 12.295 2.360 0.680 1.00 0.00 68 ASN S C 20
ATOM 21888 O O . ASN A 1 59 ? 12.443 3.534 0.337 1.00 0.00 68 ASN S O 20
ATOM 21899 N N . LEU A 1 60 ? 11.675 1.455 -0.069 1.00 0.00 69 LEU S N 20
ATOM 21900 C CA . LEU A 1 60 ? 11.117 1.780 -1.377 1.00 0.00 69 LEU S CA 20
ATOM 21901 C C . LEU A 1 60 ? 9.893 2.683 -1.261 1.00 0.00 69 LEU S C 20
ATOM 21902 O O . LEU A 1 60 ? 9.697 3.583 -2.077 1.00 0.00 69 LEU S O 20
ATOM 21918 N N . LYS A 1 61 ? 9.064 2.431 -0.254 1.00 0.00 70 LYS S N 20
ATOM 21919 C CA . LYS A 1 61 ? 7.856 3.215 -0.054 1.00 0.00 70 LYS S CA 20
ATOM 21920 C C . LYS A 1 61 ? 8.199 4.670 0.242 1.00 0.00 70 LYS S C 20
ATOM 21921 O O . LYS A 1 61 ? 7.623 5.587 -0.346 1.00 0.00 70 LYS S O 20
ATOM 21940 N N . LYS A 1 62 ? 9.145 4.875 1.148 1.00 0.00 71 LYS S N 20
ATOM 21941 C CA . LYS A 1 62 ? 9.578 6.218 1.515 1.00 0.00 71 LYS S CA 20
ATOM 21942 C C . LYS A 1 62 ? 10.072 6.979 0.287 1.00 0.00 71 LYS S C 20
ATOM 21943 O O . LYS A 1 62 ? 9.871 8.188 0.171 1.00 0.00 71 LYS S O 20
ATOM 21962 N N . ALA A 1 63 ? 10.719 6.260 -0.626 1.00 0.00 72 ALA S N 20
ATOM 21963 C CA . ALA A 1 63 ? 11.243 6.862 -1.846 1.00 0.00 72 ALA S CA 20
ATOM 21964 C C . ALA A 1 63 ? 10.117 7.317 -2.768 1.00 0.00 72 ALA S C 20
ATOM 21965 O O . ALA A 1 63 ? 10.288 8.241 -3.563 1.00 0.00 72 ALA S O 20
ATOM 21972 N N . LYS A 1 64 ? 8.962 6.666 -2.658 1.00 0.00 73 LYS S N 20
ATOM 21973 C CA . LYS A 1 64 ? 7.810 7.009 -3.483 1.00 0.00 73 LYS S CA 20
ATOM 21974 C C . LYS A 1 64 ? 6.950 8.075 -2.805 1.00 0.00 73 LYS S C 20
ATOM 21975 O O . LYS A 1 64 ? 6.133 8.731 -3.452 1.00 0.00 73 LYS S O 20
ATOM 21994 N N . GLY A 1 65 ? 7.145 8.249 -1.500 1.00 0.00 74 GLY S N 20
ATOM 21995 C CA . GLY A 1 65 ? 6.388 9.242 -0.761 1.00 0.00 74 GLY S CA 20
ATOM 21996 C C . GLY A 1 65 ? 5.407 8.637 0.221 1.00 0.00 74 GLY S C 20
ATOM 21997 O O . GLY A 1 65 ? 4.858 9.343 1.066 1.00 0.00 74 GLY S O 20
ATOM 22001 N N . LEU A 1 66 ? 5.192 7.331 0.129 1.00 0.00 75 LEU S N 20
ATOM 22002 C CA . LEU A 1 66 ? 4.281 6.655 1.040 1.00 0.00 75 LEU S CA 20
ATOM 22003 C C . LEU A 1 66 ? 5.012 6.303 2.326 1.00 0.00 75 LEU S C 20
ATOM 22004 O O . LEU A 1 66 ? 4.778 6.913 3.369 1.00 0.00 75 LEU S O 20
ATOM 22020 N N . PHE A 1 67 ? 5.906 5.316 2.217 1.00 0.00 76 PHE S N 20
ATOM 22021 C CA . PHE A 1 67 ? 6.733 4.834 3.337 1.00 0.00 76 PHE S CA 20
ATOM 22022 C C . PHE A 1 67 ? 6.200 3.510 3.892 1.00 0.00 76 PHE S C 20
ATOM 22023 O O . PHE A 1 67 ? 6.974 2.798 4.567 1.00 0.00 76 PHE S O 20
ATOM 22041 N N . MET A 1 1 ? -15.859 -14.243 -3.114 1.00 0.00 10 MET S N 21
ATOM 22042 C CA . MET A 1 1 ? -17.016 -13.316 -3.002 1.00 0.00 10 MET S CA 21
ATOM 22043 C C . MET A 1 1 ? -18.040 -13.827 -1.992 1.00 0.00 10 MET S C 21
ATOM 22044 O O . MET A 1 1 ? -18.433 -13.106 -1.075 1.00 0.00 10 MET S O 21
ATOM 22060 N N . LEU A 1 2 ? -18.470 -15.073 -2.164 1.00 0.00 11 LEU S N 21
ATOM 22061 C CA . LEU A 1 2 ? -19.449 -15.674 -1.268 1.00 0.00 11 LEU S CA 21
ATOM 22062 C C . LEU A 1 2 ? -18.784 -16.159 0.017 1.00 0.00 11 LEU S C 21
ATOM 22063 O O . LEU A 1 2 ? -19.300 -15.945 1.113 1.00 0.00 11 LEU S O 21
ATOM 22079 N N . ALA A 1 3 ? -17.637 -16.816 -0.128 1.00 0.00 12 ALA S N 21
ATOM 22080 C CA . ALA A 1 3 ? -16.903 -17.331 1.020 1.00 0.00 12 ALA S CA 21
ATOM 22081 C C . ALA A 1 3 ? -15.720 -16.432 1.362 1.00 0.00 12 ALA S C 21
ATOM 22082 O O . ALA A 1 3 ? -15.590 -15.966 2.493 1.00 0.00 12 ALA S O 21
ATOM 22089 N N . LYS A 1 4 ? -14.860 -16.193 0.378 1.00 0.00 13 LYS S N 21
ATOM 22090 C CA . LYS A 1 4 ? -13.687 -15.348 0.576 1.00 0.00 13 LYS S CA 21
ATOM 22091 C C . LYS A 1 4 ? -14.087 -13.882 0.695 1.00 0.00 13 LYS S C 21
ATOM 22092 O O . LYS A 1 4 ? -15.223 -13.512 0.396 1.00 0.00 13 LYS S O 21
ATOM 22111 N N . LEU A 1 5 ? -13.147 -13.051 1.134 1.00 0.00 14 LEU S N 21
ATOM 22112 C CA . LEU A 1 5 ? -13.402 -11.625 1.293 1.00 0.00 14 LEU S CA 21
ATOM 22113 C C . LEU A 1 5 ? -12.911 -10.845 0.076 1.00 0.00 14 LEU S C 21
ATOM 22114 O O . LEU A 1 5 ? -12.018 -11.293 -0.642 1.00 0.00 14 LEU S O 21
ATOM 22130 N N . CYS A 1 6 ? -13.502 -9.675 -0.146 1.00 0.00 15 CYS S N 21
ATOM 22131 C CA . CYS A 1 6 ? -13.126 -8.832 -1.276 1.00 0.00 15 CYS S CA 21
ATOM 22132 C C . CYS A 1 6 ? -12.325 -7.623 -0.804 1.00 0.00 15 CYS S C 21
ATOM 22133 O O . CYS A 1 6 ? -12.820 -6.797 -0.039 1.00 0.00 15 CYS S O 21
ATOM 22141 N N . LYS A 1 7 ? -11.081 -7.527 -1.265 1.00 0.00 16 LYS S N 21
ATOM 22142 C CA . LYS A 1 7 ? -10.210 -6.420 -0.888 1.00 0.00 16 LYS S CA 21
ATOM 22143 C C . LYS A 1 7 ? -10.346 -5.259 -1.867 1.00 0.00 16 LYS S C 21
ATOM 22144 O O . LYS A 1 7 ? -10.160 -5.423 -3.073 1.00 0.00 16 LYS S O 21
ATOM 22163 N N . THR A 1 8 ? -10.669 -4.082 -1.338 1.00 0.00 17 THR S N 21
ATOM 22164 C CA . THR A 1 8 ? -10.827 -2.889 -2.163 1.00 0.00 17 THR S CA 21
ATOM 22165 C C . THR A 1 8 ? -9.665 -1.926 -1.943 1.00 0.00 17 THR S C 21
ATOM 22166 O O . THR A 1 8 ? -9.525 -1.341 -0.869 1.00 0.00 17 THR S O 21
ATOM 22177 N N . ILE A 1 9 ? -8.822 -1.777 -2.961 1.00 0.00 18 ILE S N 21
ATOM 22178 C CA . ILE A 1 9 ? -7.669 -0.903 -2.875 1.00 0.00 18 ILE S CA 21
ATOM 22179 C C . ILE A 1 9 ? -7.997 0.519 -3.320 1.00 0.00 18 ILE S C 21
ATOM 22180 O O . ILE A 1 9 ? -8.813 0.736 -4.214 1.00 0.00 18 ILE S O 21
ATOM 22196 N N . TYR A 1 10 ? -7.329 1.482 -2.689 1.00 0.00 19 TYR S N 21
ATOM 22197 C CA . TYR A 1 10 ? -7.512 2.889 -3.012 1.00 0.00 19 TYR S CA 21
ATOM 22198 C C . TYR A 1 10 ? -6.389 3.354 -3.947 1.00 0.00 19 TYR S C 21
ATOM 22199 O O . TYR A 1 10 ? -5.222 3.038 -3.723 1.00 0.00 19 TYR S O 21
ATOM 22217 N N . PRO A 1 11 ? -6.728 4.095 -5.021 1.00 0.00 20 PRO S N 21
ATOM 22218 C CA . PRO A 1 11 ? -5.744 4.579 -5.998 1.00 0.00 20 PRO S CA 21
ATOM 22219 C C . PRO A 1 11 ? -4.538 5.241 -5.342 1.00 0.00 20 PRO S C 21
ATOM 22220 O O . PRO A 1 11 ? -4.675 6.011 -4.393 1.00 0.00 20 PRO S O 21
ATOM 22231 N N . LEU A 1 12 ? -3.352 4.921 -5.857 1.00 0.00 21 LEU S N 21
ATOM 22232 C CA . LEU A 1 12 ? -2.104 5.463 -5.330 1.00 0.00 21 LEU S CA 21
ATOM 22233 C C . LEU A 1 12 ? -2.075 6.990 -5.367 1.00 0.00 21 LEU S C 21
ATOM 22234 O O . LEU A 1 12 ? -1.671 7.629 -4.399 1.00 0.00 21 LEU S O 21
ATOM 22250 N N . ALA A 1 13 ? -2.492 7.573 -6.487 1.00 0.00 22 ALA S N 21
ATOM 22251 C CA . ALA A 1 13 ? -2.495 9.028 -6.628 1.00 0.00 22 ALA S CA 21
ATOM 22252 C C . ALA A 1 13 ? -3.365 9.675 -5.561 1.00 0.00 22 ALA S C 21
ATOM 22253 O O . ALA A 1 13 ? -2.942 10.591 -4.857 1.00 0.00 22 ALA S O 21
ATOM 22260 N N . ASP A 1 14 ? -4.586 9.176 -5.452 1.00 0.00 23 ASP S N 21
ATOM 22261 C CA . ASP A 1 14 ? -5.557 9.666 -4.486 1.00 0.00 23 ASP S CA 21
ATOM 22262 C C . ASP A 1 14 ? -4.982 9.746 -3.071 1.00 0.00 23 ASP S C 21
ATOM 22263 O O . ASP A 1 14 ? -5.516 10.454 -2.220 1.00 0.00 23 ASP S O 21
ATOM 22272 N N . LEU A 1 15 ? -3.921 8.994 -2.815 1.00 0.00 24 LEU S N 21
ATOM 22273 C CA . LEU A 1 15 ? -3.307 8.963 -1.488 1.00 0.00 24 LEU S CA 21
ATOM 22274 C C . LEU A 1 15 ? -1.892 9.515 -1.505 1.00 0.00 24 LEU S C 21
ATOM 22275 O O . LEU A 1 15 ? -1.403 10.023 -0.496 1.00 0.00 24 LEU S O 21
ATOM 22291 N N . LEU A 1 16 ? -1.232 9.406 -2.646 1.00 0.00 25 LEU S N 21
ATOM 22292 C CA . LEU A 1 16 ? 0.135 9.893 -2.770 1.00 0.00 25 LEU S CA 21
ATOM 22293 C C . LEU A 1 16 ? 0.207 11.401 -2.547 1.00 0.00 25 LEU S C 21
ATOM 22294 O O . LEU A 1 16 ? 1.289 11.955 -2.357 1.00 0.00 25 LEU S O 21
ATOM 22310 N N . ALA A 1 17 ? -0.954 12.063 -2.561 1.00 0.00 26 ALA S N 21
ATOM 22311 C CA . ALA A 1 17 ? -1.019 13.513 -2.352 1.00 0.00 26 ALA S CA 21
ATOM 22312 C C . ALA A 1 17 ? -2.388 14.067 -2.741 1.00 0.00 26 ALA S C 21
ATOM 22313 O O . ALA A 1 17 ? -2.484 15.067 -3.455 1.00 0.00 26 ALA S O 21
ATOM 22320 N N . ARG A 1 18 ? -3.440 13.405 -2.280 1.00 0.00 27 ARG S N 21
ATOM 22321 C CA . ARG A 1 18 ? -4.803 13.821 -2.590 1.00 0.00 27 ARG S CA 21
ATOM 22322 C C . ARG A 1 18 ? -5.756 13.436 -1.462 1.00 0.00 27 ARG S C 21
ATOM 22323 O O . ARG A 1 18 ? -5.613 12.365 -0.884 1.00 0.00 27 ARG S O 21
ATOM 22344 N N . PRO A 1 19 ? -6.755 14.293 -1.143 1.00 0.00 28 PRO S N 21
ATOM 22345 C CA . PRO A 1 19 ? -7.739 13.998 -0.097 1.00 0.00 28 PRO S CA 21
ATOM 22346 C C . PRO A 1 19 ? -8.182 12.534 -0.129 1.00 0.00 28 PRO S C 21
ATOM 22347 O O . PRO A 1 19 ? -9.235 12.188 -0.666 1.00 0.00 28 PRO S O 21
ATOM 22358 N N . LEU A 1 20 ? -7.330 11.690 0.434 1.00 0.00 29 LEU S N 21
ATOM 22359 C CA . LEU A 1 20 ? -7.550 10.249 0.483 1.00 0.00 29 LEU S CA 21
ATOM 22360 C C . LEU A 1 20 ? -8.579 9.847 1.536 1.00 0.00 29 LEU S C 21
ATOM 22361 O O . LEU A 1 20 ? -8.812 10.560 2.512 1.00 0.00 29 LEU S O 21
ATOM 22377 N N . PRO A 1 21 ? -9.209 8.676 1.324 1.00 0.00 30 PRO S N 21
ATOM 22378 C CA . PRO A 1 21 ? -10.238 8.123 2.222 1.00 0.00 30 PRO S CA 21
ATOM 22379 C C . PRO A 1 21 ? -9.694 7.732 3.589 1.00 0.00 30 PRO S C 21
ATOM 22380 O O . PRO A 1 21 ? -8.617 8.170 3.991 1.00 0.00 30 PRO S O 21
ATOM 22391 N N . GLU A 1 22 ? -10.455 6.907 4.305 1.00 0.00 31 GLU S N 21
ATOM 22392 C CA . GLU A 1 22 ? -10.055 6.463 5.632 1.00 0.00 31 GLU S CA 21
ATOM 22393 C C . GLU A 1 22 ? -9.370 5.108 5.588 1.00 0.00 31 GLU S C 21
ATOM 22394 O O . GLU A 1 22 ? -8.347 4.913 6.244 1.00 0.00 31 GLU S O 21
ATOM 22406 N N . GLY A 1 23 ? -9.902 4.175 4.796 1.00 0.00 32 GLY S N 21
ATOM 22407 C CA . GLY A 1 23 ? -9.266 2.872 4.686 1.00 0.00 32 GLY S CA 21
ATOM 22408 C C . GLY A 1 23 ? -7.774 3.034 4.462 1.00 0.00 32 GLY S C 21
ATOM 22409 O O . GLY A 1 23 ? -6.972 2.179 4.839 1.00 0.00 32 GLY S O 21
ATOM 22413 N N . VAL A 1 24 ? -7.419 4.171 3.865 1.00 0.00 33 VAL S N 21
ATOM 22414 C CA . VAL A 1 24 ? -6.038 4.521 3.599 1.00 0.00 33 VAL S CA 21
ATOM 22415 C C . VAL A 1 24 ? -5.399 5.096 4.867 1.00 0.00 33 VAL S C 21
ATOM 22416 O O . VAL A 1 24 ? -5.758 6.189 5.306 1.00 0.00 33 VAL S O 21
ATOM 22429 N N . ASP A 1 25 ? -4.462 4.363 5.459 1.00 0.00 34 ASP S N 21
ATOM 22430 C CA . ASP A 1 25 ? -3.804 4.830 6.670 1.00 0.00 34 ASP S CA 21
ATOM 22431 C C . ASP A 1 25 ? -2.476 5.501 6.323 1.00 0.00 34 ASP S C 21
ATOM 22432 O O . ASP A 1 25 ? -1.646 4.919 5.626 1.00 0.00 34 ASP S O 21
ATOM 22441 N N . PRO A 1 26 ? -2.260 6.747 6.786 1.00 0.00 35 PRO S N 21
ATOM 22442 C CA . PRO A 1 26 ? -1.031 7.502 6.497 1.00 0.00 35 PRO S CA 21
ATOM 22443 C C . PRO A 1 26 ? 0.243 6.796 6.959 1.00 0.00 35 PRO S C 21
ATOM 22444 O O . PRO A 1 26 ? 1.269 6.856 6.283 1.00 0.00 35 PRO S O 21
ATOM 22455 N N . LEU A 1 27 ? 0.187 6.144 8.115 1.00 0.00 36 LEU S N 21
ATOM 22456 C CA . LEU A 1 27 ? 1.360 5.453 8.645 1.00 0.00 36 LEU S CA 21
ATOM 22457 C C . LEU A 1 27 ? 1.619 4.130 7.917 1.00 0.00 36 LEU S C 21
ATOM 22458 O O . LEU A 1 27 ? 2.735 3.613 7.943 1.00 0.00 36 LEU S O 21
ATOM 22474 N N . LYS A 1 28 ? 0.594 3.591 7.260 1.00 0.00 37 LYS S N 21
ATOM 22475 C CA . LYS A 1 28 ? 0.735 2.335 6.521 1.00 0.00 37 LYS S CA 21
ATOM 22476 C C . LYS A 1 28 ? 0.122 2.469 5.132 1.00 0.00 37 LYS S C 21
ATOM 22477 O O . LYS A 1 28 ? -1.073 2.255 4.948 1.00 0.00 37 LYS S O 21
ATOM 22496 N N . LEU A 1 29 ? 0.946 2.853 4.165 1.00 0.00 38 LEU S N 21
ATOM 22497 C CA . LEU A 1 29 ? 0.479 3.044 2.798 1.00 0.00 38 LEU S CA 21
ATOM 22498 C C . LEU A 1 29 ? 0.537 1.763 1.967 1.00 0.00 38 LEU S C 21
ATOM 22499 O O . LEU A 1 29 ? -0.490 1.281 1.494 1.00 0.00 38 LEU S O 21
ATOM 22515 N N . GLU A 1 30 ? 1.740 1.228 1.765 1.00 0.00 39 GLU S N 21
ATOM 22516 C CA . GLU A 1 30 ? 1.932 0.015 0.961 1.00 0.00 39 GLU S CA 21
ATOM 22517 C C . GLU A 1 30 ? 0.837 -1.042 1.174 1.00 0.00 39 GLU S C 21
ATOM 22518 O O . GLU A 1 30 ? 0.608 -1.878 0.299 1.00 0.00 39 GLU S O 21
ATOM 22530 N N . ILE A 1 31 ? 0.178 -1.029 2.332 1.00 0.00 40 ILE S N 21
ATOM 22531 C CA . ILE A 1 31 ? -0.860 -2.022 2.613 1.00 0.00 40 ILE S CA 21
ATOM 22532 C C . ILE A 1 31 ? -2.178 -1.704 1.896 1.00 0.00 40 ILE S C 21
ATOM 22533 O O . ILE A 1 31 ? -2.987 -2.601 1.658 1.00 0.00 40 ILE S O 21
ATOM 22549 N N . TYR A 1 32 ? -2.398 -0.434 1.555 1.00 0.00 41 TYR S N 21
ATOM 22550 C CA . TYR A 1 32 ? -3.630 -0.044 0.872 1.00 0.00 41 TYR S CA 21
ATOM 22551 C C . TYR A 1 32 ? -3.441 0.014 -0.639 1.00 0.00 41 TYR S C 21
ATOM 22552 O O . TYR A 1 32 ? -4.155 0.739 -1.332 1.00 0.00 41 TYR S O 21
ATOM 22570 N N . LEU A 1 33 ? -2.479 -0.751 -1.149 1.00 0.00 42 LEU S N 21
ATOM 22571 C CA . LEU A 1 33 ? -2.213 -0.779 -2.582 1.00 0.00 42 LEU S CA 21
ATOM 22572 C C . LEU A 1 33 ? -1.954 -2.196 -3.066 1.00 0.00 42 LEU S C 21
ATOM 22573 O O . LEU A 1 33 ? -0.970 -2.818 -2.675 1.00 0.00 42 LEU S O 21
ATOM 22589 N N . THR A 1 34 ? -2.828 -2.705 -3.932 1.00 0.00 43 THR S N 21
ATOM 22590 C CA . THR A 1 34 ? -2.657 -4.046 -4.472 1.00 0.00 43 THR S CA 21
ATOM 22591 C C . THR A 1 34 ? -1.326 -4.139 -5.217 1.00 0.00 43 THR S C 21
ATOM 22592 O O . THR A 1 34 ? -0.477 -3.266 -5.079 1.00 0.00 43 THR S O 21
ATOM 22603 N N . ASP A 1 35 ? -1.162 -5.193 -6.006 1.00 0.00 44 ASP S N 21
ATOM 22604 C CA . ASP A 1 35 ? 0.050 -5.415 -6.781 1.00 0.00 44 ASP S CA 21
ATOM 22605 C C . ASP A 1 35 ? 0.176 -4.371 -7.876 1.00 0.00 44 ASP S C 21
ATOM 22606 O O . ASP A 1 35 ? 1.265 -3.871 -8.147 1.00 0.00 44 ASP S O 21
ATOM 22615 N N . GLU A 1 36 ? -0.949 -4.031 -8.494 1.00 0.00 45 GLU S N 21
ATOM 22616 C CA . GLU A 1 36 ? -0.956 -3.027 -9.545 1.00 0.00 45 GLU S CA 21
ATOM 22617 C C . GLU A 1 36 ? -0.527 -1.690 -8.963 1.00 0.00 45 GLU S C 21
ATOM 22618 O O . GLU A 1 36 ? 0.391 -1.045 -9.467 1.00 0.00 45 GLU S O 21
ATOM 22630 N N . ASP A 1 37 ? -1.182 -1.299 -7.874 1.00 0.00 46 ASP S N 21
ATOM 22631 C CA . ASP A 1 37 ? -0.851 -0.064 -7.197 1.00 0.00 46 ASP S CA 21
ATOM 22632 C C . ASP A 1 37 ? 0.542 -0.194 -6.602 1.00 0.00 46 ASP S C 21
ATOM 22633 O O . ASP A 1 37 ? 1.321 0.759 -6.589 1.00 0.00 46 ASP S O 21
ATOM 22642 N N . PHE A 1 38 ? 0.857 -1.404 -6.143 1.00 0.00 47 PHE S N 21
ATOM 22643 C CA . PHE A 1 38 ? 2.166 -1.700 -5.582 1.00 0.00 47 PHE S CA 21
ATOM 22644 C C . PHE A 1 38 ? 3.217 -1.516 -6.655 1.00 0.00 47 PHE S C 21
ATOM 22645 O O . PHE A 1 38 ? 4.281 -0.955 -6.417 1.00 0.00 47 PHE S O 21
ATOM 22662 N N . GLU A 1 39 ? 2.905 -2.019 -7.842 1.00 0.00 48 GLU S N 21
ATOM 22663 C CA . GLU A 1 39 ? 3.830 -1.931 -8.967 1.00 0.00 48 GLU S CA 21
ATOM 22664 C C . GLU A 1 39 ? 4.228 -0.483 -9.251 1.00 0.00 48 GLU S C 21
ATOM 22665 O O . GLU A 1 39 ? 5.396 -0.191 -9.508 1.00 0.00 48 GLU S O 21
ATOM 22677 N N . PHE A 1 40 ? 3.253 0.418 -9.215 1.00 0.00 49 PHE S N 21
ATOM 22678 C CA . PHE A 1 40 ? 3.509 1.832 -9.485 1.00 0.00 49 PHE S CA 21
ATOM 22679 C C . PHE A 1 40 ? 3.782 2.621 -8.203 1.00 0.00 49 PHE S C 21
ATOM 22680 O O . PHE A 1 40 ? 4.211 3.774 -8.260 1.00 0.00 49 PHE S O 21
ATOM 22697 N N . ALA A 1 41 ? 3.528 2.008 -7.051 1.00 0.00 50 ALA S N 21
ATOM 22698 C CA . ALA A 1 41 ? 3.746 2.679 -5.773 1.00 0.00 50 ALA S CA 21
ATOM 22699 C C . ALA A 1 41 ? 5.060 2.253 -5.126 1.00 0.00 50 ALA S C 21
ATOM 22700 O O . ALA A 1 41 ? 5.741 3.060 -4.497 1.00 0.00 50 ALA S O 21
ATOM 22707 N N . LEU A 1 42 ? 5.403 0.978 -5.270 1.00 0.00 51 LEU S N 21
ATOM 22708 C CA . LEU A 1 42 ? 6.630 0.448 -4.682 1.00 0.00 51 LEU S CA 21
ATOM 22709 C C . LEU A 1 42 ? 7.343 -0.534 -5.613 1.00 0.00 51 LEU S C 21
ATOM 22710 O O . LEU A 1 42 ? 8.379 -1.092 -5.253 1.00 0.00 51 LEU S O 21
ATOM 22726 N N . ASP A 1 43 ? 6.788 -0.754 -6.800 1.00 0.00 52 ASP S N 21
ATOM 22727 C CA . ASP A 1 43 ? 7.383 -1.681 -7.755 1.00 0.00 52 ASP S CA 21
ATOM 22728 C C . ASP A 1 43 ? 7.438 -3.100 -7.187 1.00 0.00 52 ASP S C 21
ATOM 22729 O O . ASP A 1 43 ? 8.118 -3.966 -7.741 1.00 0.00 52 ASP S O 21
ATOM 22738 N N . MET A 1 44 ? 6.715 -3.345 -6.092 1.00 0.00 53 MET S N 21
ATOM 22739 C CA . MET A 1 44 ? 6.695 -4.676 -5.482 1.00 0.00 53 MET S CA 21
ATOM 22740 C C . MET A 1 44 ? 5.279 -5.249 -5.490 1.00 0.00 53 MET S C 21
ATOM 22741 O O . MET A 1 44 ? 4.433 -4.794 -6.255 1.00 0.00 53 MET S O 21
ATOM 22755 N N . THR A 1 45 ? 5.019 -6.254 -4.648 1.00 0.00 54 THR S N 21
ATOM 22756 C CA . THR A 1 45 ? 3.695 -6.860 -4.592 1.00 0.00 54 THR S CA 21
ATOM 22757 C C . THR A 1 45 ? 3.240 -7.030 -3.151 1.00 0.00 54 THR S C 21
ATOM 22758 O O . THR A 1 45 ? 4.061 -7.205 -2.250 1.00 0.00 54 THR S O 21
ATOM 22769 N N . ARG A 1 46 ? 1.931 -7.007 -2.933 1.00 0.00 55 ARG S N 21
ATOM 22770 C CA . ARG A 1 46 ? 1.390 -7.193 -1.594 1.00 0.00 55 ARG S CA 21
ATOM 22771 C C . ARG A 1 46 ? 1.828 -8.547 -1.047 1.00 0.00 55 ARG S C 21
ATOM 22772 O O . ARG A 1 46 ? 1.920 -8.738 0.163 1.00 0.00 55 ARG S O 21
ATOM 22793 N N . ASP A 1 47 ? 2.106 -9.478 -1.959 1.00 0.00 56 ASP S N 21
ATOM 22794 C CA . ASP A 1 47 ? 2.546 -10.821 -1.594 1.00 0.00 56 ASP S CA 21
ATOM 22795 C C . ASP A 1 47 ? 4.071 -10.904 -1.509 1.00 0.00 56 ASP S C 21
ATOM 22796 O O . ASP A 1 47 ? 4.617 -11.905 -1.044 1.00 0.00 56 ASP S O 21
ATOM 22805 N N . GLU A 1 48 ? 4.757 -9.848 -1.945 1.00 0.00 57 GLU S N 21
ATOM 22806 C CA . GLU A 1 48 ? 6.213 -9.812 -1.899 1.00 0.00 57 GLU S CA 21
ATOM 22807 C C . GLU A 1 48 ? 6.638 -9.148 -0.609 1.00 0.00 57 GLU S C 21
ATOM 22808 O O . GLU A 1 48 ? 7.350 -9.729 0.210 1.00 0.00 57 GLU S O 21
ATOM 22820 N N . TYR A 1 49 ? 6.150 -7.935 -0.428 1.00 0.00 58 TYR S N 21
ATOM 22821 C CA . TYR A 1 49 ? 6.414 -7.170 0.770 1.00 0.00 58 TYR S CA 21
ATOM 22822 C C . TYR A 1 49 ? 5.836 -7.906 1.965 1.00 0.00 58 TYR S C 21
ATOM 22823 O O . TYR A 1 49 ? 6.368 -7.840 3.074 1.00 0.00 58 TYR S O 21
ATOM 22841 N N . ASN A 1 50 ? 4.742 -8.619 1.723 1.00 0.00 59 ASN S N 21
ATOM 22842 C CA . ASN A 1 50 ? 4.082 -9.388 2.780 1.00 0.00 59 ASN S CA 21
ATOM 22843 C C . ASN A 1 50 ? 5.076 -10.288 3.515 1.00 0.00 59 ASN S C 21
ATOM 22844 O O . ASN A 1 50 ? 4.864 -10.642 4.675 1.00 0.00 59 ASN S O 21
ATOM 22855 N N . ALA A 1 51 ? 6.154 -10.666 2.833 1.00 0.00 60 ALA S N 21
ATOM 22856 C CA . ALA A 1 51 ? 7.166 -11.536 3.423 1.00 0.00 60 ALA S CA 21
ATOM 22857 C C . ALA A 1 51 ? 8.521 -10.840 3.518 1.00 0.00 60 ALA S C 21
ATOM 22858 O O . ALA A 1 51 ? 9.308 -11.121 4.423 1.00 0.00 60 ALA S O 21
ATOM 22865 N N . LEU A 1 52 ? 8.791 -9.939 2.582 1.00 0.00 61 LEU S N 21
ATOM 22866 C CA . LEU A 1 52 ? 10.056 -9.213 2.567 1.00 0.00 61 LEU S CA 21
ATOM 22867 C C . LEU A 1 52 ? 10.225 -8.396 3.846 1.00 0.00 61 LEU S C 21
ATOM 22868 O O . LEU A 1 52 ? 9.247 -8.094 4.530 1.00 0.00 61 LEU S O 21
ATOM 22884 N N . PRO A 1 53 ? 11.472 -8.026 4.188 1.00 0.00 62 PRO S N 21
ATOM 22885 C CA . PRO A 1 53 ? 11.755 -7.241 5.392 1.00 0.00 62 PRO S CA 21
ATOM 22886 C C . PRO A 1 53 ? 10.860 -6.012 5.491 1.00 0.00 62 PRO S C 21
ATOM 22887 O O . PRO A 1 53 ? 10.527 -5.392 4.483 1.00 0.00 62 PRO S O 21
ATOM 22898 N N . ALA A 1 54 ? 10.465 -5.671 6.713 1.00 0.00 63 ALA S N 21
ATOM 22899 C CA . ALA A 1 54 ? 9.598 -4.523 6.942 1.00 0.00 63 ALA S CA 21
ATOM 22900 C C . ALA A 1 54 ? 10.350 -3.202 6.796 1.00 0.00 63 ALA S C 21
ATOM 22901 O O . ALA A 1 54 ? 9.735 -2.145 6.667 1.00 0.00 63 ALA S O 21
ATOM 22908 N N . TRP A 1 55 ? 11.677 -3.262 6.799 1.00 0.00 64 TRP S N 21
ATOM 22909 C CA . TRP A 1 55 ? 12.491 -2.080 6.659 1.00 0.00 64 TRP S CA 21
ATOM 22910 C C . TRP A 1 55 ? 12.784 -1.846 5.187 1.00 0.00 64 TRP S C 21
ATOM 22911 O O . TRP A 1 55 ? 12.674 -0.731 4.694 1.00 0.00 64 TRP S O 21
ATOM 22932 N N . LYS A 1 56 ? 13.163 -2.919 4.491 1.00 0.00 65 LYS S N 21
ATOM 22933 C CA . LYS A 1 56 ? 13.472 -2.833 3.074 1.00 0.00 65 LYS S CA 21
ATOM 22934 C C . LYS A 1 56 ? 12.251 -2.354 2.319 1.00 0.00 65 LYS S C 21
ATOM 22935 O O . LYS A 1 56 ? 12.347 -1.494 1.444 1.00 0.00 65 LYS S O 21
ATOM 22954 N N . GLN A 1 57 ? 11.087 -2.882 2.690 1.00 0.00 66 GLN S N 21
ATOM 22955 C CA . GLN A 1 57 ? 9.856 -2.456 2.061 1.00 0.00 66 GLN S CA 21
ATOM 22956 C C . GLN A 1 57 ? 9.660 -0.980 2.358 1.00 0.00 66 GLN S C 21
ATOM 22957 O O . GLN A 1 57 ? 9.355 -0.191 1.466 1.00 0.00 66 GLN S O 21
ATOM 22971 N N . VAL A 1 58 ? 9.898 -0.601 3.615 1.00 0.00 67 VAL S N 21
ATOM 22972 C CA . VAL A 1 58 ? 9.802 0.796 4.008 1.00 0.00 67 VAL S CA 21
ATOM 22973 C C . VAL A 1 58 ? 10.855 1.594 3.246 1.00 0.00 67 VAL S C 21
ATOM 22974 O O . VAL A 1 58 ? 10.602 2.716 2.812 1.00 0.00 67 VAL S O 21
ATOM 22987 N N . ASN A 1 59 ? 12.042 0.999 3.074 1.00 0.00 68 ASN S N 21
ATOM 22988 C CA . ASN A 1 59 ? 13.124 1.658 2.344 1.00 0.00 68 ASN S CA 21
ATOM 22989 C C . ASN A 1 59 ? 12.621 2.284 1.038 1.00 0.00 68 ASN S C 21
ATOM 22990 O O . ASN A 1 59 ? 12.729 3.496 0.830 1.00 0.00 68 ASN S O 21
ATOM 23001 N N . LEU A 1 60 ? 12.085 1.443 0.159 1.00 0.00 69 LEU S N 21
ATOM 23002 C CA . LEU A 1 60 ? 11.583 1.898 -1.134 1.00 0.00 69 LEU S CA 21
ATOM 23003 C C . LEU A 1 60 ? 10.284 2.683 -0.994 1.00 0.00 69 LEU S C 21
ATOM 23004 O O . LEU A 1 60 ? 9.849 3.340 -1.940 1.00 0.00 69 LEU S O 21
ATOM 23020 N N . LYS A 1 61 ? 9.665 2.623 0.180 1.00 0.00 70 LYS S N 21
ATOM 23021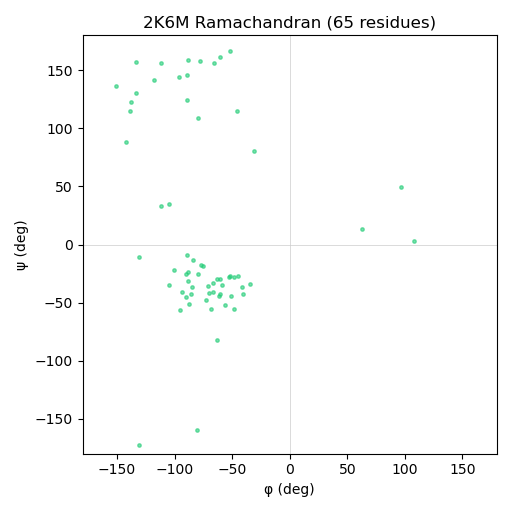 C CA . LYS A 1 61 ? 8.424 3.340 0.412 1.00 0.00 70 LYS S CA 21
ATOM 23022 C C . LYS A 1 61 ? 8.704 4.828 0.570 1.00 0.00 70 LYS S C 21
ATOM 23023 O O . LYS A 1 61 ? 8.027 5.665 -0.027 1.00 0.00 70 LYS S O 21
ATOM 23042 N N . LYS A 1 62 ? 9.716 5.150 1.368 1.00 0.00 71 LYS S N 21
ATOM 23043 C CA . LYS A 1 62 ? 10.097 6.537 1.590 1.00 0.00 71 LYS S CA 21
ATOM 23044 C C . LYS A 1 62 ? 10.565 7.167 0.286 1.00 0.00 71 LYS S C 21
ATOM 23045 O O . LYS A 1 62 ? 10.297 8.339 0.016 1.00 0.00 71 LYS S O 21
ATOM 23064 N N . ALA A 1 63 ? 11.268 6.378 -0.522 1.00 0.00 72 ALA S N 21
ATOM 23065 C CA . ALA A 1 63 ? 11.775 6.855 -1.803 1.00 0.00 72 ALA S CA 21
ATOM 23066 C C . ALA A 1 63 ? 10.634 7.247 -2.739 1.00 0.00 72 ALA S C 21
ATOM 23067 O O . ALA A 1 63 ? 10.791 8.127 -3.586 1.00 0.00 72 ALA S O 21
ATOM 23074 N N . LYS A 1 64 ? 9.487 6.590 -2.583 1.00 0.00 73 LYS S N 21
ATOM 23075 C CA . LYS A 1 64 ? 8.323 6.875 -3.421 1.00 0.00 73 LYS S CA 21
ATOM 23076 C C . LYS A 1 64 ? 7.448 7.964 -2.801 1.00 0.00 73 LYS S C 21
ATOM 23077 O O . LYS A 1 64 ? 6.610 8.558 -3.479 1.00 0.00 73 LYS S O 21
ATOM 23096 N N . GLY A 1 65 ? 7.655 8.231 -1.515 1.00 0.00 74 GLY S N 21
ATOM 23097 C CA . GLY A 1 65 ? 6.886 9.256 -0.834 1.00 0.00 74 GLY S CA 21
ATOM 23098 C C . GLY A 1 65 ? 5.930 8.704 0.204 1.00 0.00 74 GLY S C 21
ATOM 23099 O O . GLY A 1 65 ? 5.392 9.459 1.015 1.00 0.00 74 GLY S O 21
ATOM 23103 N N . LEU A 1 66 ? 5.731 7.393 0.207 1.00 0.00 75 LEU S N 21
ATOM 23104 C CA . LEU A 1 66 ? 4.849 6.773 1.187 1.00 0.00 75 LEU S CA 21
ATOM 23105 C C . LEU A 1 66 ? 5.606 6.592 2.497 1.00 0.00 75 LEU S C 21
ATOM 23106 O O . LEU A 1 66 ? 5.380 7.329 3.455 1.00 0.00 75 LEU S O 21
ATOM 23122 N N . PHE A 1 67 ? 6.521 5.618 2.494 1.00 0.00 76 PHE S N 21
ATOM 23123 C CA . PHE A 1 67 ? 7.392 5.288 3.645 1.00 0.00 76 PHE S CA 21
ATOM 23124 C C . PHE A 1 67 ? 7.032 3.935 4.266 1.00 0.00 76 PHE S C 21
ATOM 23125 O O . PHE A 1 67 ? 7.943 3.096 4.412 1.00 0.00 76 PHE S O 21
ATOM 23143 N N . MET A 1 1 ? -17.235 -1.649 8.019 1.00 0.00 10 MET S N 22
ATOM 23144 C CA . MET A 1 1 ? -15.769 -1.510 7.820 1.00 0.00 10 MET S CA 22
ATOM 23145 C C . MET A 1 1 ? -14.993 -2.181 8.948 1.00 0.00 10 MET S C 22
ATOM 23146 O O . MET A 1 1 ? -13.879 -2.667 8.745 1.00 0.00 10 MET S O 22
ATOM 23162 N N . LEU A 1 2 ? -15.587 -2.206 10.137 1.00 0.00 11 LEU S N 22
ATOM 23163 C CA . LEU A 1 2 ? -14.951 -2.818 11.297 1.00 0.00 11 LEU S CA 22
ATOM 23164 C C . LEU A 1 2 ? -15.467 -4.238 11.514 1.00 0.00 11 LEU S C 22
ATOM 23165 O O . LEU A 1 2 ? -14.697 -5.151 11.811 1.00 0.00 11 LEU S O 22
ATOM 23181 N N . ALA A 1 3 ? -16.776 -4.414 11.361 1.00 0.00 12 ALA S N 22
ATOM 23182 C CA . ALA A 1 3 ? -17.395 -5.723 11.538 1.00 0.00 12 ALA S CA 22
ATOM 23183 C C . ALA A 1 3 ? -17.240 -6.577 10.286 1.00 0.00 12 ALA S C 22
ATOM 23184 O O . ALA A 1 3 ? -17.151 -7.802 10.365 1.00 0.00 12 ALA S O 22
ATOM 23191 N N . LYS A 1 4 ? -17.209 -5.922 9.129 1.00 0.00 13 LYS S N 22
ATOM 23192 C CA . LYS A 1 4 ? -17.066 -6.624 7.858 1.00 0.00 13 LYS S CA 22
ATOM 23193 C C . LYS A 1 4 ? -15.646 -6.485 7.319 1.00 0.00 13 LYS S C 22
ATOM 23194 O O . LYS A 1 4 ? -14.971 -5.486 7.566 1.00 0.00 13 LYS S O 22
ATOM 23213 N N . LEU A 1 5 ? -15.200 -7.495 6.578 1.00 0.00 14 LEU S N 22
ATOM 23214 C CA . LEU A 1 5 ? -13.859 -7.487 6.001 1.00 0.00 14 LEU S CA 22
ATOM 23215 C C . LEU A 1 5 ? -13.926 -7.499 4.477 1.00 0.00 14 LEU S C 22
ATOM 23216 O O . LEU A 1 5 ? -14.465 -8.429 3.877 1.00 0.00 14 LEU S O 22
ATOM 23232 N N . CYS A 1 6 ? -13.373 -6.462 3.856 1.00 0.00 15 CYS S N 22
ATOM 23233 C CA . CYS A 1 6 ? -13.370 -6.355 2.402 1.00 0.00 15 CYS S CA 22
ATOM 23234 C C . CYS A 1 6 ? -12.110 -5.654 1.908 1.00 0.00 15 CYS S C 22
ATOM 23235 O O . CYS A 1 6 ? -11.827 -4.519 2.293 1.00 0.00 15 CYS S O 22
ATOM 23243 N N . LYS A 1 7 ? -11.356 -6.336 1.052 1.00 0.00 16 LYS S N 22
ATOM 23244 C CA . LYS A 1 7 ? -10.125 -5.778 0.503 1.00 0.00 16 LYS S CA 22
ATOM 23245 C C . LYS A 1 7 ? -10.432 -4.759 -0.591 1.00 0.00 16 LYS S C 22
ATOM 23246 O O . LYS A 1 7 ? -11.142 -5.062 -1.550 1.00 0.00 16 LYS S O 22
ATOM 23265 N N . THR A 1 8 ? -9.893 -3.555 -0.440 1.00 0.00 17 THR S N 22
ATOM 23266 C CA . THR A 1 8 ? -10.112 -2.495 -1.417 1.00 0.00 17 THR S CA 22
ATOM 23267 C C . THR A 1 8 ? -8.875 -1.611 -1.551 1.00 0.00 17 THR S C 22
ATOM 23268 O O . THR A 1 8 ? -8.381 -1.065 -0.564 1.00 0.00 17 THR S O 22
ATOM 23279 N N . ILE A 1 9 ? -8.382 -1.475 -2.777 1.00 0.00 18 ILE S N 22
ATOM 23280 C CA . ILE A 1 9 ? -7.204 -0.660 -3.043 1.00 0.00 18 ILE S CA 22
ATOM 23281 C C . ILE A 1 9 ? -7.593 0.784 -3.347 1.00 0.00 18 ILE S C 22
ATOM 23282 O O . ILE A 1 9 ? -8.460 1.041 -4.182 1.00 0.00 18 ILE S O 22
ATOM 23298 N N . TYR A 1 10 ? -6.937 1.724 -2.670 1.00 0.00 19 TYR S N 22
ATOM 23299 C CA . TYR A 1 10 ? -7.205 3.141 -2.878 1.00 0.00 19 TYR S CA 22
ATOM 23300 C C . TYR A 1 10 ? -6.229 3.708 -3.914 1.00 0.00 19 TYR S C 22
ATOM 23301 O O . TYR A 1 10 ? -5.054 3.343 -3.928 1.00 0.00 19 TYR S O 22
ATOM 23319 N N . PRO A 1 11 ? -6.709 4.589 -4.814 1.00 0.00 20 PRO S N 22
ATOM 23320 C CA . PRO A 1 11 ? -5.887 5.183 -5.879 1.00 0.00 20 PRO S CA 22
ATOM 23321 C C . PRO A 1 11 ? -4.549 5.724 -5.385 1.00 0.00 20 PRO S C 22
ATOM 23322 O O . PRO A 1 11 ? -4.491 6.771 -4.742 1.00 0.00 20 PRO S O 22
ATOM 23333 N N . LEU A 1 12 ? -3.473 5.000 -5.703 1.00 0.00 21 LEU S N 22
ATOM 23334 C CA . LEU A 1 12 ? -2.118 5.393 -5.306 1.00 0.00 21 LEU S CA 22
ATOM 23335 C C . LEU A 1 12 ? -1.892 6.895 -5.435 1.00 0.00 21 LEU S C 22
ATOM 23336 O O . LEU A 1 12 ? -1.186 7.495 -4.627 1.00 0.00 21 LEU S O 22
ATOM 23352 N N . ALA A 1 13 ? -2.480 7.499 -6.456 1.00 0.00 22 ALA S N 22
ATOM 23353 C CA . ALA A 1 13 ? -2.319 8.929 -6.681 1.00 0.00 22 ALA S CA 22
ATOM 23354 C C . ALA A 1 13 ? -2.944 9.739 -5.552 1.00 0.00 22 ALA S C 22
ATOM 23355 O O . ALA A 1 13 ? -2.337 10.676 -5.035 1.00 0.00 22 ALA S O 22
ATOM 23362 N N . ASP A 1 14 ? -4.167 9.379 -5.187 1.00 0.00 23 ASP S N 22
ATOM 23363 C CA . ASP A 1 14 ? -4.891 10.078 -4.135 1.00 0.00 23 ASP S CA 22
ATOM 23364 C C . ASP A 1 14 ? -4.224 9.925 -2.770 1.00 0.00 23 ASP S C 22
ATOM 23365 O O . ASP A 1 14 ? -4.373 10.783 -1.900 1.00 0.00 23 ASP S O 22
ATOM 23374 N N . LEU A 1 15 ? -3.505 8.828 -2.579 1.00 0.00 24 LEU S N 22
ATOM 23375 C CA . LEU A 1 15 ? -2.840 8.570 -1.302 1.00 0.00 24 LEU S CA 22
ATOM 23376 C C . LEU A 1 15 ? -1.387 9.023 -1.314 1.00 0.00 24 LEU S C 22
ATOM 23377 O O . LEU A 1 15 ? -0.764 9.153 -0.260 1.00 0.00 24 LEU S O 22
ATOM 23393 N N . LEU A 1 16 ? -0.840 9.224 -2.500 1.00 0.00 25 LEU S N 22
ATOM 23394 C CA . LEU A 1 16 ? 0.552 9.619 -2.627 1.00 0.00 25 LEU S CA 22
ATOM 23395 C C . LEU A 1 16 ? 0.764 11.118 -2.424 1.00 0.00 25 LEU S C 22
ATOM 23396 O O . LEU A 1 16 ? 1.904 11.564 -2.296 1.00 0.00 25 LEU S O 22
ATOM 23412 N N . ALA A 1 17 ? -0.319 11.902 -2.380 1.00 0.00 26 ALA S N 22
ATOM 23413 C CA . ALA A 1 17 ? -0.183 13.353 -2.174 1.00 0.00 26 ALA S CA 22
ATOM 23414 C C . ALA A 1 17 ? -1.491 14.121 -2.384 1.00 0.00 26 ALA S C 22
ATOM 23415 O O . ALA A 1 17 ? -1.482 15.219 -2.941 1.00 0.00 26 ALA S O 22
ATOM 23422 N N . ARG A 1 18 ? -2.607 13.566 -1.929 1.00 0.00 27 ARG S N 22
ATOM 23423 C CA . ARG A 1 18 ? -3.896 14.244 -2.073 1.00 0.00 27 ARG S CA 22
ATOM 23424 C C . ARG A 1 18 ? -4.851 13.861 -0.946 1.00 0.00 27 ARG S C 22
ATOM 23425 O O . ARG A 1 18 ? -4.740 12.776 -0.383 1.00 0.00 27 ARG S O 22
ATOM 23446 N N . PRO A 1 19 ? -5.817 14.747 -0.622 1.00 0.00 28 PRO S N 22
ATOM 23447 C CA . PRO A 1 19 ? -6.820 14.498 0.418 1.00 0.00 28 PRO S CA 22
ATOM 23448 C C . PRO A 1 19 ? -7.415 13.090 0.328 1.00 0.00 28 PRO S C 22
ATOM 23449 O O . PRO A 1 19 ? -8.568 12.900 -0.059 1.00 0.00 28 PRO S O 22
ATOM 23460 N N . LEU A 1 20 ? -6.595 12.117 0.699 1.00 0.00 29 LEU S N 22
ATOM 23461 C CA . LEU A 1 20 ? -6.974 10.709 0.691 1.00 0.00 29 LEU S CA 22
ATOM 23462 C C . LEU A 1 20 ? -8.004 10.399 1.776 1.00 0.00 29 LEU S C 22
ATOM 23463 O O . LEU A 1 20 ? -8.104 11.106 2.779 1.00 0.00 29 LEU S O 22
ATOM 23479 N N . PRO A 1 21 ? -8.799 9.331 1.565 1.00 0.00 30 PRO S N 22
ATOM 23480 C CA . PRO A 1 21 ? -9.852 8.909 2.500 1.00 0.00 30 PRO S CA 22
ATOM 23481 C C . PRO A 1 21 ? -9.309 8.311 3.792 1.00 0.00 30 PRO S C 22
ATOM 23482 O O . PRO A 1 21 ? -8.141 8.498 4.134 1.00 0.00 30 PRO S O 22
ATOM 23493 N N . GLU A 1 22 ? -10.174 7.600 4.512 1.00 0.00 31 GLU S N 22
ATOM 23494 C CA . GLU A 1 22 ? -9.790 6.984 5.774 1.00 0.00 31 GLU S CA 22
ATOM 23495 C C . GLU A 1 22 ? -9.326 5.552 5.578 1.00 0.00 31 GLU S C 22
ATOM 23496 O O . GLU A 1 22 ? -8.342 5.136 6.190 1.00 0.00 31 GLU S O 22
ATOM 23508 N N . GLY A 1 23 ? -10.000 4.800 4.704 1.00 0.00 32 GLY S N 22
ATOM 23509 C CA . GLY A 1 23 ? -9.566 3.434 4.448 1.00 0.00 32 GLY S CA 22
ATOM 23510 C C . GLY A 1 23 ? -8.063 3.403 4.255 1.00 0.00 32 GLY S C 22
ATOM 23511 O O . GLY A 1 23 ? -7.387 2.436 4.600 1.00 0.00 32 GLY S O 22
ATOM 23515 N N . VAL A 1 24 ? -7.555 4.522 3.740 1.00 0.00 33 VAL S N 22
ATOM 23516 C CA . VAL A 1 24 ? -6.136 4.722 3.527 1.00 0.00 33 VAL S CA 22
ATOM 23517 C C . VAL A 1 24 ? -5.463 4.964 4.880 1.00 0.00 33 VAL S C 22
ATOM 23518 O O . VAL A 1 24 ? -5.734 5.964 5.546 1.00 0.00 33 VAL S O 22
ATOM 23531 N N . ASP A 1 25 ? -4.609 4.040 5.301 1.00 0.00 34 ASP S N 22
ATOM 23532 C CA . ASP A 1 25 ? -3.937 4.172 6.590 1.00 0.00 34 ASP S CA 22
ATOM 23533 C C . ASP A 1 25 ? -2.608 4.917 6.448 1.00 0.00 34 ASP S C 22
ATOM 23534 O O . ASP A 1 25 ? -1.769 4.545 5.631 1.00 0.00 34 ASP S O 22
ATOM 23543 N N . PRO A 1 26 ? -2.401 5.986 7.240 1.00 0.00 35 PRO S N 22
ATOM 23544 C CA . PRO A 1 26 ? -1.169 6.785 7.185 1.00 0.00 35 PRO S CA 22
ATOM 23545 C C . PRO A 1 26 ? 0.041 6.087 7.807 1.00 0.00 35 PRO S C 22
ATOM 23546 O O . PRO A 1 26 ? 1.179 6.496 7.578 1.00 0.00 35 PRO S O 22
ATOM 23557 N N . LEU A 1 27 ? -0.203 5.046 8.597 1.00 0.00 36 LEU S N 22
ATOM 23558 C CA . LEU A 1 27 ? 0.885 4.316 9.246 1.00 0.00 36 LEU S CA 22
ATOM 23559 C C . LEU A 1 27 ? 1.575 3.349 8.276 1.00 0.00 36 LEU S C 22
ATOM 23560 O O . LEU A 1 27 ? 2.664 2.850 8.556 1.00 0.00 36 LEU S O 22
ATOM 23576 N N . LYS A 1 28 ? 0.934 3.093 7.137 1.00 0.00 37 LYS S N 22
ATOM 23577 C CA . LYS A 1 28 ? 1.474 2.192 6.120 1.00 0.00 37 LYS S CA 22
ATOM 23578 C C . LYS A 1 28 ? 0.536 2.154 4.918 1.00 0.00 37 LYS S C 22
ATOM 23579 O O . LYS A 1 28 ? -0.610 1.718 5.028 1.00 0.00 37 LYS S O 22
ATOM 23598 N N . LEU A 1 29 ? 1.013 2.650 3.784 1.00 0.00 38 LEU S N 22
ATOM 23599 C CA . LEU A 1 29 ? 0.195 2.711 2.578 1.00 0.00 38 LEU S CA 22
ATOM 23600 C C . LEU A 1 29 ? 0.261 1.433 1.744 1.00 0.00 38 LEU S C 22
ATOM 23601 O O . LEU A 1 29 ? -0.736 1.029 1.148 1.00 0.00 38 LEU S O 22
ATOM 23617 N N . GLU A 1 30 ? 1.429 0.803 1.691 1.00 0.00 39 GLU S N 22
ATOM 23618 C CA . GLU A 1 30 ? 1.599 -0.427 0.913 1.00 0.00 39 GLU S CA 22
ATOM 23619 C C . GLU A 1 30 ? 0.445 -1.411 1.124 1.00 0.00 39 GLU S C 22
ATOM 23620 O O . GLU A 1 30 ? 0.182 -2.258 0.273 1.00 0.00 39 GLU S O 22
ATOM 23632 N N . ILE A 1 31 ? -0.226 -1.311 2.269 1.00 0.00 40 ILE S N 22
ATOM 23633 C CA . ILE A 1 31 ? -1.328 -2.214 2.586 1.00 0.00 40 ILE S CA 22
ATOM 23634 C C . ILE A 1 31 ? -2.550 -1.997 1.696 1.00 0.00 40 ILE S C 22
ATOM 23635 O O . ILE A 1 31 ? -3.222 -2.961 1.323 1.00 0.00 40 ILE S O 22
ATOM 23651 N N . TYR A 1 32 ? -2.865 -0.744 1.366 1.00 0.00 41 TYR S N 22
ATOM 23652 C CA . TYR A 1 32 ? -4.038 -0.469 0.537 1.00 0.00 41 TYR S CA 22
ATOM 23653 C C . TYR A 1 32 ? -3.700 -0.312 -0.940 1.00 0.00 41 TYR S C 22
ATOM 23654 O O . TYR A 1 32 ? -4.341 0.465 -1.647 1.00 0.00 41 TYR S O 22
ATOM 23672 N N . LEU A 1 33 ? -2.728 -1.084 -1.417 1.00 0.00 42 LEU S N 22
ATOM 23673 C CA . LEU A 1 33 ? -2.369 -1.048 -2.828 1.00 0.00 42 LEU S CA 22
ATOM 23674 C C . LEU A 1 33 ? -2.117 -2.451 -3.351 1.00 0.00 42 LEU S C 22
ATOM 23675 O O . LEU A 1 33 ? -1.181 -3.120 -2.923 1.00 0.00 42 LEU S O 22
ATOM 23691 N N . THR A 1 34 ? -2.952 -2.891 -4.284 1.00 0.00 43 THR S N 22
ATOM 23692 C CA . THR A 1 34 ? -2.805 -4.212 -4.869 1.00 0.00 43 THR S CA 22
ATOM 23693 C C . THR A 1 34 ? -1.454 -4.329 -5.565 1.00 0.00 43 THR S C 22
ATOM 23694 O O . THR A 1 34 ? -0.592 -3.472 -5.396 1.00 0.00 43 THR S O 22
ATOM 23705 N N . ASP A 1 35 ? -1.289 -5.384 -6.351 1.00 0.00 44 ASP S N 22
ATOM 23706 C CA . ASP A 1 35 ? -0.057 -5.629 -7.090 1.00 0.00 44 ASP S CA 22
ATOM 23707 C C . ASP A 1 35 ? 0.138 -4.564 -8.154 1.00 0.00 44 ASP S C 22
ATOM 23708 O O . ASP A 1 35 ? 1.256 -4.127 -8.411 1.00 0.00 44 ASP S O 22
ATOM 23717 N N . GLU A 1 36 ? -0.963 -4.139 -8.764 1.00 0.00 45 GLU S N 22
ATOM 23718 C CA . GLU A 1 36 ? -0.907 -3.105 -9.785 1.00 0.00 45 GLU S CA 22
ATOM 23719 C C . GLU A 1 36 ? -0.504 -1.790 -9.143 1.00 0.00 45 GLU S C 22
ATOM 23720 O O . GLU A 1 36 ? 0.442 -1.134 -9.581 1.00 0.00 45 GLU S O 22
ATOM 23732 N N . ASP A 1 37 ? -1.207 -1.428 -8.073 1.00 0.00 46 ASP S N 22
ATOM 23733 C CA . ASP A 1 37 ? -0.901 -0.218 -7.344 1.00 0.00 46 ASP S CA 22
ATOM 23734 C C . ASP A 1 37 ? 0.476 -0.367 -6.711 1.00 0.00 46 ASP S C 22
ATOM 23735 O O . ASP A 1 37 ? 1.227 0.599 -6.580 1.00 0.00 46 ASP S O 22
ATOM 23744 N N . PHE A 1 38 ? 0.803 -1.609 -6.356 1.00 0.00 47 PHE S N 22
ATOM 23745 C CA . PHE A 1 38 ? 2.098 -1.934 -5.777 1.00 0.00 47 PHE S CA 22
ATOM 23746 C C . PHE A 1 38 ? 3.174 -1.752 -6.825 1.00 0.00 47 PHE S C 22
ATOM 23747 O O . PHE A 1 38 ? 4.220 -1.159 -6.571 1.00 0.00 47 PHE S O 22
ATOM 23764 N N . GLU A 1 39 ? 2.904 -2.295 -8.006 1.00 0.00 48 GLU S N 22
ATOM 23765 C CA . GLU A 1 39 ? 3.854 -2.222 -9.111 1.00 0.00 48 GLU S CA 22
ATOM 23766 C C . GLU A 1 39 ? 4.188 -0.777 -9.472 1.00 0.00 48 GLU S C 22
ATOM 23767 O O . GLU A 1 39 ? 5.358 -0.406 -9.568 1.00 0.00 48 GLU S O 22
ATOM 23779 N N . PHE A 1 40 ? 3.157 0.031 -9.689 1.00 0.00 49 PHE S N 22
ATOM 23780 C CA . PHE A 1 40 ? 3.348 1.430 -10.058 1.00 0.00 49 PHE S CA 22
ATOM 23781 C C . PHE A 1 40 ? 3.778 2.288 -8.868 1.00 0.00 49 PHE S C 22
ATOM 23782 O O . PHE A 1 40 ? 4.245 3.413 -9.047 1.00 0.00 49 PHE S O 22
ATOM 23799 N N . ALA A 1 41 ? 3.611 1.767 -7.655 1.00 0.00 50 ALA S N 22
ATOM 23800 C CA . ALA A 1 41 ? 3.978 2.517 -6.457 1.00 0.00 50 ALA S CA 22
ATOM 23801 C C . ALA A 1 41 ? 5.329 2.082 -5.894 1.00 0.00 50 ALA S C 22
ATOM 23802 O O . ALA A 1 41 ? 6.257 2.885 -5.797 1.00 0.00 50 ALA S O 22
ATOM 23809 N N . LEU A 1 42 ? 5.429 0.817 -5.505 1.00 0.00 51 LEU S N 22
ATOM 23810 C CA . LEU A 1 42 ? 6.662 0.290 -4.929 1.00 0.00 51 LEU S CA 22
ATOM 23811 C C . LEU A 1 42 ? 7.374 -0.677 -5.874 1.00 0.00 51 LEU S C 22
ATOM 23812 O O . LEU A 1 42 ? 8.509 -1.081 -5.616 1.00 0.00 51 LEU S O 22
ATOM 23828 N N . ASP A 1 43 ? 6.706 -1.057 -6.957 1.00 0.00 52 ASP S N 22
ATOM 23829 C CA . ASP A 1 43 ? 7.281 -1.988 -7.923 1.00 0.00 52 ASP S CA 22
ATOM 23830 C C . ASP A 1 43 ? 7.382 -3.398 -7.339 1.00 0.00 52 ASP S C 22
ATOM 23831 O O . ASP A 1 43 ? 8.049 -4.263 -7.906 1.00 0.00 52 ASP S O 22
ATOM 23840 N N . MET A 1 44 ? 6.708 -3.631 -6.212 1.00 0.00 53 MET S N 22
ATOM 23841 C CA . MET A 1 44 ? 6.726 -4.950 -5.577 1.00 0.00 53 MET S CA 22
ATOM 23842 C C . MET A 1 44 ? 5.311 -5.521 -5.492 1.00 0.00 53 MET S C 22
ATOM 23843 O O . MET A 1 44 ? 4.429 -5.091 -6.230 1.00 0.00 53 MET S O 22
ATOM 23857 N N . THR A 1 45 ? 5.090 -6.491 -4.603 1.00 0.00 54 THR S N 22
ATOM 23858 C CA . THR A 1 45 ? 3.767 -7.087 -4.457 1.00 0.00 54 THR S CA 22
ATOM 23859 C C . THR A 1 45 ? 3.384 -7.185 -2.989 1.00 0.00 54 THR S C 22
ATOM 23860 O O . THR A 1 45 ? 4.253 -7.184 -2.114 1.00 0.00 54 THR S O 22
ATOM 23871 N N . ARG A 1 46 ? 2.091 -7.296 -2.717 1.00 0.00 55 ARG S N 22
ATOM 23872 C CA . ARG A 1 46 ? 1.625 -7.423 -1.344 1.00 0.00 55 ARG S CA 22
ATOM 23873 C C . ARG A 1 46 ? 2.182 -8.700 -0.725 1.00 0.00 55 ARG S C 22
ATOM 23874 O O . ARG A 1 46 ? 2.384 -8.779 0.484 1.00 0.00 55 ARG S O 22
ATOM 23895 N N . ASP A 1 47 ? 2.432 -9.692 -1.577 1.00 0.00 56 ASP S N 22
ATOM 23896 C CA . ASP A 1 47 ? 2.974 -10.974 -1.145 1.00 0.00 56 ASP S CA 22
ATOM 23897 C C . ASP A 1 47 ? 4.503 -10.989 -1.220 1.00 0.00 56 ASP S C 22
ATOM 23898 O O . ASP A 1 47 ? 5.146 -11.920 -0.736 1.00 0.00 56 ASP S O 22
ATOM 23907 N N . GLU A 1 48 ? 5.082 -9.950 -1.821 1.00 0.00 57 GLU S N 22
ATOM 23908 C CA . GLU A 1 48 ? 6.531 -9.848 -1.946 1.00 0.00 57 GLU S CA 22
ATOM 23909 C C . GLU A 1 48 ? 7.070 -9.110 -0.741 1.00 0.00 57 GLU S C 22
ATOM 23910 O O . GLU A 1 48 ? 7.990 -9.563 -0.061 1.00 0.00 57 GLU S O 22
ATOM 23922 N N . TYR A 1 49 ? 6.447 -7.977 -0.475 1.00 0.00 58 TYR S N 22
ATOM 23923 C CA . TYR A 1 49 ? 6.797 -7.149 0.656 1.00 0.00 58 TYR S CA 22
ATOM 23924 C C . TYR A 1 49 ? 6.350 -7.833 1.938 1.00 0.00 58 TYR S C 22
ATOM 23925 O O . TYR A 1 49 ? 6.983 -7.699 2.986 1.00 0.00 58 TYR S O 22
ATOM 23943 N N . ASN A 1 50 ? 5.253 -8.572 1.839 1.00 0.00 59 ASN S N 22
ATOM 23944 C CA . ASN A 1 50 ? 4.706 -9.295 2.987 1.00 0.00 59 ASN S CA 22
ATOM 23945 C C . ASN A 1 50 ? 5.780 -10.141 3.674 1.00 0.00 59 ASN S C 22
ATOM 23946 O O . ASN A 1 50 ? 5.701 -10.405 4.873 1.00 0.00 59 ASN S O 22
ATOM 23957 N N . ALA A 1 51 ? 6.777 -10.569 2.904 1.00 0.00 60 ALA S N 22
ATOM 23958 C CA . ALA A 1 51 ? 7.856 -11.393 3.443 1.00 0.00 60 ALA S CA 22
ATOM 23959 C C . ALA A 1 51 ? 9.137 -10.585 3.630 1.00 0.00 60 ALA S C 22
ATOM 23960 O O . ALA A 1 51 ? 9.893 -10.815 4.573 1.00 0.00 60 ALA S O 22
ATOM 23967 N N . LEU A 1 52 ? 9.374 -9.639 2.729 1.00 0.00 61 LEU S N 22
ATOM 23968 C CA . LEU A 1 52 ? 10.565 -8.798 2.803 1.00 0.00 61 LEU S CA 22
ATOM 23969 C C . LEU A 1 52 ? 10.579 -8.006 4.108 1.00 0.00 61 LEU S C 22
ATOM 23970 O O . LEU A 1 52 ? 9.542 -7.836 4.747 1.00 0.00 61 LEU S O 22
ATOM 23986 N N . PRO A 1 53 ? 11.756 -7.504 4.522 1.00 0.00 62 PRO S N 22
ATOM 23987 C CA . PRO A 1 53 ? 11.883 -6.725 5.756 1.00 0.00 62 PRO S CA 22
ATOM 23988 C C . PRO A 1 53 ? 10.838 -5.620 5.838 1.00 0.00 62 PRO S C 22
ATOM 23989 O O . PRO A 1 53 ? 10.240 -5.243 4.831 1.00 0.00 62 PRO S O 22
ATOM 24000 N N . ALA A 1 54 ? 10.615 -5.109 7.042 1.00 0.00 63 ALA S N 22
ATOM 24001 C CA . ALA A 1 54 ? 9.634 -4.053 7.250 1.00 0.00 63 ALA S CA 22
ATOM 24002 C C . ALA A 1 54 ? 10.221 -2.674 6.963 1.00 0.00 63 ALA S C 22
ATOM 24003 O O . ALA A 1 54 ? 9.490 -1.721 6.706 1.00 0.00 63 ALA S O 22
ATOM 24010 N N . TRP A 1 55 ? 11.546 -2.574 6.989 1.00 0.00 64 TRP S N 22
ATOM 24011 C CA . TRP A 1 55 ? 12.217 -1.327 6.725 1.00 0.00 64 TRP S CA 22
ATOM 24012 C C . TRP A 1 55 ? 12.510 -1.220 5.240 1.00 0.00 64 TRP S C 22
ATOM 24013 O O . TRP A 1 55 ? 12.309 -0.177 4.637 1.00 0.00 64 TRP S O 22
ATOM 24034 N N . LYS A 1 56 ? 12.989 -2.320 4.658 1.00 0.00 65 LYS S N 22
ATOM 24035 C CA . LYS A 1 56 ? 13.306 -2.349 3.240 1.00 0.00 65 LYS S CA 22
ATOM 24036 C C . LYS A 1 56 ? 12.052 -2.077 2.434 1.00 0.00 65 LYS S C 22
ATOM 24037 O O . LYS A 1 56 ? 12.081 -1.321 1.461 1.00 0.00 65 LYS S O 22
ATOM 24056 N N . GLN A 1 57 ? 10.939 -2.663 2.863 1.00 0.00 66 GLN S N 22
ATOM 24057 C CA . GLN A 1 57 ? 9.679 -2.431 2.186 1.00 0.00 66 GLN S CA 22
ATOM 24058 C C . GLN A 1 57 ? 9.325 -0.960 2.330 1.00 0.00 66 GLN S C 22
ATOM 24059 O O . GLN A 1 57 ? 8.907 -0.312 1.371 1.00 0.00 66 GLN S O 22
ATOM 24073 N N . VAL A 1 58 ? 9.551 -0.422 3.532 1.00 0.00 67 VAL S N 22
ATOM 24074 C CA . VAL A 1 58 ? 9.308 0.989 3.775 1.00 0.00 67 VAL S CA 22
ATOM 24075 C C . VAL A 1 58 ? 10.298 1.805 2.953 1.00 0.00 67 VAL S C 22
ATOM 24076 O O . VAL A 1 58 ? 9.942 2.837 2.383 1.00 0.00 67 VAL S O 22
ATOM 24089 N N . ASN A 1 59 ? 11.548 1.321 2.880 1.00 0.00 68 ASN S N 22
ATOM 24090 C CA . ASN A 1 59 ? 12.593 1.996 2.106 1.00 0.00 68 ASN S CA 22
ATOM 24091 C C . ASN A 1 59 ? 12.051 2.532 0.778 1.00 0.00 68 ASN S C 22
ATOM 24092 O O . ASN A 1 59 ? 12.255 3.697 0.437 1.00 0.00 68 ASN S O 22
ATOM 24103 N N . LEU A 1 60 ? 11.367 1.667 0.034 1.00 0.00 69 LEU S N 22
ATOM 24104 C CA . LEU A 1 60 ? 10.801 2.042 -1.257 1.00 0.00 69 LEU S CA 22
ATOM 24105 C C . LEU A 1 60 ? 9.533 2.866 -1.082 1.00 0.00 69 LEU S C 22
ATOM 24106 O O . LEU A 1 60 ? 9.190 3.686 -1.936 1.00 0.00 69 LEU S O 22
ATOM 24122 N N . LYS A 1 61 ? 8.829 2.631 0.018 1.00 0.00 70 LYS S N 22
ATOM 24123 C CA . LYS A 1 61 ? 7.594 3.335 0.297 1.00 0.00 70 LYS S CA 22
ATOM 24124 C C . LYS A 1 61 ? 7.867 4.822 0.495 1.00 0.00 70 LYS S C 22
ATOM 24125 O O . LYS A 1 61 ? 7.245 5.669 -0.147 1.00 0.00 70 LYS S O 22
ATOM 24144 N N . LYS A 1 62 ? 8.807 5.131 1.378 1.00 0.00 71 LYS S N 22
ATOM 24145 C CA . LYS A 1 62 ? 9.173 6.516 1.656 1.00 0.00 71 LYS S CA 22
ATOM 24146 C C . LYS A 1 62 ? 9.708 7.193 0.398 1.00 0.00 71 LYS S C 22
ATOM 24147 O O . LYS A 1 62 ? 9.463 8.377 0.165 1.00 0.00 71 LYS S O 22
ATOM 24166 N N . ALA A 1 63 ? 10.445 6.433 -0.408 1.00 0.00 72 ALA S N 22
ATOM 24167 C CA . ALA A 1 63 ? 11.025 6.956 -1.641 1.00 0.00 72 ALA S CA 22
ATOM 24168 C C . ALA A 1 63 ? 9.944 7.315 -2.657 1.00 0.00 72 ALA S C 22
ATOM 24169 O O . ALA A 1 63 ? 10.135 8.205 -3.485 1.00 0.00 72 ALA S O 22
ATOM 24176 N N . LYS A 1 64 ? 8.813 6.622 -2.592 1.00 0.00 73 LYS S N 22
ATOM 24177 C CA . LYS A 1 64 ? 7.709 6.877 -3.514 1.00 0.00 73 LYS S CA 22
ATOM 24178 C C . LYS A 1 64 ? 6.761 7.936 -2.957 1.00 0.00 73 LYS S C 22
ATOM 24179 O O . LYS A 1 64 ? 5.955 8.507 -3.692 1.00 0.00 73 LYS S O 22
ATOM 24198 N N . GLY A 1 65 ? 6.864 8.200 -1.658 1.00 0.00 74 GLY S N 22
ATOM 24199 C CA . GLY A 1 65 ? 6.013 9.192 -1.034 1.00 0.00 74 GLY S CA 22
ATOM 24200 C C . GLY A 1 65 ? 5.004 8.594 -0.078 1.00 0.00 74 GLY S C 22
ATOM 24201 O O . GLY A 1 65 ? 4.362 9.318 0.684 1.00 0.00 74 GLY S O 22
ATOM 24205 N N . LEU A 1 66 ? 4.868 7.273 -0.097 1.00 0.00 75 LEU S N 22
ATOM 24206 C CA . LEU A 1 66 ? 3.935 6.604 0.798 1.00 0.00 75 LEU S CA 22
ATOM 24207 C C . LEU A 1 66 ? 4.587 6.399 2.155 1.00 0.00 75 LEU S C 22
ATOM 24208 O O . LEU A 1 66 ? 4.224 7.053 3.132 1.00 0.00 75 LEU S O 22
ATOM 24224 N N . PHE A 1 67 ? 5.556 5.480 2.185 1.00 0.00 76 PHE S N 22
ATOM 24225 C CA . PHE A 1 67 ? 6.315 5.138 3.400 1.00 0.00 76 PHE S CA 22
ATOM 24226 C C . PHE A 1 67 ? 5.773 3.857 4.034 1.00 0.00 76 PHE S C 22
ATOM 24227 O O . PHE A 1 67 ? 6.513 3.226 4.819 1.00 0.00 76 PHE S O 22
#

Secondary structure (DSSP, 8-state):
--SS-------HHHHTTS---SSSBTTB-GGGS-HHHHHHHTSS-HHHHTTS-HHHHHHHHHHHT--

Sequence (67 aa):
MLAKLCKTIYPLADLLARPLPEGVDPLKLEIYLTDEDFEFALDMTRDEYNALPAWKQVNLKKAKGLFMLAKLCKTIYPLADLLARPLPEGVDPLKLEIYLTDEDFEFALDMTRDEYNALPAWKQVNLKKAKGLFMLAKLCKTIYPLADLLARPLPEGVDPLKLEIYLTDEDFEFALDMTRDEYNALPAWKQVNLKKAKGLFMLAKLCKTIYPLADLLARPLPEGVDPLKLEIYLTDEDFEFALDMTRDEYNALPAWKQVNLKKAKGLFMLAKLCKTIYPLADLLARPLPEGVDPLKLEIYLTDEDFEFALDMTRDEYNALPAWKQVNLKKAKGLFMLAKLCKTIYPLADLLARPLPEGVDPLKLEIYLTDEDFEFALDMTRDEYNALPAWKQVNLKKAKGLFMLAKLCKTIYPLADLLARPLPEGVDPLKLEIYLTDEDFEFALDMTRDEYNALPAWKQVNLKKAKGLFMLAKLCKTIYPLADLLARPLPEGVDPLKLEIYLTDEDFEFALDMTRDEYNALPAWKQVNLKKAKGLFMLAKLCKTIYPLADLLARPLPEGVDPLKLEIYLTDEDFEFALDMTRDEYNALPAWKQVNLKKAKGLFMLAKLCKTIYPLADLLARPLPEGVDPLKLEIYLTDEDFEFALDMTRDEYNALPAWKQVNLKKAKGLFMLAKLCKTIYPLADLLARPLPEGVDPLKLEIYLTDEDFEFALDMTRDEYNALPAWKQVNLKKAKGLFMLAKLCKTIYPLADLLARPLPEGVDPLKLEIYLTDEDFEFALDMTRDEYNALPAWKQVNLKKAKGLFMLAKLCKTIYPLADLLARPLPEGVDPLKLEIYLTDEDFEFALDMTRDEYNALPAWKQVNLKKAKGLFMLAKLCKTIYPLADLLARPLPEGVDPLKLEIYLTDEDFEFALDMTRDEYNALPAWKQVNLKKAKGLFMLAKLCKTIYPLADLLARPLPEGVDPLKLEIYLTDEDFEFALDMTRDEYNALPAWKQVNLKKAKGLFMLAKLCKTIYPLADLLARPLPEGVDPLKLEIYLTDEDFEFALDMTRDEYNALPAWKQVNLKKAKGLFMLAKLCKTIYPLADLLARPLPEGVDPLKLEIYLTDEDFEFALDMTRDEYNALPAWKQVNLKKAKGLFMLAKLCKTIYPLADLLARPLPEGVDPLKLEIYLTDEDFEFALDMTRDEYNALPAWKQVNLKKAKGLFMLAKLCKTIYPLADLLARPLPEGVDPLKLEIYLTDEDFEFALDMTRDEYNALPAWKQVNLKKAKGLFMLAKLCKTIYPLADLLARPLPEGVDPLKLEIYLTDEDFEFALDMTRDEYNALPAWKQVNLKKAKGLFMLAKLCKTIYPLADLLARPLPEGVDPLKLEIYLTDEDFEFALDMTRDEYNALPAWKQVNLKKAKGLFMLAKLCKTIYPLADLLARPLPEGVDPLKLEIYLTDEDFEFALDMTRDEYNALPAWKQVNLKKAKGLF

Radius of gyration: 11.83 Å; Cα contacts (8 Å, |Δi|>4): 77; chains: 1; bounding box: 32×32×19 Å

Nearest PDB structures (foldseek):
  2k6n-assembly1_A  TM=9.684E-01  e=3.440E-11  Homo sapiens
  3mya-assembly2_B  TM=7.779E-01  e=3.074E-04  Gallus gallus
  2rjx-assembly2_B  TM=7.820E-01  e=4.902E-04  Gallus gallus
  8ib2-assembly1_5  TM=7.502E-01  e=2.273E-03  Sus scrofa
  2l3x-assembly1_A  TM=6.864E-01  e=9.221E-03  Homo sapiens

Foldseek 3Di:
DVVDDDQAADQLVCQLDHPDDDVQDLVARLRRAACVRCCVQQNAHPVGVVPPDPVVSVVSCVVSRRD